Protein 4FDI (pdb70)

B-factor: mean 22.89, std 11.17, range [5.41, 89.09]

Secondary structure (DSSP, 8-state):
-PPEEEEEEESS--TTSSGGGT-TT---HHHHHHHHTSEE-SSEE-SS---HHHHHHHHTS-HHHHT-S--SSTT------TTBS--S-TTS--HHHHHGGGT-EEEEEE---S--SGGG-GGGTT-SEEEE-SS-------SSSSPPPEEEETTEEEEEBTTTB---TTT-B--HHHHHHHHHHHHHHHHTTTS-EEEEEE--TTSSSP-B-GGGTT--TTHHHHHHHHHHHHHHHHHHHHHHHTT-GGGEEEEEEESS---TTSTTTS----TTSS--TTSSSHHHHB--EEEE-TTTSPTTEE----EETTHHHHHHHHHHT----SSS-------HHHHHH-------EEEEETTEEEEEEETTEEEESEE-S--HHHHHTT--SSTTB--TTTS-SS-EE-SSS-EEEETTT-TT--SPPPTTSHHHHHHHHHHHHHHHHHHHT--PPPPSSSEE-GGGSSSS-TTHHHHT---PPPP---EE-----/-PPEEEEEEESS--TTSSGGGT-TT---HHHHHHHHTSEE-SSEE-SS---HHHHHHHHTS-HHHHT----SSTT------TTB---S-TTS--HHHHHGGGT-EEEEEE---S--SGGG-GGGTT-SEEEE-SS-------SSSSPPPEEEETTEEEEEBTTTB---TTT-B--HHHHHHHHHHHHHHHHTTTS-EEEEEE--TTSSSP-B-GGGTT--TTHHHHHHHHHHHHHHHHHHHHHHHTT-GGGEEEEEEESS---TTSTTTS----TTSS--TTSSSHHHHEE--EEE-TTTSPTTEE----EETTHHHHHHHHHTT----SSS-------HHHHHH-------EEEEETTEEEEEEETTEEEESEE-S--HHHHTTT--SSTTB--TTTS-SS-EE-TTS-EEEETTT-TT---PPPTTSHHHHHHHHHHHHHHHHHHHH--PPPPSSSEE-GGGSSSS-TTHHHHT---PPPP---EE---

Structure (mmCIF, N/CA/C/O backbone):
data_4FDI
#
_entry.id   4FDI
#
_cell.length_a   61.372
_cell.length_b   155.522
_cell.length_c   62.555
_cell.angle_alpha   90.000
_cell.angle_beta   113.760
_cell.angle_gamma   90.000
#
_symmetry.space_group_name_H-M   'P 1 21 1'
#
loop_
_entity.id
_entity.type
_entity.pdbx_description
1 polymer N-acetylgalactosamine-6-sulfatase
2 non-polymer 2-acetamido-2-deoxy-beta-D-glucopyranose
3 non-polymer 'CALCIUM ION'
4 non-polymer 'CITRIC ACID'
5 non-polymer GLYCEROL
6 water water
#
loop_
_atom_site.group_PDB
_atom_site.id
_atom_site.type_symbol
_atom_site.label_atom_id
_atom_site.label_alt_id
_atom_site.label_comp_id
_atom_site.label_asym_id
_atom_site.label_entity_id
_atom_site.label_seq_id
_atom_site.pdbx_PDB_ins_code
_atom_site.Cartn_x
_atom_site.Cartn_y
_atom_site.Cartn_z
_atom_site.occupancy
_atom_site.B_iso_or_equiv
_atom_site.auth_seq_id
_atom_site.auth_comp_id
_atom_site.auth_asym_id
_atom_site.auth_atom_id
_atom_site.pdbx_PDB_model_num
ATOM 1 N N . GLN A 1 3 ? 10.698 -11.324 38.496 1.00 36.56 29 GLN A N 1
ATOM 2 C CA . GLN A 1 3 ? 9.817 -11.160 37.297 1.00 39.25 29 GLN A CA 1
ATOM 3 C C . GLN A 1 3 ? 10.461 -10.304 36.202 1.00 35.86 29 GLN A C 1
ATOM 4 O O . GLN A 1 3 ? 10.958 -9.208 36.478 1.00 35.84 29 GLN A O 1
ATOM 10 N N . PRO A 1 4 ? 10.447 -10.801 34.950 1.00 32.94 30 PRO A N 1
ATOM 11 C CA . PRO A 1 4 ? 10.963 -10.042 33.814 1.00 30.68 30 PRO A CA 1
ATOM 12 C C . PRO A 1 4 ? 10.130 -8.781 33.554 1.00 28.48 30 PRO A C 1
ATOM 13 O O . PRO A 1 4 ? 8.942 -8.758 33.891 1.00 26.96 30 PRO A O 1
ATOM 17 N N . PRO A 1 5 ? 10.748 -7.736 32.966 1.00 24.84 31 PRO A N 1
ATOM 18 C CA . PRO A 1 5 ? 10.020 -6.494 32.728 1.00 24.39 31 PRO A CA 1
ATOM 19 C C . PRO A 1 5 ? 9.000 -6.601 31.606 1.00 23.04 31 PRO A C 1
ATOM 20 O O . PRO A 1 5 ? 9.240 -7.284 30.599 1.00 21.88 31 PRO A O 1
ATOM 24 N N . ASN A 1 6 ? 7.874 -5.913 31.779 1.00 22.68 32 ASN A N 1
ATOM 25 C CA . ASN A 1 6 ? 6.903 -5.752 30.697 1.00 23.40 32 ASN A CA 1
ATOM 26 C C . ASN A 1 6 ? 7.547 -5.050 29.512 1.00 20.53 32 ASN A C 1
ATOM 27 O O . ASN A 1 6 ? 8.449 -4.230 29.685 1.00 19.93 32 ASN A O 1
ATOM 32 N N . ILE A 1 7 ? 7.087 -5.385 28.312 1.00 20.79 33 ILE A N 1
ATOM 33 C CA . ILE A 1 7 ? 7.628 -4.801 27.087 1.00 18.56 33 ILE A CA 1
ATOM 34 C C . ILE A 1 7 ? 6.502 -4.141 26.303 1.00 19.75 33 ILE A C 1
ATOM 35 O O . ILE A 1 7 ? 5.492 -4.781 25.990 1.00 18.85 33 ILE A O 1
ATOM 40 N N . LEU A 1 8 ? 6.677 -2.857 26.005 1.00 17.23 34 LEU A N 1
ATOM 41 C CA . LEU A 1 8 ? 5.696 -2.104 25.248 1.00 18.23 34 LEU A CA 1
ATOM 42 C C . LEU A 1 8 ? 6.323 -1.537 23.976 1.00 18.03 34 LEU A C 1
ATOM 43 O O . LEU A 1 8 ? 7.213 -0.680 24.028 1.00 16.81 34 LEU A O 1
ATOM 48 N N . LEU A 1 9 ? 5.862 -2.022 22.831 1.00 14.88 35 LEU A N 1
ATOM 49 C CA . LEU A 1 9 ? 6.376 -1.531 21.555 1.00 15.55 35 LEU A CA 1
ATOM 50 C C . LEU A 1 9 ? 5.342 -0.655 20.841 1.00 14.67 35 LEU A C 1
ATOM 51 O O . LEU A 1 9 ? 4.268 -1.122 20.448 1.00 15.35 35 LEU A O 1
ATOM 56 N N . LEU A 1 10 ? 5.670 0.627 20.715 1.00 12.97 36 LEU A N 1
ATOM 57 C CA . LEU A 1 10 ? 4.816 1.591 20.029 1.00 12.87 36 LEU A CA 1
ATOM 58 C C . LEU A 1 10 ? 5.343 1.787 18.617 1.00 12.50 36 LEU A C 1
ATOM 59 O O . LEU A 1 10 ? 6.330 2.500 18.407 1.00 12.46 36 LEU A O 1
ATOM 64 N N . LEU A 1 11 ? 4.690 1.136 17.663 1.00 12.26 37 LEU A N 1
ATOM 65 C CA . LEU A 1 11 ? 5.084 1.215 16.266 1.00 12.41 37 LEU A CA 1
ATOM 66 C C . LEU A 1 11 ? 4.101 2.046 15.465 1.00 15.16 37 LEU A C 1
ATOM 67 O O . LEU A 1 11 ? 2.927 1.672 15.309 1.00 16.96 37 LEU A O 1
ATOM 72 N N . MET A 1 12 ? 4.606 3.169 14.963 1.00 13.04 38 MET A N 1
ATOM 73 C CA . MET A 1 12 ? 3.842 4.100 14.146 1.00 13.37 38 MET A CA 1
ATOM 74 C C . MET A 1 12 ? 3.839 3.670 12.690 1.00 11.92 38 MET A C 1
ATOM 75 O O . MET A 1 12 ? 4.655 2.846 12.277 1.00 11.57 38 MET A O 1
ATOM 80 N N . ASP A 1 13 ? 2.918 4.246 11.923 1.00 12.18 39 ASP A N 1
ATOM 81 C CA . ASP A 1 13 ? 2.757 3.941 10.506 1.00 10.02 39 ASP A CA 1
ATOM 82 C C . ASP A 1 13 ? 3.020 5.204 9.686 1.00 11.13 39 ASP A C 1
ATOM 83 O O . ASP A 1 13 ? 2.295 6.184 9.813 1.00 12.93 39 ASP A O 1
ATOM 88 N N . ASP A 1 14 ? 4.068 5.175 8.863 1.00 11.61 40 ASP A N 1
ATOM 89 C CA . ASP A 1 14 ? 4.416 6.275 7.937 1.00 13.97 40 ASP A CA 1
ATOM 90 C C . ASP A 1 14 ? 4.825 7.592 8.601 1.00 15.28 40 ASP A C 1
ATOM 91 O O . ASP A 1 14 ? 4.839 8.639 7.940 1.00 15.02 40 ASP A O 1
ATOM 96 N N . MET A 1 15 ? 5.159 7.538 9.892 1.00 12.63 41 MET A N 1
ATOM 97 C CA . MET A 1 15 ? 5.720 8.692 10.592 1.00 11.87 41 MET A CA 1
ATOM 98 C C . MET A 1 15 ? 7.220 8.820 10.319 1.00 14.43 41 MET A C 1
ATOM 99 O O . MET A 1 15 ? 7.972 7.854 10.462 1.00 12.03 41 MET A O 1
ATOM 104 N N . GLY A 1 16 ? 7.640 10.017 9.915 1.00 14.25 42 GLY A N 1
ATOM 105 C CA . GLY A 1 16 ? 9.019 10.268 9.494 1.00 11.92 42 GLY A CA 1
ATOM 106 C C . GLY A 1 16 ? 9.913 10.820 10.592 1.00 11.49 42 GLY A C 1
ATOM 107 O O . GLY A 1 16 ? 9.453 11.122 11.701 1.00 11.76 42 GLY A O 1
ATOM 108 N N . TRP A 1 17 ? 11.196 10.948 10.267 1.00 10.72 43 TRP A N 1
ATOM 109 C CA . TRP A 1 17 ? 12.234 11.386 11.201 1.00 11.36 43 TRP A CA 1
ATOM 110 C C . TRP A 1 17 ? 12.005 12.816 11.677 1.00 12.92 43 TRP A C 1
ATOM 111 O O . TRP A 1 17 ? 12.412 13.176 12.779 1.00 12.85 43 TRP A O 1
ATOM 122 N N . GLY A 1 18 ? 11.348 13.625 10.848 1.00 12.30 44 GLY A N 1
ATOM 123 C CA . GLY A 1 18 ? 11.086 15.027 11.188 1.00 10.26 44 GLY A CA 1
ATOM 124 C C . GLY A 1 18 ? 9.740 15.311 11.840 1.00 11.16 44 GLY A C 1
ATOM 125 O O . GLY A 1 18 ? 9.368 16.477 12.006 1.00 9.89 44 GLY A O 1
ATOM 126 N N . ASP A 1 19 ? 9.009 14.260 12.219 1.00 9.48 45 ASP A N 1
ATOM 127 C CA . ASP A 1 19 ? 7.652 14.414 12.767 1.00 10.45 45 ASP A CA 1
ATOM 128 C C . ASP A 1 19 ? 7.524 14.757 14.253 1.00 14.20 45 ASP A C 1
ATOM 129 O O . ASP A 1 19 ? 6.454 15.209 14.687 1.00 17.21 45 ASP A O 1
ATOM 134 N N . LEU A 1 20 ? 8.578 14.537 15.036 1.00 11.17 46 LEU A N 1
ATOM 135 C CA . LEU A 1 20 ? 8.526 14.860 16.471 1.00 11.74 46 LEU A CA 1
ATOM 136 C C . LEU A 1 20 ? 9.168 16.201 16.781 1.00 14.15 46 LEU A C 1
ATOM 137 O O . LEU A 1 20 ? 10.164 16.572 16.163 1.00 13.68 46 LEU A O 1
ATOM 142 N N . GLY A 1 21 ? 8.585 16.919 17.743 1.00 14.90 47 GLY A N 1
ATOM 143 C CA . GLY A 1 21 ? 9.134 18.187 18.221 1.00 15.83 47 GLY A CA 1
ATOM 144 C C . GLY A 1 21 ? 10.599 18.080 18.613 1.00 17.86 47 GLY A C 1
ATOM 145 O O . GLY A 1 21 ? 11.435 18.874 18.155 1.00 17.23 47 GLY A O 1
ATOM 146 N N . VAL A 1 22 ? 10.913 17.081 19.440 1.00 15.75 48 VAL A N 1
ATOM 147 C CA . VAL A 1 22 ? 12.291 16.819 19.860 1.00 14.28 48 VAL A CA 1
ATOM 148 C C . VAL A 1 22 ? 13.214 16.480 18.671 1.00 15.60 48 VAL A C 1
ATOM 149 O O . VAL A 1 22 ? 14.422 16.687 18.746 1.00 12.09 48 VAL A O 1
ATOM 153 N N . TYR A 1 23 ? 12.646 15.972 17.575 1.00 14.87 49 TYR A N 1
ATOM 154 C CA . TYR A 1 23 ? 13.450 15.701 16.379 1.00 13.45 49 TYR A CA 1
ATOM 155 C C . TYR A 1 23 ? 13.646 16.932 15.497 1.00 13.23 49 TYR A C 1
ATOM 156 O O . TYR A 1 23 ? 14.399 16.886 14.526 1.00 14.98 49 TYR A O 1
ATOM 165 N N . GLY A 1 24 ? 12.966 18.023 15.843 1.00 14.53 50 GLY A N 1
ATOM 166 C CA . GLY A 1 24 ? 13.104 19.295 15.136 1.00 15.51 50 GLY A CA 1
ATOM 167 C C . GLY A 1 24 ? 11.891 19.762 14.341 1.00 16.46 50 GLY A C 1
ATOM 168 O O . GLY A 1 24 ? 11.999 20.705 13.556 1.00 17.78 50 GLY A O 1
ATOM 169 N N . GLU A 1 25 ? 10.738 19.114 14.521 1.00 14.44 51 GLU A N 1
ATOM 170 C CA . GLU A 1 25 ? 9.497 19.601 13.903 1.00 12.25 51 GLU A CA 1
ATOM 171 C C . GLU A 1 25 ? 9.193 21.031 14.392 1.00 12.71 51 GLU A C 1
ATOM 172 O O . GLU A 1 25 ? 9.094 21.254 15.595 1.00 14.68 51 GLU A O 1
ATOM 178 N N . PRO A 1 26 ? 9.053 22.001 13.463 1.00 10.70 52 PRO A N 1
ATOM 179 C CA . PRO A 1 26 ? 8.974 23.412 13.880 1.00 12.45 52 PRO A CA 1
ATOM 180 C C . PRO A 1 26 ? 7.764 23.777 14.741 1.00 13.63 52 PRO A C 1
ATOM 181 O O . PRO A 1 26 ? 7.870 24.666 15.581 1.00 14.46 52 PRO A O 1
ATOM 185 N N . SER A 1 27 ? 6.637 23.099 14.545 1.00 12.63 53 SER A N 1
ATOM 186 C CA . SER A 1 27 ? 5.419 23.412 15.304 1.00 15.99 53 SER A CA 1
ATOM 187 C C . SER A 1 27 ? 5.420 22.869 16.741 1.00 15.59 53 SER A C 1
ATOM 188 O O . SER A 1 27 ? 4.612 23.303 17.564 1.00 13.02 53 SER A O 1
ATOM 191 N N . ARG A 1 28 ? 6.326 21.929 17.031 1.00 13.43 54 ARG A N 1
ATOM 192 C CA . ARG A 1 28 ? 6.524 21.403 18.392 1.00 14.87 54 ARG A CA 1
ATOM 193 C C . ARG A 1 28 ? 5.202 20.930 19.004 1.00 15.60 54 ARG A C 1
ATOM 194 O O . ARG A 1 28 ? 4.747 21.451 20.025 1.00 16.43 54 ARG A O 1
ATOM 202 N N . GLU A 1 29 ? 4.596 19.934 18.363 1.00 17.29 55 GLU A N 1
ATOM 203 C CA . GLU A 1 29 ? 3.248 19.492 18.708 1.00 16.93 55 GLU A CA 1
ATOM 204 C C . GLU A 1 29 ? 3.218 18.088 19.309 1.00 18.35 55 GLU A C 1
ATOM 205 O O . GLU A 1 29 ? 2.153 17.469 19.391 1.00 21.44 55 GLU A O 1
ATOM 211 N N . THR A 1 30 ? 4.384 17.587 19.722 1.00 16.81 56 THR A N 1
ATOM 212 C CA . THR A 1 30 ? 4.469 16.287 20.393 1.00 14.91 56 THR A CA 1
ATOM 213 C C . THR A 1 30 ? 5.038 16.404 21.818 1.00 14.99 56 THR A C 1
ATOM 214 O O . THR A 1 30 ? 6.110 15.872 22.093 1.00 17.33 56 THR A O 1
ATOM 218 N N . PRO A 1 31 ? 4.318 17.089 22.736 1.00 16.12 57 PRO A N 1
ATOM 219 C CA . PRO A 1 31 ? 4.871 17.319 24.082 1.00 17.36 57 PRO A CA 1
ATOM 220 C C . PRO A 1 31 ? 5.092 16.037 24.893 1.00 16.66 57 PRO A C 1
ATOM 221 O O . PRO A 1 31 ? 6.043 15.961 25.671 1.00 17.24 57 PRO A O 1
ATOM 225 N N . ASN A 1 32 ? 4.227 15.046 24.698 1.00 17.12 58 ASN A N 1
ATOM 226 C CA . ASN A 1 32 ? 4.334 13.769 25.403 1.00 16.83 58 ASN A CA 1
ATOM 227 C C . ASN A 1 32 ? 5.495 12.899 24.940 1.00 14.03 58 ASN A C 1
ATOM 228 O O . ASN A 1 32 ? 6.204 12.319 25.761 1.00 13.81 58 ASN A O 1
ATOM 233 N N . LEU A 1 33 ? 5.697 12.819 23.629 1.00 15.14 59 LEU A N 1
ATOM 234 C CA . LEU A 1 33 ? 6.861 12.134 23.085 1.00 12.04 59 LEU A CA 1
ATOM 235 C C . LEU A 1 33 ? 8.148 12.884 23.424 1.00 13.77 59 LEU A C 1
ATOM 236 O O . LEU A 1 33 ? 9.170 12.260 23.697 1.00 14.20 59 LEU A O 1
ATOM 241 N N . ASP A 1 34 ? 8.095 14.217 23.431 1.00 10.72 60 ASP A N 1
ATOM 242 C CA . ASP A 1 34 ? 9.257 15.006 23.828 1.00 13.49 60 ASP A CA 1
ATOM 243 C C . ASP A 1 34 ? 9.631 14.718 25.282 1.00 16.83 60 ASP A C 1
ATOM 244 O O . ASP A 1 34 ? 10.818 14.640 25.613 1.00 17.10 60 ASP A O 1
ATOM 249 N N . ARG A 1 35 ? 8.618 14.544 26.134 1.00 14.79 61 ARG A N 1
ATOM 250 C CA . ARG A 1 35 ? 8.837 14.197 27.537 1.00 19.57 61 ARG A CA 1
ATOM 251 C C . ARG A 1 35 ? 9.354 12.765 27.692 1.00 20.71 61 ARG A C 1
ATOM 252 O O . ARG A 1 35 ? 10.131 12.486 28.613 1.00 19.64 61 ARG A O 1
ATOM 260 N N . MET A 1 36 ? 8.919 11.869 26.797 1.00 18.27 62 MET A N 1
ATOM 261 C CA . MET A 1 36 ? 9.430 10.493 26.760 1.00 19.27 62 MET A CA 1
ATOM 262 C C . MET A 1 36 ? 10.925 10.531 26.458 1.00 18.26 62 MET A C 1
ATOM 263 O O . MET A 1 36 ? 11.722 9.891 27.149 1.00 18.40 62 MET A O 1
ATOM 268 N N . ALA A 1 37 ? 11.292 11.303 25.435 1.00 18.57 63 ALA A N 1
ATOM 269 C CA . ALA A 1 37 ? 12.690 11.525 25.082 1.00 17.69 63 ALA A CA 1
ATOM 270 C C . ALA A 1 37 ? 13.479 12.096 26.264 1.00 19.98 63 ALA A C 1
ATOM 271 O O . ALA A 1 37 ? 14.525 11.552 26.626 1.00 21.43 63 ALA A O 1
ATOM 273 N N . ALA A 1 38 ? 12.964 13.163 26.877 1.00 19.82 64 ALA A N 1
ATOM 274 C CA . ALA A 1 38 ? 13.620 13.801 28.034 1.00 21.91 64 ALA A CA 1
ATOM 275 C C . ALA A 1 38 ? 13.805 12.849 29.216 1.00 23.18 64 ALA A C 1
ATOM 276 O O . ALA A 1 38 ? 14.716 13.025 30.025 1.00 25.70 64 ALA A O 1
ATOM 278 N N . GLU A 1 39 ? 12.934 11.844 29.303 1.00 23.21 65 GLU A N 1
ATOM 279 C CA . GLU A 1 39 ? 12.974 10.854 30.376 1.00 21.66 65 GLU A CA 1
ATOM 280 C C . GLU A 1 39 ? 13.684 9.561 29.964 1.00 20.75 65 GLU A C 1
ATOM 281 O O . GLU A 1 39 ? 13.719 8.598 30.728 1.00 18.77 65 GLU A O 1
ATOM 287 N N . GLY A 1 40 ? 14.245 9.540 28.759 1.00 20.08 66 GLY A N 1
ATOM 288 C CA . GLY A 1 40 ? 14.854 8.328 28.231 1.00 18.81 66 GLY A CA 1
ATOM 289 C C . GLY A 1 40 ? 16.020 8.566 27.293 1.00 20.83 66 GLY A C 1
ATOM 290 O O . GLY A 1 40 ? 16.769 9.534 27.445 1.00 22.22 66 GLY A O 1
ATOM 291 N N . LEU A 1 41 ? 16.168 7.665 26.326 1.00 18.11 67 LEU A N 1
ATOM 292 C CA . LEU A 1 41 ? 17.264 7.710 25.365 1.00 17.89 67 LEU A CA 1
ATOM 293 C C . LEU A 1 41 ? 16.716 7.937 23.966 1.00 14.63 67 LEU A C 1
ATOM 294 O O . LEU A 1 41 ? 15.734 7.315 23.575 1.00 12.77 67 LEU A O 1
ATOM 299 N N . LEU A 1 42 ? 17.372 8.823 23.219 1.00 14.41 68 LEU A N 1
ATOM 300 C CA . LEU A 1 42 ? 16.987 9.137 21.846 1.00 13.07 68 LEU A CA 1
ATOM 301 C C . LEU A 1 42 ? 18.053 8.661 20.865 1.00 14.44 68 LEU A C 1
ATOM 302 O O . LEU A 1 42 ? 19.252 8.870 21.093 1.00 13.60 68 LEU A O 1
ATOM 307 N N . PHE A 1 43 ? 17.594 8.035 19.779 1.00 11.49 69 PHE A N 1
ATOM 308 C CA . PHE A 1 43 ? 18.438 7.536 18.692 1.00 14.06 69 PHE A CA 1
ATOM 309 C C . PHE A 1 43 ? 18.283 8.392 17.432 1.00 12.43 69 PHE A C 1
ATOM 310 O O . PHE A 1 43 ? 17.227 8.347 16.788 1.00 10.50 69 PHE A O 1
ATOM 318 N N . PRO A 1 44 ? 19.325 9.171 17.076 1.00 9.80 70 PRO A N 1
ATOM 319 C CA . PRO A 1 44 ? 19.295 9.938 15.822 1.00 11.73 70 PRO A CA 1
ATOM 320 C C . PRO A 1 44 ? 19.681 9.129 14.572 1.00 12.65 70 PRO A C 1
ATOM 321 O O . PRO A 1 44 ? 19.547 9.628 13.462 1.00 13.60 70 PRO A O 1
ATOM 325 N N . ASN A 1 45 ? 20.149 7.898 14.766 1.00 13.36 71 ASN A N 1
ATOM 326 C CA . ASN A 1 45 ? 20.652 7.051 13.689 1.00 13.47 71 ASN A CA 1
ATOM 327 C C . ASN A 1 45 ? 19.977 5.677 13.709 1.00 14.45 71 ASN A C 1
ATOM 328 O O . ASN A 1 45 ? 20.646 4.632 13.752 1.00 13.69 71 ASN A O 1
ATOM 333 N N . PHE A 1 46 ? 18.646 5.687 13.691 1.00 13.16 72 PHE A N 1
ATOM 334 C CA . PHE A 1 46 ? 17.867 4.460 13.818 1.00 11.71 72 PHE A CA 1
ATOM 335 C C . PHE A 1 46 ? 17.106 4.181 12.528 1.00 13.75 72 PHE A C 1
ATOM 336 O O . PHE A 1 46 ? 16.596 5.109 11.890 1.00 14.79 72 PHE A O 1
ATOM 344 N N . TYR A 1 47 ? 17.019 2.905 12.154 1.00 12.74 73 TYR A N 1
ATOM 345 C CA . TYR A 1 47 ? 16.486 2.520 10.846 1.00 13.11 73 TYR A CA 1
ATOM 346 C C . TYR A 1 47 ? 15.433 1.418 10.892 1.00 14.55 73 TYR A C 1
ATOM 347 O O . TYR A 1 47 ? 15.525 0.487 11.685 1.00 15.02 73 TYR A O 1
ATOM 356 N N . SER A 1 48 ? 14.440 1.525 10.015 1.00 16.37 74 SER A N 1
ATOM 357 C CA . SER A 1 48 ? 13.542 0.410 9.747 1.00 17.54 74 SER A CA 1
ATOM 358 C C . SER A 1 48 ? 14.223 -0.565 8.778 1.00 16.13 74 SER A C 1
ATOM 359 O O . SER A 1 48 ? 15.380 -0.362 8.397 1.00 13.97 74 SER A O 1
ATOM 362 N N . ALA A 1 49 ? 13.510 -1.613 8.373 1.00 12.63 75 ALA A N 1
ATOM 363 C CA . ALA A 1 49 ? 14.129 -2.687 7.586 1.00 13.55 75 ALA A CA 1
ATOM 364 C C . ALA A 1 49 ? 13.711 -2.737 6.116 1.00 13.22 75 ALA A C 1
ATOM 365 O O . ALA A 1 49 ? 14.154 -3.619 5.382 1.00 12.00 75 ALA A O 1
ATOM 367 N N . ASN A 1 50 ? 12.856 -1.805 5.699 1.00 11.79 76 ASN A N 1
ATOM 368 C CA . ASN A 1 50 ? 12.351 -1.752 4.329 1.00 14.37 76 ASN A CA 1
ATOM 369 C C . ASN A 1 50 ? 11.670 -0.398 4.125 1.00 14.79 76 ASN A C 1
ATOM 370 O O . ASN A 1 50 ? 11.346 0.285 5.101 1.00 12.33 76 ASN A O 1
ATOM 375 N N . PRO A 1 51 ? 11.459 0.005 2.862 1.00 14.13 77 PRO A N 1
ATOM 376 C CA . PRO A 1 51 ? 10.834 1.307 2.618 1.00 12.89 77 PRO A CA 1
ATOM 377 C C . PRO A 1 51 ? 9.294 1.335 2.715 1.00 14.73 77 PRO A C 1
ATOM 378 O O . PRO A 1 51 ? 8.686 2.358 2.390 1.00 12.36 77 PRO A O 1
ATOM 382 N N . LEU A 1 52 ? 8.678 0.238 3.154 1.00 11.62 78 LEU A N 1
ATOM 383 C CA . LEU A 1 52 ? 7.219 0.194 3.334 1.00 15.48 78 LEU A CA 1
ATOM 384 C C . LEU A 1 52 ? 6.761 -0.728 4.484 1.00 14.94 78 LEU A C 1
ATOM 385 O O . LEU A 1 52 ? 7.584 -1.346 5.165 1.00 15.40 78 LEU A O 1
ATOM 397 N N . SER A 1 54 ? 4.503 -3.773 5.391 1.00 9.20 80 SER A N 1
ATOM 398 C CA . SER A 1 54 ? 4.510 -5.209 5.733 1.00 11.43 80 SER A CA 1
ATOM 399 C C . SER A 1 54 ? 5.903 -5.804 5.978 1.00 10.86 80 SER A C 1
ATOM 400 O O . SER A 1 54 ? 6.112 -6.459 6.997 1.00 10.87 80 SER A O 1
ATOM 403 N N . PRO A 1 55 ? 6.859 -5.581 5.047 1.00 13.92 81 PRO A N 1
ATOM 404 C CA . PRO A 1 55 ? 8.182 -6.182 5.244 1.00 12.64 81 PRO A CA 1
ATOM 405 C C . PRO A 1 55 ? 8.871 -5.716 6.532 1.00 12.59 81 PRO A C 1
ATOM 406 O O . PRO A 1 55 ? 9.514 -6.529 7.205 1.00 11.01 81 PRO A O 1
ATOM 410 N N . SER A 1 56 ? 8.713 -4.433 6.871 1.00 11.66 82 SER A N 1
ATOM 411 C CA . SER A 1 56 ? 9.267 -3.861 8.106 1.00 10.14 82 SER A CA 1
ATOM 412 C C . SER A 1 56 ? 8.615 -4.420 9.361 1.00 11.96 82 SER A C 1
ATOM 413 O O . SER A 1 56 ? 9.283 -4.637 10.377 1.00 12.67 82 SER A O 1
ATOM 416 N N . ARG A 1 57 ? 7.303 -4.633 9.304 1.00 9.86 83 ARG A N 1
ATOM 417 C CA . ARG A 1 57 ? 6.596 -5.220 10.437 1.00 11.31 83 ARG A CA 1
ATOM 418 C C . ARG A 1 57 ? 7.009 -6.679 10.635 1.00 12.47 83 ARG A C 1
ATOM 419 O O . ARG A 1 57 ? 7.163 -7.136 11.768 1.00 11.55 83 ARG A O 1
ATOM 427 N N . ALA A 1 58 ? 7.207 -7.392 9.530 1.00 7.42 84 ALA A N 1
ATOM 428 C CA . ALA A 1 58 ? 7.664 -8.783 9.570 1.00 12.44 84 ALA A CA 1
ATOM 429 C C . ALA A 1 58 ? 9.093 -8.847 10.095 1.00 11.86 84 ALA A C 1
ATOM 430 O O . ALA A 1 58 ? 9.451 -9.778 10.804 1.00 12.71 84 ALA A O 1
ATOM 432 N N . ALA A 1 59 ? 9.894 -7.840 9.746 1.00 13.45 85 ALA A N 1
ATOM 433 C CA . ALA A 1 59 ? 11.280 -7.757 10.188 1.00 14.10 85 ALA A CA 1
ATOM 434 C C . ALA A 1 59 ? 11.381 -7.514 11.689 1.00 14.13 85 ALA A C 1
ATOM 435 O O . ALA A 1 59 ? 12.232 -8.107 12.360 1.00 14.59 85 ALA A O 1
ATOM 437 N N . LEU A 1 60 ? 10.515 -6.637 12.202 1.00 12.63 86 LEU A N 1
ATOM 438 C CA . LEU A 1 60 ? 10.434 -6.354 13.635 1.00 10.66 86 LEU A CA 1
ATOM 439 C C . LEU A 1 60 ? 10.129 -7.627 14.433 1.00 12.85 86 LEU A C 1
ATOM 440 O O . LEU A 1 60 ? 10.782 -7.914 15.434 1.00 12.97 86 LEU A O 1
ATOM 445 N N . LEU A 1 61 ? 9.135 -8.376 13.969 1.00 11.03 87 LEU A N 1
ATOM 446 C CA . LEU A 1 61 ? 8.597 -9.509 14.705 1.00 12.70 87 LEU A CA 1
ATOM 447 C C . LEU A 1 61 ? 9.420 -10.789 14.575 1.00 10.24 87 LEU A C 1
ATOM 448 O O . LEU A 1 61 ? 9.204 -11.722 15.329 1.00 12.97 87 LEU A O 1
ATOM 453 N N . THR A 1 62 ? 10.353 -10.819 13.623 1.00 12.65 88 THR A N 1
ATOM 454 C CA . THR A 1 62 ? 11.223 -11.980 13.388 1.00 13.01 88 THR A CA 1
ATOM 455 C C . THR A 1 62 ? 12.701 -11.705 13.706 1.00 13.66 88 THR A C 1
ATOM 456 O O . THR A 1 62 ? 13.495 -12.645 13.848 1.00 12.60 88 THR A O 1
ATOM 460 N N . GLY A 1 63 ? 13.059 -10.422 13.802 1.00 11.45 89 GLY A N 1
ATOM 461 C CA . GLY A 1 63 ? 14.447 -9.986 13.972 1.00 9.26 89 GLY A CA 1
ATOM 462 C C . GLY A 1 63 ? 15.275 -10.254 12.731 1.00 13.05 89 GLY A C 1
ATOM 463 O O . GLY A 1 63 ? 16.509 -10.312 12.794 1.00 14.06 89 GLY A O 1
ATOM 464 N N . ARG A 1 64 ? 14.585 -10.397 11.601 1.00 10.08 90 ARG A N 1
ATOM 465 C CA . ARG A 1 64 ? 15.186 -10.875 10.363 1.00 11.97 90 ARG A CA 1
ATOM 466 C C . ARG A 1 64 ? 14.768 -10.026 9.176 1.00 11.00 90 ARG A C 1
ATOM 467 O O . ARG A 1 64 ? 13.619 -9.596 9.096 1.00 11.00 90 ARG A O 1
ATOM 475 N N . LEU A 1 65 ? 15.706 -9.802 8.256 1.00 11.05 91 LEU A N 1
ATOM 476 C CA . LEU A 1 65 ? 15.441 -9.064 7.019 1.00 9.69 91 LEU A CA 1
ATOM 477 C C . LEU A 1 65 ? 14.344 -9.731 6.186 1.00 9.57 91 LEU A C 1
ATOM 478 O O . LEU A 1 65 ? 14.210 -10.966 6.194 1.00 12.65 91 LEU A O 1
ATOM 483 N N . PRO A 1 66 ? 13.539 -8.918 5.480 1.00 10.00 92 PRO A N 1
ATOM 484 C CA . PRO A 1 66 ? 12.476 -9.453 4.626 1.00 10.85 92 PRO A CA 1
ATOM 485 C C . PRO A 1 66 ? 12.939 -10.523 3.628 1.00 14.17 92 PRO A C 1
ATOM 486 O O . PRO A 1 66 ? 12.151 -11.406 3.275 1.00 18.70 92 PRO A O 1
ATOM 490 N N . ILE A 1 67 ? 14.196 -10.451 3.182 1.00 12.86 93 ILE A N 1
ATOM 491 C CA . ILE A 1 67 ? 14.749 -11.466 2.274 1.00 13.78 93 ILE A CA 1
ATOM 492 C C . ILE A 1 67 ? 14.949 -12.833 2.959 1.00 13.60 93 ILE A C 1
ATOM 493 O O . ILE A 1 67 ? 14.996 -13.866 2.291 1.00 13.68 93 ILE A O 1
ATOM 498 N N . ARG A 1 68 ? 15.040 -12.824 4.287 1.00 15.11 94 ARG A N 1
ATOM 499 C CA . ARG A 1 68 ? 15.091 -14.049 5.092 1.00 14.68 94 ARG A CA 1
ATOM 500 C C . ARG A 1 68 ? 13.699 -14.544 5.479 1.00 13.85 94 ARG A C 1
ATOM 501 O O . ARG A 1 68 ? 13.447 -15.749 5.497 1.00 10.95 94 ARG A O 1
ATOM 509 N N . ASN A 1 69 ? 12.803 -13.616 5.812 1.00 11.13 95 ASN A N 1
ATOM 510 C CA . ASN A 1 69 ? 11.489 -14.005 6.315 1.00 12.92 95 ASN A CA 1
ATOM 511 C C . ASN A 1 69 ? 10.422 -14.173 5.230 1.00 11.89 95 ASN A C 1
ATOM 512 O O . ASN A 1 69 ? 9.291 -14.555 5.530 1.00 10.16 95 ASN A O 1
ATOM 517 N N . GLY A 1 70 ? 10.795 -13.886 3.983 1.00 9.78 96 GLY A N 1
ATOM 518 C CA . GLY A 1 70 ? 9.922 -14.104 2.824 1.00 12.52 96 GLY A CA 1
ATOM 519 C C . GLY A 1 70 ? 9.108 -12.900 2.366 1.00 14.74 96 GLY A C 1
ATOM 520 O O . GLY A 1 70 ? 8.351 -12.991 1.394 1.00 14.02 96 GLY A O 1
ATOM 521 N N . PHE A 1 71 ? 9.269 -11.766 3.044 1.00 11.52 97 PHE A N 1
ATOM 522 C CA . PHE A 1 71 ? 8.419 -10.600 2.778 1.00 12.13 97 PHE A CA 1
ATOM 523 C C . PHE A 1 71 ? 8.961 -9.685 1.693 1.00 11.65 97 PHE A C 1
ATOM 524 O O . PHE A 1 71 ? 9.235 -8.504 1.914 1.00 11.69 97 PHE A O 1
ATOM 532 N N . TYR A 1 72 ? 9.095 -10.259 0.505 1.00 13.07 98 TYR A N 1
ATOM 533 C CA . TYR A 1 72 ? 9.544 -9.530 -0.679 1.00 12.97 98 TYR A CA 1
ATOM 534 C C . TYR A 1 72 ? 8.977 -10.199 -1.920 1.00 14.15 98 TYR A C 1
ATOM 535 O O . TYR A 1 72 ? 8.415 -11.299 -1.833 1.00 14.59 98 TYR A O 1
ATOM 544 N N . THR A 1 73 ? 9.119 -9.534 -3.067 1.00 15.85 99 THR A N 1
ATOM 545 C CA . THR A 1 73 ? 8.716 -10.102 -4.349 1.00 13.48 99 THR A CA 1
ATOM 546 C C . THR A 1 73 ? 9.912 -10.297 -5.272 1.00 18.24 99 THR A C 1
ATOM 547 O O . THR A 1 73 ? 10.922 -9.585 -5.166 1.00 17.64 99 THR A O 1
ATOM 551 N N . THR A 1 74 ? 9.775 -11.264 -6.176 1.00 17.00 100 THR A N 1
ATOM 552 C CA . THR A 1 74 ? 10.753 -11.518 -7.228 1.00 20.16 100 THR A CA 1
ATOM 553 C C . THR A 1 74 ? 10.155 -11.269 -8.622 1.00 21.94 100 THR A C 1
ATOM 554 O O . THR A 1 74 ? 10.804 -11.545 -9.631 1.00 21.95 100 THR A O 1
ATOM 558 N N . ASN A 1 75 ? 8.926 -10.745 -8.671 1.00 21.05 101 ASN A N 1
ATOM 559 C CA . ASN A 1 75 ? 8.213 -10.521 -9.940 1.00 23.49 101 ASN A CA 1
ATOM 560 C C . ASN A 1 75 ? 8.984 -9.591 -10.881 1.00 24.05 101 ASN A C 1
ATOM 561 O O . ASN A 1 75 ? 8.899 -9.708 -12.100 1.00 22.15 101 ASN A O 1
ATOM 566 N N . ALA A 1 76 ? 9.719 -8.661 -10.279 1.00 23.03 102 ALA A N 1
ATOM 567 C CA . ALA A 1 76 ? 10.649 -7.782 -10.973 1.00 23.04 102 ALA A CA 1
ATOM 568 C C . ALA A 1 76 ? 11.684 -7.320 -9.943 1.00 22.39 102 ALA A C 1
ATOM 569 O O . ALA A 1 76 ? 11.443 -7.421 -8.735 1.00 19.82 102 ALA A O 1
ATOM 571 N N . HIS A 1 77 ? 12.830 -6.829 -10.412 1.00 20.70 103 HIS A N 1
ATOM 572 C CA . HIS A 1 77 ? 13.919 -6.445 -9.507 1.00 21.17 103 HIS A CA 1
ATOM 573 C C . HIS A 1 77 ? 13.649 -5.136 -8.775 1.00 18.72 103 HIS A C 1
ATOM 574 O O . HIS A 1 77 ? 13.068 -4.204 -9.341 1.00 19.00 103 HIS A O 1
ATOM 581 N N . ALA A 1 78 ? 14.070 -5.091 -7.510 1.00 15.40 104 ALA A N 1
ATOM 582 C CA . ALA A 1 78 ? 13.938 -3.913 -6.642 1.00 16.58 104 ALA A CA 1
ATOM 583 C C . ALA A 1 78 ? 12.512 -3.342 -6.551 1.00 16.46 104 ALA A C 1
ATOM 584 O O . ALA A 1 78 ? 12.310 -2.122 -6.593 1.00 17.18 104 ALA A O 1
ATOM 586 N N . ARG A 1 79 ? 11.524 -4.225 -6.426 1.00 17.31 105 ARG A N 1
ATOM 587 C CA . ARG A 1 79 ? 10.130 -3.784 -6.330 1.00 18.03 105 ARG A CA 1
ATOM 588 C C . ARG A 1 79 ? 9.641 -3.861 -4.900 1.00 18.02 105 ARG A C 1
ATOM 589 O O . ARG A 1 79 ? 9.814 -4.882 -4.227 1.00 16.39 105 ARG A O 1
ATOM 597 N N . ASN A 1 80 ? 9.033 -2.770 -4.447 1.00 16.11 106 ASN A N 1
ATOM 598 C CA . ASN A 1 80 ? 8.337 -2.754 -3.180 1.00 18.29 106 ASN A CA 1
ATOM 599 C C . ASN A 1 80 ? 7.083 -3.610 -3.268 1.00 21.06 106 ASN A C 1
ATOM 600 O O . ASN A 1 80 ? 6.312 -3.509 -4.223 1.00 24.42 106 ASN A O 1
ATOM 605 N N . ALA A 1 81 ? 6.910 -4.477 -2.280 1.00 21.09 107 ALA A N 1
ATOM 606 C CA . ALA A 1 81 ? 5.713 -5.287 -2.164 1.00 22.40 107 ALA A CA 1
ATOM 607 C C . ALA A 1 81 ? 5.259 -5.262 -0.713 1.00 22.97 107 ALA A C 1
ATOM 608 O O . ALA A 1 81 ? 6.037 -4.953 0.186 1.00 20.85 107 ALA A O 1
ATOM 610 N N . TYR A 1 82 ? 3.988 -5.571 -0.500 1.00 25.19 108 TYR A N 1
ATOM 611 C CA . TYR A 1 82 ? 3.426 -5.669 0.833 1.00 25.11 108 TYR A CA 1
ATOM 612 C C . TYR A 1 82 ? 2.278 -6.671 0.766 1.00 24.87 108 TYR A C 1
ATOM 613 O O . TYR A 1 82 ? 2.132 -7.384 -0.234 1.00 25.17 108 TYR A O 1
ATOM 622 N N . THR A 1 83 ? 1.475 -6.723 1.825 1.00 18.94 109 THR A N 1
ATOM 623 C CA . THR A 1 83 ? 0.343 -7.636 1.898 1.00 19.54 109 THR A CA 1
ATOM 624 C C . THR A 1 83 ? -1.006 -6.919 1.689 1.00 16.95 109 THR A C 1
ATOM 625 O O . THR A 1 83 ? -1.694 -6.611 2.663 1.00 16.52 109 THR A O 1
ATOM 629 N N . PRO A 1 84 ? -1.400 -6.661 0.422 1.00 16.11 110 PRO A N 1
ATOM 630 C CA . PRO A 1 84 ? -2.772 -6.171 0.229 1.00 16.73 110 PRO A CA 1
ATOM 631 C C . PRO A 1 84 ? -3.785 -7.310 0.435 1.00 17.66 110 PRO A C 1
ATOM 632 O O . PRO A 1 84 ? -3.383 -8.462 0.646 1.00 18.16 110 PRO A O 1
ATOM 636 N N . GLN A 1 85 ? -5.072 -6.978 0.363 1.00 16.90 111 GLN A N 1
ATOM 637 C CA . GLN A 1 85 ? -6.186 -7.919 0.548 1.00 18.26 111 GLN A CA 1
ATOM 638 C C . GLN A 1 85 ? -6.162 -9.161 -0.342 1.00 17.18 111 GLN A C 1
ATOM 639 O O . GLN A 1 85 ? -6.736 -10.188 0.015 1.00 16.31 111 GLN A O 1
ATOM 645 N N . GLU A 1 86 ? -5.537 -9.052 -1.511 1.00 16.72 112 GLU A N 1
ATOM 646 C CA . GLU A 1 86 ? -5.539 -10.137 -2.491 1.00 16.54 112 GLU A CA 1
ATOM 647 C C . GLU A 1 86 ? -4.305 -11.042 -2.413 1.00 15.71 112 GLU A C 1
ATOM 648 O O . GLU A 1 86 ? -4.183 -11.991 -3.185 1.00 16.25 112 GLU A O 1
ATOM 654 N N . ILE A 1 87 ? -3.401 -10.752 -1.479 1.00 15.84 113 ILE A N 1
ATOM 655 C CA . ILE A 1 87 ? -2.158 -11.514 -1.361 1.00 13.10 113 ILE A CA 1
ATOM 656 C C . ILE A 1 87 ? -2.435 -12.965 -0.923 1.00 13.43 113 ILE A C 1
ATOM 657 O O . ILE A 1 87 ? -3.216 -13.211 0.001 1.00 14.36 113 ILE A O 1
ATOM 662 N N . VAL A 1 88 ? -1.806 -13.915 -1.604 1.00 14.89 114 VAL A N 1
ATOM 663 C CA . VAL A 1 88 ? -1.997 -15.338 -1.302 1.00 15.02 114 VAL A CA 1
ATOM 664 C C . VAL A 1 88 ? -1.119 -15.773 -0.112 1.00 15.97 114 VAL A C 1
ATOM 665 O O . VAL A 1 88 ? -1.560 -16.544 0.753 1.00 13.42 114 VAL A O 1
ATOM 669 N N . GLY A 1 89 ? 0.103 -15.246 -0.058 1.00 12.63 115 GLY A N 1
ATOM 670 C CA . GLY A 1 89 ? 1.038 -15.576 1.017 1.00 12.78 115 GLY A CA 1
ATOM 671 C C . GLY A 1 89 ? 0.964 -14.715 2.271 1.00 14.32 115 GLY A C 1
ATOM 672 O O . GLY A 1 89 ? 0.027 -13.927 2.464 1.00 13.47 115 GLY A O 1
ATOM 673 N N . GLY A 1 90 ? 1.970 -14.870 3.126 1.00 12.89 116 GLY A N 1
ATOM 674 C CA . GLY A 1 90 ? 1.998 -14.226 4.439 1.00 14.12 116 GLY A CA 1
ATOM 675 C C . GLY A 1 90 ? 3.080 -14.848 5.302 1.00 12.01 116 GLY A C 1
ATOM 676 O O . GLY A 1 90 ? 3.899 -15.619 4.803 1.00 12.30 116 GLY A O 1
ATOM 677 N N . ILE A 1 91 ? 3.075 -14.532 6.597 1.00 14.06 117 ILE A N 1
ATOM 678 C CA . ILE A 1 91 ? 4.112 -15.022 7.505 1.00 13.18 117 ILE A CA 1
ATOM 679 C C . ILE A 1 91 ? 4.109 -16.566 7.561 1.00 14.41 117 ILE A C 1
ATOM 680 O O . ILE A 1 91 ? 3.104 -17.171 7.919 1.00 14.44 117 ILE A O 1
ATOM 685 N N . PRO A 1 92 ? 5.224 -17.204 7.152 1.00 15.49 118 PRO A N 1
ATOM 686 C CA . PRO A 1 92 ? 5.258 -18.675 7.140 1.00 18.09 118 PRO A CA 1
ATOM 687 C C . PRO A 1 92 ? 5.327 -19.253 8.554 1.00 18.67 118 PRO A C 1
ATOM 688 O O . PRO A 1 92 ? 5.808 -18.578 9.470 1.00 16.21 118 PRO A O 1
ATOM 692 N N . ASP A 1 93 ? 4.847 -20.486 8.714 1.00 17.77 119 ASP A N 1
ATOM 693 C CA . ASP A 1 93 ? 4.919 -21.218 9.980 1.00 19.40 119 ASP A CA 1
ATOM 694 C C . ASP A 1 93 ? 6.359 -21.457 10.442 1.00 15.99 119 ASP A C 1
ATOM 695 O O . ASP A 1 93 ? 6.604 -21.643 11.628 1.00 17.50 119 ASP A O 1
ATOM 700 N N . SER A 1 94 ? 7.295 -21.461 9.500 1.00 12.97 120 SER A N 1
ATOM 701 C CA . SER A 1 94 ? 8.712 -21.687 9.792 1.00 16.78 120 SER A CA 1
ATOM 702 C C . SER A 1 94 ? 9.366 -20.517 10.544 1.00 17.21 120 SER A C 1
ATOM 703 O O . SER A 1 94 ? 10.409 -20.678 11.177 1.00 19.95 120 SER A O 1
ATOM 706 N N . GLU A 1 95 ? 8.742 -19.346 10.469 1.00 15.38 121 GLU A N 1
ATOM 707 C CA . GLU A 1 95 ? 9.250 -18.132 11.098 1.00 15.64 121 GLU A CA 1
ATOM 708 C C . GLU A 1 95 ? 8.866 -18.133 12.593 1.00 17.59 121 GLU A C 1
ATOM 709 O O . GLU A 1 95 ? 7.762 -18.557 12.961 1.00 15.55 121 GLU A O 1
ATOM 715 N N . GLN A 1 96 ? 9.780 -17.693 13.454 1.00 14.44 122 GLN A N 1
ATOM 716 C CA . GLN A 1 96 ? 9.510 -17.643 14.899 1.00 15.97 122 GLN A CA 1
ATOM 717 C C . GLN A 1 96 ? 9.313 -16.194 15.358 1.00 15.40 122 GLN A C 1
ATOM 718 O O . GLN A 1 96 ? 10.252 -15.400 15.356 1.00 13.78 122 GLN A O 1
ATOM 724 N N . LEU A 1 97 ? 8.084 -15.855 15.731 1.00 14.18 123 LEU A N 1
ATOM 725 C CA . LEU A 1 97 ? 7.743 -14.476 16.074 1.00 15.39 123 LEU A CA 1
ATOM 726 C C . LEU A 1 97 ? 7.991 -14.168 17.540 1.00 15.52 123 LEU A C 1
ATOM 727 O O . LEU A 1 97 ? 7.943 -15.058 18.395 1.00 14.48 123 LEU A O 1
ATOM 732 N N . LEU A 1 98 ? 8.252 -12.895 17.816 1.00 12.07 124 LEU A N 1
ATOM 733 C CA . LEU A 1 98 ? 8.592 -12.442 19.158 1.00 12.62 124 LEU A CA 1
ATOM 734 C C . LEU A 1 98 ? 7.570 -12.875 20.228 1.00 11.41 124 LEU A C 1
ATOM 735 O O . LEU A 1 98 ? 7.967 -13.425 21.255 1.00 15.12 124 LEU A O 1
ATOM 740 N N . PRO A 1 99 ? 6.255 -12.661 19.983 1.00 14.20 125 PRO A N 1
ATOM 741 C CA . PRO A 1 99 ? 5.293 -13.067 21.014 1.00 13.53 125 PRO A CA 1
ATOM 742 C C . PRO A 1 99 ? 5.229 -14.582 21.251 1.00 17.76 125 PRO A C 1
ATOM 743 O O . PRO A 1 99 ? 4.906 -15.004 22.367 1.00 18.04 125 PRO A O 1
ATOM 747 N N . GLU A 1 100 ? 5.525 -15.385 20.225 1.00 17.41 126 GLU A N 1
ATOM 748 C CA . GLU A 1 100 ? 5.643 -16.843 20.386 1.00 19.98 126 GLU A CA 1
ATOM 749 C C . GLU A 1 100 ? 6.763 -17.161 21.362 1.00 17.62 126 GLU A C 1
ATOM 750 O O . GLU A 1 100 ? 6.573 -17.907 22.313 1.00 20.27 126 GLU A O 1
ATOM 756 N N . LEU A 1 101 ? 7.935 -16.583 21.119 1.00 15.27 127 LEU A N 1
ATOM 757 C CA . LEU A 1 101 ? 9.111 -16.882 21.932 1.00 16.45 127 LEU A CA 1
ATOM 758 C C . LEU A 1 101 ? 8.995 -16.351 23.365 1.00 16.19 127 LEU A C 1
ATOM 759 O O . LEU A 1 101 ? 9.479 -16.988 24.296 1.00 16.64 127 LEU A O 1
ATOM 764 N N . LEU A 1 102 ? 8.328 -15.209 23.533 1.00 16.85 128 LEU A N 1
ATOM 765 C CA . LEU A 1 102 ? 8.212 -14.554 24.841 1.00 17.60 128 LEU A CA 1
ATOM 766 C C . LEU A 1 102 ? 7.435 -15.350 25.880 1.00 19.79 128 LEU A C 1
ATOM 767 O O . LEU A 1 102 ? 7.675 -15.196 27.080 1.00 23.10 128 LEU A O 1
ATOM 772 N N . LYS A 1 103 ? 6.518 -16.207 25.435 1.00 19.74 129 LYS A N 1
ATOM 773 C CA . LYS A 1 103 ? 5.829 -17.097 26.373 1.00 23.91 129 LYS A CA 1
ATOM 774 C C . LYS A 1 103 ? 6.740 -18.136 27.044 1.00 23.11 129 LYS A C 1
ATOM 775 O O . LYS A 1 103 ? 6.323 -18.802 27.994 1.00 23.61 129 LYS A O 1
ATOM 781 N N . LYS A 1 104 ? 7.987 -18.241 26.586 1.00 21.89 130 LYS A N 1
ATOM 782 C CA . LYS A 1 104 ? 8.994 -19.044 27.296 1.00 23.44 130 LYS A CA 1
ATOM 783 C C . LYS A 1 104 ? 9.432 -18.384 28.611 1.00 24.87 130 LYS A C 1
ATOM 784 O O . LYS A 1 104 ? 10.062 -19.025 29.457 1.00 24.62 130 LYS A O 1
ATOM 790 N N . ALA A 1 105 ? 9.098 -17.103 28.765 1.00 22.78 131 ALA A N 1
ATOM 791 C CA . ALA A 1 105 ? 9.296 -16.384 30.023 1.00 24.74 131 ALA A CA 1
ATOM 792 C C . ALA A 1 105 ? 7.961 -15.942 30.642 1.00 24.58 131 ALA A C 1
ATOM 793 O O . ALA A 1 105 ? 7.934 -15.074 31.519 1.00 25.65 131 ALA A O 1
ATOM 795 N N . GLY A 1 106 ? 6.865 -16.546 30.180 1.00 23.95 132 GLY A N 1
ATOM 796 C CA . GLY A 1 106 ? 5.535 -16.328 30.753 1.00 24.49 132 GLY A CA 1
ATOM 797 C C . GLY A 1 106 ? 4.813 -15.046 30.355 1.00 24.70 132 GLY A C 1
ATOM 798 O O . GLY A 1 106 ? 3.918 -14.588 31.065 1.00 27.52 132 GLY A O 1
ATOM 799 N N . TYR A 1 107 ? 5.182 -14.472 29.216 1.00 24.00 133 TYR A N 1
ATOM 800 C CA . TYR A 1 107 ? 4.543 -13.245 28.749 1.00 23.43 133 TYR A CA 1
ATOM 801 C C . TYR A 1 107 ? 3.150 -13.495 28.178 1.00 24.31 133 TYR A C 1
ATOM 802 O O . TYR A 1 107 ? 2.919 -14.483 27.478 1.00 26.23 133 TYR A O 1
ATOM 811 N N . VAL A 1 108 ? 2.223 -12.605 28.518 1.00 24.97 134 VAL A N 1
ATOM 812 C CA . VAL A 1 108 ? 0.924 -12.534 27.864 1.00 22.59 134 VAL A CA 1
ATOM 813 C C . VAL A 1 108 ? 1.038 -11.394 26.850 1.00 22.29 134 VAL A C 1
ATOM 814 O O . VAL A 1 108 ? 1.430 -10.276 27.209 1.00 20.89 134 VAL A O 1
ATOM 818 N N . SER A 1 109 ? 0.712 -11.689 25.592 1.00 21.89 135 SER A N 1
ATOM 819 C CA . SER A 1 109 ? 0.922 -10.753 24.483 1.00 20.07 135 SER A CA 1
ATOM 820 C C . SER A 1 109 ? -0.368 -10.295 23.810 1.00 20.73 135 SER A C 1
ATOM 821 O O . SER A 1 109 ? -1.274 -11.096 23.558 1.00 20.77 135 SER A O 1
ATOM 824 N N . LYS A 1 110 ? -0.431 -9.001 23.506 1.00 18.01 136 LYS A N 1
ATOM 825 C CA . LYS A 1 110 ? -1.536 -8.444 22.743 1.00 17.26 136 LYS A CA 1
ATOM 826 C C . LYS A 1 110 ? -1.033 -7.508 21.658 1.00 15.97 136 LYS A C 1
ATOM 827 O O . LYS A 1 110 ? -0.121 -6.714 21.882 1.00 13.02 136 LYS A O 1
ATOM 833 N N . ILE A 1 111 ? -1.633 -7.631 20.479 1.00 16.94 137 ILE A N 1
ATOM 834 C CA . ILE A 1 111 ? -1.460 -6.668 19.404 1.00 16.54 137 ILE A CA 1
ATOM 835 C C . ILE A 1 111 ? -2.690 -5.753 19.345 1.00 18.89 137 ILE A C 1
ATOM 836 O O . ILE A 1 111 ? -3.838 -6.214 19.398 1.00 17.50 137 ILE A O 1
ATOM 841 N N . VAL A 1 112 ? -2.433 -4.451 19.284 1.00 17.62 138 VAL A N 1
ATOM 842 C CA . VAL A 1 112 ? -3.473 -3.461 19.064 1.00 15.29 138 VAL A CA 1
ATOM 843 C C . VAL A 1 112 ? -3.139 -2.781 17.744 1.00 15.60 138 VAL A C 1
ATOM 844 O O . VAL A 1 112 ? -2.046 -2.244 17.583 1.00 15.97 138 VAL A O 1
ATOM 848 N N . GLY A 1 113 ? -4.067 -2.834 16.793 1.00 14.46 139 GLY A N 1
ATOM 849 C CA . GLY A 1 113 ? -3.889 -2.153 15.516 1.00 14.97 139 GLY A CA 1
ATOM 850 C C . GLY A 1 113 ? -3.545 -3.058 14.351 1.00 14.77 139 GLY A C 1
ATOM 851 O O . GLY A 1 113 ? -4.042 -4.188 14.260 1.00 15.65 139 GLY A O 1
ATOM 852 N N . LYS A 1 114 ? -2.681 -2.564 13.467 1.00 13.43 140 LYS A N 1
ATOM 853 C CA . LYS A 1 114 ? -2.463 -3.183 12.149 1.00 12.84 140 LYS A CA 1
ATOM 854 C C . LYS A 1 114 ? -1.416 -4.301 12.141 1.00 12.33 140 LYS A C 1
ATOM 855 O O . LYS A 1 114 ? -0.298 -4.122 12.623 1.00 12.05 140 LYS A O 1
ATOM 861 N N . TRP A 1 115 ? -1.797 -5.441 11.566 1.00 11.24 141 TRP A N 1
ATOM 862 C CA . TRP A 1 115 ? -0.970 -6.651 11.510 1.00 10.26 141 TRP A CA 1
ATOM 863 C C . TRP A 1 115 ? -0.078 -6.635 10.261 1.00 11.58 141 TRP A C 1
ATOM 864 O O . TRP A 1 115 ? 1.142 -6.479 10.363 1.00 14.05 141 TRP A O 1
ATOM 875 N N . HIS A 1 116 ? -0.699 -6.780 9.091 1.00 9.75 142 HIS A N 1
ATOM 876 C CA . HIS A 1 116 ? -0.030 -6.671 7.795 1.00 10.95 142 HIS A CA 1
ATOM 877 C C . HIS A 1 116 ? 0.977 -7.787 7.536 1.00 10.62 142 HIS A C 1
ATOM 878 O O . HIS A 1 116 ? 1.941 -7.594 6.819 1.00 11.64 142 HIS A O 1
ATOM 885 N N . LEU A 1 117 ? 0.755 -8.951 8.134 1.00 11.28 143 LEU A N 1
ATOM 886 C CA . LEU A 1 117 ? 1.612 -10.105 7.900 1.00 9.62 143 LEU A CA 1
ATOM 887 C C . LEU A 1 117 ? 0.818 -11.229 7.246 1.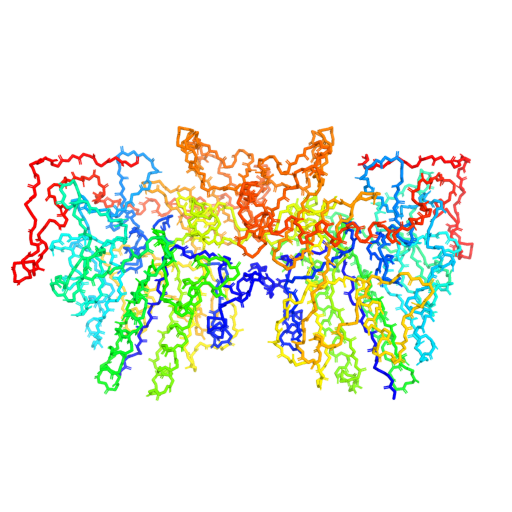00 11.30 143 LEU A C 1
ATOM 888 O O . LEU A 1 117 ? 1.259 -12.385 7.220 1.00 8.05 143 LEU A O 1
ATOM 893 N N . GLY A 1 118 ? -0.352 -10.869 6.714 1.00 11.29 144 GLY A N 1
ATOM 894 C CA . GLY A 1 118 ? -1.247 -11.817 6.066 1.00 13.14 144 GLY A CA 1
ATOM 895 C C . GLY A 1 118 ? -2.619 -11.798 6.705 1.00 12.89 144 GLY A C 1
ATOM 896 O O . GLY A 1 118 ? -2.738 -11.823 7.930 1.00 14.18 144 GLY A O 1
ATOM 897 N N . HIS A 1 119 ? -3.655 -11.762 5.868 1.00 12.87 145 HIS A N 1
ATOM 898 C CA . HIS A 1 119 ? -5.044 -11.632 6.321 1.00 13.53 145 HIS A CA 1
ATOM 899 C C . HIS A 1 119 ? -5.778 -12.976 6.321 1.00 15.04 145 HIS A C 1
ATOM 900 O O . HIS A 1 119 ? -6.855 -13.105 6.915 1.00 14.54 145 HIS A O 1
ATOM 907 N N . ARG A 1 120 ? -5.212 -13.958 5.622 1.00 14.55 146 ARG A N 1
ATOM 908 C CA . ARG A 1 120 ? -5.828 -15.281 5.507 1.00 15.18 146 ARG A CA 1
ATOM 909 C C . ARG A 1 120 ? -5.769 -16.034 6.846 1.00 17.12 146 ARG A C 1
ATOM 910 O O . ARG A 1 120 ? -4.949 -15.695 7.710 1.00 18.45 146 ARG A O 1
ATOM 918 N N . PRO A 1 121 ? -6.650 -17.039 7.037 1.00 17.00 147 PRO A N 1
ATOM 919 C CA . PRO A 1 121 ? -6.704 -17.761 8.310 1.00 18.49 147 PRO A CA 1
ATOM 920 C C . PRO A 1 121 ? -5.356 -18.267 8.867 1.00 19.30 147 PRO A C 1
ATOM 921 O O . PRO A 1 121 ? -5.106 -18.124 10.067 1.00 17.24 147 PRO A O 1
ATOM 925 N N . GLN A 1 122 ? -4.494 -18.835 8.025 1.00 17.10 148 GLN A N 1
ATOM 926 C CA . GLN A 1 122 ? -3.240 -19.410 8.538 1.00 19.90 148 GLN A CA 1
ATOM 927 C C . GLN A 1 122 ? -2.257 -18.354 9.073 1.00 18.63 148 GLN A C 1
ATOM 928 O O . GLN A 1 122 ? -1.348 -18.682 9.838 1.00 18.92 148 GLN A O 1
ATOM 934 N N . PHE A 1 123 ? -2.473 -17.092 8.694 1.00 15.25 149 PHE A N 1
ATOM 935 C CA . PHE A 1 123 ? -1.584 -15.990 9.069 1.00 14.56 149 PHE A CA 1
ATOM 936 C C . PHE A 1 123 ? -2.098 -15.130 10.231 1.00 15.16 149 PHE A C 1
ATOM 937 O O . PHE A 1 123 ? -1.484 -14.115 10.583 1.00 15.53 149 PHE A O 1
ATOM 945 N N . HIS A 1 124 ? -3.223 -15.540 10.814 1.00 14.60 150 HIS A N 1
ATOM 946 C CA . HIS A 1 124 ? -3.822 -14.849 11.958 1.00 16.87 150 HIS A CA 1
ATOM 947 C C . HIS A 1 124 ? -2.814 -14.682 13.100 1.00 16.11 150 HIS A C 1
ATOM 948 O O . HIS A 1 124 ? -2.115 -15.635 13.451 1.00 17.52 150 HIS A O 1
ATOM 955 N N . PRO A 1 125 ? -2.733 -13.469 13.681 1.00 15.30 151 PRO A N 1
ATOM 956 C CA . PRO A 1 125 ? -1.779 -13.206 14.769 1.00 14.91 151 PRO A CA 1
ATOM 957 C C . PRO A 1 125 ? -1.883 -14.172 15.952 1.00 16.86 151 PRO A C 1
ATOM 958 O O . PRO A 1 125 ? -0.867 -14.484 16.564 1.00 18.69 151 PRO A O 1
ATOM 962 N N . LEU A 1 126 ? -3.092 -14.640 16.267 1.00 16.94 152 LEU A N 1
ATOM 963 C CA . LEU A 1 126 ? -3.293 -15.554 17.396 1.00 18.07 152 LEU A CA 1
ATOM 964 C C . LEU A 1 126 ? -2.794 -16.985 17.124 1.00 19.96 152 LEU A C 1
ATOM 965 O O . LEU A 1 126 ? -2.737 -17.821 18.037 1.00 16.81 152 LEU A O 1
ATOM 970 N N . LYS A 1 127 ? -2.423 -17.253 15.873 1.00 15.86 153 LYS A N 1
ATOM 971 C CA . LYS A 1 127 ? -1.738 -18.491 15.519 1.00 20.41 153 LYS A CA 1
ATOM 972 C C . LYS A 1 127 ? -0.224 -18.284 15.531 1.00 19.85 153 LYS A C 1
ATOM 973 O O . LYS A 1 127 ? 0.543 -19.234 15.370 1.00 17.73 153 LYS A O 1
ATOM 979 N N . HIS A 1 128 ? 0.198 -17.038 15.738 1.00 18.25 154 HIS A N 1
ATOM 980 C CA . HIS A 1 128 ? 1.617 -16.692 15.687 1.00 19.23 154 HIS A CA 1
ATOM 981 C C . HIS A 1 128 ? 2.139 -16.020 16.959 1.00 17.16 154 HIS A C 1
ATOM 982 O O . HIS A 1 128 ? 3.071 -15.216 16.906 1.00 20.11 154 HIS A O 1
ATOM 989 N N . GLY A 1 129 ? 1.553 -16.366 18.104 1.00 18.98 155 GLY A N 1
ATOM 990 C CA . GLY A 1 129 ? 2.114 -15.959 19.391 1.00 16.74 155 GLY A CA 1
ATOM 991 C C . GLY A 1 129 ? 1.322 -14.981 20.230 1.00 20.10 155 GLY A C 1
ATOM 992 O O . GLY A 1 129 ? 1.430 -14.998 21.457 1.00 21.51 155 GLY A O 1
ATOM 993 N N . PHE A 1 130 ? 0.539 -14.116 19.589 1.00 17.23 156 PHE A N 1
ATOM 994 C CA . PHE A 1 130 ? -0.298 -13.175 20.332 1.00 18.33 156 PHE A CA 1
ATOM 995 C C . PHE A 1 130 ? -1.486 -13.889 20.971 1.00 17.94 156 PHE A C 1
ATOM 996 O O . PHE A 1 130 ? -2.093 -14.771 20.362 1.00 16.80 156 PHE A O 1
ATOM 1004 N N . ASP A 1 131 ? -1.798 -13.519 22.210 1.00 20.94 157 ASP A N 1
ATOM 1005 C CA . ASP A 1 131 ? -2.942 -14.087 22.915 1.00 20.12 157 ASP A CA 1
ATOM 1006 C C . ASP A 1 131 ? -4.217 -13.318 22.591 1.00 20.10 157 ASP A C 1
ATOM 1007 O O . ASP A 1 131 ? -5.308 -13.898 22.538 1.00 19.07 157 ASP A O 1
ATOM 1012 N N . GLU A 1 132 ? -4.067 -12.010 22.388 1.00 18.28 158 GLU A N 1
ATOM 1013 C CA . GLU A 1 132 ? -5.197 -11.120 22.122 1.00 21.00 158 GLU A CA 1
ATOM 1014 C C . GLU A 1 132 ? -4.938 -10.217 20.917 1.00 21.25 158 GLU A C 1
ATOM 1015 O O . GLU A 1 132 ? -3.781 -9.933 20.574 1.00 20.69 158 GLU A O 1
ATOM 1021 N N . TRP A 1 133 ? -6.022 -9.776 20.282 1.00 18.37 159 TRP A N 1
ATOM 1022 C CA . TRP A 1 133 ? -5.957 -8.846 19.159 1.00 16.91 159 TRP A CA 1
ATOM 1023 C C . TRP A 1 133 ? -7.175 -7.925 19.153 1.00 18.83 159 TRP A C 1
ATOM 1024 O O . TRP A 1 133 ? -8.309 -8.380 19.324 1.00 17.14 159 TRP A O 1
ATOM 1035 N N . PHE A 1 134 ? -6.925 -6.628 18.996 1.00 16.62 160 PHE A N 1
ATOM 1036 C CA . PHE A 1 134 ? -7.928 -5.733 18.437 1.00 18.39 160 PHE A CA 1
ATOM 1037 C C . PHE A 1 134 ? -7.296 -4.883 17.345 1.00 16.18 160 PHE A C 1
ATOM 1038 O O . PHE A 1 134 ? -6.435 -4.046 17.612 1.00 18.32 160 PHE A O 1
ATOM 1046 N N . GLY A 1 135 ? -7.738 -5.097 16.114 1.00 15.81 161 GLY A N 1
ATOM 1047 C CA . GLY A 1 135 ? -7.206 -4.350 14.979 1.00 14.97 161 GLY A CA 1
ATOM 1048 C C . GLY A 1 135 ? -7.547 -5.014 13.666 1.00 16.93 161 GLY A C 1
ATOM 1049 O O . GLY A 1 135 ? -8.361 -5.935 13.618 1.00 16.57 161 GLY A O 1
ATOM 1050 N N . SER A 1 136 ? -6.912 -4.542 12.600 1.00 16.13 162 SER A N 1
ATOM 1051 C CA . SER A 1 136 ? -7.159 -5.046 11.260 1.00 16.71 162 SER A CA 1
ATOM 1052 C C . SER A 1 136 ? -5.923 -5.745 10.691 1.00 15.57 162 SER A C 1
ATOM 1053 O O . SER A 1 136 ? -4.801 -5.341 10.973 1.00 10.63 162 SER A O 1
ATOM 1056 N N . PRO A 1 137 ? -6.130 -6.803 9.884 1.00 14.44 163 PRO A N 1
ATOM 1057 C CA . PRO A 1 137 ? -4.996 -7.398 9.189 1.00 13.91 163 PRO A CA 1
ATOM 1058 C C . PRO A 1 137 ? -4.451 -6.493 8.075 1.00 14.30 163 PRO A C 1
ATOM 1059 O O . PRO A 1 137 ? -3.303 -6.670 7.648 1.00 14.53 163 PRO A O 1
ATOM 1063 N N . ASN A 1 138 ? -5.261 -5.532 7.623 1.00 14.07 164 ASN A N 1
ATOM 1064 C CA . ASN A 1 138 ? -4.899 -4.672 6.491 1.00 15.27 164 ASN A CA 1
ATOM 1065 C C . ASN A 1 138 ? -4.962 -3.177 6.799 1.00 17.78 164 ASN A C 1
ATOM 1066 O O . ASN A 1 138 ? -5.258 -2.774 7.929 1.00 15.41 164 ASN A O 1
ATOM 1071 N N . CYS A 1 139 ? -4.682 -2.363 5.779 1.00 18.19 165 CYS A N 1
ATOM 1072 C CA . CYS A 1 139 ? -4.795 -0.910 5.880 1.00 21.71 165 CYS A CA 1
ATOM 1073 C C . CYS A 1 139 ? -6.252 -0.513 6.110 1.00 20.45 165 CYS A C 1
ATOM 1074 O O . CYS A 1 139 ? -7.138 -1.371 6.140 1.00 18.88 165 CYS A O 1
ATOM 1077 N N . HIS A 1 140 ? -6.498 0.782 6.285 1.00 15.40 166 HIS A N 1
ATOM 1078 C CA . HIS A 1 140 ? -7.866 1.264 6.443 1.00 17.00 166 HIS A CA 1
ATOM 1079 C C . HIS A 1 140 ? -8.383 2.019 5.217 1.00 18.56 166 HIS A C 1
ATOM 1080 O O . HIS A 1 140 ? -9.156 2.969 5.349 1.00 18.50 166 HIS A O 1
ATOM 1087 N N . PHE A 1 141 ? -7.968 1.592 4.024 1.00 19.81 167 PHE A N 1
ATOM 1088 C CA . PHE A 1 141 ? -8.469 2.216 2.803 1.00 22.64 167 PHE A CA 1
ATOM 1089 C C . PHE A 1 141 ? -9.911 1.812 2.500 1.00 23.73 167 PHE A C 1
ATOM 1090 O O . PHE A 1 141 ? -10.339 0.678 2.775 1.00 21.71 167 PHE A O 1
ATOM 1098 N N . GLY A 1 142 ? -10.647 2.759 1.931 1.00 24.75 168 GLY A N 1
ATOM 1099 C CA . GLY A 1 142 ? -12.019 2.548 1.497 1.00 22.26 168 GLY A CA 1
ATOM 1100 C C . GLY A 1 142 ? -12.660 3.887 1.194 1.00 23.01 168 GLY A C 1
ATOM 1101 O O . GLY A 1 142 ? -11.953 4.878 1.008 1.00 24.39 168 GLY A O 1
ATOM 1102 N N . PRO A 1 143 ? -14.003 3.930 1.120 1.00 23.04 169 PRO A N 1
ATOM 1103 C CA . PRO A 1 143 ? -14.883 2.770 1.218 1.00 23.30 169 PRO A CA 1
ATOM 1104 C C . PRO A 1 143 ? -14.948 2.008 -0.104 1.00 25.07 169 PRO A C 1
ATOM 1105 O O . PRO A 1 143 ? -14.816 2.610 -1.174 1.00 26.92 169 PRO A O 1
ATOM 1109 N N . TYR A 1 144 ? -15.134 0.696 -0.015 1.00 22.81 170 TYR A N 1
ATOM 1110 C CA . TYR A 1 144 ? -15.326 -0.145 -1.191 1.00 24.81 170 TYR A CA 1
ATOM 1111 C C . TYR A 1 144 ? -16.801 -0.506 -1.368 1.00 27.45 170 TYR A C 1
ATOM 1112 O O . TYR A 1 144 ? -17.599 -0.366 -0.436 1.00 25.88 170 TYR A O 1
ATOM 1121 N N . ASP A 1 145 ? -17.151 -0.976 -2.563 1.00 29.49 171 ASP A N 1
ATOM 1122 C CA . ASP A 1 145 ? -18.546 -1.266 -2.907 1.00 33.09 171 ASP A CA 1
ATOM 1123 C C . ASP A 1 145 ? -19.006 -2.685 -2.544 1.00 33.52 171 ASP A C 1
ATOM 1124 O O . ASP A 1 145 ? -20.159 -3.051 -2.797 1.00 34.24 171 ASP A O 1
ATOM 1129 N N . ASN A 1 146 ? -18.104 -3.475 -1.960 1.00 30.83 172 ASN A N 1
ATOM 1130 C CA . ASN A 1 146 ? -18.398 -4.854 -1.554 1.00 31.23 172 ASN A CA 1
ATOM 1131 C C . ASN A 1 146 ? -18.760 -5.795 -2.710 1.00 31.73 172 ASN A C 1
ATOM 1132 O O . ASN A 1 146 ? -19.378 -6.838 -2.495 1.00 32.48 172 ASN A O 1
ATOM 1137 N N . LYS A 1 147 ? -18.364 -5.419 -3.927 1.00 33.61 173 LYS A N 1
ATOM 1138 C CA . LYS A 1 147 ? -18.534 -6.264 -5.112 1.00 37.91 173 LYS A CA 1
ATOM 1139 C C . LYS A 1 147 ? -17.212 -6.461 -5.844 1.00 37.42 173 LYS A C 1
ATOM 1140 O O . LYS A 1 147 ? -16.836 -7.596 -6.158 1.00 39.44 173 LYS A O 1
ATOM 1146 N N . ALA A 1 148 ? -16.522 -5.354 -6.117 1.00 35.61 174 ALA A N 1
ATOM 1147 C CA . ALA A 1 148 ? -15.178 -5.384 -6.697 1.00 34.25 174 ALA A CA 1
ATOM 1148 C C . ALA A 1 148 ? -14.132 -5.749 -5.639 1.00 32.70 174 ALA A C 1
ATOM 1149 O O . ALA A 1 148 ? -13.189 -6.493 -5.919 1.00 30.59 174 ALA A O 1
ATOM 1151 N N . ARG A 1 149 ? -14.288 -5.187 -4.441 1.00 30.53 175 ARG A N 1
ATOM 1152 C CA . ARG A 1 149 ? -13.558 -5.645 -3.252 1.00 28.24 175 ARG A CA 1
ATOM 1153 C C . ARG A 1 149 ? -14.351 -5.375 -1.969 1.00 25.43 175 ARG A C 1
ATOM 1154 O O . ARG A 1 149 ? -15.188 -4.471 -1.940 1.00 26.87 175 ARG A O 1
ATOM 1162 N N . PRO A 1 150 ? -14.118 -6.178 -0.915 1.00 21.96 176 PRO A N 1
ATOM 1163 C CA . PRO A 1 150 ? -14.891 -5.979 0.307 1.00 21.18 176 PRO A CA 1
ATOM 1164 C C . PRO A 1 150 ? -14.257 -4.924 1.205 1.00 21.97 176 PRO A C 1
ATOM 1165 O O . PRO A 1 150 ? -13.039 -4.701 1.136 1.00 19.16 176 PRO A O 1
ATOM 1169 N N . ASN A 1 151 ? -15.072 -4.276 2.035 1.00 21.78 177 ASN A N 1
ATOM 1170 C CA . ASN A 1 151 ? -14.529 -3.423 3.089 1.00 22.69 177 ASN A CA 1
ATOM 1171 C C . ASN A 1 151 ? -13.681 -4.246 4.051 1.00 20.53 177 ASN A C 1
ATOM 1172 O O . ASN A 1 151 ? -13.976 -5.419 4.304 1.00 21.48 177 ASN A O 1
ATOM 1177 N N . ILE A 1 152 ? -12.626 -3.622 4.565 1.00 18.04 178 ILE A N 1
ATOM 1178 C CA . ILE A 1 152 ? -11.620 -4.294 5.393 1.00 17.96 178 ILE A CA 1
ATOM 1179 C C . ILE A 1 152 ? -12.126 -4.558 6.820 1.00 18.77 178 ILE A C 1
ATOM 1180 O O . ILE A 1 152 ? -12.689 -3.666 7.458 1.00 21.54 178 ILE A O 1
ATOM 1185 N N . PRO A 1 153 ? -11.952 -5.800 7.313 1.00 19.89 179 PRO A N 1
ATOM 1186 C CA . PRO A 1 153 ? -12.485 -6.168 8.621 1.00 18.10 179 PRO A CA 1
ATOM 1187 C C . PRO A 1 153 ? -11.618 -5.724 9.797 1.00 16.84 179 PRO A C 1
ATOM 1188 O O . PRO A 1 153 ? -10.396 -5.630 9.683 1.00 19.56 179 PRO A O 1
ATOM 1192 N N . VAL A 1 154 ? -12.273 -5.460 10.917 1.00 18.88 180 VAL A N 1
ATOM 1193 C CA . VAL A 1 154 ? -11.614 -5.211 12.190 1.00 18.37 180 VAL A CA 1
ATOM 1194 C C . VAL A 1 154 ? -11.903 -6.433 13.054 1.00 20.08 180 VAL A C 1
ATOM 1195 O O . VAL A 1 154 ? -13.050 -6.880 13.136 1.00 21.63 180 VAL A O 1
ATOM 1199 N N . TYR A 1 155 ? -10.865 -6.979 13.681 1.00 17.44 181 TYR A N 1
ATOM 1200 C CA . TYR A 1 155 ? -11.008 -8.162 14.528 1.00 18.06 181 TYR A CA 1
ATOM 1201 C C . TYR A 1 155 ? -10.999 -7.848 16.021 1.00 19.42 181 TYR A C 1
ATOM 1202 O O . TYR A 1 155 ? -10.324 -6.916 16.465 1.00 18.08 181 TYR A O 1
ATOM 1211 N N . ARG A 1 156 ? -11.754 -8.633 16.788 1.00 19.52 182 ARG A N 1
ATOM 1212 C CA . ARG A 1 156 ? -11.410 -8.866 18.187 1.00 20.11 182 ARG A CA 1
ATOM 1213 C C . ARG A 1 156 ? -11.005 -10.329 18.298 1.00 20.71 182 ARG A C 1
ATOM 1214 O O . ARG A 1 156 ? -11.830 -11.226 18.092 1.00 22.05 182 ARG A O 1
ATOM 1222 N N . ASP A 1 157 ? -9.731 -10.558 18.608 1.00 18.85 183 ASP A N 1
ATOM 1223 C CA . ASP A 1 157 ? -9.176 -11.908 18.733 1.00 18.83 183 ASP A CA 1
ATOM 1224 C C . ASP A 1 157 ? -9.422 -12.732 17.457 1.00 19.19 183 ASP A C 1
ATOM 1225 O O . ASP A 1 157 ? -8.992 -12.330 16.378 1.00 18.09 183 ASP A O 1
ATOM 1230 N N . TRP A 1 158 ? -10.134 -13.851 17.574 1.00 19.35 184 TRP A N 1
ATOM 1231 C CA . TRP A 1 158 ? -10.300 -14.782 16.455 1.00 21.28 184 TRP A CA 1
ATOM 1232 C C . TRP A 1 158 ? -11.242 -14.305 15.346 1.00 20.82 184 TRP A C 1
ATOM 1233 O O . TRP A 1 158 ? -11.143 -14.766 14.210 1.00 22.49 184 TRP A O 1
ATOM 1244 N N . GLU A 1 159 ? -12.157 -13.399 15.667 1.00 19.50 185 GLU A N 1
ATOM 1245 C CA . GLU A 1 159 ? -13.238 -13.075 14.737 1.00 21.42 185 GLU A CA 1
ATOM 1246 C C . GLU A 1 159 ? -13.433 -11.587 14.514 1.00 22.24 185 GLU A C 1
ATOM 1247 O O . GLU A 1 159 ? -13.149 -10.770 15.393 1.00 23.10 185 GLU A O 1
ATOM 1253 N N . MET A 1 160 ? -13.914 -11.252 13.319 1.00 22.03 186 MET A N 1
ATOM 1254 C CA . MET A 1 160 ? -14.236 -9.880 12.962 1.00 21.07 186 MET A CA 1
ATOM 1255 C C . MET A 1 160 ? -15.390 -9.379 13.826 1.00 21.19 186 MET A C 1
ATOM 1256 O O . MET A 1 160 ? -16.295 -10.143 14.167 1.00 24.96 186 MET A O 1
ATOM 1261 N N . VAL A 1 161 ? -15.338 -8.102 14.187 1.00 20.81 187 VAL A N 1
ATOM 1262 C CA . VAL A 1 161 ? -16.438 -7.443 14.892 1.00 25.77 187 VAL A CA 1
ATOM 1263 C C . VAL A 1 161 ? -17.087 -6.384 14.006 1.00 25.10 187 VAL A C 1
ATOM 1264 O O . VAL A 1 161 ? -18.014 -5.701 14.422 1.00 27.98 187 VAL A O 1
ATOM 1268 N N . GLY A 1 162 ? -16.588 -6.258 12.782 1.00 25.37 188 GLY A N 1
ATOM 1269 C CA . GLY A 1 162 ? -17.105 -5.281 11.836 1.00 24.18 188 GLY A CA 1
ATOM 1270 C C . GLY A 1 162 ? -16.129 -4.974 10.721 1.00 22.33 188 GLY A C 1
ATOM 1271 O O . GLY A 1 162 ? -15.073 -5.596 10.616 1.00 21.63 188 GLY A O 1
ATOM 1272 N N . ARG A 1 163 ? -16.495 -4.009 9.884 1.00 22.32 189 ARG A N 1
ATOM 1273 C CA . ARG A 1 163 ? -15.646 -3.559 8.787 1.00 19.31 189 ARG A CA 1
ATOM 1274 C C . ARG A 1 163 ? -15.460 -2.050 8.878 1.00 18.90 189 ARG A C 1
ATOM 1275 O O . ARG A 1 163 ? -16.335 -1.339 9.376 1.00 21.32 189 ARG A O 1
ATOM 1283 N N . TYR A 1 164 ? -14.313 -1.573 8.400 1.00 18.76 190 TYR A N 1
ATOM 1284 C CA . TYR A 1 164 ? -14.083 -0.148 8.193 1.00 20.37 190 TYR A CA 1
ATOM 1285 C C . TYR A 1 164 ? -15.146 0.415 7.251 1.00 20.88 190 TYR A C 1
ATOM 1286 O O . TYR A 1 164 ? -15.569 -0.265 6.311 1.00 21.29 190 TYR A O 1
ATOM 1295 N N . TYR A 1 165 ? -15.558 1.658 7.507 1.00 22.51 191 TYR A N 1
ATOM 1296 C CA . TYR A 1 165 ? -16.603 2.359 6.734 1.00 22.81 191 TYR A CA 1
ATOM 1297 C C . TYR A 1 165 ? -17.992 1.744 6.927 1.00 25.06 191 TYR A C 1
ATOM 1298 O O . TYR A 1 165 ? -18.946 2.096 6.229 1.00 27.44 191 TYR A O 1
ATOM 1307 N N . GLU A 1 166 ? -18.093 0.830 7.889 1.00 24.54 192 GLU A N 1
ATOM 1308 C CA . GLU A 1 166 ? -19.373 0.252 8.289 1.00 27.11 192 GLU A CA 1
ATOM 1309 C C . GLU A 1 166 ? -19.538 0.416 9.810 1.00 27.34 192 GLU A C 1
ATOM 1310 O O . GLU A 1 166 ? -19.922 1.496 10.257 1.00 27.42 192 GLU A O 1
ATOM 1316 N N . GLU A 1 167 ? -19.223 -0.616 10.596 1.00 26.17 193 GLU A N 1
ATOM 1317 C CA . GLU A 1 167 ? -19.216 -0.500 12.069 1.00 25.37 193 GLU A CA 1
ATOM 1318 C C . GLU A 1 167 ? -18.139 0.473 12.566 1.00 25.81 193 GLU A C 1
ATOM 1319 O O . GLU A 1 167 ? -18.272 1.061 13.643 1.00 25.10 193 GLU A O 1
ATOM 1325 N N . PHE A 1 168 ? -17.070 0.622 11.787 1.00 23.28 194 PHE A N 1
ATOM 1326 C CA . PHE A 1 168 ? -15.982 1.530 12.142 1.00 22.81 194 PHE A CA 1
ATOM 1327 C C . PHE A 1 168 ? -15.854 2.664 11.120 1.00 22.45 194 PHE A C 1
ATOM 1328 O O . PHE A 1 168 ? -15.050 2.578 10.186 1.00 22.46 194 PHE A O 1
ATOM 1336 N N . PRO A 1 169 ? -16.665 3.731 11.294 1.00 22.44 195 PRO A N 1
ATOM 1337 C CA . PRO A 1 169 ? -16.730 4.824 10.328 1.00 24.44 195 PRO A CA 1
ATOM 1338 C C . PRO A 1 169 ? -15.441 5.627 10.268 1.00 21.90 195 PRO A C 1
ATOM 1339 O O . PRO A 1 169 ? -14.833 5.912 11.303 1.00 23.19 195 PRO A O 1
ATOM 1343 N N . ILE A 1 170 ? -15.028 5.945 9.046 1.00 20.66 196 ILE A N 1
ATOM 1344 C CA . ILE A 1 170 ? -13.989 6.928 8.791 1.00 22.59 196 ILE A CA 1
ATOM 1345 C C . ILE A 1 170 ? -14.600 7.932 7.819 1.00 23.93 196 ILE A C 1
ATOM 1346 O O . ILE A 1 170 ? -14.981 7.570 6.701 1.00 25.25 196 ILE A O 1
ATOM 1351 N N . ASN A 1 171 ? -14.736 9.177 8.269 1.00 24.70 197 ASN A N 1
ATOM 1352 C CA . ASN A 1 171 ? -15.265 10.254 7.432 1.00 25.62 197 ASN A CA 1
ATOM 1353 C C . ASN A 1 171 ? -14.120 10.891 6.656 1.00 26.66 197 ASN A C 1
ATOM 1354 O O . ASN A 1 171 ? -13.267 11.569 7.234 1.00 25.32 197 ASN A O 1
ATOM 1359 N N . LEU A 1 172 ? -14.109 10.655 5.347 1.00 27.32 198 LEU A N 1
ATOM 1360 C CA . LEU A 1 172 ? -13.047 11.133 4.468 1.00 26.50 198 LEU A CA 1
ATOM 1361 C C . LEU A 1 172 ? -13.149 12.627 4.141 1.00 28.22 198 LEU A C 1
ATOM 1362 O O . LEU A 1 172 ? -12.153 13.242 3.758 1.00 28.24 198 LEU A O 1
ATOM 1367 N N . LYS A 1 173 ? -14.346 13.197 4.282 1.00 29.63 199 LYS A N 1
ATOM 1368 C CA . LYS A 1 173 ? -14.555 14.629 4.051 1.00 32.11 199 LYS A CA 1
ATOM 1369 C C . LYS A 1 173 ? -13.969 15.459 5.188 1.00 30.10 199 LYS A C 1
ATOM 1370 O O . LYS A 1 173 ? -13.245 16.425 4.947 1.00 30.47 199 LYS A O 1
ATOM 1376 N N . THR A 1 174 ? -14.277 15.059 6.422 1.00 27.65 200 THR A N 1
ATOM 1377 C CA . THR A 1 174 ? -13.886 15.798 7.621 1.00 26.17 200 THR A CA 1
ATOM 1378 C C . THR A 1 174 ? -12.604 15.254 8.253 1.00 25.14 200 THR A C 1
ATOM 1379 O O . THR A 1 174 ? -11.859 15.998 8.888 1.00 25.69 200 THR A O 1
ATOM 1383 N N . GLY A 1 175 ? -12.368 13.953 8.095 1.00 24.59 201 GLY A N 1
ATOM 1384 C CA . GLY A 1 175 ? -11.221 13.291 8.712 1.00 21.03 201 GLY A CA 1
ATOM 1385 C C . GLY A 1 175 ? -11.573 12.583 10.004 1.00 22.00 201 GLY A C 1
ATOM 1386 O O . GLY A 1 175 ? -10.698 12.016 10.654 1.00 19.65 201 GLY A O 1
ATOM 1387 N N . GLU A 1 176 ? -12.855 12.600 10.376 1.00 21.24 202 GLU A N 1
ATOM 1388 C CA . GLU A 1 176 ? -13.283 12.046 11.666 1.00 20.79 202 GLU A CA 1
ATOM 1389 C C . GLU A 1 176 ? -13.285 10.517 11.746 1.00 19.24 202 GLU A C 1
ATOM 1390 O O . GLU A 1 176 ? -13.872 9.839 10.903 1.00 17.98 202 GLU A O 1
ATOM 1396 N N . ALA A 1 177 ? -12.622 9.994 12.778 1.00 20.23 203 ALA A N 1
ATOM 1397 C CA . ALA A 1 177 ? -12.733 8.585 13.175 1.00 20.45 203 ALA A CA 1
ATOM 1398 C C . ALA A 1 177 ? -12.257 8.409 14.616 1.00 21.27 203 ALA A C 1
ATOM 1399 O O . ALA A 1 177 ? -11.323 9.086 15.059 1.00 21.08 203 ALA A O 1
ATOM 1401 N N . ASN A 1 178 ? -12.906 7.494 15.331 1.00 21.40 204 ASN A N 1
ATOM 1402 C CA . ASN A 1 178 ? -12.662 7.259 16.754 1.00 22.88 204 ASN A CA 1
ATOM 1403 C C . ASN A 1 178 ? -11.608 6.176 17.030 1.00 21.40 204 ASN A C 1
ATOM 1404 O O . ASN A 1 178 ? -11.353 5.836 18.185 1.00 21.79 204 ASN A O 1
ATOM 1409 N N . LEU A 1 179 ? -10.985 5.660 15.973 1.00 18.58 205 LEU A N 1
ATOM 1410 C CA . LEU A 1 179 ? -10.146 4.459 16.076 1.00 18.92 205 LEU A CA 1
ATOM 1411 C C . LEU A 1 179 ? -8.924 4.573 16.994 1.00 19.34 205 LEU A C 1
ATOM 1412 O O . LEU A 1 179 ? -8.575 3.603 17.677 1.00 20.67 205 LEU A O 1
ATOM 1417 N N . THR A 1 180 ? -8.276 5.740 17.016 1.00 16.69 206 THR A N 1
ATOM 1418 C CA . THR A 1 180 ? -7.139 5.953 17.915 1.00 14.46 206 THR A CA 1
ATOM 1419 C C . THR A 1 180 ? -7.578 5.931 19.396 1.00 15.14 206 THR A C 1
ATOM 1420 O O . THR A 1 180 ? -6.849 5.430 20.257 1.00 16.69 206 THR A O 1
ATOM 1424 N N . GLN A 1 181 ? -8.773 6.447 19.684 1.00 14.47 207 GLN A N 1
ATOM 1425 C CA . GLN A 1 181 ? -9.341 6.361 21.036 1.00 16.90 207 GLN A CA 1
ATOM 1426 C C . GLN A 1 181 ? -9.639 4.915 21.431 1.00 17.21 207 GLN A C 1
ATOM 1427 O O . GLN A 1 181 ? -9.369 4.506 22.557 1.00 20.63 207 GLN A O 1
ATOM 1433 N N . ILE A 1 182 ? -10.196 4.148 20.500 1.00 16.68 208 ILE A N 1
ATOM 1434 C CA . ILE A 1 182 ? -10.416 2.720 20.716 1.00 19.19 208 ILE A CA 1
ATOM 1435 C C . ILE A 1 182 ? -9.089 1.996 20.981 1.00 18.38 208 ILE A C 1
ATOM 1436 O O . ILE A 1 182 ? -8.985 1.230 21.943 1.00 19.84 208 ILE A O 1
ATOM 1441 N N . TYR A 1 183 ? -8.079 2.269 20.150 1.00 17.58 209 TYR A N 1
ATOM 1442 C CA . TYR A 1 183 ? -6.752 1.651 20.298 1.00 16.65 209 TYR A CA 1
ATOM 1443 C C . TYR A 1 183 ? -6.091 1.979 21.638 1.00 17.46 209 TYR A C 1
ATOM 1444 O O . TYR A 1 183 ? -5.480 1.109 22.257 1.00 16.85 209 TYR A O 1
ATOM 1453 N N . LEU A 1 184 ? -6.230 3.230 22.075 1.00 17.40 210 LEU A N 1
ATOM 1454 C CA . LEU A 1 184 ? -5.784 3.659 23.403 1.00 19.52 210 LEU A CA 1
ATOM 1455 C C . LEU A 1 184 ? -6.456 2.859 24.517 1.00 20.00 210 LEU A C 1
ATOM 1456 O O . LEU A 1 184 ? -5.782 2.344 25.408 1.00 19.75 210 LEU A O 1
ATOM 1461 N N . GLN A 1 185 ? -7.782 2.759 24.458 1.00 20.78 211 GLN A N 1
ATOM 1462 C CA . GLN A 1 185 ? -8.554 2.052 25.480 1.00 23.07 211 GLN A CA 1
ATOM 1463 C C . GLN A 1 185 ? -8.208 0.554 25.512 1.00 22.03 211 GLN A C 1
ATOM 1464 O O . GLN A 1 185 ? -8.186 -0.072 26.580 1.00 20.43 211 GLN A O 1
ATOM 1470 N N . GLU A 1 186 ? -7.926 -0.011 24.343 1.00 18.20 212 GLU A N 1
ATOM 1471 C CA . GLU A 1 186 ? -7.477 -1.399 24.258 1.00 19.79 212 GLU A CA 1
ATOM 1472 C C . GLU A 1 186 ? -6.124 -1.577 24.947 1.00 21.69 212 GLU A C 1
ATOM 1473 O O . GLU A 1 186 ? -5.871 -2.608 25.576 1.00 22.60 212 GLU A O 1
ATOM 1479 N N . ALA A 1 187 ? -5.267 -0.562 24.828 1.00 19.22 213 ALA A N 1
ATOM 1480 C CA . ALA A 1 187 ? -3.943 -0.588 25.443 1.00 19.57 213 ALA A CA 1
ATOM 1481 C C . ALA A 1 187 ? -4.048 -0.519 26.963 1.00 19.43 213 ALA A C 1
ATOM 1482 O O . ALA A 1 187 ? -3.466 -1.356 27.657 1.00 19.57 213 ALA A O 1
ATOM 1484 N N . LEU A 1 188 ? -4.807 0.462 27.458 1.00 18.19 214 LEU A N 1
ATOM 1485 C CA . LEU A 1 188 ? -5.005 0.681 28.898 1.00 22.43 214 LEU A CA 1
ATOM 1486 C C . LEU A 1 188 ? -5.666 -0.492 29.614 1.00 24.99 214 LEU A C 1
ATOM 1487 O O . LEU A 1 188 ? -5.235 -0.877 30.709 1.00 28.90 214 LEU A O 1
ATOM 1492 N N . ASP A 1 189 ? -6.730 -1.027 29.012 1.00 26.26 215 ASP A N 1
ATOM 1493 C CA . ASP A 1 189 ? -7.460 -2.171 29.569 1.00 28.36 215 ASP A CA 1
ATOM 1494 C C . ASP A 1 189 ? -6.537 -3.372 29.753 1.00 25.78 215 ASP A C 1
ATOM 1495 O O . ASP A 1 189 ? -6.593 -4.062 30.771 1.00 26.27 215 ASP A O 1
ATOM 1500 N N . PHE A 1 190 ? -5.689 -3.601 28.755 1.00 21.46 216 PHE A N 1
ATOM 1501 C CA . PHE A 1 190 ? -4.746 -4.715 28.747 1.00 22.38 216 PHE A CA 1
ATOM 1502 C C . PHE A 1 190 ? -3.637 -4.533 29.785 1.00 22.53 216 PHE A C 1
ATOM 1503 O O . PHE A 1 190 ? -3.256 -5.485 30.462 1.00 23.47 216 PHE A O 1
ATOM 1511 N N . ILE A 1 191 ? -3.122 -3.311 29.898 1.00 21.48 217 ILE A N 1
ATOM 1512 C CA . ILE A 1 191 ? -2.120 -2.990 30.914 1.00 23.66 217 ILE A CA 1
ATOM 1513 C C . ILE A 1 191 ? -2.689 -3.201 32.327 1.00 24.77 217 ILE A C 1
ATOM 1514 O O . ILE A 1 191 ? -2.019 -3.774 33.185 1.00 26.30 217 ILE A O 1
ATOM 1519 N N . LYS A 1 192 ? -3.930 -2.769 32.546 1.00 25.15 218 LYS A N 1
ATOM 1520 C CA . LYS A 1 192 ? -4.579 -2.902 33.858 1.00 28.87 218 LYS A CA 1
ATOM 1521 C C . LYS A 1 192 ? -4.849 -4.349 34.262 1.00 28.80 218 LYS A C 1
ATOM 1522 O O . LYS A 1 192 ? -4.614 -4.727 35.410 1.00 33.89 218 LYS A O 1
ATOM 1528 N N . ARG A 1 193 ? -5.341 -5.149 33.321 1.00 30.47 219 ARG A N 1
ATOM 1529 C CA . ARG A 1 193 ? -5.584 -6.576 33.542 1.00 32.68 219 ARG A CA 1
ATOM 1530 C C . ARG A 1 193 ? -4.319 -7.392 33.826 1.00 32.93 219 ARG A C 1
ATOM 1531 O O . ARG A 1 193 ? -4.367 -8.363 34.581 1.00 32.91 219 ARG A O 1
ATOM 1539 N N . GLN A 1 194 ? -3.197 -7.011 33.212 1.00 31.80 220 GLN A N 1
ATOM 1540 C CA . GLN A 1 194 ? -1.971 -7.819 33.293 1.00 30.68 220 GLN A CA 1
ATOM 1541 C C . GLN A 1 194 ? -1.021 -7.452 34.438 1.00 32.93 220 GLN A C 1
ATOM 1542 O O . GLN A 1 194 ? -0.363 -8.331 35.002 1.00 34.03 220 GLN A O 1
ATOM 1548 N N . ALA A 1 195 ? -0.959 -6.167 34.782 1.00 34.49 221 ALA A N 1
ATOM 1549 C CA . ALA A 1 195 ? -0.066 -5.688 35.838 1.00 37.28 221 ALA A CA 1
ATOM 1550 C C . ALA A 1 195 ? -0.311 -6.395 37.178 1.00 40.39 221 ALA A C 1
ATOM 1551 O O . ALA A 1 195 ? -1.453 -6.512 37.635 1.00 41.45 221 ALA A O 1
ATOM 1553 N N . ARG A 1 196 ? 0.778 -6.871 37.784 1.00 43.27 222 ARG A N 1
ATOM 1554 C CA . ARG A 1 196 ? 0.757 -7.701 39.005 1.00 46.38 222 ARG A CA 1
ATOM 1555 C C . ARG A 1 196 ? 0.016 -9.041 38.836 1.00 46.59 222 ARG A C 1
ATOM 1556 O O . ARG A 1 196 ? -0.570 -9.569 39.787 1.00 49.69 222 ARG A O 1
ATOM 1564 N N . HIS A 1 197 ? 0.058 -9.587 37.622 1.00 44.92 223 HIS A N 1
ATOM 1565 C CA . HIS A 1 197 ? -0.469 -10.927 37.345 1.00 45.30 223 HIS A CA 1
ATOM 1566 C C . HIS A 1 197 ? 0.477 -11.719 36.439 1.00 42.51 223 HIS A C 1
ATOM 1567 O O . HIS A 1 197 ? 0.912 -12.816 36.788 1.00 43.68 223 HIS A O 1
ATOM 1574 N N . HIS A 1 198 ? 0.785 -11.152 35.277 1.00 37.24 224 HIS A N 1
ATOM 1575 C CA . HIS A 1 198 ? 1.721 -11.748 34.331 1.00 34.09 224 HIS A CA 1
ATOM 1576 C C . HIS A 1 198 ? 2.568 -10.638 33.720 1.00 30.43 224 HIS A C 1
ATOM 1577 O O . HIS A 1 198 ? 2.082 -9.518 33.551 1.00 27.61 224 HIS A O 1
ATOM 1584 N N . PRO A 1 199 ? 3.841 -10.935 33.393 1.00 30.41 225 PRO A N 1
ATOM 1585 C CA . PRO A 1 199 ? 4.600 -10.022 32.530 1.00 26.49 225 PRO A CA 1
ATOM 1586 C C . PRO A 1 199 ? 3.882 -9.835 31.188 1.00 26.17 225 PRO A C 1
ATOM 1587 O O . PRO A 1 199 ? 3.375 -10.809 30.620 1.00 22.99 225 PRO A O 1
ATOM 1591 N N . PHE A 1 200 ? 3.812 -8.596 30.701 1.00 23.10 226 PHE A N 1
ATOM 1592 C CA . PHE A 1 200 ? 3.066 -8.325 29.474 1.00 22.79 226 PHE A CA 1
ATOM 1593 C C . PHE A 1 200 ? 3.897 -7.794 28.307 1.00 19.03 226 PHE A C 1
ATOM 1594 O O . PHE A 1 200 ? 4.856 -7.045 28.493 1.00 18.64 226 PHE A O 1
ATOM 1602 N N . PHE A 1 201 ? 3.513 -8.199 27.103 1.00 17.44 227 PHE A N 1
ATOM 1603 C CA . PHE A 1 201 ? 4.053 -7.625 25.875 1.00 15.66 227 PHE A CA 1
ATOM 1604 C C . PHE A 1 201 ? 2.910 -6.982 25.115 1.00 14.16 227 PHE A C 1
ATOM 1605 O O . PHE A 1 201 ? 1.964 -7.661 24.718 1.00 15.37 227 PHE A O 1
ATOM 1613 N N . LEU A 1 202 ? 2.986 -5.666 24.941 1.00 12.37 228 LEU A N 1
ATOM 1614 C CA . LEU A 1 202 ? 2.021 -4.953 24.123 1.00 13.23 228 LEU A CA 1
ATOM 1615 C C . LEU A 1 202 ? 2.651 -4.412 22.832 1.00 14.77 228 LEU A C 1
ATOM 1616 O O . LEU A 1 202 ? 3.626 -3.653 22.858 1.00 13.42 228 LEU A O 1
ATOM 1621 N N . TYR A 1 203 ? 2.064 -4.811 21.711 1.00 12.96 229 TYR A N 1
ATOM 1622 C CA . TYR A 1 203 ? 2.465 -4.344 20.394 1.00 12.73 229 TYR A CA 1
ATOM 1623 C C . TYR A 1 203 ? 1.408 -3.366 19.915 1.00 13.83 229 TYR A C 1
ATOM 1624 O O . TYR A 1 203 ? 0.326 -3.771 19.475 1.00 16.54 229 TYR A O 1
ATOM 1633 N N . TRP A 1 204 ? 1.711 -2.076 20.037 1.00 11.36 230 TRP A N 1
ATOM 1634 C CA . TRP A 1 204 ? 0.734 -1.022 19.765 1.00 13.87 230 TRP A CA 1
ATOM 1635 C C . TRP A 1 204 ? 0.997 -0.435 18.384 1.00 15.12 230 TRP A C 1
ATOM 1636 O O . TRP A 1 204 ? 1.783 0.509 18.226 1.00 13.93 230 TRP A O 1
ATOM 1647 N N . ALA A 1 205 ? 0.350 -1.024 17.383 1.00 14.23 231 ALA A N 1
ATOM 1648 C CA . ALA A 1 205 ? 0.598 -0.676 15.996 1.00 13.91 231 ALA A CA 1
ATOM 1649 C C . ALA A 1 205 ? -0.542 0.158 15.414 1.00 14.56 231 ALA A C 1
ATOM 1650 O O . ALA A 1 205 ? -1.314 -0.319 14.579 1.00 17.27 231 ALA A O 1
ATOM 1652 N N . VAL A 1 206 ? -0.638 1.412 15.851 1.00 12.31 232 VAL A N 1
ATOM 1653 C CA . VAL A 1 206 ? -1.664 2.321 15.328 1.00 14.08 232 VAL A CA 1
ATOM 1654 C C . VAL A 1 206 ? -1.342 2.750 13.900 1.00 15.46 232 VAL A C 1
ATOM 1655 O O . VAL A 1 206 ? -0.221 2.525 13.412 1.00 12.00 232 VAL A O 1
ATOM 1659 N N . ASP A 1 207 ? -2.326 3.349 13.226 1.00 13.54 233 ASP A N 1
ATOM 1660 C CA . ASP A 1 207 ? -2.164 3.712 11.815 1.00 12.00 233 ASP A CA 1
ATOM 1661 C C . ASP A 1 207 ? -2.926 4.972 11.380 1.00 12.42 233 ASP A C 1
ATOM 1662 O O . ASP A 1 207 ? -3.165 5.173 10.199 1.00 16.00 233 ASP A O 1
ATOM 1667 N N . ALA A 1 208 ? -3.292 5.824 12.335 1.00 15.20 234 ALA A N 1
ATOM 1668 C CA . ALA A 1 208 ? -4.023 7.061 12.029 1.00 14.85 234 ALA A CA 1
ATOM 1669 C C . ALA A 1 208 ? -3.260 7.951 11.058 1.00 14.13 234 ALA A C 1
ATOM 1670 O O . ALA A 1 208 ? -3.863 8.711 10.305 1.00 12.87 234 ALA A O 1
ATOM 1672 N N . THR A 1 209 ? -1.934 7.837 11.091 1.00 11.77 235 THR A N 1
ATOM 1673 C CA . THR A 1 209 ? -1.033 8.646 10.271 1.00 13.97 235 THR A CA 1
ATOM 1674 C C . THR A 1 209 ? -0.810 8.088 8.855 1.00 14.25 235 THR A C 1
ATOM 1675 O O . THR A 1 209 ? -0.136 8.713 8.029 1.00 14.41 235 THR A O 1
ATOM 1679 N N . HIS A 1 210 ? -1.375 6.913 8.582 1.00 12.26 236 HIS A N 1
ATOM 1680 C CA . HIS A 1 210 ? -1.355 6.333 7.243 1.00 12.75 236 HIS A CA 1
ATOM 1681 C C . HIS A 1 210 ? -2.564 6.843 6.457 1.00 13.56 236 HIS A C 1
ATOM 1682 O O . HIS A 1 210 ? -3.684 6.812 6.967 1.00 14.33 236 HIS A O 1
ATOM 1689 N N . ALA A 1 211 ? -2.343 7.322 5.231 1.00 12.78 237 ALA A N 1
ATOM 1690 C CA . ALA A 1 211 ? -3.442 7.837 4.398 1.00 14.56 237 ALA A CA 1
ATOM 1691 C C . ALA A 1 211 ? -4.469 6.745 4.105 1.00 15.36 237 ALA A C 1
ATOM 1692 O O . ALA A 1 211 ? -4.086 5.596 3.860 1.00 17.43 237 ALA A O 1
ATOM 1694 N N . PRO A 1 212 ? -5.774 7.092 4.139 1.00 15.66 238 PRO A N 1
ATOM 1695 C CA . PRO A 1 212 ? -6.286 8.426 4.484 1.00 14.24 238 PRO A CA 1
ATOM 1696 C C . PRO A 1 212 ? -6.272 8.686 5.995 1.00 15.46 238 PRO A C 1
ATOM 1697 O O . PRO A 1 212 ? -6.740 7.865 6.782 1.00 14.42 238 PRO A O 1
ATOM 1701 N N . VAL A 1 213 ? -5.735 9.837 6.377 1.00 16.16 239 VAL A N 1
ATOM 1702 C CA . VAL A 1 213 ? -5.476 10.168 7.774 1.00 16.48 239 VAL A CA 1
ATOM 1703 C C . VAL A 1 213 ? -6.768 10.477 8.534 1.00 16.73 239 VAL A C 1
ATOM 1704 O O . VAL A 1 213 ? -7.706 11.040 7.967 1.00 17.88 239 VAL A O 1
ATOM 1708 N N . TYR A 1 214 ? -6.824 10.093 9.808 1.00 14.71 240 TYR A N 1
ATOM 1709 C CA . TYR A 1 214 ? -8.006 10.390 10.630 1.00 15.46 240 TYR A CA 1
ATOM 1710 C C . TYR A 1 214 ? -7.666 10.789 12.061 1.00 15.97 240 TYR A C 1
ATOM 1711 O O . TYR A 1 214 ? -6.559 10.529 12.548 1.00 16.37 240 TYR A O 1
ATOM 1720 N N . ALA A 1 215 ? -8.645 11.401 12.726 1.00 15.89 241 ALA A N 1
ATOM 1721 C CA . ALA A 1 215 ? -8.539 11.807 14.122 1.00 15.87 241 ALA A CA 1
ATOM 1722 C C . ALA A 1 215 ? -9.928 11.924 14.746 1.00 16.62 241 ALA A C 1
ATOM 1723 O O . ALA A 1 215 ? -10.912 12.174 14.047 1.00 17.05 241 ALA A O 1
ATOM 1725 N N . SER A 1 216 ? -10.010 11.734 16.062 1.00 16.13 242 SER A N 1
ATOM 1726 C CA . SER A 1 216 ? -11.266 11.943 16.770 1.00 17.67 242 SER A CA 1
ATOM 1727 C C . SER A 1 216 ? -11.565 13.432 16.815 1.00 20.43 242 SER A C 1
ATOM 1728 O O . SER A 1 216 ? -10.648 14.263 16.759 1.00 20.25 242 SER A O 1
ATOM 1731 N N . LYS A 1 217 ? -12.849 13.760 16.903 1.00 17.26 243 LYS A N 1
ATOM 1732 C CA . LYS A 1 217 ? -13.317 15.132 16.753 1.00 20.57 243 LYS A CA 1
ATOM 1733 C C . LYS A 1 217 ? -12.552 16.180 17.587 1.00 20.58 243 LYS A C 1
ATOM 1734 O O . LYS A 1 217 ? -12.192 17.234 17.047 1.00 17.21 243 LYS A O 1
ATOM 1740 N N . PRO A 1 218 ? -12.294 15.905 18.890 1.00 21.48 244 PRO A N 1
ATOM 1741 C CA . PRO A 1 218 ? -11.573 16.920 19.678 1.00 22.40 244 PRO A CA 1
ATOM 1742 C C . PRO A 1 218 ? -10.162 17.256 19.169 1.00 20.96 244 PRO A C 1
ATOM 1743 O O . PRO A 1 218 ? -9.601 18.272 19.572 1.00 24.11 244 PRO A O 1
ATOM 1747 N N . PHE A 1 219 ? -9.604 16.423 18.293 1.00 17.88 245 PHE A N 1
ATOM 1748 C CA . PHE A 1 219 ? -8.254 16.656 17.769 1.00 19.68 245 PHE A CA 1
ATOM 1749 C C . PHE A 1 219 ? -8.230 17.283 16.371 1.00 19.38 245 PHE A C 1
ATOM 1750 O O . PHE A 1 219 ? -7.215 17.852 15.963 1.00 16.95 245 PHE A O 1
ATOM 1758 N N . LEU A 1 220 ? -9.349 17.183 15.655 1.00 19.47 246 LEU A N 1
ATOM 1759 C CA . LEU A 1 220 ? -9.473 17.740 14.308 1.00 21.29 246 LEU A CA 1
ATOM 1760 C C . LEU A 1 220 ? -9.351 19.257 14.314 1.00 21.47 246 LEU A C 1
ATOM 1761 O O . LEU A 1 220 ? -10.035 19.934 15.073 1.00 22.06 246 LEU A O 1
ATOM 1766 N N . GLY A 1 221 ? -8.461 19.779 13.476 1.00 22.19 247 GLY A N 1
ATOM 1767 C CA . GLY A 1 221 ? -8.254 21.220 13.363 1.00 22.00 247 GLY A CA 1
ATOM 1768 C C . GLY A 1 221 ? -7.461 21.844 14.498 1.00 23.01 247 GLY A C 1
ATOM 1769 O O . GLY A 1 221 ? -7.472 23.065 14.665 1.00 21.29 247 GLY A O 1
ATOM 1770 N N . THR A 1 222 ? -6.772 21.018 15.281 1.00 20.07 248 THR A N 1
ATOM 1771 C CA . THR A 1 222 ? -5.976 21.531 16.399 1.00 20.86 248 THR A CA 1
ATOM 1772 C C . THR A 1 222 ? -4.496 21.703 16.051 1.00 21.72 248 THR A C 1
ATOM 1773 O O . THR A 1 222 ? -3.756 22.358 16.786 1.00 24.51 248 THR A O 1
ATOM 1777 N N . SER A 1 223 ? -4.076 21.114 14.933 1.00 19.69 249 SER A N 1
ATOM 1778 C CA . SER A 1 223 ? -2.677 21.135 14.506 1.00 17.88 249 SER A CA 1
ATOM 1779 C C . SER A 1 223 ? -2.396 22.172 13.429 1.00 17.24 249 SER A C 1
ATOM 1780 O O . SER A 1 223 ? -3.217 22.402 12.541 1.00 18.59 249 SER A O 1
ATOM 1783 N N . GLN A 1 224 ? -1.211 22.768 13.506 1.00 15.81 250 GLN A N 1
ATOM 1784 C CA . GLN A 1 224 ? -0.732 23.663 12.463 1.00 16.95 250 GLN A CA 1
ATOM 1785 C C . GLN A 1 224 ? -0.274 22.898 11.219 1.00 15.75 250 GLN A C 1
ATOM 1786 O O . GLN A 1 224 ? 0.010 23.499 10.186 1.00 17.05 250 GLN A O 1
ATOM 1792 N N . ARG A 1 225 ? -0.232 21.569 11.316 1.00 16.14 251 ARG A N 1
ATOM 1793 C CA . ARG A 1 225 ? 0.200 20.720 10.201 1.00 14.51 251 ARG A CA 1
ATOM 1794 C C . ARG A 1 225 ? -0.963 20.088 9.433 1.00 16.00 251 ARG A C 1
ATOM 1795 O O . ARG A 1 225 ? -0.772 19.110 8.706 1.00 20.85 251 ARG A O 1
ATOM 1803 N N . GLY A 1 226 ? -2.164 20.643 9.584 1.00 16.38 252 GLY A N 1
ATOM 1804 C CA . GLY A 1 226 ? -3.347 20.092 8.925 1.00 16.04 252 GLY A CA 1
ATOM 1805 C C . GLY A 1 226 ? -3.754 18.744 9.503 1.00 17.10 252 GLY A C 1
ATOM 1806 O O . GLY A 1 226 ? -3.398 18.413 10.640 1.00 16.48 252 GLY A O 1
ATOM 1807 N N . ARG A 1 227 ? -4.490 17.963 8.713 1.00 17.03 253 ARG A N 1
ATOM 1808 C CA . ARG A 1 227 ? -5.045 16.687 9.171 1.00 16.54 253 ARG A CA 1
ATOM 1809 C C . ARG A 1 227 ? -3.980 15.704 9.659 1.00 14.41 253 ARG A C 1
ATOM 1810 O O . ARG A 1 227 ? -4.194 14.996 10.633 1.00 14.40 253 ARG A O 1
ATOM 1818 N N . TYR A 1 228 ? -2.831 15.663 8.994 1.00 14.67 254 TYR A N 1
ATOM 1819 C CA . TYR A 1 228 ? -1.777 14.746 9.419 1.00 13.54 254 TYR A CA 1
ATOM 1820 C C . TYR A 1 228 ? -1.331 15.062 10.849 1.00 12.28 254 TYR A C 1
ATOM 1821 O O . TYR A 1 228 ? -1.144 14.156 11.664 1.00 11.96 254 TYR A O 1
ATOM 1830 N N . GLY A 1 229 ? -1.181 16.356 11.139 1.00 12.26 255 GLY A N 1
ATOM 1831 C CA . GLY A 1 229 ? -0.736 16.826 12.439 1.00 10.42 255 GLY A CA 1
ATOM 1832 C C . GLY A 1 229 ? -1.760 16.524 13.507 1.00 11.28 255 GLY A C 1
ATOM 1833 O O . GLY A 1 229 ? -1.399 16.217 14.639 1.00 10.99 255 GLY A O 1
ATOM 1834 N N . ASP A 1 230 ? -3.036 16.611 13.129 1.00 12.44 256 ASP A N 1
ATOM 1835 C CA . ASP A 1 230 ? -4.158 16.253 13.992 1.00 14.19 256 ASP A CA 1
ATOM 1836 C C . ASP A 1 230 ? -3.992 14.836 14.548 1.00 14.37 256 ASP A C 1
ATOM 1837 O O . ASP A 1 230 ? -4.111 14.619 15.759 1.00 13.96 256 ASP A O 1
ATOM 1842 N N . ALA A 1 231 ? -3.699 13.887 13.661 1.00 10.32 257 ALA A N 1
ATOM 1843 C CA . ALA A 1 231 ? -3.512 12.489 14.055 1.00 14.03 257 ALA A CA 1
ATOM 1844 C C . ALA A 1 231 ? -2.287 12.314 14.956 1.00 14.75 257 ALA A C 1
ATOM 1845 O O . ALA A 1 231 ? -2.339 11.580 15.955 1.00 14.67 257 ALA A O 1
ATOM 1847 N N . VAL A 1 232 ? -1.207 13.018 14.612 1.00 14.03 258 VAL A N 1
ATOM 1848 C CA . VAL A 1 232 ? 0.022 13.002 15.403 1.00 12.56 258 VAL A CA 1
ATOM 1849 C C . VAL A 1 232 ? -0.212 13.517 16.831 1.00 15.80 258 VAL A C 1
ATOM 1850 O O . VAL A 1 232 ? 0.272 12.913 17.795 1.00 13.65 258 VAL A O 1
ATOM 1854 N N . ARG A 1 233 ? -0.964 14.615 16.961 1.00 12.54 259 ARG A N 1
ATOM 1855 C CA . ARG A 1 233 ? -1.312 15.153 18.278 1.00 14.21 259 ARG A CA 1
ATOM 1856 C C . ARG A 1 233 ? -2.139 14.148 19.081 1.00 13.00 259 ARG A C 1
ATOM 1857 O O . ARG A 1 233 ? -1.930 13.993 20.286 1.00 15.01 259 ARG A O 1
ATOM 1865 N N . GLU A 1 234 ? -3.083 13.483 18.415 1.00 11.65 260 GLU A N 1
ATOM 1866 C CA . GLU A 1 234 ? -3.916 12.471 19.075 1.00 12.90 260 GLU A CA 1
ATOM 1867 C C . GLU A 1 234 ? -3.099 11.247 19.522 1.00 13.02 260 GLU A C 1
ATOM 1868 O O . GLU A 1 234 ? -3.271 10.746 20.637 1.00 16.98 260 GLU A O 1
ATOM 1874 N N . ILE A 1 235 ? -2.202 10.785 18.662 1.00 12.35 261 ILE A N 1
ATOM 1875 C CA . ILE A 1 235 ? -1.314 9.663 18.996 1.00 14.01 261 ILE A CA 1
ATOM 1876 C C . ILE A 1 235 ? -0.358 10.023 20.138 1.00 15.06 261 ILE A C 1
ATOM 1877 O O . ILE A 1 235 ? -0.109 9.200 21.019 1.00 16.72 261 ILE A O 1
ATOM 1882 N N . ASP A 1 236 ? 0.165 11.250 20.105 1.00 15.25 262 ASP A N 1
ATOM 1883 C CA . ASP A 1 236 ? 1.066 11.762 21.132 1.00 15.59 262 ASP A CA 1
ATOM 1884 C C . ASP A 1 236 ? 0.348 11.832 22.464 1.00 14.79 262 ASP A C 1
ATOM 1885 O O . ASP A 1 236 ? 0.864 11.347 23.471 1.00 17.81 262 ASP A O 1
ATOM 1890 N N . ASP A 1 237 ? -0.840 12.436 22.462 1.00 13.97 263 ASP A N 1
ATOM 1891 C CA . ASP A 1 237 ? -1.696 12.482 23.657 1.00 16.66 263 ASP A CA 1
ATOM 1892 C C . ASP A 1 237 ? -1.992 11.074 24.188 1.00 17.11 263 ASP A C 1
ATOM 1893 O O . ASP A 1 237 ? -1.878 10.822 25.390 1.00 19.69 263 ASP A O 1
ATOM 1898 N N . SER A 1 238 ? -2.356 10.161 23.289 1.00 16.54 264 SER A N 1
ATOM 1899 C CA . SER A 1 238 ? -2.621 8.769 23.664 1.00 18.00 264 SER A CA 1
ATOM 1900 C C . SER A 1 238 ? -1.403 8.120 24.323 1.00 17.07 264 SER A C 1
ATOM 1901 O O . SER A 1 238 ? -1.529 7.471 25.360 1.00 18.66 264 SER A O 1
ATOM 1904 N N . ILE A 1 239 ? -0.226 8.318 23.729 1.00 16.70 265 ILE A N 1
ATOM 1905 C CA . ILE A 1 239 ? 1.007 7.763 24.287 1.00 15.86 265 ILE A CA 1
ATOM 1906 C C . ILE A 1 239 ? 1.300 8.334 25.671 1.00 14.25 265 ILE A C 1
ATOM 1907 O O . ILE A 1 239 ? 1.776 7.614 26.545 1.00 12.89 265 ILE A O 1
ATOM 1912 N N . GLY A 1 240 ? 1.009 9.622 25.851 1.00 12.12 266 GLY A N 1
ATOM 1913 C CA . GLY A 1 240 ? 1.139 10.270 27.143 1.00 16.86 266 GLY A CA 1
ATOM 1914 C C . GLY A 1 240 ? 0.327 9.551 28.201 1.00 16.59 266 GLY A C 1
ATOM 1915 O O . GLY A 1 240 ? 0.840 9.255 29.276 1.00 22.11 266 GLY A O 1
ATOM 1916 N N . LYS A 1 241 ? -0.932 9.248 27.883 1.00 16.93 267 LYS A N 1
ATOM 1917 C CA . LYS A 1 241 ? -1.831 8.553 28.814 1.00 20.76 267 LYS A CA 1
ATOM 1918 C C . LYS A 1 241 ? -1.399 7.111 29.079 1.00 20.77 267 LYS A C 1
ATOM 1919 O O . LYS A 1 241 ? -1.618 6.593 30.168 1.00 24.34 267 LYS A O 1
ATOM 1925 N N . ILE A 1 242 ? -0.781 6.472 28.090 1.00 19.65 268 ILE A N 1
ATOM 1926 C CA . ILE A 1 242 ? -0.249 5.122 28.272 1.00 21.03 268 ILE A CA 1
ATOM 1927 C C . ILE A 1 242 ? 0.900 5.159 29.289 1.00 23.10 268 ILE A C 1
ATOM 1928 O O . ILE A 1 242 ? 0.919 4.373 30.243 1.00 25.97 268 ILE A O 1
ATOM 1933 N N . LEU A 1 243 ? 1.825 6.101 29.103 1.00 21.30 269 LEU A N 1
ATOM 1934 C CA . LEU A 1 243 ? 2.961 6.256 30.013 1.00 22.70 269 LEU A CA 1
ATOM 1935 C C . LEU A 1 243 ? 2.522 6.637 31.428 1.00 21.76 269 LEU A C 1
ATOM 1936 O O . LEU A 1 243 ? 3.061 6.110 32.404 1.00 23.79 269 LEU A O 1
ATOM 1941 N N . GLU A 1 244 ? 1.539 7.535 31.533 1.00 21.09 270 GLU A N 1
ATOM 1942 C CA . GLU A 1 244 ? 0.966 7.914 32.830 1.00 23.74 270 GLU A CA 1
ATOM 1943 C C . GLU A 1 244 ? 0.341 6.732 33.568 1.00 24.68 270 GLU A C 1
ATOM 1944 O O . GLU A 1 244 ? 0.481 6.630 34.793 1.00 27.77 270 GLU A O 1
ATOM 1950 N N . LEU A 1 245 ? -0.344 5.848 32.840 1.00 19.43 271 LEU A N 1
ATOM 1951 C CA . LEU A 1 245 ? -0.952 4.668 33.463 1.00 21.61 271 LEU A CA 1
ATOM 1952 C C . LEU A 1 245 ? 0.107 3.768 34.095 1.00 22.55 271 LEU A C 1
ATOM 1953 O O . LEU A 1 245 ? -0.082 3.267 35.201 1.00 25.56 271 LEU A O 1
ATOM 1958 N N . LEU A 1 246 ? 1.223 3.587 33.397 1.00 23.28 272 LEU A N 1
ATOM 1959 C CA . LEU A 1 246 ? 2.334 2.775 33.898 1.00 24.25 272 LEU A CA 1
ATOM 1960 C C . LEU A 1 246 ? 2.927 3.321 35.205 1.00 25.75 272 LEU A C 1
ATOM 1961 O O . LEU A 1 246 ? 3.294 2.549 36.088 1.00 26.64 272 LEU A O 1
ATOM 1966 N N . GLN A 1 247 ? 3.000 4.647 35.327 1.00 26.75 273 GLN A N 1
ATOM 1967 C CA . GLN A 1 247 ? 3.471 5.294 36.559 1.00 28.00 273 GLN A CA 1
ATOM 1968 C C . GLN A 1 247 ? 2.436 5.243 37.687 1.00 30.38 273 GLN A C 1
ATOM 1969 O O . GLN A 1 247 ? 2.791 5.073 38.862 1.00 30.62 273 GLN A O 1
ATOM 1975 N N . ASP A 1 248 ? 1.164 5.394 37.317 1.00 28.65 274 ASP A N 1
ATOM 1976 C CA . ASP A 1 248 ? 0.048 5.343 38.257 1.00 29.17 274 ASP A CA 1
ATOM 1977 C C . ASP A 1 248 ? -0.135 3.958 38.865 1.00 30.90 274 ASP A C 1
ATOM 1978 O O . ASP A 1 248 ? -0.616 3.832 39.999 1.00 35.38 274 ASP A O 1
ATOM 1983 N N . LEU A 1 249 ? 0.245 2.929 38.112 1.00 28.84 275 LEU A N 1
ATOM 1984 C CA . LEU A 1 249 ? 0.185 1.548 38.593 1.00 31.00 275 LEU A CA 1
ATOM 1985 C C . LEU A 1 249 ? 1.521 1.087 39.180 1.00 32.54 275 LEU A C 1
ATOM 1986 O O . LEU A 1 249 ? 1.678 -0.090 39.526 1.00 34.47 275 LEU A O 1
ATOM 1991 N N . HIS A 1 250 ? 2.473 2.018 39.285 1.00 30.69 276 HIS A N 1
ATOM 1992 C CA . HIS A 1 250 ? 3.797 1.761 39.872 1.00 32.44 276 HIS A CA 1
ATOM 1993 C C . HIS A 1 250 ? 4.489 0.556 39.229 1.00 31.13 276 HIS A C 1
ATOM 1994 O O . HIS A 1 250 ? 5.071 -0.293 39.911 1.00 30.52 276 HIS A O 1
ATOM 2001 N N . VAL A 1 251 ? 4.422 0.509 37.901 1.00 30.57 277 VAL A N 1
ATOM 2002 C CA . VAL A 1 251 ? 4.989 -0.579 37.119 1.00 29.54 277 VAL A CA 1
ATOM 2003 C C . VAL A 1 251 ? 5.970 -0.031 36.065 1.00 27.58 277 VAL A C 1
ATOM 2004 O O . VAL A 1 251 ? 6.634 -0.792 35.356 1.00 26.41 277 VAL A O 1
ATOM 2008 N N . ALA A 1 252 ? 6.070 1.297 36.007 1.00 25.24 278 ALA A N 1
ATOM 2009 C CA . ALA A 1 252 ? 6.936 2.012 35.064 1.00 23.51 278 ALA A CA 1
ATOM 2010 C C . ALA A 1 252 ? 8.391 1.546 35.093 1.00 24.20 278 ALA A C 1
ATOM 2011 O O . ALA A 1 252 ? 9.010 1.361 34.036 1.00 24.65 278 ALA A O 1
ATOM 2013 N N . ASP A 1 253 ? 8.924 1.353 36.296 1.00 24.35 279 ASP A N 1
ATOM 2014 C CA . ASP A 1 253 ? 10.306 0.903 36.484 1.00 28.56 279 ASP A CA 1
ATOM 2015 C C . ASP A 1 253 ? 10.534 -0.575 36.144 1.00 25.32 279 ASP A C 1
ATOM 2016 O O . ASP A 1 253 ? 11.678 -1.035 36.100 1.00 26.50 279 ASP A O 1
ATOM 2021 N N . ASN A 1 254 ? 9.448 -1.312 35.917 1.00 22.97 280 ASN A N 1
ATOM 2022 C CA . ASN A 1 254 ? 9.541 -2.674 35.381 1.00 22.61 280 ASN A CA 1
ATOM 2023 C C . ASN A 1 254 ? 8.878 -2.794 34.006 1.00 20.86 280 ASN A C 1
ATOM 2024 O O . ASN A 1 254 ? 8.433 -3.871 33.604 1.00 20.27 280 ASN A O 1
ATOM 2029 N N . THR A 1 255 ? 8.803 -1.680 33.289 1.00 21.25 281 THR A N 1
ATOM 2030 C CA . THR A 1 255 ? 8.256 -1.694 31.935 1.00 19.79 281 THR A CA 1
ATOM 2031 C C . THR A 1 255 ? 9.194 -0.978 30.984 1.00 18.67 281 THR A C 1
ATOM 2032 O O . THR A 1 255 ? 9.518 0.207 31.173 1.00 16.79 281 THR A O 1
ATOM 2036 N N . PHE A 1 256 ? 9.625 -1.710 29.962 1.00 16.67 282 PHE A N 1
ATOM 2037 C CA . PHE A 1 256 ? 10.449 -1.157 28.901 1.00 16.91 282 PHE A CA 1
ATOM 2038 C C . PHE A 1 256 ? 9.573 -0.733 27.722 1.00 18.18 282 PHE A C 1
ATOM 2039 O O . PHE A 1 256 ? 8.855 -1.557 27.142 1.00 16.12 282 PHE A O 1
ATOM 2047 N N . VAL A 1 257 ? 9.636 0.554 27.374 1.00 16.99 283 VAL A N 1
ATOM 2048 C CA A VAL A 1 257 ? 8.827 1.072 26.275 0.50 17.74 283 VAL A CA 1
ATOM 2049 C CA B VAL A 1 257 ? 8.818 1.119 26.299 0.50 15.43 283 VAL A CA 1
ATOM 2050 C C . VAL A 1 257 ? 9.705 1.636 25.158 1.00 16.17 283 VAL A C 1
ATOM 2051 O O . VAL A 1 257 ? 10.636 2.414 25.392 1.00 17.53 283 VAL A O 1
ATOM 2058 N N . PHE A 1 258 ? 9.416 1.212 23.937 1.00 16.12 284 PHE A N 1
ATOM 2059 C CA . PHE A 1 258 ? 10.159 1.688 22.775 1.00 14.79 284 PHE A CA 1
ATOM 2060 C C . PHE A 1 258 ? 9.187 2.275 21.778 1.00 13.13 284 PHE A C 1
ATOM 2061 O O . PHE A 1 258 ? 8.168 1.659 21.453 1.00 15.34 284 PHE A O 1
ATOM 2069 N N . PHE A 1 259 ? 9.502 3.480 21.315 1.00 13.82 285 PHE A N 1
ATOM 2070 C CA . PHE A 1 259 ? 8.730 4.155 20.277 1.00 12.41 285 PHE A CA 1
ATOM 2071 C C . PHE A 1 259 ? 9.540 4.238 18.992 1.00 10.25 285 PHE A C 1
ATOM 2072 O O . PHE A 1 259 ? 10.683 4.700 19.005 1.00 11.21 285 PHE A O 1
ATOM 2080 N N . THR A 1 260 ? 8.938 3.814 17.884 1.00 11.91 286 THR A N 1
ATOM 2081 C CA . THR A 1 260 ? 9.547 3.959 16.555 1.00 7.49 286 THR A CA 1
ATOM 2082 C C . THR A 1 260 ? 8.478 3.936 15.447 1.00 11.63 286 THR A C 1
ATOM 2083 O O . THR A 1 260 ? 7.274 3.908 15.753 1.00 8.15 286 THR A O 1
ATOM 2087 N N . SER A 1 261 ? 8.911 3.972 14.180 1.00 6.30 287 SER A N 1
ATOM 2088 C CA . SER A 1 261 ? 7.997 3.972 13.028 1.00 9.74 287 SER A CA 1
ATOM 2089 C C . SER A 1 261 ? 8.449 2.962 11.964 1.00 10.18 287 SER A C 1
ATOM 2090 O O . SER A 1 261 ? 9.632 2.620 11.894 1.00 10.63 287 SER A O 1
ATOM 2093 N N . ASP A 1 262 ? 7.512 2.483 11.146 1.00 8.66 288 ASP A N 1
ATOM 2094 C CA . ASP A 1 262 ? 7.784 1.333 10.272 1.00 10.94 288 ASP A CA 1
ATOM 2095 C C . ASP A 1 262 ? 8.475 1.676 8.947 1.00 10.22 288 ASP A C 1
ATOM 2096 O O . ASP A 1 262 ? 9.054 0.805 8.302 1.00 8.15 288 ASP A O 1
ATOM 2101 N N . ASN A 1 263 ? 8.393 2.942 8.550 1.00 8.21 289 ASN A N 1
ATOM 2102 C CA . ASN A 1 263 ? 9.072 3.455 7.363 1.00 10.49 289 ASN A CA 1
ATOM 2103 C C . ASN A 1 263 ? 8.988 4.975 7.374 1.00 11.40 289 ASN A C 1
ATOM 2104 O O . ASN A 1 263 ? 8.429 5.558 8.310 1.00 11.92 289 ASN A O 1
ATOM 2109 N N . GLY A 1 264 ? 9.549 5.613 6.353 1.00 9.20 290 GLY A N 1
ATOM 2110 C CA . GLY A 1 264 ? 9.601 7.074 6.308 1.00 9.48 290 GLY A CA 1
ATOM 2111 C C . GLY A 1 264 ? 8.249 7.693 6.007 1.00 9.61 290 GLY A C 1
ATOM 2112 O O . GLY A 1 264 ? 7.267 6.980 5.736 1.00 6.94 290 GLY A O 1
ATOM 2113 N N . ALA A 1 265 ? 8.199 9.022 6.051 1.00 6.55 291 ALA A N 1
ATOM 2114 C CA . ALA A 1 265 ? 6.975 9.752 5.757 1.00 7.25 291 ALA A CA 1
ATOM 2115 C C . ALA A 1 265 ? 6.553 9.487 4.319 1.00 13.20 291 ALA A C 1
ATOM 2116 O O . ALA A 1 265 ? 7.398 9.452 3.410 1.00 12.37 291 ALA A O 1
ATOM 2118 N N . ALA A 1 266 ? 5.249 9.280 4.133 1.00 12.54 292 ALA A N 1
ATOM 2119 C CA . ALA A 1 266 ? 4.659 9.071 2.819 1.00 12.67 292 ALA A CA 1
ATOM 2120 C C . ALA A 1 266 ? 4.509 10.409 2.106 1.00 15.86 292 ALA A C 1
ATOM 2121 O O . ALA A 1 266 ? 3.457 11.056 2.188 1.00 16.36 292 ALA A O 1
ATOM 2123 N N . LEU A 1 267 ? 5.560 10.812 1.396 1.00 17.13 293 LEU A N 1
ATOM 2124 C CA . LEU A 1 267 ? 5.598 12.123 0.748 1.00 15.28 293 LEU A CA 1
ATOM 2125 C C . LEU A 1 267 ? 4.633 12.275 -0.427 1.00 16.29 293 LEU A C 1
ATOM 2126 O O . LEU A 1 267 ? 4.339 13.399 -0.849 1.00 12.28 293 LEU A O 1
ATOM 2131 N N . ILE A 1 268 ? 4.124 11.161 -0.948 1.00 15.05 294 ILE A N 1
ATOM 2132 C CA . ILE A 1 268 ? 3.071 11.258 -1.962 1.00 17.88 294 ILE A CA 1
ATOM 2133 C C . ILE A 1 268 ? 1.790 11.851 -1.378 1.00 16.81 294 ILE A C 1
ATOM 2134 O O . ILE A 1 268 ? 0.959 12.375 -2.109 1.00 17.28 294 ILE A O 1
ATOM 2139 N N . SER A 1 269 ? 1.654 11.788 -0.054 1.00 17.22 295 SER A N 1
ATOM 2140 C CA . SER A 1 269 ? 0.455 12.278 0.615 1.00 16.92 295 SER A CA 1
ATOM 2141 C C . SER A 1 269 ? 0.632 13.659 1.253 1.00 16.07 295 SER A C 1
ATOM 2142 O O . SER A 1 269 ? -0.337 14.255 1.709 1.00 16.13 295 SER A O 1
ATOM 2145 N N . ALA A 1 270 ? 1.862 14.169 1.267 1.00 16.64 296 ALA A N 1
ATOM 2146 C CA . ALA A 1 270 ? 2.141 15.507 1.797 1.00 17.12 296 ALA A CA 1
ATOM 2147 C C . ALA A 1 270 ? 1.533 16.583 0.894 1.00 18.07 296 ALA A C 1
ATOM 2148 O O . ALA A 1 270 ? 1.398 16.367 -0.313 1.00 21.47 296 ALA A O 1
ATOM 2150 N N . PRO A 1 271 ? 1.196 17.764 1.453 1.00 20.04 297 PRO A N 1
ATOM 2151 C CA . PRO A 1 271 ? 1.434 18.266 2.813 1.00 20.08 297 PRO A CA 1
ATOM 2152 C C . PRO A 1 271 ? 0.343 17.987 3.856 1.00 22.27 297 PRO A C 1
ATOM 2153 O O . PRO A 1 271 ? 0.606 18.090 5.049 1.00 26.30 297 PRO A O 1
ATOM 2157 N N . GLU A 1 272 ? -0.860 17.645 3.414 1.00 23.13 298 GLU A N 1
ATOM 2158 C CA . GLU A 1 272 ? -2.011 17.543 4.313 1.00 25.15 298 GLU A CA 1
ATOM 2159 C C . GLU A 1 272 ? -2.157 16.153 4.946 1.00 21.99 298 GLU A C 1
ATOM 2160 O O . GLU A 1 272 ? -2.717 16.017 6.039 1.00 20.97 298 GLU A O 1
ATOM 2166 N N . GLN A 1 273 ? -1.653 15.130 4.263 1.00 15.77 299 GLN A N 1
ATOM 2167 C CA . GLN A 1 273 ? -1.925 13.744 4.648 1.00 16.56 299 GLN A CA 1
ATOM 2168 C C . GLN A 1 273 ? -0.657 12.925 4.870 1.00 14.45 299 GLN A C 1
ATOM 2169 O O . GLN A 1 273 ? -0.700 11.692 4.878 1.00 10.16 299 GLN A O 1
ATOM 2175 N N . GLY A 1 274 ? 0.465 13.612 5.058 1.00 14.13 300 GLY A N 1
ATOM 2176 C CA . GLY A 1 274 ? 1.754 12.948 5.211 1.00 12.34 300 GLY A CA 1
ATOM 2177 C C . GLY A 1 274 ? 2.741 13.798 5.981 1.00 12.74 300 GLY A C 1
ATOM 2178 O O . GLY A 1 274 ? 2.585 15.018 6.070 1.00 13.02 300 GLY A O 1
ATOM 2179 N N . GLY A 1 275 ? 3.767 13.153 6.525 1.00 10.37 301 GLY A N 1
ATOM 2180 C CA . GLY A 1 275 ? 4.697 13.815 7.430 1.00 12.09 301 GLY A CA 1
ATOM 2181 C C . GLY A 1 275 ? 5.968 14.376 6.838 1.00 12.27 301 GLY A C 1
ATOM 2182 O O . GLY A 1 275 ? 6.068 14.607 5.633 1.00 13.04 301 GLY A O 1
ATOM 2183 N N . SER A 1 276 ? 6.946 14.587 7.709 1.00 11.39 302 SER A N 1
ATOM 2184 C CA . SER A 1 276 ? 8.226 15.148 7.324 1.00 11.33 302 SER A CA 1
ATOM 2185 C C . SER A 1 276 ? 9.349 14.173 7.630 1.00 11.02 302 SER A C 1
ATOM 2186 O O . SER A 1 276 ? 9.308 13.466 8.637 1.00 9.15 302 SER A O 1
ATOM 2189 N N . ASN A 1 277 ? 10.352 14.154 6.761 1.00 11.19 303 ASN A N 1
ATOM 2190 C CA . ASN A 1 277 ? 11.569 13.370 6.982 1.00 14.02 303 ASN A CA 1
ATOM 2191 C C . ASN A 1 277 ? 12.752 14.259 7.379 1.00 13.99 303 ASN A C 1
ATOM 2192 O O . ASN A 1 277 ? 13.916 13.849 7.313 1.00 13.45 303 ASN A O 1
ATOM 2197 N N . GLY A 1 278 ? 12.430 15.481 7.797 1.00 14.60 304 GLY A N 1
ATOM 2198 C CA . GLY A 1 278 ? 13.413 16.402 8.361 1.00 12.97 304 GLY A CA 1
ATOM 2199 C C . GLY A 1 278 ? 14.422 16.835 7.330 1.00 10.50 304 GLY A C 1
ATOM 2200 O O . GLY A 1 278 ? 14.044 17.353 6.283 1.00 14.18 304 GLY A O 1
ATOM 2201 N N . PRO A 1 279 ? 15.714 16.599 7.606 1.00 11.93 305 PRO A N 1
ATOM 2202 C CA . PRO A 1 279 ? 16.765 16.974 6.661 1.00 13.31 305 PRO A CA 1
ATOM 2203 C C . PRO A 1 279 ? 17.075 15.894 5.611 1.00 13.46 305 PRO A C 1
ATOM 2204 O O . PRO A 1 279 ? 17.972 16.081 4.798 1.00 16.01 305 PRO A O 1
ATOM 2208 N N . PHE A 1 280 ? 16.340 14.784 5.623 1.00 11.29 306 PHE A N 1
ATOM 2209 C CA . PHE A 1 280 ? 16.710 13.634 4.791 1.00 13.01 306 PHE A CA 1
ATOM 2210 C C . PHE A 1 280 ? 15.990 13.578 3.447 1.00 13.91 306 PHE A C 1
ATOM 2211 O O . PHE A 1 280 ? 14.868 14.079 3.308 1.00 15.99 306 PHE A O 1
ATOM 2219 N N . LEU A 1 281 ? 16.667 12.972 2.470 1.00 12.65 307 LEU A N 1
ATOM 2220 C CA . LEU A 1 281 ? 16.196 12.866 1.088 1.00 10.64 307 LEU A CA 1
ATOM 2221 C C . LEU A 1 281 ? 15.035 11.891 0.881 1.00 11.63 307 LEU A C 1
ATOM 2222 O O . LEU A 1 281 ? 15.058 10.763 1.382 1.00 11.19 307 LEU A O 1
ATOM 2227 N N . CYS A 1 282 ? 14.046 12.337 0.102 1.00 13.25 308 CYS A N 1
ATOM 2228 C CA . CYS A 1 282 ? 12.900 11.521 -0.306 1.00 12.35 308 CYS A CA 1
ATOM 2229 C C . CYS A 1 282 ? 12.087 11.009 0.895 1.00 14.05 308 CYS A C 1
ATOM 2230 O O . CYS A 1 282 ? 11.967 11.699 1.923 1.00 13.73 308 CYS A O 1
ATOM 2233 N N . GLY A 1 283 ? 11.527 9.808 0.760 1.00 10.59 309 GLY A N 1
ATOM 2234 C CA . GLY A 1 283 ? 10.677 9.243 1.787 1.00 9.65 309 GLY A CA 1
ATOM 2235 C C . GLY A 1 283 ? 10.291 7.808 1.509 1.00 10.01 309 GLY A C 1
ATOM 2236 O O . GLY A 1 283 ? 11.032 7.070 0.867 1.00 11.27 309 GLY A O 1
ATOM 2237 N N . LYS A 1 284 ? 9.128 7.422 2.016 1.00 11.81 310 LYS A N 1
ATOM 2238 C CA . LYS A 1 284 ? 8.569 6.086 1.828 1.00 10.45 310 LYS A CA 1
ATOM 2239 C C . LYS A 1 284 ? 8.730 5.605 0.385 1.00 12.08 310 LYS A C 1
ATOM 2240 O O . LYS A 1 284 ? 8.618 6.398 -0.562 1.00 9.74 310 LYS A O 1
ATOM 2246 N N . GLN A 1 285 ? 8.985 4.301 0.243 1.00 9.36 311 GLN A N 1
ATOM 2247 C CA . GLN A 1 285 ? 9.188 3.604 -1.040 1.00 14.16 311 GLN A CA 1
ATOM 2248 C C . GLN A 1 285 ? 10.653 3.573 -1.529 1.00 15.44 311 GLN A C 1
ATOM 2249 O O . GLN A 1 285 ? 11.005 2.762 -2.385 1.00 15.33 311 GLN A O 1
ATOM 2255 N N . THR A 1 286 ? 11.498 4.432 -0.957 1.00 15.47 312 THR A N 1
ATOM 2256 C CA . THR A 1 286 ? 12.909 4.533 -1.364 1.00 13.47 312 THR A CA 1
ATOM 2257 C C . THR A 1 286 ? 13.872 4.112 -0.256 1.00 13.01 312 THR A C 1
ATOM 2258 O O . THR A 1 286 ? 13.521 4.107 0.927 1.00 14.30 312 THR A O 1
ATOM 2262 N N . THR A 1 287 ? 15.094 3.780 -0.653 1.00 14.06 313 THR A N 1
ATOM 2263 C CA . THR A 1 287 ? 16.169 3.459 0.287 1.00 11.08 313 THR A CA 1
ATOM 2264 C C . THR A 1 287 ? 17.124 4.650 0.524 1.00 14.21 313 THR A C 1
ATOM 2265 O O . THR A 1 287 ? 18.265 4.470 0.979 1.00 11.50 313 THR A O 1
ATOM 2269 N N . PHE A 1 288 ? 16.662 5.864 0.220 1.00 12.95 314 PHE A N 1
ATOM 2270 C CA . PHE A 1 288 ? 17.359 7.069 0.690 1.00 12.06 314 PHE A CA 1
ATOM 2271 C C . PHE A 1 288 ? 16.997 7.248 2.159 1.00 12.70 314 PHE A C 1
ATOM 2272 O O . PHE A 1 288 ? 16.038 6.628 2.640 1.00 12.29 314 PHE A O 1
ATOM 2280 N N . GLU A 1 289 ? 17.762 8.067 2.878 1.00 11.21 315 GLU A N 1
ATOM 2281 C CA . GLU A 1 289 ? 17.590 8.205 4.332 1.00 9.98 315 GLU A CA 1
ATOM 2282 C C . GLU A 1 289 ? 16.147 8.526 4.747 1.00 11.54 315 GLU A C 1
ATOM 2283 O O . GLU A 1 289 ? 15.647 7.978 5.720 1.00 14.94 315 GLU A O 1
ATOM 2289 N N . GLY A 1 290 ? 15.478 9.396 3.993 1.00 13.05 316 GLY A N 1
ATOM 2290 C CA . GLY A 1 290 ? 14.095 9.774 4.286 1.00 11.81 316 GLY A CA 1
ATOM 2291 C C . GLY A 1 290 ? 13.105 8.618 4.265 1.00 11.85 316 GLY A C 1
ATOM 2292 O O . GLY A 1 290 ? 12.026 8.707 4.844 1.00 12.57 316 GLY A O 1
ATOM 2293 N N . GLY A 1 291 ? 13.469 7.534 3.590 1.00 12.62 317 GLY A N 1
ATOM 2294 C CA . GLY A 1 291 ? 12.591 6.377 3.467 1.00 11.88 317 GLY A CA 1
ATOM 2295 C C . GLY A 1 291 ? 12.713 5.327 4.553 1.00 10.92 317 GLY A C 1
ATOM 2296 O O . GLY A 1 291 ? 11.786 4.536 4.754 1.00 10.66 317 GLY A O 1
ATOM 2297 N N . MET A 1 292 ? 13.850 5.299 5.241 1.00 9.78 318 MET A N 1
ATOM 2298 C CA . MET A 1 292 ? 14.118 4.235 6.217 1.00 12.85 318 MET A CA 1
ATOM 2299 C C . MET A 1 292 ? 14.698 4.677 7.570 1.00 12.83 318 MET A C 1
ATOM 2300 O O . MET A 1 292 ? 14.782 3.866 8.494 1.00 14.13 318 MET A O 1
ATOM 2305 N N . ARG A 1 293 ? 15.088 5.950 7.690 1.00 12.48 319 ARG A N 1
ATOM 2306 C CA . ARG A 1 293 ? 15.522 6.487 8.986 1.00 10.93 319 ARG A CA 1
ATOM 2307 C C . ARG A 1 293 ? 14.306 6.961 9.769 1.00 13.34 319 ARG A C 1
ATOM 2308 O O . ARG A 1 293 ? 13.449 7.663 9.224 1.00 13.36 319 ARG A O 1
ATOM 2316 N N . GLU A 1 294 ? 14.240 6.575 11.042 1.00 9.76 320 GLU A N 1
ATOM 2317 C CA . GLU A 1 294 ? 13.031 6.748 11.850 1.00 10.37 320 GLU A CA 1
ATOM 2318 C C . GLU A 1 294 ? 13.312 7.384 13.204 1.00 12.16 320 GLU A C 1
ATOM 2319 O O . GLU A 1 294 ? 14.403 7.216 13.754 1.00 14.65 320 GLU A O 1
ATOM 2325 N N . PRO A 1 295 ? 12.308 8.073 13.777 1.00 12.64 321 PRO A N 1
ATOM 2326 C CA . PRO A 1 295 ? 12.434 8.430 15.191 1.00 11.81 321 PRO A CA 1
ATOM 2327 C C . PRO A 1 295 ? 12.485 7.148 16.036 1.00 12.69 321 PRO A C 1
ATOM 2328 O O . PRO A 1 295 ? 11.903 6.130 15.648 1.00 9.38 321 PRO A O 1
ATOM 2332 N N . ALA A 1 296 ? 13.192 7.196 17.163 1.00 10.19 322 ALA A N 1
ATOM 2333 C CA . ALA A 1 296 ? 13.332 6.032 18.027 1.00 11.64 322 ALA A CA 1
ATOM 2334 C C . ALA A 1 296 ? 13.696 6.418 19.458 1.00 12.52 322 ALA A C 1
ATOM 2335 O O . ALA A 1 296 ? 14.796 6.911 19.719 1.00 14.91 322 ALA A O 1
ATOM 2337 N N . LEU A 1 297 ? 12.759 6.184 20.373 1.00 11.04 323 LEU A N 1
ATOM 2338 C CA . LEU A 1 297 ? 12.916 6.542 21.777 1.00 13.39 323 LEU A CA 1
ATOM 2339 C C . LEU A 1 297 ? 12.811 5.308 22.663 1.00 15.36 323 LEU A C 1
ATOM 2340 O O . LEU A 1 297 ? 11.951 4.447 22.451 1.00 14.49 323 LEU A O 1
ATOM 2345 N N . ALA A 1 298 ? 13.689 5.229 23.657 1.00 15.37 324 ALA A N 1
ATOM 2346 C CA . ALA A 1 298 ? 13.608 4.169 24.655 1.00 15.07 324 ALA A CA 1
ATOM 2347 C C . ALA A 1 298 ? 13.374 4.776 26.034 1.00 16.83 324 ALA A C 1
ATOM 2348 O O . ALA A 1 298 ? 13.953 5.809 26.377 1.00 16.63 324 ALA A O 1
ATOM 2350 N N . TRP A 1 299 ? 12.521 4.122 26.814 1.00 17.07 325 TRP A N 1
ATOM 2351 C CA . TRP A 1 299 ? 12.056 4.653 28.091 1.00 18.21 325 TRP A CA 1
ATOM 2352 C C . TRP A 1 299 ? 11.901 3.477 29.046 1.00 19.50 325 TRP A C 1
ATOM 2353 O O . TRP A 1 299 ? 11.167 2.522 28.767 1.00 18.63 325 TRP A O 1
ATOM 2364 N N . TRP A 1 300 ? 12.632 3.545 30.158 1.00 20.86 326 TRP A N 1
ATOM 2365 C CA . TRP A 1 300 ? 12.607 2.519 31.182 1.00 22.19 326 TRP A CA 1
ATOM 2366 C C . TRP A 1 300 ? 13.187 3.119 32.467 1.00 24.05 326 TRP A C 1
ATOM 2367 O O . TRP A 1 300 ? 14.381 2.969 32.734 1.00 25.54 326 TRP A O 1
ATOM 2378 N N . PRO A 1 301 ? 12.338 3.817 33.257 1.00 25.18 327 PRO A N 1
ATOM 2379 C CA . PRO A 1 301 ? 12.765 4.576 34.437 1.00 25.23 327 PRO A CA 1
ATOM 2380 C C . PRO A 1 301 ? 13.525 3.741 35.462 1.00 27.68 327 PRO A C 1
ATOM 2381 O O . PRO A 1 301 ? 13.138 2.603 35.751 1.00 25.71 327 PRO A O 1
ATOM 2385 N N . GLY A 1 302 ? 14.605 4.313 35.989 1.00 28.27 328 GLY A N 1
ATOM 2386 C CA . GLY A 1 302 ? 15.489 3.613 36.920 1.00 30.24 328 GLY A CA 1
ATOM 2387 C C . GLY A 1 302 ? 16.509 2.708 36.246 1.00 30.82 328 GLY A C 1
ATOM 2388 O O . GLY A 1 302 ? 17.380 2.151 36.912 1.00 30.95 328 GLY A O 1
ATOM 2389 N N . HIS A 1 303 ? 16.410 2.570 34.925 1.00 28.58 329 HIS A N 1
ATOM 2390 C CA . HIS A 1 303 ? 17.282 1.671 34.168 1.00 29.07 329 HIS A CA 1
ATOM 2391 C C . HIS A 1 303 ? 17.960 2.368 32.982 1.00 27.23 329 HIS A C 1
ATOM 2392 O O . HIS A 1 303 ? 19.189 2.393 32.896 1.00 28.53 329 HIS A O 1
ATOM 2399 N N . VAL A 1 304 ? 17.159 2.911 32.066 1.00 23.64 330 VAL A N 1
ATOM 2400 C CA . VAL A 1 304 ? 17.677 3.756 30.992 1.00 22.57 330 VAL A CA 1
ATOM 2401 C C . VAL A 1 304 ? 17.789 5.177 31.538 1.00 23.00 330 VAL A C 1
ATOM 2402 O O . VAL A 1 304 ? 16.785 5.775 31.948 1.00 21.96 330 VAL A O 1
ATOM 2406 N N . THR A 1 305 ? 19.014 5.698 31.568 1.00 23.75 331 THR A N 1
ATOM 2407 C CA . THR A 1 305 ? 19.283 7.026 32.128 1.00 24.81 331 THR A CA 1
ATOM 2408 C C . THR A 1 305 ? 18.562 8.087 31.302 1.00 22.45 331 THR A C 1
ATOM 2409 O O . THR A 1 305 ? 18.626 8.068 30.082 1.00 19.69 331 THR A O 1
ATOM 2413 N N . ALA A 1 306 ? 17.878 8.997 31.991 1.00 24.24 332 ALA A N 1
ATOM 2414 C CA . ALA A 1 306 ? 17.026 10.007 31.367 1.00 24.73 332 ALA A CA 1
ATOM 2415 C C . ALA A 1 306 ? 17.796 11.060 30.579 1.00 25.78 332 ALA A C 1
ATOM 2416 O O . ALA A 1 306 ? 18.875 11.498 30.991 1.00 29.40 332 ALA A O 1
ATOM 2418 N N . GLY A 1 307 ? 17.216 11.470 29.453 1.00 25.07 333 GLY A N 1
ATOM 2419 C CA . GLY A 1 307 ? 17.713 12.603 28.668 1.00 25.02 333 GLY A CA 1
ATOM 2420 C C . GLY A 1 307 ? 19.042 12.382 27.972 1.00 25.09 333 GLY A C 1
ATOM 2421 O O . GLY A 1 307 ? 19.825 13.317 27.810 1.00 23.28 333 GLY A O 1
ATOM 2422 N N . GLN A 1 308 ? 19.295 11.144 27.558 1.00 23.97 334 GLN A N 1
ATOM 2423 C CA . GLN A 1 308 ? 20.526 10.821 26.847 1.00 24.63 334 GLN A CA 1
ATOM 2424 C C . GLN A 1 308 ? 20.298 10.634 25.345 1.00 20.11 334 GLN A C 1
ATOM 2425 O O . GLN A 1 308 ? 19.167 10.460 24.886 1.00 16.92 334 GLN A O 1
ATOM 2431 N N . VAL A 1 309 ? 21.390 10.679 24.592 1.00 20.26 335 VAL A N 1
ATOM 2432 C CA . VAL A 1 309 ? 21.380 10.455 23.152 1.00 17.09 335 VAL A CA 1
ATOM 2433 C C . VAL A 1 309 ? 22.418 9.383 22.813 1.00 17.70 335 VAL A C 1
ATOM 2434 O O . VAL A 1 309 ? 23.534 9.399 23.347 1.00 18.95 335 VAL A O 1
ATOM 2438 N N . SER A 1 310 ? 22.043 8.445 21.942 1.00 17.44 336 SER A N 1
ATOM 2439 C CA . SER A 1 310 ? 22.977 7.432 21.450 1.00 16.69 336 SER A CA 1
ATOM 2440 C C . SER A 1 310 ? 23.066 7.408 19.921 1.00 18.04 336 SER A C 1
ATOM 2441 O O . SER A 1 310 ? 22.049 7.324 19.228 1.00 16.79 336 SER A O 1
ATOM 2444 N N . HIS A 1 311 ? 24.293 7.445 19.409 1.00 16.15 337 HIS A N 1
ATOM 2445 C CA . HIS A 1 311 ? 24.534 7.380 17.972 1.00 15.85 337 HIS A CA 1
ATOM 2446 C C . HIS A 1 311 ? 24.713 5.953 17.452 1.00 16.53 337 HIS A C 1
ATOM 2447 O O . HIS A 1 311 ? 25.142 5.755 16.312 1.00 18.14 337 HIS A O 1
ATOM 2454 N N . GLN A 1 312 ? 24.376 4.967 18.283 1.00 16.76 338 GLN A N 1
ATOM 2455 C CA . GLN A 1 312 ? 24.325 3.571 17.847 1.00 15.78 338 GLN A CA 1
ATOM 2456 C C . GLN A 1 312 ? 23.478 3.458 16.588 1.00 16.34 338 GLN A C 1
ATOM 2457 O O . GLN A 1 312 ? 22.352 3.957 16.561 1.00 15.92 338 GLN A O 1
ATOM 2463 N N . LEU A 1 313 ? 24.021 2.829 15.545 1.00 15.29 339 LEU A N 1
ATOM 2464 C CA . LEU A 1 313 ? 23.219 2.501 14.365 1.00 15.09 339 LEU A CA 1
ATOM 2465 C C . LEU A 1 313 ? 22.223 1.429 14.766 1.00 14.08 339 LEU A C 1
ATOM 2466 O O . LEU A 1 313 ? 22.599 0.301 15.082 1.00 15.29 339 LEU A O 1
ATOM 2471 N N . GLY A 1 314 ? 20.951 1.807 14.802 1.00 15.46 340 GLY A N 1
ATOM 2472 C CA . GLY A 1 314 ? 19.912 0.928 15.324 1.00 14.18 340 GLY A CA 1
ATOM 2473 C C . GLY A 1 314 ? 19.034 0.379 14.228 1.00 14.91 340 GLY A C 1
ATOM 2474 O O . GLY A 1 314 ? 18.934 0.967 13.155 1.00 13.36 340 GLY A O 1
ATOM 2475 N N . SER A 1 315 ? 18.408 -0.764 14.497 1.00 15.53 341 SER A N 1
ATOM 2476 C CA . SER A 1 315 ? 17.473 -1.353 13.554 1.00 13.05 341 SER A CA 1
ATOM 2477 C C . SER A 1 315 ? 16.185 -1.759 14.240 1.00 14.22 341 SER A C 1
ATOM 2478 O O . SER A 1 315 ? 16.194 -2.206 15.388 1.00 13.34 341 SER A O 1
ATOM 2481 N N . ILE A 1 316 ? 15.081 -1.609 13.515 1.00 11.77 342 ILE A N 1
ATOM 2482 C CA . ILE A 1 316 ? 13.780 -2.095 13.959 1.00 12.68 342 ILE A CA 1
ATOM 2483 C C . ILE A 1 316 ? 13.863 -3.585 14.347 1.00 12.16 342 ILE A C 1
ATOM 2484 O O . ILE A 1 316 ? 13.213 -4.021 15.296 1.00 13.19 342 ILE A O 1
ATOM 2489 N N . MET A 1 317 ? 14.697 -4.343 13.634 1.00 9.56 343 MET A N 1
ATOM 2490 C CA . MET A 1 317 ? 14.947 -5.759 13.950 1.00 10.30 343 MET A CA 1
ATOM 2491 C C . MET A 1 317 ? 15.609 -5.980 15.316 1.00 12.06 343 MET A C 1
ATOM 2492 O O . MET A 1 317 ? 15.482 -7.061 15.896 1.00 12.67 343 MET A O 1
ATOM 2497 N N . ASP A 1 318 ? 16.309 -4.965 15.828 1.00 10.63 344 ASP A N 1
ATOM 2498 C CA . ASP A 1 318 ? 16.967 -5.065 17.141 1.00 13.42 344 ASP A CA 1
ATOM 2499 C C . ASP A 1 318 ? 15.956 -5.197 18.280 1.00 13.33 344 ASP A C 1
ATOM 2500 O O . ASP A 1 318 ? 16.284 -5.710 19.355 1.00 13.31 344 ASP A O 1
ATOM 2505 N N . LEU A 1 319 ? 14.732 -4.726 18.039 1.00 12.79 345 LEU A N 1
ATOM 2506 C CA . LEU A 1 319 ? 13.666 -4.812 19.025 1.00 13.59 345 LEU A CA 1
ATOM 2507 C C . LEU A 1 319 ? 13.300 -6.263 19.317 1.00 15.35 345 LEU A C 1
ATOM 2508 O O . LEU A 1 319 ? 12.940 -6.595 20.442 1.00 15.90 345 LEU A O 1
ATOM 2513 N N . PHE A 1 320 ? 13.425 -7.129 18.313 1.00 14.41 346 PHE A N 1
ATOM 2514 C CA . PHE A 1 320 ? 13.215 -8.568 18.494 1.00 13.25 346 PHE A CA 1
ATOM 2515 C C . PHE A 1 320 ? 14.230 -9.128 19.490 1.00 14.52 346 PHE A C 1
ATOM 2516 O O . PHE A 1 320 ? 13.858 -9.717 20.507 1.00 12.00 346 PHE A O 1
ATOM 2524 N N . THR A 1 321 ? 15.512 -8.913 19.202 1.00 14.70 347 THR A N 1
ATOM 2525 C CA . THR A 1 321 ? 16.589 -9.525 19.974 1.00 17.47 347 THR A CA 1
ATOM 2526 C C . THR A 1 321 ? 16.741 -8.898 21.360 1.00 18.20 347 THR A C 1
ATOM 2527 O O . THR A 1 321 ? 17.057 -9.594 22.327 1.00 20.40 347 THR A O 1
ATOM 2531 N N . THR A 1 322 ? 16.506 -7.588 21.438 1.00 16.90 348 THR A N 1
ATOM 2532 C CA . THR A 1 322 ? 16.540 -6.849 22.697 1.00 17.04 348 THR A CA 1
ATOM 2533 C C . THR A 1 322 ? 15.405 -7.283 23.622 1.00 16.90 348 THR A C 1
ATOM 2534 O O . THR A 1 322 ? 15.624 -7.507 24.823 1.00 18.27 348 THR A O 1
ATOM 2538 N N . SER A 1 323 ? 14.201 -7.411 23.061 1.00 14.31 349 SER A N 1
ATOM 2539 C CA . SER A 1 323 ? 13.043 -7.878 23.823 1.00 15.00 349 SER A CA 1
ATOM 2540 C C . SER A 1 323 ? 13.277 -9.267 24.407 1.00 15.58 349 SER A C 1
ATOM 2541 O O . SER A 1 323 ? 12.890 -9.540 25.546 1.00 15.50 349 SER A O 1
ATOM 2544 N N . LEU A 1 324 ? 13.906 -10.144 23.630 1.00 14.82 350 LEU A N 1
ATOM 2545 C CA . LEU A 1 324 ? 14.231 -11.479 24.129 1.00 16.94 350 LEU A CA 1
ATOM 2546 C C . LEU A 1 324 ? 15.246 -11.413 25.266 1.00 19.08 350 LEU A C 1
ATOM 2547 O O . LEU A 1 324 ? 15.116 -12.139 26.257 1.00 20.46 350 LEU A O 1
ATOM 2552 N N . ALA A 1 325 ? 16.240 -10.533 25.123 1.00 17.90 351 ALA A N 1
ATOM 2553 C CA . ALA A 1 325 ? 17.252 -10.321 26.160 1.00 19.64 351 ALA A CA 1
ATOM 2554 C C . ALA A 1 325 ? 16.642 -9.790 27.467 1.00 20.64 351 ALA A C 1
ATOM 2555 O O . ALA A 1 325 ? 16.989 -10.259 28.557 1.00 23.16 351 ALA A O 1
ATOM 2557 N N . LEU A 1 326 ? 15.728 -8.826 27.350 1.00 19.13 352 LEU A N 1
ATOM 2558 C CA . LEU A 1 326 ? 14.987 -8.301 28.499 1.00 21.20 352 LEU A CA 1
ATOM 2559 C C . LEU A 1 326 ? 14.192 -9.409 29.186 1.00 23.90 352 LEU A C 1
ATOM 2560 O O . LEU A 1 326 ? 14.040 -9.402 30.411 1.00 24.31 352 LEU A O 1
ATOM 2565 N N . ALA A 1 327 ? 13.690 -10.349 28.383 1.00 22.41 353 ALA A N 1
ATOM 2566 C CA . ALA A 1 327 ? 12.932 -11.495 28.882 1.00 26.07 353 ALA A CA 1
ATOM 2567 C C . ALA A 1 327 ? 13.814 -12.553 29.554 1.00 27.13 353 ALA A C 1
ATOM 2568 O O . ALA A 1 327 ? 13.302 -13.434 30.242 1.00 26.31 353 ALA A O 1
ATOM 2570 N N . GLY A 1 328 ? 15.129 -12.462 29.357 1.00 26.39 354 GLY A N 1
ATOM 2571 C CA . GLY A 1 328 ? 16.058 -13.478 29.857 1.00 27.84 354 GLY A CA 1
ATOM 2572 C C . GLY A 1 328 ? 16.147 -14.659 28.904 1.00 28.18 354 GLY A C 1
ATOM 2573 O O . GLY A 1 328 ? 16.522 -15.765 29.295 1.00 29.25 354 GLY A O 1
ATOM 2574 N N . LEU A 1 329 ? 15.800 -14.409 27.644 1.00 27.56 355 LEU A N 1
ATOM 2575 C CA . LEU A 1 329 ? 15.759 -15.444 26.618 1.00 27.81 355 LEU A CA 1
ATOM 2576 C C . LEU A 1 329 ? 16.836 -15.229 25.559 1.00 27.93 355 LEU A C 1
ATOM 2577 O O . LEU A 1 329 ? 17.426 -14.150 25.463 1.00 28.28 355 LEU A O 1
ATOM 2582 N N . THR A 1 330 ? 17.079 -16.270 24.770 1.00 27.81 356 THR A N 1
ATOM 2583 C CA . THR A 1 330 ? 18.059 -16.226 23.691 1.00 29.68 356 THR A CA 1
ATOM 2584 C C . THR A 1 330 ? 17.355 -16.362 22.332 1.00 27.22 356 THR A C 1
ATOM 2585 O O . THR A 1 330 ? 16.368 -17.091 22.217 1.00 24.26 356 THR A O 1
ATOM 2589 N N . PRO A 1 331 ? 17.841 -15.637 21.304 1.00 26.65 357 PRO A N 1
ATOM 2590 C CA . PRO A 1 331 ? 17.246 -15.730 19.973 1.00 24.15 357 PRO A CA 1
ATOM 2591 C C . PRO A 1 331 ? 17.432 -17.115 19.353 1.00 22.02 357 PRO A C 1
ATOM 2592 O O . PRO A 1 331 ? 18.259 -17.889 19.834 1.00 22.41 357 PRO A O 1
ATOM 2596 N N . PRO A 1 332 ? 16.660 -17.438 18.299 1.00 21.73 358 PRO A N 1
ATOM 2597 C CA . PRO A 1 332 ? 16.868 -18.734 17.643 1.00 20.21 358 PRO A CA 1
ATOM 2598 C C . PRO A 1 332 ? 18.323 -18.909 17.180 1.00 22.78 358 PRO A C 1
ATOM 2599 O O . PRO A 1 332 ? 18.948 -17.952 16.709 1.00 19.70 358 PRO A O 1
ATOM 2603 N N . SER A 1 333 ? 18.847 -20.122 17.334 1.00 19.24 359 SER A N 1
ATOM 2604 C CA . SER A 1 333 ? 20.248 -20.410 17.067 1.00 23.06 359 SER A CA 1
ATOM 2605 C C . SER A 1 333 ? 20.435 -21.243 15.795 1.00 21.80 359 SER A C 1
ATOM 2606 O O . SER A 1 333 ? 21.562 -21.566 15.413 1.00 22.45 359 SER A O 1
ATOM 2609 N N . ASP A 1 334 ? 19.324 -21.589 15.155 1.00 21.14 360 ASP A N 1
ATOM 2610 C CA . ASP A 1 334 ? 19.330 -22.419 13.962 1.00 18.81 360 ASP A CA 1
ATOM 2611 C C . ASP A 1 334 ? 19.155 -21.588 12.694 1.00 18.42 360 ASP A C 1
ATOM 2612 O O . ASP A 1 334 ? 18.897 -22.142 11.623 1.00 17.37 360 ASP A O 1
ATOM 2617 N N . ARG A 1 335 ? 19.279 -20.265 12.820 1.00 15.67 361 ARG A N 1
ATOM 2618 C CA . ARG A 1 335 ? 18.997 -19.342 11.718 1.00 16.03 361 ARG A CA 1
ATOM 2619 C C . ARG A 1 335 ? 19.722 -18.011 11.913 1.00 16.89 361 ARG A C 1
ATOM 2620 O O . ARG A 1 335 ? 20.160 -17.683 13.022 1.00 15.56 361 ARG A O 1
ATOM 2628 N N . ALA A 1 336 ? 19.867 -17.258 10.827 1.00 16.69 362 ALA A N 1
ATOM 2629 C CA . ALA A 1 336 ? 20.456 -15.925 10.909 1.00 17.77 362 ALA A CA 1
ATOM 2630 C C . ALA A 1 336 ? 19.481 -15.005 11.637 1.00 17.51 362 ALA A C 1
ATOM 2631 O O . ALA A 1 336 ? 18.272 -15.058 11.399 1.00 15.68 362 ALA A O 1
ATOM 2633 N N . ILE A 1 337 ? 20.017 -14.199 12.548 1.00 16.66 363 ILE A N 1
ATOM 2634 C CA . ILE A 1 337 ? 19.256 -13.168 13.235 1.00 16.63 363 ILE A CA 1
ATOM 2635 C C . ILE A 1 337 ? 19.960 -11.829 12.983 1.00 17.15 363 ILE A C 1
ATOM 2636 O O . ILE A 1 337 ? 21.122 -11.651 13.353 1.00 18.79 363 ILE A O 1
ATOM 2641 N N . ASP A 1 338 ? 19.265 -10.902 12.333 1.00 14.17 364 ASP A N 1
ATOM 2642 C CA . ASP A 1 338 ? 19.863 -9.607 12.000 1.00 14.86 364 ASP A CA 1
ATOM 2643 C C . ASP A 1 338 ? 19.804 -8.645 13.168 1.00 13.57 364 ASP A C 1
ATOM 2644 O O . ASP A 1 338 ? 20.704 -7.826 13.356 1.00 16.82 364 ASP A O 1
ATOM 2649 N N . GLY A 1 339 ? 18.726 -8.741 13.940 1.00 13.91 365 GLY A N 1
ATOM 2650 C CA . GLY A 1 339 ? 18.535 -7.894 15.109 1.00 14.69 365 GLY A CA 1
ATOM 2651 C C . GLY A 1 339 ? 19.590 -8.142 16.159 1.00 14.10 365 GLY A C 1
ATOM 2652 O O . GLY A 1 339 ? 19.902 -9.295 16.479 1.00 13.27 365 GLY A O 1
ATOM 2653 N N . LEU A 1 340 ? 20.142 -7.055 16.690 1.00 14.63 366 LEU A N 1
ATOM 2654 C CA . LEU A 1 340 ? 21.148 -7.137 17.746 1.00 16.09 366 LEU A CA 1
ATOM 2655 C C . LEU A 1 340 ? 20.578 -6.805 19.129 1.00 17.45 366 LEU A C 1
ATOM 2656 O O . LEU A 1 340 ? 19.596 -6.068 19.248 1.00 16.37 366 LEU A O 1
ATOM 2661 N N . ASN A 1 341 ? 21.206 -7.349 20.171 1.00 19.94 367 ASN A N 1
ATOM 2662 C CA . ASN A 1 341 ? 20.866 -7.018 21.556 1.00 19.61 367 ASN A CA 1
ATOM 2663 C C . ASN A 1 341 ? 21.358 -5.608 21.890 1.00 21.10 367 ASN A C 1
ATOM 2664 O O . ASN A 1 341 ? 22.566 -5.366 21.951 1.00 22.79 367 ASN A O 1
ATOM 2669 N N . LEU A 1 342 ? 20.421 -4.686 22.106 1.00 19.37 368 LEU A N 1
ATOM 2670 C CA . LEU A 1 342 ? 20.762 -3.281 22.356 1.00 19.41 368 LEU A CA 1
ATOM 2671 C C . LEU A 1 342 ? 20.987 -2.938 23.823 1.00 20.45 368 LEU A C 1
ATOM 2672 O O . LEU A 1 342 ? 21.355 -1.808 24.140 1.00 21.10 368 LEU A O 1
ATOM 2677 N N . LEU A 1 343 ? 20.777 -3.904 24.718 1.00 22.18 369 LEU A N 1
ATOM 2678 C CA . LEU A 1 343 ? 20.893 -3.645 26.161 1.00 22.19 369 LEU A CA 1
ATOM 2679 C C . LEU A 1 343 ? 22.206 -2.991 26.608 1.00 23.81 369 LEU A C 1
ATOM 2680 O O . LEU A 1 343 ? 22.168 -2.091 27.448 1.00 24.66 369 LEU A O 1
ATOM 2685 N N . PRO A 1 344 ? 23.365 -3.424 26.056 1.00 24.49 370 PRO A N 1
ATOM 2686 C CA . PRO A 1 344 ? 24.592 -2.682 26.391 1.00 24.95 370 PRO A CA 1
ATOM 2687 C C . PRO A 1 344 ? 24.549 -1.201 25.973 1.00 24.14 370 PRO A C 1
ATOM 2688 O O . PRO A 1 344 ? 25.055 -0.347 26.700 1.00 23.98 370 PRO A O 1
ATOM 2692 N N . THR A 1 345 ? 23.952 -0.909 24.819 1.00 21.92 371 THR A N 1
ATOM 2693 C CA . THR A 1 345 ? 23.741 0.473 24.378 1.00 22.10 371 THR A CA 1
ATOM 2694 C C . THR A 1 345 ? 22.776 1.207 25.317 1.00 23.17 371 THR A C 1
ATOM 2695 O O . THR A 1 345 ? 23.058 2.318 25.766 1.00 21.40 371 THR A O 1
ATOM 2699 N N . LEU A 1 346 ? 21.651 0.558 25.613 1.00 24.00 372 LEU A N 1
ATOM 2700 C CA . LEU A 1 346 ? 20.582 1.129 26.431 1.00 25.06 372 LEU A CA 1
ATOM 2701 C C . LEU A 1 346 ? 20.943 1.362 27.904 1.00 28.12 372 LEU A C 1
ATOM 2702 O O . LEU A 1 346 ? 20.555 2.381 28.480 1.00 28.99 372 LEU A O 1
ATOM 2707 N N . LEU A 1 347 ? 21.672 0.424 28.506 1.00 28.62 373 LEU A N 1
ATOM 2708 C CA . LEU A 1 347 ? 21.948 0.465 29.946 1.00 31.54 373 LEU A CA 1
ATOM 2709 C C . LEU A 1 347 ? 23.354 0.920 30.316 1.00 32.73 373 LEU A C 1
ATOM 2710 O O . LEU A 1 347 ? 23.565 1.424 31.421 1.00 35.66 373 LEU A O 1
ATOM 2715 N N . GLN A 1 348 ? 24.311 0.735 29.410 1.00 32.98 374 GLN A N 1
ATOM 2716 C CA . GLN A 1 348 ? 25.716 1.051 29.701 1.00 36.46 374 GLN A CA 1
ATOM 2717 C C . GLN A 1 348 ? 26.325 2.092 28.754 1.00 35.96 374 GLN A C 1
ATOM 2718 O O . GLN A 1 348 ? 27.454 2.537 28.962 1.00 38.05 374 GLN A O 1
ATOM 2724 N N . GLY A 1 349 ? 25.582 2.475 27.717 1.00 36.04 375 GLY A N 1
ATOM 2725 C CA . GLY A 1 349 ? 26.046 3.478 26.757 1.00 35.12 375 GLY A CA 1
ATOM 2726 C C . GLY A 1 349 ? 27.109 2.969 25.800 1.00 35.80 375 GLY A C 1
ATOM 2727 O O . GLY A 1 349 ? 27.938 3.742 25.313 1.00 35.58 375 GLY A O 1
ATOM 2728 N N . ARG A 1 350 ? 27.076 1.667 25.527 1.00 35.05 376 ARG A N 1
ATOM 2729 C CA . ARG A 1 350 ? 28.033 1.025 24.629 1.00 36.34 376 ARG A CA 1
ATOM 2730 C C . ARG A 1 350 ? 27.658 1.243 23.162 1.00 35.31 376 ARG A C 1
ATOM 2731 O O . ARG A 1 350 ? 26.506 1.567 22.847 1.00 34.04 376 ARG A O 1
ATOM 2739 N N . LEU A 1 351 ? 28.636 1.061 22.276 1.00 34.12 377 LEU A N 1
ATOM 2740 C CA . LEU A 1 351 ? 28.438 1.205 20.836 1.00 31.71 377 LEU A CA 1
ATOM 2741 C C . LEU A 1 351 ? 28.916 -0.037 20.084 1.00 32.57 377 LEU A C 1
ATOM 2742 O O . LEU A 1 351 ? 29.981 -0.581 20.378 1.00 35.28 377 LEU A O 1
ATOM 2747 N N . MET A 1 352 ? 28.111 -0.485 19.126 1.00 31.61 378 MET A N 1
ATOM 2748 C CA . MET A 1 352 ? 28.431 -1.653 18.309 1.00 33.56 378 MET A CA 1
ATOM 2749 C C . MET A 1 352 ? 28.590 -1.246 16.855 1.00 30.95 378 MET A C 1
ATOM 2750 O O . MET A 1 352 ? 27.687 -0.645 16.275 1.00 29.07 378 MET A O 1
ATOM 2755 N N . ASP A 1 353 ? 29.734 -1.593 16.272 1.00 32.68 379 ASP A N 1
ATOM 2756 C CA . ASP A 1 353 ? 30.006 -1.341 14.860 1.00 32.43 379 ASP A CA 1
ATOM 2757 C C . ASP A 1 353 ? 29.254 -2.357 14.001 1.00 30.41 379 ASP A C 1
ATOM 2758 O O . ASP A 1 353 ? 29.738 -3.461 13.747 1.00 33.82 379 ASP A O 1
ATOM 2763 N N . ARG A 1 354 ? 28.061 -1.976 13.560 1.00 27.02 380 ARG A N 1
ATOM 2764 C CA . ARG A 1 354 ? 27.214 -2.878 12.790 1.00 22.87 380 ARG A CA 1
ATOM 2765 C C . ARG A 1 354 ? 26.785 -2.261 11.457 1.00 20.56 380 ARG A C 1
ATOM 2766 O O . ARG A 1 354 ? 26.732 -1.031 11.331 1.00 22.17 380 ARG A O 1
ATOM 2774 N N . PRO A 1 355 ? 26.480 -3.111 10.458 1.00 19.19 381 PRO A N 1
ATOM 2775 C CA . PRO A 1 355 ? 25.983 -2.605 9.183 1.00 18.13 381 PRO A CA 1
ATOM 2776 C C . PRO A 1 355 ? 24.466 -2.376 9.194 1.00 18.02 381 PRO A C 1
ATOM 2777 O O . PRO A 1 355 ? 23.737 -3.096 9.871 1.00 20.79 381 PRO A O 1
ATOM 2781 N N . ILE A 1 356 ? 24.008 -1.364 8.466 1.00 15.90 382 ILE A N 1
ATOM 2782 C CA . ILE A 1 356 ? 22.588 -1.227 8.135 1.00 16.39 382 ILE A CA 1
ATOM 2783 C C . ILE A 1 356 ? 22.449 -1.459 6.629 1.00 16.16 382 ILE A C 1
ATOM 2784 O O . ILE A 1 356 ? 22.928 -0.661 5.820 1.00 15.99 382 ILE A O 1
ATOM 2789 N N . PHE A 1 357 ? 21.815 -2.569 6.269 1.00 14.06 383 PHE A N 1
ATOM 2790 C CA . PHE A 1 357 ? 21.553 -2.888 4.873 1.00 15.67 383 PHE A CA 1
ATOM 2791 C C . PHE A 1 357 ? 20.191 -2.346 4.494 1.00 14.27 383 PHE A C 1
ATOM 2792 O O . PHE A 1 357 ? 19.237 -2.474 5.264 1.00 14.80 383 PHE A O 1
ATOM 2800 N N . TYR A 1 358 ? 20.109 -1.736 3.313 1.00 14.03 384 TYR A N 1
ATOM 2801 C CA . TYR A 1 358 ? 18.861 -1.171 2.809 1.00 12.35 384 TYR A CA 1
ATOM 2802 C C . TYR A 1 358 ? 18.415 -1.968 1.594 1.00 13.77 384 TYR A C 1
ATOM 2803 O O . TYR A 1 358 ? 18.995 -1.837 0.503 1.00 15.63 384 TYR A O 1
ATOM 2812 N N . TYR A 1 359 ? 17.398 -2.806 1.786 1.00 12.06 385 TYR A N 1
ATOM 2813 C CA . TYR A 1 359 ? 16.820 -3.574 0.698 1.00 11.65 385 TYR A CA 1
ATOM 2814 C C . TYR A 1 359 ? 15.610 -2.875 0.078 1.00 14.32 385 TYR A C 1
ATOM 2815 O O . TYR A 1 359 ? 14.864 -2.172 0.756 1.00 10.02 385 TYR A O 1
ATOM 2824 N N . ARG A 1 360 ? 15.439 -3.074 -1.224 1.00 14.19 386 ARG A N 1
ATOM 2825 C CA . ARG A 1 360 ? 14.185 -2.779 -1.891 1.00 14.75 386 ARG A CA 1
ATOM 2826 C C . ARG A 1 360 ? 13.855 -4.029 -2.687 1.00 13.05 386 ARG A C 1
ATOM 2827 O O . ARG A 1 360 ? 14.576 -4.381 -3.621 1.00 16.31 386 ARG A O 1
ATOM 2835 N N . GLY A 1 361 ? 12.778 -4.711 -2.311 1.00 12.68 387 GLY A N 1
ATOM 2836 C CA . GLY A 1 361 ? 12.470 -6.017 -2.894 1.00 11.84 387 GLY A CA 1
ATOM 2837 C C . GLY A 1 361 ? 13.640 -6.985 -2.767 1.00 12.87 387 GLY A C 1
ATOM 2838 O O . GLY A 1 361 ? 14.203 -7.152 -1.686 1.00 10.07 387 GLY A O 1
ATOM 2839 N N . ASP A 1 362 ? 14.025 -7.590 -3.887 1.00 12.44 388 ASP A N 1
ATOM 2840 C CA . ASP A 1 362 ? 15.078 -8.600 -3.916 1.00 13.66 388 ASP A CA 1
ATOM 2841 C C . ASP A 1 362 ? 16.485 -8.007 -3.986 1.00 16.16 388 ASP A C 1
ATOM 2842 O O . ASP A 1 362 ? 17.460 -8.752 -4.115 1.00 17.54 388 ASP A O 1
ATOM 2847 N N . THR A 1 363 ? 16.587 -6.678 -3.913 1.00 14.48 389 THR A N 1
ATOM 2848 C CA . THR A 1 363 ? 17.849 -5.986 -4.181 1.00 14.97 389 THR A CA 1
ATOM 2849 C C . THR A 1 363 ? 18.394 -5.235 -2.969 1.00 15.72 389 THR A C 1
ATOM 2850 O O . THR A 1 363 ? 17.688 -4.423 -2.359 1.00 16.56 389 THR A O 1
ATOM 2854 N N . LEU A 1 364 ? 19.650 -5.517 -2.629 1.00 14.96 390 LEU A N 1
ATOM 2855 C CA . LEU A 1 364 ? 20.379 -4.747 -1.633 1.00 16.00 390 LEU A CA 1
ATOM 2856 C C . LEU A 1 364 ? 20.812 -3.426 -2.280 1.00 15.67 390 LEU A C 1
ATOM 2857 O O . LEU A 1 364 ? 21.802 -3.375 -3.004 1.00 16.02 390 LEU A O 1
ATOM 2862 N N . MET A 1 365 ? 20.050 -2.368 -2.034 1.00 13.53 391 MET A N 1
ATOM 2863 C CA . MET A 1 365 ? 20.297 -1.076 -2.681 1.00 13.33 391 MET A CA 1
ATOM 2864 C C . MET A 1 365 ? 21.489 -0.341 -2.076 1.00 12.65 391 MET A C 1
ATOM 2865 O O . MET A 1 365 ? 22.306 0.227 -2.793 1.00 14.59 391 MET A O 1
ATOM 2870 N N . ALA A 1 366 ? 21.573 -0.343 -0.748 1.00 14.12 392 ALA A N 1
ATOM 2871 C CA . ALA A 1 366 ? 22.569 0.446 -0.048 1.00 13.95 392 ALA A CA 1
ATOM 2872 C C . ALA A 1 366 ? 22.988 -0.195 1.268 1.00 14.66 392 ALA A C 1
ATOM 2873 O O . ALA A 1 366 ? 22.296 -1.062 1.788 1.00 14.33 392 ALA A O 1
ATOM 2875 N N . ALA A 1 367 ? 24.129 0.243 1.797 1.00 16.11 393 ALA A N 1
ATOM 2876 C CA . ALA A 1 367 ? 24.598 -0.207 3.109 1.00 15.62 393 ALA A CA 1
ATOM 2877 C C . ALA A 1 367 ? 25.363 0.894 3.830 1.00 15.35 393 ALA A C 1
ATOM 2878 O O . ALA A 1 367 ? 26.123 1.634 3.213 1.00 14.07 393 ALA A O 1
ATOM 2880 N N . THR A 1 368 ? 25.144 0.992 5.139 1.00 15.99 394 THR A N 1
ATOM 2881 C CA . THR A 1 368 ? 25.809 1.983 5.971 1.00 17.30 394 THR A CA 1
ATOM 2882 C C . THR A 1 368 ? 26.690 1.304 7.014 1.00 18.36 394 THR A C 1
ATOM 2883 O O . THR A 1 368 ? 26.246 0.386 7.702 1.00 18.43 394 THR A O 1
ATOM 2887 N N . LEU A 1 369 ? 27.945 1.748 7.082 1.00 16.85 395 LEU A N 1
ATOM 2888 C CA . LEU A 1 369 ? 28.869 1.426 8.166 1.00 18.26 395 LEU A CA 1
ATOM 2889 C C . LEU A 1 369 ? 29.476 2.723 8.674 1.00 17.20 395 LEU A C 1
ATOM 2890 O O . LEU A 1 369 ? 29.951 3.538 7.882 1.00 16.99 395 LEU A O 1
ATOM 2895 N N . GLY A 1 370 ? 29.474 2.905 9.989 1.00 17.82 396 GLY A N 1
ATOM 2896 C CA . GLY A 1 370 ? 30.012 4.121 10.596 1.00 21.05 396 GLY A CA 1
ATOM 2897 C C . GLY A 1 370 ? 29.259 5.339 10.090 1.00 20.94 396 GLY A C 1
ATOM 2898 O O . GLY A 1 370 ? 28.034 5.418 10.229 1.00 18.38 396 GLY A O 1
ATOM 2899 N N . GLN A 1 371 ? 29.994 6.261 9.473 1.00 19.55 397 GLN A N 1
ATOM 2900 C CA . GLN A 1 371 ? 29.429 7.500 8.932 1.00 21.33 397 GLN A CA 1
ATOM 2901 C C . GLN A 1 371 ? 29.102 7.404 7.437 1.00 20.54 397 GLN A C 1
ATOM 2902 O O . GLN A 1 371 ? 28.468 8.306 6.882 1.00 19.68 397 GLN A O 1
ATOM 2908 N N . HIS A 1 372 ? 29.520 6.313 6.793 1.00 17.70 398 HIS A N 1
ATOM 2909 C CA . HIS A 1 372 ? 29.414 6.191 5.334 1.00 17.23 398 HIS A CA 1
ATOM 2910 C C . HIS A 1 372 ? 28.274 5.291 4.851 1.00 19.96 398 HIS A C 1
ATOM 2911 O O . HIS A 1 372 ? 27.966 4.265 5.468 1.00 18.75 398 HIS A O 1
ATOM 2918 N N . LYS A 1 373 ? 27.670 5.687 3.732 1.00 18.81 399 LYS A N 1
ATOM 2919 C CA . LYS A 1 373 ? 26.622 4.919 3.073 1.00 15.75 399 LYS A CA 1
ATOM 2920 C C . LYS A 1 373 ? 26.964 4.757 1.597 1.00 18.68 399 LYS A C 1
ATOM 2921 O O . LYS A 1 373 ? 27.225 5.744 0.901 1.00 16.76 399 LYS A O 1
ATOM 2927 N N . ALA A 1 374 ? 26.964 3.512 1.128 1.00 16.01 400 ALA A N 1
ATOM 2928 C CA . ALA A 1 374 ? 27.184 3.231 -0.283 1.00 19.85 400 ALA A CA 1
ATOM 2929 C C . ALA A 1 374 ? 25.892 2.760 -0.936 1.00 17.86 400 ALA A C 1
ATOM 2930 O O . ALA A 1 374 ? 25.263 1.810 -0.470 1.00 18.06 400 ALA A O 1
ATOM 2932 N N . HIS A 1 375 ? 25.504 3.438 -2.009 1.00 17.63 401 HIS A N 1
ATOM 2933 C CA . HIS A 1 375 ? 24.399 2.998 -2.848 1.00 17.45 401 HIS A CA 1
ATOM 2934 C C . HIS A 1 375 ? 24.942 2.161 -4.001 1.00 19.15 401 HIS A C 1
ATOM 2935 O O . HIS A 1 375 ? 25.619 2.676 -4.898 1.00 19.27 401 HIS A O 1
ATOM 2942 N N . PHE A 1 376 ? 24.652 0.866 -3.956 1.00 16.61 402 PHE A N 1
ATOM 2943 C CA . PHE A 1 376 ? 24.979 -0.042 -5.041 1.00 18.55 402 PHE A CA 1
ATOM 2944 C C . PHE A 1 376 ? 23.924 0.068 -6.133 1.00 18.71 402 PHE A C 1
ATOM 2945 O O . PHE A 1 376 ? 24.216 -0.135 -7.306 1.00 19.41 402 PHE A O 1
ATOM 2953 N N . TRP A 1 377 ? 22.697 0.394 -5.736 1.00 18.79 403 TRP A N 1
ATOM 2954 C CA . TRP A 1 377 ? 21.639 0.704 -6.691 1.00 19.90 403 TRP A CA 1
ATOM 2955 C C . TRP A 1 377 ? 20.900 1.960 -6.247 1.00 18.24 403 TRP A C 1
ATOM 2956 O O . TRP A 1 377 ? 20.775 2.218 -5.049 1.00 18.77 403 TRP A O 1
ATOM 2967 N N . THR A 1 378 ? 20.422 2.745 -7.209 1.00 16.63 404 THR A N 1
ATOM 2968 C CA . THR A 1 378 ? 19.512 3.853 -6.911 1.00 16.54 404 THR A CA 1
ATOM 2969 C C . THR A 1 378 ? 18.234 3.762 -7.740 1.00 15.82 404 THR A C 1
ATOM 2970 O O . THR A 1 378 ? 18.250 3.290 -8.878 1.00 21.70 404 THR A O 1
ATOM 2974 N N . TRP A 1 379 ? 17.134 4.217 -7.154 1.00 16.31 405 TRP A N 1
ATOM 2975 C CA . TRP A 1 379 ? 15.845 4.312 -7.830 1.00 17.62 405 TRP A CA 1
ATOM 2976 C C . TRP A 1 379 ? 14.870 5.083 -6.948 1.00 18.21 405 TRP A C 1
ATOM 2977 O O . TRP A 1 379 ? 14.837 4.895 -5.729 1.00 17.80 405 TRP A O 1
ATOM 2988 N N . THR A 1 380 ? 14.097 5.971 -7.564 1.00 18.90 406 THR A N 1
ATOM 2989 C CA . THR A 1 380 ? 12.949 6.571 -6.888 1.00 17.97 406 THR A CA 1
ATOM 2990 C C . THR A 1 380 ? 11.729 5.788 -7.374 1.00 18.61 406 THR A C 1
ATOM 2991 O O . THR A 1 380 ? 11.350 4.789 -6.757 1.00 15.60 406 THR A O 1
ATOM 2995 N N . ASN A 1 381 ? 11.157 6.216 -8.502 1.00 21.17 407 ASN A N 1
ATOM 2996 C CA . ASN A 1 381 ? 10.134 5.453 -9.227 1.00 19.46 407 ASN A CA 1
ATOM 2997 C C . ASN A 1 381 ? 10.321 5.650 -10.727 1.00 23.00 407 ASN A C 1
ATOM 2998 O O . ASN A 1 381 ? 11.056 6.543 -11.140 1.00 22.51 407 ASN A O 1
ATOM 3003 N N . SER A 1 382 ? 9.668 4.818 -11.533 1.00 23.36 408 SER A N 1
ATOM 3004 C CA . SER A 1 382 ? 9.749 4.923 -12.993 1.00 29.12 408 SER A CA 1
ATOM 3005 C C . SER A 1 382 ? 9.281 6.282 -13.518 1.00 31.33 408 SER A C 1
ATOM 3006 O O . SER A 1 382 ? 8.468 6.967 -12.877 1.00 27.72 408 SER A O 1
ATOM 3009 N N . TRP A 1 383 ? 9.806 6.656 -14.685 1.00 34.56 409 TRP A N 1
ATOM 3010 C CA . TRP A 1 383 ? 9.379 7.855 -15.410 1.00 38.96 409 TRP A CA 1
ATOM 3011 C C . TRP A 1 383 ? 7.875 7.862 -15.682 1.00 40.89 409 TRP A C 1
ATOM 3012 O O . TRP A 1 383 ? 7.240 8.920 -15.640 1.00 39.83 409 TRP A O 1
ATOM 3023 N N . GLU A 1 384 ? 7.319 6.680 -15.955 1.00 42.14 410 GLU A N 1
ATOM 3024 C CA . GLU A 1 384 ? 5.888 6.521 -16.225 1.00 46.36 410 GLU A CA 1
ATOM 3025 C C . GLU A 1 384 ? 5.052 6.927 -15.017 1.00 44.84 410 GLU A C 1
ATOM 3026 O O . GLU A 1 384 ? 4.091 7.691 -15.143 1.00 46.36 410 GLU A O 1
ATOM 3032 N N . ASN A 1 385 ? 5.431 6.416 -13.849 1.00 43.38 411 ASN A N 1
ATOM 3033 C CA . ASN A 1 385 ? 4.758 6.758 -12.605 1.00 42.40 411 ASN A CA 1
ATOM 3034 C C . ASN A 1 385 ? 4.939 8.223 -12.247 1.00 41.58 411 ASN A C 1
ATOM 3035 O O . ASN A 1 385 ? 3.994 8.874 -11.795 1.00 40.65 411 ASN A O 1
ATOM 3040 N N . PHE A 1 386 ? 6.147 8.738 -12.470 1.00 40.18 412 PHE A N 1
ATOM 3041 C CA . PHE A 1 386 ? 6.458 10.130 -12.163 1.00 40.89 412 PHE A CA 1
ATOM 3042 C C . PHE A 1 386 ? 5.612 11.104 -12.982 1.00 44.53 412 PHE A C 1
ATOM 3043 O O . PHE A 1 386 ? 5.146 12.114 -12.454 1.00 45.34 412 PHE A O 1
ATOM 3051 N N . ARG A 1 387 ? 5.406 10.792 -14.261 1.00 48.66 413 ARG A N 1
ATOM 3052 C CA . ARG A 1 387 ? 4.624 11.660 -15.148 1.00 53.65 413 ARG A CA 1
ATOM 3053 C C . ARG A 1 387 ? 3.131 11.628 -14.814 1.00 53.91 413 ARG A C 1
ATOM 3054 O O . ARG A 1 387 ? 2.417 12.610 -15.035 1.00 55.14 413 ARG A O 1
ATOM 3062 N N . GLN A 1 388 ? 2.677 10.505 -14.259 1.00 52.08 414 GLN A N 1
ATOM 3063 C CA . GLN A 1 388 ? 1.318 10.382 -13.729 1.00 52.08 414 GLN A CA 1
ATOM 3064 C C . GLN A 1 388 ? 1.133 11.121 -12.392 1.00 49.88 414 GLN A C 1
ATOM 3065 O O . GLN A 1 388 ? 0.078 11.017 -11.755 1.00 50.22 414 GLN A O 1
ATOM 3071 N N . GLY A 1 389 ? 2.162 11.857 -11.969 1.00 45.56 415 GLY A N 1
ATOM 3072 C CA . GLY A 1 389 ? 2.071 12.725 -10.795 1.00 41.54 415 GLY A CA 1
ATOM 3073 C C . GLY A 1 389 ? 2.568 12.134 -9.487 1.00 37.03 415 GLY A C 1
ATOM 3074 O O . GLY A 1 389 ? 2.505 12.794 -8.449 1.00 36.06 415 GLY A O 1
ATOM 3075 N N . ILE A 1 390 ? 3.061 10.898 -9.534 1.00 33.63 416 ILE A N 1
ATOM 3076 C CA . ILE A 1 390 ? 3.602 10.225 -8.354 1.00 29.29 416 ILE A CA 1
ATOM 3077 C C . ILE A 1 390 ? 5.065 10.620 -8.136 1.00 27.08 416 ILE A C 1
ATOM 3078 O O . ILE A 1 390 ? 5.959 10.210 -8.884 1.00 25.75 416 ILE A O 1
ATOM 3083 N N . ASP A 1 391 ? 5.297 11.419 -7.102 1.00 23.84 417 ASP A N 1
ATOM 3084 C CA . ASP A 1 391 ? 6.632 11.902 -6.778 1.00 21.74 417 ASP A CA 1
ATOM 3085 C C . ASP A 1 391 ? 6.982 11.493 -5.346 1.00 19.44 417 ASP A C 1
ATOM 3086 O O . ASP A 1 391 ? 6.357 11.953 -4.391 1.00 16.85 417 ASP A O 1
ATOM 3091 N N . PHE A 1 392 ? 7.975 10.615 -5.209 1.00 17.62 418 PHE A N 1
ATOM 3092 C CA . PHE A 1 392 ? 8.458 10.181 -3.899 1.00 13.96 418 PHE A CA 1
ATOM 3093 C C . PHE A 1 392 ? 9.369 11.217 -3.239 1.00 14.66 418 PHE A C 1
ATOM 3094 O O . PHE A 1 392 ? 9.678 11.108 -2.048 1.00 17.53 418 PHE A O 1
ATOM 3102 N N . CYS A 1 393 ? 9.810 12.212 -4.004 1.00 15.49 419 CYS A N 1
ATOM 3103 C CA . CYS A 1 393 ? 10.776 13.198 -3.505 1.00 15.13 419 CYS A CA 1
ATOM 3104 C C . CYS A 1 393 ? 10.385 14.626 -3.905 1.00 14.07 419 CYS A C 1
ATOM 3105 O O . CYS A 1 393 ? 11.177 15.332 -4.539 1.00 14.66 419 CYS A O 1
ATOM 3108 N N . PRO A 1 394 ? 9.161 15.059 -3.544 1.00 13.44 420 PRO A N 1
ATOM 3109 C CA . PRO A 1 394 ? 8.672 16.368 -3.991 1.00 15.70 420 PRO A CA 1
ATOM 3110 C C . PRO A 1 394 ? 9.622 17.500 -3.580 1.00 15.41 420 PRO A C 1
ATOM 3111 O O . PRO A 1 394 ? 10.059 17.557 -2.424 1.00 17.02 420 PRO A O 1
ATOM 3115 N N . GLY A 1 395 ? 9.950 18.370 -4.528 1.00 15.86 421 GLY A N 1
ATOM 3116 C CA . GLY A 1 395 ? 10.829 19.509 -4.270 1.00 18.88 421 GLY A CA 1
ATOM 3117 C C . GLY A 1 395 ? 12.304 19.151 -4.239 1.00 19.40 421 GLY A C 1
ATOM 3118 O O . GLY A 1 395 ? 13.147 20.007 -3.980 1.00 18.63 421 GLY A O 1
ATOM 3119 N N . GLN A 1 396 ? 12.618 17.886 -4.514 1.00 19.23 422 GLN A N 1
ATOM 3120 C CA . GLN A 1 396 ? 13.984 17.387 -4.378 1.00 20.15 422 GLN A CA 1
ATOM 3121 C C . GLN A 1 396 ? 14.518 16.763 -5.665 1.00 20.05 422 GLN A C 1
ATOM 3122 O O . GLN A 1 396 ? 13.808 16.013 -6.340 1.00 18.96 422 GLN A O 1
ATOM 3128 N N . ASN A 1 397 ? 15.767 17.094 -6.000 1.00 21.01 423 ASN A N 1
ATOM 3129 C CA . ASN A 1 397 ? 16.462 16.529 -7.166 1.00 19.16 423 ASN A CA 1
ATOM 3130 C C . ASN A 1 397 ? 17.979 16.593 -6.991 1.00 19.80 423 ASN A C 1
ATOM 3131 O O . ASN A 1 397 ? 18.576 17.668 -7.052 1.00 19.24 423 ASN A O 1
ATOM 3136 N N . VAL A 1 398 ? 18.594 15.436 -6.765 1.00 18.66 424 VAL A N 1
ATOM 3137 C CA . VAL A 1 398 ? 20.043 15.352 -6.623 1.00 20.12 424 VAL A CA 1
ATOM 3138 C C . VAL A 1 398 ? 20.599 14.669 -7.862 1.00 23.05 424 VAL A C 1
ATOM 3139 O O . VAL A 1 398 ? 20.327 13.484 -8.102 1.00 24.25 424 VAL A O 1
ATOM 3143 N N . SER A 1 399 ? 21.369 15.434 -8.638 1.00 25.46 425 SER A N 1
ATOM 3144 C CA . SER A 1 399 ? 21.878 15.017 -9.949 1.00 28.62 425 SER A CA 1
ATOM 3145 C C . SER A 1 399 ? 22.594 13.674 -9.923 1.00 25.83 425 SER A C 1
ATOM 3146 O O . SER A 1 399 ? 23.609 13.515 -9.253 1.00 24.80 425 SER A O 1
ATOM 3149 N N . GLY A 1 400 ? 22.048 12.713 -10.658 1.00 28.53 426 GLY A N 1
ATOM 3150 C CA . GLY A 1 400 ? 22.637 11.381 -10.767 1.00 28.25 426 GLY A CA 1
ATOM 3151 C C . GLY A 1 400 ? 22.450 10.505 -9.547 1.00 24.02 426 GLY A C 1
ATOM 3152 O O . GLY A 1 400 ? 23.062 9.441 -9.445 1.00 26.17 426 GLY A O 1
ATOM 3153 N N . VAL A 1 401 ? 21.597 10.945 -8.626 1.00 22.90 427 VAL A N 1
ATOM 3154 C CA . VAL A 1 401 ? 21.339 10.228 -7.369 1.00 17.45 427 VAL A CA 1
ATOM 3155 C C . VAL A 1 401 ? 19.850 9.860 -7.271 1.00 17.87 427 VAL A C 1
ATOM 3156 O O . VAL A 1 401 ? 19.500 8.688 -7.099 1.00 18.50 427 VAL A O 1
ATOM 3160 N N . THR A 1 402 ? 18.984 10.865 -7.382 1.00 16.95 428 THR A N 1
ATOM 3161 C CA . THR A 1 402 ? 17.538 10.659 -7.452 1.00 17.29 428 THR A CA 1
ATOM 3162 C C . THR A 1 402 ? 17.150 10.451 -8.917 1.00 23.62 428 THR A C 1
ATOM 3163 O O . THR A 1 402 ? 16.888 11.412 -9.649 1.00 28.37 428 THR A O 1
ATOM 3167 N N . THR A 1 403 ? 17.146 9.190 -9.344 1.00 24.43 429 THR A N 1
ATOM 3168 C CA . THR A 1 403 ? 16.909 8.830 -10.746 1.00 28.70 429 THR A CA 1
ATOM 3169 C C . THR A 1 403 ? 15.600 8.061 -10.927 1.00 25.56 429 THR A C 1
ATOM 3170 O O . THR A 1 403 ? 15.160 7.355 -10.021 1.00 25.16 429 THR A O 1
ATOM 3174 N N . HIS A 1 404 ? 14.997 8.194 -12.107 1.00 26.91 430 HIS A N 1
ATOM 3175 C CA . HIS A 1 404 ? 13.751 7.492 -12.417 1.00 25.10 430 HIS A CA 1
ATOM 3176 C C . HIS A 1 404 ? 13.978 6.158 -13.132 1.00 24.58 430 HIS A C 1
ATOM 3177 O O . HIS A 1 404 ? 13.034 5.440 -13.465 1.00 23.70 430 HIS A O 1
ATOM 3184 N N . ASN A 1 405 ? 15.244 5.828 -13.342 1.00 24.19 431 ASN A N 1
ATOM 3185 C CA . ASN A 1 405 ? 15.631 4.516 -13.833 1.00 26.84 431 ASN A CA 1
ATOM 3186 C C . ASN A 1 405 ? 16.357 3.774 -12.724 1.00 24.09 431 ASN A C 1
ATOM 3187 O O . ASN A 1 405 ? 17.112 4.382 -11.969 1.00 21.75 431 ASN A O 1
ATOM 3192 N N . LEU A 1 406 ? 16.118 2.468 -12.623 1.00 23.35 432 LEU A N 1
ATOM 3193 C CA . LEU A 1 406 ? 16.850 1.623 -11.685 1.00 22.65 432 LEU A CA 1
ATOM 3194 C C . LEU A 1 406 ? 18.321 1.587 -12.091 1.00 23.67 432 LEU A C 1
ATOM 3195 O O . LEU A 1 406 ? 18.687 0.948 -13.076 1.00 27.93 432 LEU A O 1
ATOM 3200 N N . GLU A 1 407 ? 19.154 2.292 -11.333 1.00 24.25 433 GLU A N 1
ATOM 3201 C CA . GLU A 1 407 ? 20.538 2.533 -11.730 1.00 27.03 433 GLU A CA 1
ATOM 3202 C C . GLU A 1 407 ? 21.513 1.584 -11.041 1.00 24.75 433 GLU A C 1
ATOM 3203 O O . GLU A 1 407 ? 21.538 1.486 -9.815 1.00 24.36 433 GLU A O 1
ATOM 3209 N N . ASP A 1 408 ? 22.317 0.898 -11.849 1.00 27.59 434 ASP A N 1
ATOM 3210 C CA . ASP A 1 408 ? 23.285 -0.083 -11.367 1.00 27.47 434 ASP A CA 1
ATOM 3211 C C . ASP A 1 408 ? 24.623 0.584 -11.072 1.00 27.88 434 ASP A C 1
ATOM 3212 O O . ASP A 1 408 ? 25.371 0.918 -11.989 1.00 29.68 434 ASP A O 1
ATOM 3217 N N . HIS A 1 409 ? 24.920 0.774 -9.789 1.00 25.71 435 HIS A N 1
ATOM 3218 C CA . HIS A 1 409 ? 26.204 1.336 -9.382 1.00 24.42 435 HIS A CA 1
ATOM 3219 C C . HIS A 1 409 ? 27.099 0.297 -8.701 1.00 24.04 435 HIS A C 1
ATOM 3220 O O . HIS A 1 409 ? 28.015 0.664 -7.968 1.00 22.79 435 HIS A O 1
ATOM 3227 N N . THR A 1 410 ? 26.842 -0.989 -8.948 1.00 22.25 436 THR A N 1
ATOM 3228 C CA . THR A 1 410 ? 27.599 -2.071 -8.298 1.00 25.64 436 THR A CA 1
ATOM 3229 C C . THR A 1 410 ? 29.111 -1.992 -8.533 1.00 28.07 436 THR A C 1
ATOM 3230 O O . THR A 1 410 ? 29.889 -2.361 -7.658 1.00 30.62 436 THR A O 1
ATOM 3234 N N . LYS A 1 411 ? 29.513 -1.511 -9.710 1.00 31.87 437 LYS A N 1
ATOM 3235 C CA . LYS A 1 411 ? 30.925 -1.314 -10.034 1.00 37.99 437 LYS A CA 1
ATOM 3236 C C . LYS A 1 411 ? 31.532 -0.111 -9.309 1.00 40.25 437 LYS A C 1
ATOM 3237 O O . LYS A 1 411 ? 32.653 -0.194 -8.804 1.00 42.74 437 LYS A O 1
ATOM 3243 N N . LEU A 1 412 ? 30.797 1.003 -9.279 1.00 37.27 438 LEU A N 1
ATOM 3244 C CA . LEU A 1 412 ? 31.236 2.218 -8.589 1.00 36.39 438 LEU A CA 1
ATOM 3245 C C . LEU A 1 412 ? 30.118 2.793 -7.722 1.00 32.59 438 LEU A C 1
ATOM 3246 O O . LEU A 1 412 ? 29.390 3.692 -8.159 1.00 30.55 438 LEU A O 1
ATOM 3251 N N . PRO A 1 413 ? 29.972 2.266 -6.491 1.00 28.98 439 PRO A N 1
ATOM 3252 C CA . PRO A 1 413 ? 28.940 2.714 -5.560 1.00 25.56 439 PRO A CA 1
ATOM 3253 C C . PRO A 1 413 ? 29.001 4.210 -5.278 1.00 24.85 439 PRO A C 1
ATOM 3254 O O . PRO A 1 413 ? 30.085 4.778 -5.120 1.00 24.60 439 PRO A O 1
ATOM 3258 N N . LEU A 1 414 ? 27.832 4.840 -5.259 1.00 24.77 440 LEU A N 1
ATOM 3259 C CA . LEU A 1 414 ? 27.706 6.221 -4.828 1.00 25.94 440 LEU A CA 1
ATOM 3260 C C . LEU A 1 414 ? 27.809 6.238 -3.306 1.00 24.41 440 LEU A C 1
ATOM 3261 O O . LEU A 1 414 ? 26.970 5.657 -2.619 1.00 21.22 440 LEU A O 1
ATOM 3266 N N . ILE A 1 415 ? 28.849 6.889 -2.786 1.00 24.22 441 ILE A N 1
ATOM 3267 C CA . ILE A 1 415 ? 29.101 6.906 -1.340 1.00 21.55 441 ILE A CA 1
ATOM 3268 C C . ILE A 1 415 ? 28.914 8.296 -0.734 1.00 21.12 441 ILE A C 1
ATOM 3269 O O . ILE A 1 415 ? 29.421 9.289 -1.260 1.00 23.26 441 ILE A O 1
ATOM 3274 N N . PHE A 1 416 ? 28.173 8.351 0.370 1.00 19.17 442 PHE A N 1
ATOM 3275 C CA . PHE A 1 416 ? 27.935 9.596 1.096 1.00 19.96 442 PHE A CA 1
ATOM 3276 C C . PHE A 1 416 ? 28.474 9.501 2.515 1.00 19.78 442 PHE A C 1
ATOM 3277 O O . PHE A 1 416 ? 28.464 8.424 3.124 1.00 18.29 442 PHE A O 1
ATOM 3285 N N . HIS A 1 417 ? 28.966 10.628 3.021 1.00 19.74 443 HIS A N 1
ATOM 3286 C CA . HIS A 1 417 ? 29.293 10.763 4.433 1.00 20.48 443 HIS A CA 1
ATOM 3287 C C . HIS A 1 417 ? 28.092 11.406 5.130 1.00 20.14 443 HIS A C 1
ATOM 3288 O O . HIS A 1 417 ? 27.831 12.601 4.972 1.00 19.15 443 HIS A O 1
ATOM 3295 N N . LEU A 1 418 ? 27.367 10.602 5.900 1.00 19.02 444 LEU A N 1
ATOM 3296 C CA . LEU A 1 418 ? 26.075 11.018 6.444 1.00 18.78 444 LEU A CA 1
ATOM 3297 C C . LEU A 1 418 ? 26.183 12.137 7.482 1.00 16.80 444 LEU A C 1
ATOM 3298 O O . LEU A 1 418 ? 25.292 12.977 7.580 1.00 14.09 444 LEU A O 1
ATOM 3303 N N . GLY A 1 419 ? 27.284 12.157 8.230 1.00 17.04 445 GLY A N 1
ATOM 3304 C CA . GLY A 1 419 ? 27.532 13.217 9.209 1.00 15.36 445 GLY A CA 1
ATOM 3305 C C . GLY A 1 419 ? 27.670 14.584 8.561 1.00 17.53 445 GLY A C 1
ATOM 3306 O O . GLY A 1 419 ? 27.106 15.573 9.043 1.00 15.40 445 GLY A O 1
ATOM 3307 N N . ARG A 1 420 ? 28.417 14.634 7.460 1.00 18.00 446 ARG A N 1
ATOM 3308 C CA . ARG A 1 420 ? 28.661 15.884 6.738 1.00 19.55 446 ARG A CA 1
ATOM 3309 C C . ARG A 1 420 ? 27.528 16.242 5.779 1.00 17.91 446 ARG A C 1
ATOM 3310 O O . ARG A 1 420 ? 27.329 17.418 5.466 1.00 16.72 446 ARG A O 1
ATOM 3318 N N . ASP A 1 421 ? 26.796 15.223 5.326 1.00 14.32 447 ASP A N 1
ATOM 3319 C CA . ASP A 1 421 ? 25.854 15.344 4.211 1.00 16.54 447 ASP A CA 1
ATOM 3320 C C . ASP A 1 421 ? 24.619 14.462 4.472 1.00 16.10 447 ASP A C 1
ATOM 3321 O O . ASP A 1 421 ? 24.406 13.477 3.768 1.00 17.91 447 ASP A O 1
ATOM 3326 N N . PRO A 1 422 ? 23.805 14.806 5.501 1.00 16.28 448 PRO A N 1
ATOM 3327 C CA . PRO A 1 422 ? 22.624 13.987 5.815 1.00 15.68 448 PRO A CA 1
ATOM 3328 C C . PRO A 1 422 ? 21.646 13.857 4.642 1.00 14.68 448 PRO A C 1
ATOM 3329 O O . PRO A 1 422 ? 21.018 12.811 4.479 1.00 14.58 448 PRO A O 1
ATOM 3333 N N . GLY A 1 423 ? 21.541 14.904 3.829 1.00 14.85 449 GLY A N 1
ATOM 3334 C CA . GLY A 1 423 ? 20.604 14.926 2.709 1.00 13.02 449 GLY A CA 1
ATOM 3335 C C . GLY A 1 423 ? 21.076 14.235 1.443 1.00 14.00 449 GLY A C 1
ATOM 3336 O O . GLY A 1 423 ? 20.448 14.378 0.392 1.00 15.45 449 GLY A O 1
ATOM 3337 N N . GLU A 1 424 ? 22.180 13.494 1.535 1.00 14.83 450 GLU A N 1
ATOM 3338 C CA . GLU A 1 424 ? 22.708 12.715 0.410 1.00 15.15 450 GLU A CA 1
ATOM 3339 C C . GLU A 1 424 ? 22.793 13.549 -0.875 1.00 15.35 450 GLU A C 1
ATOM 3340 O O . GLU A 1 424 ? 22.328 13.130 -1.939 1.00 19.79 450 GLU A O 1
ATOM 3346 N N . ARG A 1 425 ? 23.403 14.727 -0.762 1.00 15.65 451 ARG A N 1
ATOM 3347 C CA . ARG A 1 425 ? 23.463 15.701 -1.856 1.00 18.03 451 ARG A CA 1
ATOM 3348 C C . ARG A 1 425 ? 24.793 15.695 -2.581 1.00 18.59 451 ARG A C 1
ATOM 3349 O O . ARG A 1 425 ? 24.876 16.134 -3.726 1.00 22.39 451 ARG A O 1
ATOM 3357 N N . PHE A 1 426 ? 25.836 15.215 -1.910 1.00 20.87 452 PHE A N 1
ATOM 3358 C CA . PHE A 1 426 ? 27.198 15.350 -2.415 1.00 20.58 452 PHE A CA 1
ATOM 3359 C C . PHE A 1 426 ? 27.970 14.033 -2.363 1.00 22.70 452 PHE A C 1
ATOM 3360 O O . PHE A 1 426 ? 28.685 13.776 -1.392 1.00 21.31 452 PHE A O 1
ATOM 3368 N N . PRO A 1 427 ? 27.840 13.199 -3.417 1.00 25.59 453 PRO A N 1
ATOM 3369 C CA . PRO A 1 427 ? 28.589 11.946 -3.474 1.00 25.88 453 PRO A CA 1
ATOM 3370 C C . PRO A 1 427 ? 30.091 12.201 -3.393 1.00 27.78 453 PRO A C 1
ATOM 3371 O O . PRO A 1 427 ? 30.591 13.159 -3.991 1.00 26.57 453 PRO A O 1
ATOM 3375 N N . LEU A 1 428 ? 30.787 11.349 -2.642 1.00 27.78 454 LEU A N 1
ATOM 3376 C CA . LEU A 1 428 ? 32.240 11.400 -2.520 1.00 27.87 454 LEU A CA 1
ATOM 3377 C C . LEU A 1 428 ? 32.901 11.194 -3.876 1.00 30.04 454 LEU A C 1
ATOM 3378 O O . LEU A 1 428 ? 32.391 10.452 -4.714 1.00 29.60 454 LEU A O 1
ATOM 3383 N N . SER A 1 429 ? 34.024 11.875 -4.087 1.00 33.24 455 SER A N 1
ATOM 3384 C CA . SER A 1 429 ? 34.843 11.683 -5.278 1.00 36.95 455 SER A CA 1
ATOM 3385 C C . SER A 1 429 ? 35.359 10.248 -5.313 1.00 36.01 455 SER A C 1
ATOM 3386 O O . SER A 1 429 ? 35.833 9.734 -4.300 1.00 35.90 455 SER A O 1
ATOM 3389 N N . PHE A 1 430 ? 35.257 9.611 -6.478 1.00 37.13 456 PHE A N 1
ATOM 3390 C CA . PHE A 1 430 ? 35.691 8.221 -6.652 1.00 39.46 456 PHE A CA 1
ATOM 3391 C C . PHE A 1 430 ? 37.191 8.019 -6.426 1.00 41.51 456 PHE A C 1
ATOM 3392 O O . PHE A 1 430 ? 37.620 6.923 -6.061 1.00 40.02 456 PHE A O 1
ATOM 3400 N N . ALA A 1 431 ? 37.975 9.079 -6.630 1.00 42.99 457 ALA A N 1
ATOM 3401 C CA . ALA A 1 431 ? 39.438 8.998 -6.577 1.00 46.67 457 ALA A CA 1
ATOM 3402 C C . ALA A 1 431 ? 40.027 9.200 -5.180 1.00 47.46 457 ALA A C 1
ATOM 3403 O O . ALA A 1 431 ? 41.202 8.905 -4.953 1.00 49.65 457 ALA A O 1
ATOM 3405 N N . SER A 1 432 ? 39.209 9.695 -4.252 1.00 46.16 458 SER A N 1
ATOM 3406 C CA . SER A 1 432 ? 39.676 10.079 -2.916 1.00 46.28 458 SER A CA 1
ATOM 3407 C C . SER A 1 432 ? 40.017 8.884 -2.028 1.00 46.01 458 SER A C 1
ATOM 3408 O O . SER A 1 432 ? 39.476 7.789 -2.206 1.00 46.18 458 SER A O 1
ATOM 3411 N N . ALA A 1 433 ? 40.918 9.105 -1.073 1.00 44.73 459 ALA A N 1
ATOM 3412 C CA . ALA A 1 433 ? 41.318 8.070 -0.123 1.00 43.39 459 ALA A CA 1
ATOM 3413 C C . ALA A 1 433 ? 40.153 7.667 0.786 1.00 40.79 459 ALA A C 1
ATOM 3414 O O . ALA A 1 433 ? 40.032 6.502 1.176 1.00 38.71 459 ALA A O 1
ATOM 3416 N N . GLU A 1 434 ? 39.300 8.638 1.109 1.00 38.17 460 GLU A N 1
ATOM 3417 C CA . GLU A 1 434 ? 38.129 8.402 1.946 1.00 35.48 460 GLU A CA 1
ATOM 3418 C C . GLU A 1 434 ? 37.146 7.433 1.277 1.00 32.92 460 GLU A C 1
ATOM 3419 O O . GLU A 1 434 ? 36.597 6.545 1.937 1.00 30.60 460 GLU A O 1
ATOM 3425 N N . TYR A 1 435 ? 36.937 7.615 -0.028 1.00 30.01 461 TYR A N 1
ATOM 3426 C CA . TYR A 1 435 ? 36.078 6.738 -0.813 1.00 29.82 461 TYR A CA 1
ATOM 3427 C C . TYR A 1 435 ? 36.611 5.305 -0.792 1.00 31.20 461 TYR A C 1
ATOM 3428 O O . TYR A 1 435 ? 35.875 4.376 -0.472 1.00 29.87 461 TYR A O 1
ATOM 3437 N N . GLN A 1 436 ? 37.892 5.152 -1.128 1.00 31.89 462 GLN A N 1
ATOM 3438 C CA . GLN A 1 436 ? 38.560 3.851 -1.199 1.00 36.05 462 GLN A CA 1
ATOM 3439 C C . GLN A 1 436 ? 38.458 3.082 0.120 1.00 33.68 462 GLN A C 1
ATOM 3440 O O . GLN A 1 436 ? 38.182 1.881 0.121 1.00 32.24 462 GLN A O 1
ATOM 3446 N N . GLU A 1 437 ? 38.686 3.784 1.229 1.00 33.14 463 GLU A N 1
ATOM 3447 C CA . GLU A 1 437 ? 38.548 3.210 2.566 1.00 33.21 463 GLU A CA 1
ATOM 3448 C C . GLU A 1 437 ? 37.102 2.764 2.826 1.00 31.64 463 GLU A C 1
ATOM 3449 O O . GLU A 1 437 ? 36.868 1.632 3.260 1.00 30.50 463 GLU A O 1
ATOM 3455 N N . ALA A 1 438 ? 36.146 3.657 2.569 1.00 28.30 464 ALA A N 1
ATOM 3456 C CA . ALA A 1 438 ? 34.727 3.347 2.746 1.00 27.68 464 ALA A CA 1
ATOM 3457 C C . ALA A 1 438 ? 34.283 2.192 1.844 1.00 28.20 464 ALA A C 1
ATOM 3458 O O . ALA A 1 438 ? 33.575 1.287 2.291 1.00 27.37 464 ALA A O 1
ATOM 3460 N N . LEU A 1 439 ? 34.716 2.229 0.585 1.00 27.42 465 LEU A N 1
ATOM 3461 C CA . LEU A 1 439 ? 34.362 1.209 -0.392 1.00 29.73 465 LEU A CA 1
ATOM 3462 C C . LEU A 1 439 ? 34.827 -0.181 0.037 1.00 30.92 465 LEU A C 1
ATOM 3463 O O . LEU A 1 439 ? 34.076 -1.144 -0.081 1.00 27.47 465 LEU A O 1
ATOM 3468 N N . SER A 1 440 ? 36.059 -0.282 0.534 1.00 30.80 466 SER A N 1
ATOM 3469 C CA . SER A 1 440 ? 36.595 -1.576 0.963 1.00 33.27 466 SER A CA 1
ATOM 3470 C C . SER A 1 440 ? 35.928 -2.064 2.242 1.00 30.54 466 SER A C 1
ATOM 3471 O O . SER A 1 440 ? 35.684 -3.261 2.395 1.00 28.57 466 SER A O 1
ATOM 3474 N N . ARG A 1 441 ? 35.635 -1.133 3.149 1.00 28.40 467 ARG A N 1
ATOM 3475 C CA . ARG A 1 441 ? 35.031 -1.468 4.441 1.00 30.22 467 ARG A CA 1
ATOM 3476 C C . ARG A 1 441 ? 33.586 -1.951 4.281 1.00 27.96 467 ARG A C 1
ATOM 3477 O O . ARG A 1 441 ? 33.197 -2.970 4.864 1.00 25.84 467 ARG A O 1
ATOM 3485 N N . ILE A 1 442 ? 32.804 -1.227 3.483 1.00 24.62 468 ILE A N 1
ATOM 3486 C CA . ILE A 1 442 ? 31.397 -1.572 3.259 1.00 21.15 468 ILE A CA 1
ATOM 3487 C C . ILE A 1 442 ? 31.233 -2.821 2.373 1.00 21.71 468 ILE A C 1
ATOM 3488 O O . ILE A 1 442 ? 30.462 -3.719 2.723 1.00 17.23 468 ILE A O 1
ATOM 3493 N N . THR A 1 443 ? 31.961 -2.884 1.250 1.00 23.28 469 THR A N 1
ATOM 3494 C CA . THR A 1 443 ? 31.864 -4.033 0.329 1.00 27.68 469 THR A CA 1
ATOM 3495 C C . THR A 1 443 ? 32.260 -5.352 0.986 1.00 27.65 469 THR A C 1
ATOM 3496 O O . THR A 1 443 ? 31.680 -6.394 0.683 1.00 25.84 469 THR A O 1
ATOM 3500 N N . SER A 1 444 ? 33.247 -5.300 1.879 1.00 29.85 470 SER A N 1
ATOM 3501 C CA . SER A 1 444 ? 33.644 -6.473 2.661 1.00 33.02 470 SER A CA 1
ATOM 3502 C C . SER A 1 444 ? 32.465 -7.015 3.478 1.00 29.56 470 SER A C 1
ATOM 3503 O O . SER A 1 444 ? 32.176 -8.214 3.444 1.00 26.20 470 SER A O 1
ATOM 3506 N N . VAL A 1 445 ? 31.786 -6.118 4.192 1.00 28.27 471 VAL A N 1
ATOM 3507 C CA . VAL A 1 445 ? 30.666 -6.490 5.060 1.00 27.30 471 VAL A CA 1
ATOM 3508 C C . VAL A 1 445 ? 29.442 -6.931 4.245 1.00 26.12 471 VAL A C 1
ATOM 3509 O O . VAL A 1 445 ? 28.757 -7.888 4.622 1.00 24.56 471 VAL A O 1
ATOM 3513 N N . VAL A 1 446 ? 29.195 -6.258 3.121 1.00 24.19 472 VAL A N 1
ATOM 3514 C CA . VAL A 1 446 ? 28.118 -6.643 2.203 1.00 22.88 472 VAL A CA 1
ATOM 3515 C C . VAL A 1 446 ? 28.336 -8.054 1.614 1.00 23.61 472 VAL A C 1
ATOM 3516 O O . VAL A 1 446 ? 27.425 -8.882 1.626 1.00 20.41 472 VAL A O 1
ATOM 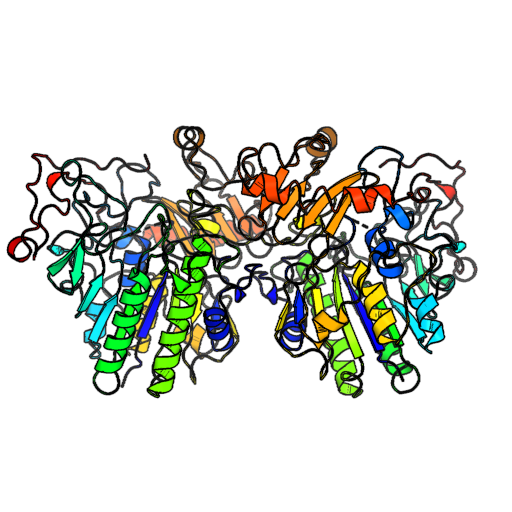3520 N N . GLN A 1 447 ? 29.534 -8.334 1.110 1.00 23.68 473 GLN A N 1
ATOM 3521 C CA . GLN A 1 447 ? 29.774 -9.635 0.485 1.00 27.42 473 GLN A CA 1
ATOM 3522 C C . GLN A 1 447 ? 29.790 -10.794 1.491 1.00 26.07 473 GLN A C 1
ATOM 3523 O O . GLN A 1 447 ? 29.434 -11.914 1.139 1.00 27.65 473 GLN A O 1
ATOM 3529 N N . GLN A 1 448 ? 30.179 -10.512 2.733 1.00 25.10 474 GLN A N 1
ATOM 3530 C CA . GLN A 1 448 ? 30.050 -11.469 3.840 1.00 26.98 474 GLN A CA 1
ATOM 3531 C C . GLN A 1 448 ? 28.575 -11.790 4.121 1.00 22.88 474 GLN A C 1
ATOM 3532 O O . GLN A 1 448 ? 28.209 -12.945 4.359 1.00 22.49 474 GLN A O 1
ATOM 3538 N N . HIS A 1 449 ? 27.741 -10.754 4.084 1.00 19.34 475 HIS A N 1
ATOM 3539 C CA . HIS A 1 449 ? 26.298 -10.878 4.259 1.00 17.43 475 HIS A CA 1
ATOM 3540 C C . HIS A 1 449 ? 25.676 -11.720 3.146 1.00 18.33 475 HIS A C 1
ATOM 3541 O O . HIS A 1 449 ? 24.910 -12.647 3.414 1.00 18.99 475 HIS A O 1
ATOM 3548 N N . GLN A 1 450 ? 26.039 -11.407 1.903 1.00 17.52 476 GLN A N 1
ATOM 3549 C CA . GLN A 1 450 ? 25.504 -12.094 0.736 1.00 18.44 476 GLN A CA 1
ATOM 3550 C C . GLN A 1 450 ? 25.969 -13.548 0.623 1.00 20.96 476 GLN A C 1
ATOM 3551 O O . GLN A 1 450 ? 25.181 -14.423 0.261 1.00 20.59 476 GLN A O 1
ATOM 3557 N N . GLU A 1 451 ? 27.236 -13.808 0.942 1.00 22.82 477 GLU A N 1
ATOM 3558 C CA . GLU A 1 451 ? 27.779 -15.171 0.880 1.00 24.12 477 GLU A CA 1
ATOM 3559 C C . GLU A 1 451 ? 27.151 -16.120 1.901 1.00 22.07 477 GLU A C 1
ATOM 3560 O O . GLU A 1 451 ? 27.064 -17.326 1.661 1.00 21.14 477 GLU A O 1
ATOM 3566 N N . ALA A 1 452 ? 26.724 -15.567 3.032 1.00 20.97 478 ALA A N 1
ATOM 3567 C CA . ALA A 1 452 ? 26.055 -16.335 4.080 1.00 23.43 478 ALA A CA 1
ATOM 3568 C C . ALA A 1 452 ? 24.534 -16.390 3.882 1.00 22.51 478 ALA A C 1
ATOM 3569 O O . ALA A 1 452 ? 23.835 -17.083 4.623 1.00 26.66 478 ALA A O 1
ATOM 3571 N N . LEU A 1 453 ? 24.031 -15.666 2.882 1.00 20.14 479 LEU A N 1
ATOM 3572 C CA . LEU A 1 453 ? 22.590 -15.559 2.649 1.00 17.45 479 LEU A CA 1
ATOM 3573 C C . LEU A 1 453 ? 22.053 -16.569 1.646 1.00 17.15 479 LEU A C 1
ATOM 3574 O O . LEU A 1 453 ? 22.509 -16.631 0.500 1.00 19.50 479 LEU A O 1
ATOM 3579 N N . VAL A 1 454 ? 21.087 -17.359 2.099 1.00 16.53 480 VAL A N 1
ATOM 3580 C CA . VAL A 1 454 ? 20.263 -18.184 1.224 1.00 17.14 480 VAL A CA 1
ATOM 3581 C C . VAL A 1 454 ? 18.842 -17.629 1.328 1.00 16.37 480 VAL A C 1
ATOM 3582 O O . VAL A 1 454 ? 18.137 -17.918 2.294 1.00 17.00 480 VAL A O 1
ATOM 3586 N N . PRO A 1 455 ? 18.424 -16.809 0.343 1.00 24.27 481 PRO A N 1
ATOM 3587 C CA . PRO A 1 455 ? 17.143 -16.107 0.449 1.00 23.70 481 PRO A CA 1
ATOM 3588 C C . PRO A 1 455 ? 15.967 -17.060 0.620 1.00 22.87 481 PRO A C 1
ATOM 3589 O O . PRO A 1 455 ? 15.952 -18.139 0.025 1.00 22.42 481 PRO A O 1
ATOM 3593 N N . ALA A 1 456 ? 15.004 -16.657 1.443 1.00 19.84 482 ALA A N 1
ATOM 3594 C CA . ALA A 1 456 ? 13.753 -17.384 1.590 1.00 21.06 482 ALA A CA 1
ATOM 3595 C C . ALA A 1 456 ? 12.946 -17.261 0.306 1.00 22.45 482 ALA A C 1
ATOM 3596 O O . ALA A 1 456 ? 13.135 -16.314 -0.465 1.00 22.23 482 ALA A O 1
ATOM 3598 N N . GLN A 1 457 ? 12.048 -18.214 0.076 1.00 22.85 483 GLN A N 1
ATOM 3599 C CA . GLN A 1 457 ? 11.115 -18.109 -1.038 1.00 23.58 483 GLN A CA 1
ATOM 3600 C C . GLN A 1 457 ? 10.204 -16.899 -0.820 1.00 20.87 483 GLN A C 1
ATOM 3601 O O . GLN A 1 457 ? 9.769 -16.639 0.311 1.00 19.29 483 GLN A O 1
ATOM 3607 N N . PRO A 1 458 ? 9.950 -16.131 -1.894 1.00 19.38 484 PRO A N 1
ATOM 3608 C CA . PRO A 1 458 ? 9.187 -14.892 -1.762 1.00 17.76 484 PRO A CA 1
ATOM 3609 C C . PRO A 1 458 ? 7.697 -15.169 -1.531 1.00 17.34 484 PRO A C 1
ATOM 3610 O O . PRO A 1 458 ? 7.110 -16.021 -2.201 1.00 16.15 484 PRO A O 1
ATOM 3614 N N . GLN A 1 459 ? 7.114 -14.470 -0.560 1.00 15.77 485 GLN A N 1
ATOM 3615 C CA . GLN A 1 459 ? 5.708 -14.643 -0.199 1.00 15.80 485 GLN A CA 1
ATOM 3616 C C . GLN A 1 459 ? 4.786 -13.697 -0.955 1.00 15.80 485 GLN A C 1
ATOM 3617 O O . GLN A 1 459 ? 3.569 -13.878 -0.952 1.00 19.86 485 GLN A O 1
ATOM 3623 N N . LEU A 1 460 ? 5.363 -12.692 -1.608 1.00 16.86 486 LEU A N 1
ATOM 3624 C CA . LEU A 1 460 ? 4.567 -11.604 -2.182 1.00 16.20 486 LEU A CA 1
ATOM 3625 C C . LEU A 1 460 ? 4.552 -11.583 -3.722 1.00 17.35 486 LEU A C 1
ATOM 3626 O O . LEU A 1 460 ? 4.522 -10.515 -4.340 1.00 18.82 486 LEU A O 1
ATOM 3631 N N . ASN A 1 461 ? 4.549 -12.767 -4.331 1.00 16.55 487 ASN A N 1
ATOM 3632 C CA . ASN A 1 461 ? 4.484 -12.882 -5.789 1.00 18.34 487 ASN A CA 1
ATOM 3633 C C . ASN A 1 461 ? 3.073 -13.076 -6.307 1.00 18.35 487 ASN A C 1
ATOM 3634 O O . ASN A 1 461 ? 2.774 -12.702 -7.439 1.00 19.16 487 ASN A O 1
ATOM 3639 N N . VAL A 1 462 ? 2.217 -13.670 -5.475 1.00 18.27 488 VAL A N 1
ATOM 3640 C CA . VAL A 1 462 ? 0.949 -14.224 -5.940 1.00 18.84 488 VAL A CA 1
ATOM 3641 C C . VAL A 1 462 ? -0.250 -13.526 -5.303 1.00 18.58 488 VAL A C 1
ATOM 3642 O O . VAL A 1 462 ? -0.307 -13.307 -4.084 1.00 15.28 488 VAL A O 1
ATOM 3646 N N . CYS A 1 463 ? -1.195 -13.165 -6.160 1.00 18.61 489 CYS A N 1
ATOM 3647 C CA . CYS A 1 463 ? -2.427 -12.522 -5.757 1.00 18.52 489 CYS A CA 1
ATOM 3648 C C . CYS A 1 463 ? -3.626 -13.344 -6.258 1.00 18.44 489 CYS A C 1
ATOM 3649 O O . CYS A 1 463 ? -3.524 -14.048 -7.266 1.00 17.20 489 CYS A O 1
ATOM 3652 N N . ASN A 1 464 ? -4.746 -13.265 -5.535 1.00 14.96 490 ASN A N 1
ATOM 3653 C CA . ASN A 1 464 ? -5.981 -13.959 -5.909 1.00 17.31 490 ASN A CA 1
ATOM 3654 C C . ASN A 1 464 ? -7.211 -13.172 -5.455 1.00 19.30 490 ASN A C 1
ATOM 3655 O O . ASN A 1 464 ? -7.416 -12.948 -4.257 1.00 16.21 490 ASN A O 1
ATOM 3660 N N . TRP A 1 465 ? -8.015 -12.752 -6.428 1.00 20.05 491 TRP A N 1
ATOM 3661 C CA . TRP A 1 465 ? -9.225 -11.956 -6.187 1.00 23.43 491 TRP A CA 1
ATOM 3662 C C . TRP A 1 465 ? -10.129 -12.616 -5.132 1.00 21.71 491 TRP A C 1
ATOM 3663 O O . TRP A 1 465 ? -10.669 -11.943 -4.249 1.00 19.79 491 TRP A O 1
ATOM 3674 N N . ALA A 1 466 ? -10.244 -13.941 -5.215 1.00 19.78 492 ALA A N 1
ATOM 3675 C CA . ALA A 1 466 ? -11.088 -14.728 -4.318 1.00 18.45 492 ALA A CA 1
ATOM 3676 C C . ALA A 1 466 ? -10.640 -14.776 -2.845 1.00 17.50 492 ALA A C 1
ATOM 3677 O O . ALA A 1 466 ? -11.463 -15.062 -1.980 1.00 17.09 492 ALA A O 1
ATOM 3679 N N . VAL A 1 467 ? -9.361 -14.504 -2.560 1.00 16.52 493 VAL A N 1
ATOM 3680 C CA . VAL A 1 467 ? -8.859 -14.564 -1.169 1.00 17.32 493 VAL A CA 1
ATOM 3681 C C . VAL A 1 467 ? -9.056 -13.284 -0.363 1.00 18.92 493 VAL A C 1
ATOM 3682 O O . VAL A 1 467 ? -8.690 -13.235 0.809 1.00 20.03 493 VAL A O 1
ATOM 3686 N N . MET A 1 468 ? -9.630 -12.251 -0.981 1.00 19.71 494 MET A N 1
ATOM 3687 C CA . MET A 1 468 ? -9.919 -11.008 -0.263 1.00 20.48 494 MET A CA 1
ATOM 3688 C C . MET A 1 468 ? -10.904 -11.275 0.881 1.00 22.27 494 MET A C 1
ATOM 3689 O O . MET A 1 468 ? -11.522 -12.344 0.932 1.00 21.72 494 MET A O 1
ATOM 3694 N N . ASN A 1 469 ? -11.038 -10.316 1.796 1.00 19.81 495 ASN A N 1
ATOM 3695 C CA . ASN A 1 469 ? -11.859 -10.491 3.004 1.00 21.24 495 ASN A CA 1
ATOM 3696 C C . ASN A 1 469 ? -13.374 -10.532 2.751 1.00 20.97 495 ASN A C 1
ATOM 3697 O O . ASN A 1 469 ? -14.137 -9.773 3.350 1.00 20.86 495 ASN A O 1
ATOM 3702 N N . TRP A 1 470 ? -13.800 -11.427 1.864 1.00 23.97 496 TRP A N 1
ATOM 3703 C CA . TRP A 1 470 ? -15.215 -11.561 1.516 1.00 22.67 496 TRP A CA 1
ATOM 3704 C C . TRP A 1 470 ? -16.023 -12.078 2.691 1.00 22.82 496 TRP A C 1
ATOM 3705 O O . TRP A 1 470 ? -17.106 -11.561 2.988 1.00 22.54 496 TRP A O 1
ATOM 3716 N N . ALA A 1 471 ? -15.478 -13.088 3.366 1.00 20.37 497 ALA A N 1
ATOM 3717 C CA . ALA A 1 471 ? -16.195 -13.785 4.425 1.00 22.81 497 ALA A CA 1
ATOM 3718 C C . ALA A 1 471 ? -15.285 -14.154 5.600 1.00 23.78 497 ALA A C 1
ATOM 3719 O O . ALA A 1 471 ? -15.045 -15.343 5.850 1.00 26.09 497 ALA A O 1
ATOM 3721 N N . PRO A 1 472 ? -14.784 -13.138 6.333 1.00 22.95 498 PRO A N 1
ATOM 3722 C CA . PRO A 1 472 ? -13.899 -13.392 7.468 1.00 22.76 498 PRO A CA 1
ATOM 3723 C C . PRO A 1 472 ? -14.633 -14.148 8.574 1.00 24.49 498 PRO A C 1
ATOM 3724 O O . PRO A 1 472 ? -15.844 -13.991 8.705 1.00 25.53 498 PRO A O 1
ATOM 3728 N N . PRO A 1 473 ? -13.914 -14.970 9.364 1.00 26.22 499 PRO A N 1
ATOM 3729 C CA . PRO A 1 473 ? -14.603 -15.676 10.445 1.00 27.01 499 PRO A CA 1
ATOM 3730 C C . PRO A 1 473 ? -15.348 -14.694 11.351 1.00 28.49 499 PRO A C 1
ATOM 3731 O O . PRO A 1 473 ? -14.806 -13.645 11.713 1.00 26.91 499 PRO A O 1
ATOM 3735 N N . GLY A 1 474 ? -16.589 -15.032 11.688 1.00 29.27 500 GLY A N 1
ATOM 3736 C CA . GLY A 1 474 ? -17.442 -14.153 12.477 1.00 29.97 500 GLY A CA 1
ATOM 3737 C C . GLY A 1 474 ? -18.422 -13.357 11.632 1.00 30.07 500 GLY A C 1
ATOM 3738 O O . GLY A 1 474 ? -19.293 -12.670 12.176 1.00 31.07 500 GLY A O 1
ATOM 3739 N N . CYS A 1 475 ? -18.289 -13.447 10.306 1.00 26.97 501 CYS A N 1
ATOM 3740 C CA . CYS A 1 475 ? -19.206 -12.747 9.399 1.00 29.37 501 CYS A CA 1
ATOM 3741 C C . CYS A 1 475 ? -20.624 -13.317 9.458 1.00 31.58 501 CYS A C 1
ATOM 3742 O O . CYS A 1 475 ? -21.594 -12.562 9.373 1.00 31.72 501 CYS A O 1
ATOM 3745 N N . GLU A 1 476 ? -20.724 -14.641 9.620 1.00 32.23 502 GLU A N 1
ATOM 3746 C CA . GLU A 1 476 ? -22.005 -15.362 9.591 1.00 37.51 502 GLU A CA 1
ATOM 3747 C C . GLU A 1 476 ? -23.002 -14.874 10.643 1.00 37.94 502 GLU A C 1
ATOM 3748 O O . GLU A 1 476 ? -24.119 -14.492 10.300 1.00 39.19 502 GLU A O 1
ATOM 3754 N N . LYS A 1 477 ? -22.586 -14.882 11.908 1.00 39.69 503 LYS A N 1
ATOM 3755 C CA . LYS A 1 477 ? -23.416 -14.404 13.015 1.00 43.76 503 LYS A CA 1
ATOM 3756 C C . LYS A 1 477 ? -23.796 -12.930 12.896 1.00 42.53 503 LYS A C 1
ATOM 3757 O O . LYS A 1 477 ? -24.893 -12.537 13.297 1.00 44.21 503 LYS A O 1
ATOM 3763 N N . LEU A 1 478 ? -22.887 -12.121 12.354 1.00 39.39 504 LEU A N 1
ATOM 3764 C CA . LEU A 1 478 ? -23.142 -10.695 12.143 1.00 38.23 504 LEU A CA 1
ATOM 3765 C C . LEU A 1 478 ? -23.961 -10.427 10.878 1.00 36.90 504 LEU A C 1
ATOM 3766 O O . LEU A 1 478 ? -24.390 -9.294 10.646 1.00 34.70 504 LEU A O 1
ATOM 3771 N N . GLY A 1 479 ? -24.167 -11.470 10.070 1.00 35.70 505 GLY A N 1
ATOM 3772 C CA . GLY A 1 479 ? -24.827 -11.351 8.767 1.00 35.15 505 GLY A CA 1
ATOM 3773 C C . GLY A 1 479 ? -24.042 -10.501 7.777 1.00 34.06 505 GLY A C 1
ATOM 3774 O O . GLY A 1 479 ? -24.621 -9.709 7.033 1.00 34.58 505 GLY A O 1
ATOM 3775 N N . LYS A 1 480 ? -22.722 -10.673 7.758 1.00 31.70 506 LYS A N 1
ATOM 3776 C CA . LYS A 1 480 ? -21.846 -9.795 6.978 1.00 30.30 506 LYS A CA 1
ATOM 3777 C C . LYS A 1 480 ? -20.961 -10.515 5.949 1.00 29.38 506 LYS A C 1
ATOM 3778 O O . LYS A 1 480 ? -20.032 -9.912 5.395 1.00 28.23 506 LYS A O 1
ATOM 3784 N N . CYS A 1 481 ? -21.241 -11.792 5.698 1.00 27.41 507 CYS A N 1
ATOM 3785 C CA . CYS A 1 481 ? -20.482 -12.555 4.708 1.00 30.36 507 CYS A CA 1
ATOM 3786 C C . CYS A 1 481 ? -20.879 -12.107 3.310 1.00 28.95 507 CYS A C 1
ATOM 3787 O O . CYS A 1 481 ? -22.056 -11.898 3.032 1.00 30.81 507 CYS A O 1
ATOM 3790 N N . LEU A 1 482 ? -19.884 -11.957 2.443 1.00 28.34 508 LEU A N 1
ATOM 3791 C CA . LEU A 1 482 ? -20.103 -11.549 1.063 1.00 29.08 508 LEU A CA 1
ATOM 3792 C C . LEU A 1 482 ? -19.653 -12.664 0.133 1.00 29.68 508 LEU A C 1
ATOM 3793 O O . LEU A 1 482 ? -18.697 -13.385 0.434 1.00 27.30 508 LEU A O 1
ATOM 3798 N N . THR A 1 483 ? -20.343 -12.807 -0.994 1.00 32.80 509 THR A N 1
ATOM 3799 C CA . THR A 1 483 ? -20.010 -13.860 -1.946 1.00 36.41 509 THR A CA 1
ATOM 3800 C C . THR A 1 483 ? -18.757 -13.481 -2.737 1.00 34.87 509 THR A C 1
ATOM 3801 O O . THR A 1 483 ? -18.706 -12.408 -3.347 1.00 36.92 509 THR A O 1
ATOM 3805 N N . PRO A 1 484 ? -17.732 -14.352 -2.705 1.00 33.60 510 PRO A N 1
ATOM 3806 C CA . PRO A 1 484 ? -16.495 -14.101 -3.440 1.00 32.03 510 PRO A CA 1
ATOM 3807 C C . PRO A 1 484 ? -16.721 -14.274 -4.941 1.00 32.73 510 PRO A C 1
ATOM 3808 O O . PRO A 1 484 ? -17.662 -14.963 -5.344 1.00 33.10 510 PRO A O 1
ATOM 3812 N N . PRO A 1 485 ? -15.875 -13.640 -5.768 1.00 30.47 511 PRO A N 1
ATOM 3813 C CA . PRO A 1 485 ? -15.968 -13.837 -7.209 1.00 28.82 511 PRO A CA 1
ATOM 3814 C C . PRO A 1 485 ? -15.222 -15.106 -7.617 1.00 26.74 511 PRO A C 1
ATOM 3815 O O . PRO A 1 485 ? -14.521 -15.693 -6.794 1.00 23.85 511 PRO A O 1
ATOM 3819 N N . GLU A 1 486 ? -15.383 -15.523 -8.871 1.00 26.03 512 GLU A N 1
ATOM 3820 C CA . GLU A 1 486 ? -14.586 -16.611 -9.424 1.00 25.77 512 GLU A CA 1
ATOM 3821 C C . GLU A 1 486 ? -13.266 -16.040 -9.937 1.00 26.85 512 GLU A C 1
ATOM 3822 O O . GLU A 1 486 ? -13.260 -15.053 -10.681 1.00 27.44 512 GLU A O 1
ATOM 3828 N N . SER A 1 487 ? -12.154 -16.647 -9.524 1.00 25.18 513 SER A N 1
ATOM 3829 C CA . SER A 1 487 ? -10.832 -16.237 -9.998 1.00 26.09 513 SER A CA 1
ATOM 3830 C C . SER A 1 487 ? -9.785 -17.341 -9.851 1.00 27.06 513 SER A C 1
ATOM 3831 O O . SER A 1 487 ? -10.032 -18.366 -9.214 1.00 23.88 513 SER A O 1
ATOM 3834 N N . ILE A 1 488 ? -8.621 -17.114 -10.456 1.00 26.53 514 ILE A N 1
ATOM 3835 C CA . ILE A 1 488 ? -7.463 -17.980 -10.281 1.00 28.18 514 ILE A CA 1
ATOM 3836 C C . ILE A 1 488 ? -6.325 -17.183 -9.651 1.00 25.73 514 ILE A C 1
ATOM 3837 O O . ILE A 1 488 ? -6.299 -15.954 -9.764 1.00 26.21 514 ILE A O 1
ATOM 3842 N N . PRO A 1 489 ? -5.386 -17.873 -8.977 1.00 23.95 515 PRO A N 1
ATOM 3843 C CA . PRO A 1 489 ? -4.192 -17.163 -8.532 1.00 23.38 515 PRO A CA 1
ATOM 3844 C C . PRO A 1 489 ? -3.403 -16.670 -9.743 1.00 24.11 515 PRO A C 1
ATOM 3845 O O . PRO A 1 489 ? -3.356 -17.346 -10.770 1.00 21.36 515 PRO A O 1
ATOM 3849 N N . LYS A 1 490 ? -2.814 -15.487 -9.628 1.00 24.92 516 LYS A N 1
ATOM 3850 C CA . LYS A 1 490 ? -1.947 -14.958 -10.679 1.00 27.18 516 LYS A CA 1
ATOM 3851 C C . LYS A 1 490 ? -0.904 -14.005 -10.091 1.00 25.37 516 LYS A C 1
ATOM 3852 O O . LYS A 1 490 ? -1.040 -13.549 -8.956 1.00 21.01 516 LYS A O 1
ATOM 3858 N N . LYS A 1 491 ? 0.136 -13.723 -10.866 1.00 25.61 517 LYS A N 1
ATOM 3859 C CA . LYS A 1 491 ? 1.212 -12.829 -10.449 1.00 29.01 517 LYS A CA 1
ATOM 3860 C C . LYS A 1 491 ? 0.652 -11.466 -10.036 1.00 26.98 517 LYS A C 1
ATOM 3861 O O . LYS A 1 491 ? -0.174 -10.895 -10.746 1.00 29.93 517 LYS A O 1
ATOM 3867 N N . CYS A 1 492 ? 1.075 -10.966 -8.878 1.00 26.13 518 CYS A N 1
ATOM 3868 C CA . CYS A 1 492 ? 0.693 -9.619 -8.441 1.00 29.79 518 CYS A CA 1
ATOM 3869 C C . CYS A 1 492 ? 1.343 -8.583 -9.349 1.00 32.97 518 CYS A C 1
ATOM 3870 O O . CYS A 1 492 ? 2.480 -8.761 -9.784 1.00 32.40 518 CYS A O 1
ATOM 3873 N N . LEU A 1 493 ? 0.618 -7.504 -9.625 1.00 39.39 519 LEU A N 1
ATOM 3874 C CA . LEU A 1 493 ? 1.155 -6.395 -10.408 1.00 46.50 519 LEU A CA 1
ATOM 3875 C C . LEU A 1 493 ? 1.631 -5.292 -9.465 1.00 47.62 519 LEU A C 1
ATOM 3876 O O . LEU A 1 493 ? 0.824 -4.570 -8.877 1.00 49.93 519 LEU A O 1
ATOM 3881 N N . TRP A 1 494 ? 2.948 -5.171 -9.325 1.00 48.27 520 TRP A N 1
ATOM 3882 C CA . TRP A 1 494 ? 3.532 -4.290 -8.315 1.00 50.68 520 TRP A CA 1
ATOM 3883 C C . TRP A 1 494 ? 3.837 -2.870 -8.776 1.00 54.95 520 TRP A C 1
ATOM 3884 O O . TRP A 1 494 ? 4.225 -2.647 -9.925 1.00 57.28 520 TRP A O 1
ATOM 3895 N N . SER A 1 495 ? 3.638 -1.928 -7.849 1.00 60.26 521 SER A N 1
ATOM 3896 C CA . SER A 1 495 ? 3.992 -0.499 -7.983 1.00 66.39 521 SER A CA 1
ATOM 3897 C C . SER A 1 495 ? 2.990 0.380 -8.753 1.00 70.68 521 SER A C 1
ATOM 3898 O O . SER A 1 495 ? 2.952 1.596 -8.548 1.00 71.64 521 SER A O 1
ATOM 3901 N N . HIS A 1 496 ? 2.181 -0.233 -9.617 1.00 74.81 522 HIS A N 1
ATOM 3902 C CA . HIS A 1 496 ? 1.246 0.509 -10.469 1.00 79.37 522 HIS A CA 1
ATOM 3903 C C . HIS A 1 496 ? 0.061 1.075 -9.681 1.00 79.62 522 HIS A C 1
ATOM 3904 O O . HIS A 1 496 ? -0.392 2.191 -9.938 1.00 80.82 522 HIS A O 1
ATOM 3911 N N . GLN B 1 3 ? 20.701 49.315 39.126 1.00 43.69 29 GLN B N 1
ATOM 3912 C CA . GLN B 1 3 ? 21.519 48.757 38.010 1.00 40.66 29 GLN B CA 1
ATOM 3913 C C . GLN B 1 3 ? 20.656 47.925 37.055 1.00 37.20 29 GLN B C 1
ATOM 3914 O O . GLN B 1 3 ? 20.139 46.874 37.439 1.00 37.63 29 GLN B O 1
ATOM 3920 N N . PRO B 1 4 ? 20.493 48.399 35.806 1.00 32.56 30 PRO B N 1
ATOM 3921 C CA . PRO B 1 4 ? 19.791 47.636 34.772 1.00 29.83 30 PRO B CA 1
ATOM 3922 C C . PRO B 1 4 ? 20.556 46.354 34.423 1.00 26.75 30 PRO B C 1
ATOM 3923 O O . PRO B 1 4 ? 21.773 46.296 34.627 1.00 25.12 30 PRO B O 1
ATOM 3927 N N . PRO B 1 5 ? 19.856 45.328 33.908 1.00 22.84 31 PRO B N 1
ATOM 3928 C CA . PRO B 1 5 ? 20.543 44.060 33.685 1.00 22.77 31 PRO B CA 1
ATOM 3929 C C . PRO B 1 5 ? 21.551 44.115 32.537 1.00 21.63 31 PRO B C 1
ATOM 3930 O O . PRO B 1 5 ? 21.439 44.945 31.631 1.00 20.34 31 PRO B O 1
ATOM 3934 N N . ASN B 1 6 ? 22.532 43.229 32.603 1.00 20.64 32 ASN B N 1
ATOM 3935 C CA . ASN B 1 6 ? 23.518 43.087 31.556 1.00 21.91 32 ASN B CA 1
ATOM 3936 C C . ASN B 1 6 ? 22.879 42.484 30.308 1.00 20.69 32 ASN B C 1
ATOM 3937 O O . ASN B 1 6 ? 21.928 41.701 30.399 1.00 19.06 32 ASN B O 1
ATOM 3942 N N . ILE B 1 7 ? 23.392 42.872 29.146 1.00 20.22 33 ILE B N 1
ATOM 3943 C CA . ILE B 1 7 ? 22.874 42.379 27.878 1.00 19.43 33 ILE B CA 1
ATOM 3944 C C . ILE B 1 7 ? 24.001 41.708 27.111 1.00 20.63 33 ILE B C 1
ATOM 3945 O O . ILE B 1 7 ? 25.036 42.325 26.837 1.00 20.18 33 ILE B O 1
ATOM 3950 N N . LEU B 1 8 ? 23.793 40.439 26.776 1.00 19.58 34 LEU B N 1
ATOM 3951 C CA . LEU B 1 8 ? 24.764 39.677 26.008 1.00 18.62 34 LEU B CA 1
ATOM 3952 C C . LEU B 1 8 ? 24.111 39.129 24.738 1.00 18.55 34 LEU B C 1
ATOM 3953 O O . LEU B 1 8 ? 23.235 38.259 24.800 1.00 17.75 34 LEU B O 1
ATOM 3958 N N . LEU B 1 9 ? 24.535 39.650 23.591 1.00 15.39 35 LEU B N 1
ATOM 3959 C CA . LEU B 1 9 ? 24.016 39.204 22.304 1.00 15.75 35 LEU B CA 1
ATOM 3960 C C . LEU B 1 9 ? 25.073 38.371 21.603 1.00 16.16 35 LEU B C 1
ATOM 3961 O O . LEU B 1 9 ? 26.164 38.863 21.300 1.00 15.49 35 LEU B O 1
ATOM 3966 N N . LEU B 1 10 ? 24.753 37.095 21.400 1.00 14.74 36 LEU B N 1
ATOM 3967 C CA . LEU B 1 10 ? 25.638 36.160 20.718 1.00 12.86 36 LEU B CA 1
ATOM 3968 C C . LEU B 1 10 ? 25.130 36.011 19.291 1.00 13.66 36 LEU B C 1
ATOM 3969 O O . LEU B 1 10 ? 24.089 35.387 19.063 1.00 13.31 36 LEU B O 1
ATOM 3974 N N . LEU B 1 11 ? 25.851 36.599 18.337 1.00 13.67 37 LEU B N 1
ATOM 3975 C CA . LEU B 1 11 ? 25.434 36.571 16.936 1.00 13.60 37 LEU B CA 1
ATOM 3976 C C . LEU B 1 11 ? 26.382 35.756 16.061 1.00 15.55 37 LEU B C 1
ATOM 3977 O O . LEU B 1 11 ? 27.559 36.093 15.909 1.00 17.63 37 LEU B O 1
ATOM 3982 N N . MET B 1 12 ? 25.844 34.686 15.486 1.00 15.13 38 MET B N 1
ATOM 3983 C CA . MET B 1 12 ? 26.603 33.798 14.619 1.00 14.19 38 MET B CA 1
ATOM 3984 C C . MET B 1 12 ? 26.646 34.308 13.188 1.00 12.24 38 MET B C 1
ATOM 3985 O O . MET B 1 12 ? 25.819 35.127 12.777 1.00 11.35 38 MET B O 1
ATOM 3990 N N . ASP B 1 13 ? 27.630 33.814 12.445 1.00 11.62 39 ASP B N 1
ATOM 3991 C CA . ASP B 1 13 ? 27.812 34.143 11.047 1.00 10.14 39 ASP B CA 1
ATOM 3992 C C . ASP B 1 13 ? 27.519 32.881 10.231 1.00 13.58 39 ASP B C 1
ATOM 3993 O O . ASP B 1 13 ? 28.232 31.879 10.351 1.00 13.14 39 ASP B O 1
ATOM 3998 N N . ASP B 1 14 ? 26.454 32.931 9.427 1.00 11.05 40 ASP B N 1
ATOM 3999 C CA . ASP B 1 14 ? 26.084 31.841 8.499 1.00 15.26 40 ASP B CA 1
ATOM 4000 C C . ASP B 1 14 ? 25.698 30.518 9.153 1.00 14.44 40 ASP B C 1
ATOM 4001 O O . ASP B 1 14 ? 25.818 29.457 8.536 1.00 17.68 40 ASP B O 1
ATOM 4006 N N . MET B 1 15 ? 25.225 30.576 10.394 1.00 14.68 41 MET B N 1
ATOM 4007 C CA . MET B 1 15 ? 24.679 29.390 11.033 1.00 12.75 41 MET B CA 1
ATOM 4008 C C . MET B 1 15 ? 23.188 29.253 10.709 1.00 14.94 41 MET B C 1
ATOM 4009 O O . MET B 1 15 ? 22.423 30.215 10.817 1.00 11.66 41 MET B O 1
ATOM 4014 N N . GLY B 1 16 ? 22.794 28.052 10.293 1.00 13.16 42 GLY B N 1
ATOM 4015 C CA . GLY B 1 16 ? 21.427 27.793 9.846 1.00 12.60 42 GLY B CA 1
ATOM 4016 C C . GLY B 1 16 ? 20.505 27.258 10.928 1.00 12.64 42 GLY B C 1
ATOM 4017 O O . GLY B 1 16 ? 20.941 26.940 12.032 1.00 10.91 42 GLY B O 1
ATOM 4018 N N . TRP B 1 17 ? 19.224 27.157 10.585 1.00 11.76 43 TRP B N 1
ATOM 4019 C CA . TRP B 1 17 ? 18.189 26.646 11.473 1.00 11.96 43 TRP B CA 1
ATOM 4020 C C . TRP B 1 17 ? 18.444 25.193 11.893 1.00 12.93 43 TRP B C 1
ATOM 4021 O O . TRP B 1 17 ? 18.037 24.778 12.982 1.00 12.47 43 TRP B O 1
ATOM 4032 N N . GLY B 1 18 ? 19.124 24.432 11.037 1.00 11.21 44 GLY B N 1
ATOM 4033 C CA . GLY B 1 18 ? 19.384 23.014 11.310 1.00 9.27 44 GLY B CA 1
ATOM 4034 C C . GLY B 1 18 ? 20.729 22.707 11.948 1.00 11.17 44 GLY B C 1
ATOM 4035 O O . GLY B 1 18 ? 21.143 21.546 11.979 1.00 10.25 44 GLY B O 1
ATOM 4036 N N . ASP B 1 19 ? 21.406 23.737 12.462 1.00 7.74 45 ASP B N 1
ATOM 4037 C CA . ASP B 1 19 ? 22.771 23.593 12.975 1.00 10.47 45 ASP B CA 1
ATOM 4038 C C . ASP B 1 19 ? 22.907 23.193 14.441 1.00 13.73 45 ASP B C 1
ATOM 4039 O O . ASP B 1 19 ? 23.963 22.693 14.839 1.00 17.66 45 ASP B O 1
ATOM 4044 N N . LEU B 1 20 ? 21.869 23.424 15.244 1.00 11.34 46 LEU B N 1
ATOM 4045 C CA . LEU B 1 20 ? 21.911 23.050 16.662 1.00 14.16 46 LEU B CA 1
ATOM 4046 C C . LEU B 1 20 ? 21.272 21.691 16.885 1.00 15.00 46 LEU B C 1
ATOM 4047 O O . LEU B 1 20 ? 20.295 21.344 16.223 1.00 13.19 46 LEU B O 1
ATOM 4052 N N . GLY B 1 21 ? 21.835 20.931 17.823 1.00 15.16 47 GLY B N 1
ATOM 4053 C CA . GLY B 1 21 ? 21.276 19.649 18.223 1.00 16.59 47 GLY B CA 1
ATOM 4054 C C . GLY B 1 21 ? 19.809 19.750 18.601 1.00 17.83 47 GLY B C 1
ATOM 4055 O O . GLY B 1 21 ? 18.979 18.955 18.141 1.00 16.07 47 GLY B O 1
ATOM 4056 N N . VAL B 1 22 ? 19.491 20.752 19.419 1.00 17.13 48 VAL B N 1
ATOM 4057 C CA . VAL B 1 22 ? 18.127 20.966 19.903 1.00 15.37 48 VAL B CA 1
ATOM 4058 C C . VAL B 1 22 ? 17.178 21.373 18.769 1.00 16.52 48 VAL B C 1
ATOM 4059 O O . VAL B 1 22 ? 15.969 21.188 18.874 1.00 15.99 48 VAL B O 1
ATOM 4063 N N . TYR B 1 23 ? 17.739 21.907 17.684 1.00 15.01 49 TYR B N 1
ATOM 4064 C CA . TYR B 1 23 ? 16.963 22.207 16.485 1.00 13.64 49 TYR B CA 1
ATOM 4065 C C . TYR B 1 23 ? 16.834 21.019 15.525 1.00 15.14 49 TYR B C 1
ATOM 4066 O O . TYR B 1 23 ? 16.157 21.121 14.496 1.00 13.38 49 TYR B O 1
ATOM 4075 N N . GLY B 1 24 ? 17.479 19.902 15.862 1.00 14.31 50 GLY B N 1
ATOM 4076 C CA . GLY B 1 24 ? 17.362 18.672 15.077 1.00 16.81 50 GLY B CA 1
ATOM 4077 C C . GLY B 1 24 ? 18.594 18.193 14.312 1.00 16.72 50 GLY B C 1
ATOM 4078 O O . GLY B 1 24 ? 18.508 17.217 13.571 1.00 17.11 50 GLY B O 1
ATOM 4079 N N . GLU B 1 25 ? 19.735 18.865 14.473 1.00 15.25 51 GLU B N 1
ATOM 4080 C CA . GLU B 1 25 ? 20.982 18.392 13.852 1.00 14.34 51 GLU B CA 1
ATOM 4081 C C . GLU B 1 25 ? 21.287 16.957 14.337 1.00 13.96 51 GLU B C 1
ATOM 4082 O O . GLU B 1 25 ? 21.393 16.728 15.544 1.00 14.93 51 GLU B O 1
ATOM 4088 N N . PRO B 1 26 ? 21.395 15.992 13.400 1.00 10.85 52 PRO B N 1
ATOM 4089 C CA . PRO B 1 26 ? 21.498 14.561 13.739 1.00 13.41 52 PRO B CA 1
ATOM 4090 C C . PRO B 1 26 ? 22.708 14.183 14.591 1.00 15.31 52 PRO B C 1
ATOM 4091 O O . PRO B 1 26 ? 22.620 13.244 15.382 1.00 15.68 52 PRO B O 1
ATOM 4095 N N . SER B 1 27 ? 23.824 14.893 14.423 1.00 14.40 53 SER B N 1
ATOM 4096 C CA . SER B 1 27 ? 25.053 14.574 15.163 1.00 17.47 53 SER B CA 1
ATOM 4097 C C . SER B 1 27 ? 25.017 15.030 16.627 1.00 16.52 53 SER B C 1
ATOM 4098 O O . SER B 1 27 ? 25.852 14.600 17.434 1.00 13.19 53 SER B O 1
ATOM 4101 N N . ARG B 1 28 ? 24.050 15.886 16.961 1.00 12.46 54 ARG B N 1
ATOM 4102 C CA . ARG B 1 28 ? 23.873 16.379 18.337 1.00 15.61 54 ARG B CA 1
ATOM 4103 C C . ARG B 1 28 ? 25.201 16.832 18.966 1.00 16.79 54 ARG B C 1
ATOM 4104 O O . ARG B 1 28 ? 25.661 16.269 19.969 1.00 17.72 54 ARG B O 1
ATOM 4112 N N . GLU B 1 29 ? 25.810 17.848 18.359 1.00 18.21 55 GLU B N 1
ATOM 4113 C CA . GLU B 1 29 ? 27.154 18.301 18.729 1.00 18.38 55 GLU B CA 1
ATOM 4114 C C . GLU B 1 29 ? 27.196 19.695 19.377 1.00 19.38 55 GLU B C 1
ATOM 4115 O O . GLU B 1 29 ? 28.260 20.322 19.466 1.00 20.30 55 GLU B O 1
ATOM 4121 N N . THR B 1 30 ? 26.043 20.182 19.825 1.00 17.07 56 THR B N 1
ATOM 4122 C CA . THR B 1 30 ? 25.973 21.485 20.482 1.00 15.62 56 THR B CA 1
ATOM 4123 C C . THR B 1 30 ? 25.382 21.361 21.887 1.00 14.71 56 THR B C 1
ATOM 4124 O O . THR B 1 30 ? 24.313 21.914 22.155 1.00 15.87 56 THR B O 1
ATOM 4128 N N . PRO B 1 31 ? 26.076 20.640 22.791 1.00 15.95 57 PRO B N 1
ATOM 4129 C CA . PRO B 1 31 ? 25.499 20.380 24.111 1.00 16.82 57 PRO B CA 1
ATOM 4130 C C . PRO B 1 31 ? 25.321 21.627 24.979 1.00 17.35 57 PRO B C 1
ATOM 4131 O O . PRO B 1 31 ? 24.405 21.670 25.800 1.00 19.69 57 PRO B O 1
ATOM 4135 N N . ASN B 1 32 ? 26.192 22.620 24.809 1.00 18.25 58 ASN B N 1
ATOM 4136 C CA . ASN B 1 32 ? 26.124 23.844 25.608 1.00 18.53 58 ASN B CA 1
ATOM 4137 C C . ASN B 1 32 ? 24.947 24.727 25.189 1.00 16.31 58 ASN B C 1
ATOM 4138 O O . ASN B 1 32 ? 24.238 25.284 26.036 1.00 15.96 58 ASN B O 1
ATOM 4143 N N . LEU B 1 33 ? 24.733 24.834 23.882 1.00 15.47 59 LEU B N 1
ATOM 4144 C CA . LEU B 1 33 ? 23.589 25.571 23.359 1.00 13.36 59 LEU B CA 1
ATOM 4145 C C . LEU B 1 33 ? 22.277 24.856 23.644 1.00 13.30 59 LEU B C 1
ATOM 4146 O O . LEU B 1 33 ? 21.265 25.512 23.891 1.00 13.98 59 LEU B O 1
ATOM 4151 N N . ASP B 1 34 ? 22.305 23.519 23.621 1.00 12.77 60 ASP B N 1
ATOM 4152 C CA . ASP B 1 34 ? 21.140 22.709 23.957 1.00 12.61 60 ASP B CA 1
ATOM 4153 C C . ASP B 1 34 ? 20.772 22.900 25.433 1.00 16.26 60 ASP B C 1
ATOM 4154 O O . ASP B 1 34 ? 19.589 22.968 25.781 1.00 15.98 60 ASP B O 1
ATOM 4159 N N . ARG B 1 35 ? 21.792 22.982 26.288 1.00 14.97 61 ARG B N 1
ATOM 4160 C CA . ARG B 1 35 ? 21.606 23.285 27.702 1.00 19.97 61 ARG B CA 1
ATOM 4161 C C . ARG B 1 35 ? 21.047 24.699 27.898 1.00 19.29 61 ARG B C 1
ATOM 4162 O O . ARG B 1 35 ? 20.189 24.915 28.754 1.00 21.34 61 ARG B O 1
ATOM 4170 N N . MET B 1 36 ? 21.533 25.652 27.102 1.00 18.53 62 MET B N 1
ATOM 4171 C CA . MET B 1 36 ? 21.001 27.022 27.121 1.00 18.69 62 MET B CA 1
ATOM 4172 C C . MET B 1 36 ? 19.505 27.020 26.805 1.00 17.64 62 MET B C 1
ATOM 4173 O O . MET B 1 36 ? 18.723 27.691 27.481 1.00 17.66 62 MET B O 1
ATOM 4178 N N . ALA B 1 37 ? 19.115 26.234 25.801 1.00 18.26 63 ALA B N 1
ATOM 4179 C CA . ALA B 1 37 ? 17.709 26.066 25.438 1.00 17.87 63 ALA B CA 1
ATOM 4180 C C . ALA B 1 37 ? 16.898 25.472 26.590 1.00 19.72 63 ALA B C 1
ATOM 4181 O O . ALA B 1 37 ? 15.816 25.965 26.917 1.00 18.71 63 ALA B O 1
ATOM 4183 N N . ALA B 1 38 ? 17.435 24.418 27.201 1.00 20.60 64 ALA B N 1
ATOM 4184 C CA . ALA B 1 38 ? 16.777 23.731 28.306 1.00 21.68 64 ALA B CA 1
ATOM 4185 C C . ALA B 1 38 ? 16.615 24.630 29.537 1.00 22.12 64 ALA B C 1
ATOM 4186 O O . ALA B 1 38 ? 15.694 24.441 30.330 1.00 23.39 64 ALA B O 1
ATOM 4188 N N . GLU B 1 39 ? 17.509 25.608 29.677 1.00 22.11 65 GLU B N 1
ATOM 4189 C CA . GLU B 1 39 ? 17.462 26.571 30.783 1.00 20.07 65 GLU B CA 1
ATOM 4190 C C . GLU B 1 39 ? 16.749 27.882 30.418 1.00 20.41 65 GLU B C 1
ATOM 4191 O O . GLU B 1 39 ? 16.626 28.778 31.260 1.00 18.07 65 GLU B O 1
ATOM 4197 N N . GLY B 1 40 ? 16.272 27.987 29.176 1.00 18.99 66 GLY B N 1
ATOM 4198 C CA . GLY B 1 40 ? 15.613 29.206 28.701 1.00 18.79 66 GLY B CA 1
ATOM 4199 C C . GLY B 1 40 ? 14.454 29.010 27.736 1.00 20.82 66 GLY B C 1
ATOM 4200 O O . GLY B 1 40 ? 13.594 28.148 27.948 1.00 21.52 66 GLY B O 1
ATOM 4201 N N . LEU B 1 41 ? 14.430 29.826 26.679 1.00 18.45 67 LEU B N 1
ATOM 4202 C CA . LEU B 1 41 ? 13.318 29.847 25.723 1.00 17.12 67 LEU B CA 1
ATOM 4203 C C . LEU B 1 41 ? 13.819 29.667 24.300 1.00 16.28 67 LEU B C 1
ATOM 4204 O O . LEU B 1 41 ? 14.786 30.317 23.887 1.00 13.86 67 LEU B O 1
ATOM 4209 N N . LEU B 1 42 ? 13.143 28.796 23.553 1.00 14.69 68 LEU B N 1
ATOM 4210 C CA . LEU B 1 42 ? 13.493 28.540 22.161 1.00 14.28 68 LEU B CA 1
ATOM 4211 C C . LEU B 1 42 ? 12.453 29.098 21.181 1.00 14.93 68 LEU B C 1
ATOM 4212 O O . LEU B 1 42 ? 11.244 28.935 21.386 1.00 14.86 68 LEU B O 1
ATOM 4217 N N . PHE B 1 43 ? 12.941 29.741 20.117 1.00 11.99 69 PHE B N 1
ATOM 4218 C CA . PHE B 1 43 ? 12.092 30.271 19.045 1.00 13.62 69 PHE B CA 1
ATOM 4219 C C . PHE B 1 43 ? 12.233 29.452 17.761 1.00 13.10 69 PHE B C 1
ATOM 4220 O O . PHE B 1 43 ? 13.287 29.503 17.108 1.00 11.74 69 PHE B O 1
ATOM 4228 N N . PRO B 1 44 ? 11.174 28.705 17.380 1.00 11.39 70 PRO B N 1
ATOM 4229 C CA . PRO B 1 44 ? 11.219 27.977 16.115 1.00 12.26 70 PRO B CA 1
ATOM 4230 C C . PRO B 1 44 ? 10.820 28.830 14.911 1.00 12.54 70 PRO B C 1
ATOM 4231 O O . PRO B 1 44 ? 10.965 28.382 13.774 1.00 12.67 70 PRO B O 1
ATOM 4235 N N . ASN B 1 45 ? 10.330 30.044 15.163 1.00 12.89 71 ASN B N 1
ATOM 4236 C CA . ASN B 1 45 ? 9.849 30.923 14.102 1.00 13.31 71 ASN B CA 1
ATOM 4237 C C . ASN B 1 45 ? 10.491 32.312 14.187 1.00 14.39 71 ASN B C 1
ATOM 4238 O O . ASN B 1 45 ? 9.798 33.334 14.236 1.00 14.88 71 ASN B O 1
ATOM 4243 N N . PHE B 1 46 ? 11.820 32.332 14.194 1.00 12.47 72 PHE B N 1
ATOM 4244 C CA . PHE B 1 46 ? 12.597 33.562 14.323 1.00 11.15 72 PHE B CA 1
ATOM 4245 C C . PHE B 1 46 ? 13.353 33.843 13.030 1.00 12.84 72 PHE B C 1
ATOM 4246 O O . PHE B 1 46 ? 13.847 32.920 12.389 1.00 13.66 72 PHE B O 1
ATOM 4254 N N . TYR B 1 47 ? 13.464 35.120 12.666 1.00 12.78 73 TYR B N 1
ATOM 4255 C CA . TYR B 1 47 ? 13.989 35.507 11.363 1.00 12.40 73 TYR B CA 1
ATOM 4256 C C . TYR B 1 47 ? 15.046 36.603 11.431 1.00 15.22 73 TYR B C 1
ATOM 4257 O O . TYR B 1 47 ? 15.010 37.469 12.301 1.00 14.25 73 TYR B O 1
ATOM 4266 N N . SER B 1 48 ? 15.988 36.557 10.496 1.00 15.94 74 SER B N 1
ATOM 4267 C CA . SER B 1 48 ? 16.900 37.663 10.297 1.00 18.40 74 SER B CA 1
ATOM 4268 C C . SER B 1 48 ? 16.249 38.695 9.373 1.00 15.27 74 SER B C 1
ATOM 4269 O O . SER B 1 48 ? 15.125 38.496 8.925 1.00 15.82 74 SER B O 1
ATOM 4272 N N . ALA B 1 49 ? 16.949 39.790 9.095 1.00 10.63 75 ALA B N 1
ATOM 4273 C CA . ALA B 1 49 ? 16.349 40.904 8.359 1.00 12.98 75 ALA B CA 1
ATOM 4274 C C . ALA B 1 49 ? 16.788 40.975 6.894 1.00 12.85 75 ALA B C 1
ATOM 4275 O O . ALA B 1 49 ? 16.362 41.862 6.148 1.00 12.14 75 ALA B O 1
ATOM 4277 N N . ASN B 1 50 ? 17.643 40.046 6.483 1.00 13.34 76 ASN B N 1
ATOM 4278 C CA . ASN B 1 50 ? 18.154 40.035 5.116 1.00 13.90 76 ASN B CA 1
ATOM 4279 C C . ASN B 1 50 ? 18.819 38.687 4.823 1.00 13.89 76 ASN B C 1
ATOM 4280 O O . ASN B 1 50 ? 19.143 37.942 5.752 1.00 12.34 76 ASN B O 1
ATOM 4285 N N . PRO B 1 51 ? 19.030 38.366 3.536 1.00 13.07 77 PRO B N 1
ATOM 4286 C CA . PRO B 1 51 ? 19.640 37.067 3.230 1.00 13.25 77 PRO B CA 1
ATOM 4287 C C . PRO B 1 51 ? 21.173 36.988 3.375 1.00 13.55 77 PRO B C 1
ATOM 4288 O O . PRO B 1 51 ? 21.746 35.935 3.101 1.00 11.01 77 PRO B O 1
ATOM 4292 N N . LEU B 1 52 ? 21.820 38.073 3.808 1.00 12.53 78 LEU B N 1
ATOM 4293 C CA . LEU B 1 52 ? 23.273 38.087 4.021 1.00 14.04 78 LEU B CA 1
ATOM 4294 C C . LEU B 1 52 ? 23.716 38.973 5.208 1.00 14.94 78 LEU B C 1
ATOM 4295 O O . LEU B 1 52 ? 22.881 39.531 5.915 1.00 15.44 78 LEU B O 1
ATOM 4307 N N . SER B 1 54 ? 25.933 42.012 6.247 1.00 9.38 80 SER B N 1
ATOM 4308 C CA . SER B 1 54 ? 25.939 43.436 6.623 1.00 11.65 80 SER B CA 1
ATOM 4309 C C . SER B 1 54 ? 24.564 44.065 6.871 1.00 11.14 80 SER B C 1
ATOM 4310 O O . SER B 1 54 ? 24.373 44.713 7.906 1.00 12.85 80 SER B O 1
ATOM 4313 N N . PRO B 1 55 ? 23.610 43.904 5.926 1.00 13.32 81 PRO B N 1
ATOM 4314 C CA . PRO B 1 55 ? 22.285 44.492 6.161 1.00 12.57 81 PRO B CA 1
ATOM 4315 C C . PRO B 1 55 ? 21.613 43.976 7.437 1.00 12.40 81 PRO B C 1
ATOM 4316 O O . PRO B 1 55 ? 20.958 44.747 8.143 1.00 11.77 81 PRO B O 1
ATOM 4320 N N . SER B 1 56 ? 21.780 42.685 7.712 1.00 12.27 82 SER B N 1
ATOM 4321 C CA . SER B 1 56 ? 21.209 42.038 8.888 1.00 11.12 82 SER B CA 1
ATOM 4322 C C . SER B 1 56 ? 21.819 42.560 10.191 1.00 13.25 82 SER B C 1
ATOM 4323 O O . SER B 1 56 ? 21.112 42.732 11.197 1.00 11.82 82 SER B O 1
ATOM 4326 N N . ARG B 1 57 ? 23.131 42.792 10.168 1.00 11.53 83 ARG B N 1
ATOM 4327 C CA . ARG B 1 57 ? 23.836 43.364 11.312 1.00 11.22 83 ARG B CA 1
ATOM 4328 C C . ARG B 1 57 ? 23.441 44.818 11.523 1.00 11.98 83 ARG B C 1
ATOM 4329 O O . ARG B 1 57 ? 23.230 45.237 12.658 1.00 11.64 83 ARG B O 1
ATOM 4337 N N . ALA B 1 58 ? 23.331 45.580 10.434 1.00 8.93 84 ALA B N 1
ATOM 4338 C CA . ALA B 1 58 ? 22.835 46.961 10.512 1.00 12.81 84 ALA B CA 1
ATOM 4339 C C . ALA B 1 58 ? 21.425 46.969 11.099 1.00 11.45 84 ALA B C 1
ATOM 4340 O O . ALA B 1 58 ? 21.109 47.795 11.953 1.00 14.01 84 ALA B O 1
ATOM 4342 N N . ALA B 1 59 ? 20.600 46.024 10.650 1.00 12.57 85 ALA B N 1
ATOM 4343 C CA . ALA B 1 59 ? 19.219 45.892 11.113 1.00 13.38 85 ALA B CA 1
ATOM 4344 C C . ALA B 1 59 ? 19.114 45.576 12.606 1.00 13.26 85 ALA B C 1
ATOM 4345 O O . ALA B 1 59 ? 18.255 46.131 13.296 1.00 14.72 85 ALA B O 1
ATOM 4347 N N . LEU B 1 60 ? 19.987 44.694 13.094 1.00 12.50 86 LEU B N 1
ATOM 4348 C CA . LEU B 1 60 ? 20.058 44.366 14.526 1.00 9.46 86 LEU B CA 1
ATOM 4349 C C . LEU B 1 60 ? 20.348 45.608 15.362 1.00 11.88 86 LEU B C 1
ATOM 4350 O O . LEU B 1 60 ? 19.628 45.903 16.310 1.00 12.26 86 LEU B O 1
ATOM 4355 N N . LEU B 1 61 ? 21.404 46.330 14.999 1.00 10.73 87 LEU B N 1
ATOM 4356 C CA . LEU B 1 61 ? 21.898 47.448 15.803 1.00 13.32 87 LEU B CA 1
ATOM 4357 C C . LEU B 1 61 ? 21.078 48.735 15.666 1.00 12.06 87 LEU B C 1
ATOM 4358 O O . LEU B 1 61 ? 21.258 49.655 16.455 1.00 12.90 87 LEU B O 1
ATOM 4363 N N . THR B 1 62 ? 20.198 48.802 14.663 1.00 13.64 88 THR B N 1
ATOM 4364 C CA . THR B 1 62 ? 19.329 49.978 14.453 1.00 13.37 88 THR B CA 1
ATOM 4365 C C . THR B 1 62 ? 17.857 49.682 14.768 1.00 13.50 88 THR B C 1
ATOM 4366 O O . THR B 1 62 ? 17.054 50.609 14.961 1.00 12.09 88 THR B O 1
ATOM 4370 N N . GLY B 1 63 ? 17.513 48.393 14.803 1.00 10.71 89 GLY B N 1
ATOM 4371 C CA . GLY B 1 63 ? 16.126 47.948 14.929 1.00 9.55 89 GLY B CA 1
ATOM 4372 C C . GLY B 1 63 ? 15.293 48.297 13.711 1.00 12.51 89 GLY B C 1
ATOM 4373 O O . GLY B 1 63 ? 14.060 48.364 13.790 1.00 13.51 89 GLY B O 1
ATOM 4374 N N . ARG B 1 64 ? 15.973 48.500 12.583 1.00 9.71 90 ARG B N 1
ATOM 4375 C CA . ARG B 1 64 ? 15.364 49.032 11.368 1.00 11.49 90 ARG B CA 1
ATOM 4376 C C . ARG B 1 64 ? 15.779 48.235 10.137 1.00 12.47 90 ARG B C 1
ATOM 4377 O O . ARG B 1 64 ? 16.937 47.836 10.017 1.00 12.42 90 ARG B O 1
ATOM 4385 N N . LEU B 1 65 ? 14.835 48.022 9.218 1.00 12.05 91 LEU B N 1
ATOM 4386 C CA . LEU B 1 65 ? 15.104 47.274 7.985 1.00 10.63 91 LEU B CA 1
ATOM 4387 C C . LEU B 1 65 ? 16.212 47.931 7.158 1.00 9.89 91 LEU B C 1
ATOM 4388 O O . LEU B 1 65 ? 16.368 49.154 7.192 1.00 13.93 91 LEU B O 1
ATOM 4393 N N . PRO B 1 66 ? 17.007 47.121 6.435 1.00 11.07 92 PRO B N 1
ATOM 4394 C CA . PRO B 1 66 ? 18.045 47.677 5.545 1.00 11.51 92 PRO B CA 1
ATOM 4395 C C . PRO B 1 66 ? 17.528 48.783 4.613 1.00 12.92 92 PRO B C 1
ATOM 4396 O O . PRO B 1 66 ? 18.247 49.756 4.360 1.00 16.04 92 PRO B O 1
ATOM 4400 N N . ILE B 1 67 ? 16.293 48.642 4.130 1.00 11.23 93 ILE B N 1
ATOM 4401 C CA . ILE B 1 67 ? 15.653 49.673 3.301 1.00 13.28 93 ILE B CA 1
ATOM 4402 C C . ILE B 1 67 ? 15.537 51.028 4.034 1.00 13.57 93 ILE B C 1
ATOM 4403 O O . ILE B 1 67 ? 15.499 52.075 3.392 1.00 13.32 93 ILE B O 1
ATOM 4408 N N . ARG B 1 68 ? 15.506 50.996 5.371 1.00 15.08 94 ARG B N 1
ATOM 4409 C CA . ARG B 1 68 ? 15.462 52.221 6.188 1.00 14.41 94 ARG B CA 1
ATOM 4410 C C . ARG B 1 68 ? 16.845 52.706 6.631 1.00 12.72 94 ARG B C 1
ATOM 4411 O O . ARG B 1 68 ? 17.096 53.910 6.686 1.00 11.09 94 ARG B O 1
ATOM 4419 N N . ASN B 1 69 ? 17.732 51.776 6.971 1.00 11.29 95 ASN B N 1
ATOM 4420 C CA . ASN B 1 69 ? 19.054 52.157 7.471 1.00 12.57 95 ASN B CA 1
ATOM 4421 C C . ASN B 1 69 ? 20.121 52.371 6.385 1.00 13.44 95 ASN B C 1
ATOM 4422 O O . ASN B 1 69 ? 21.252 52.761 6.697 1.00 12.20 95 ASN B O 1
ATOM 4427 N N . GLY B 1 70 ? 19.753 52.120 5.124 1.00 12.14 96 GLY B N 1
ATOM 4428 C CA . GLY B 1 70 ? 20.632 52.384 3.979 1.00 12.56 96 GLY B CA 1
ATOM 4429 C C . GLY B 1 70 ? 21.474 51.213 3.478 1.00 14.37 96 GLY B C 1
ATOM 4430 O O . GLY B 1 70 ? 22.188 51.339 2.478 1.00 12.88 96 GLY B O 1
ATOM 4431 N N . PHE B 1 71 ? 21.379 50.070 4.152 1.00 11.64 97 PHE B N 1
ATOM 4432 C CA . PHE B 1 71 ? 22.192 48.900 3.805 1.00 11.37 97 PHE B CA 1
ATOM 4433 C C . PHE B 1 71 ? 21.587 48.061 2.686 1.00 11.54 97 PHE B C 1
ATOM 4434 O O . PHE B 1 71 ? 21.222 46.898 2.871 1.00 10.16 97 PHE B O 1
ATOM 4442 N N . TYR B 1 72 ? 21.501 48.679 1.511 1.00 12.77 98 TYR B N 1
ATOM 4443 C CA . TYR B 1 72 ? 21.027 48.020 0.306 1.00 12.81 98 TYR B CA 1
ATOM 4444 C C . TYR B 1 72 ? 21.586 48.739 -0.920 1.00 14.59 98 TYR B C 1
ATOM 4445 O O . TYR B 1 72 ? 22.136 49.843 -0.809 1.00 15.24 98 TYR B O 1
ATOM 4454 N N . THR B 1 73 ? 21.459 48.104 -2.080 1.00 14.83 99 THR B N 1
ATOM 4455 C CA . THR B 1 73 ? 21.880 48.709 -3.348 1.00 13.84 99 THR B CA 1
ATOM 4456 C C . THR B 1 73 ? 20.702 48.914 -4.298 1.00 16.08 99 THR B C 1
ATOM 4457 O O . THR B 1 73 ? 19.712 48.170 -4.244 1.00 15.83 99 THR B O 1
ATOM 4461 N N . THR B 1 74 ? 20.822 49.923 -5.162 1.00 18.00 100 THR B N 1
ATOM 4462 C CA . THR B 1 74 ? 19.845 50.184 -6.228 1.00 19.67 100 THR B CA 1
ATOM 4463 C C . THR B 1 74 ? 20.469 50.012 -7.618 1.00 21.62 100 THR B C 1
ATOM 4464 O O . THR B 1 74 ? 19.853 50.359 -8.633 1.00 20.24 100 THR B O 1
ATOM 4468 N N . ASN B 1 75 ? 21.687 49.467 -7.656 1.00 21.75 101 ASN B N 1
ATOM 4469 C CA . ASN B 1 75 ? 22.415 49.251 -8.909 1.00 22.06 101 ASN B CA 1
ATOM 4470 C C . ASN B 1 75 ? 21.642 48.354 -9.865 1.00 23.05 101 ASN B C 1
ATOM 4471 O O . ASN B 1 75 ? 21.707 48.520 -11.084 1.00 22.01 101 ASN B O 1
ATOM 4476 N N . ALA B 1 76 ? 20.909 47.407 -9.291 1.00 21.94 102 ALA B N 1
ATOM 4477 C CA . ALA B 1 76 ? 19.891 46.647 -10.011 1.00 23.06 102 ALA B CA 1
ATOM 4478 C C . ALA B 1 76 ? 18.863 46.186 -8.988 1.00 21.40 102 ALA B C 1
ATOM 4479 O O . ALA B 1 76 ? 19.090 46.317 -7.784 1.00 21.45 102 ALA B O 1
ATOM 4481 N N . HIS B 1 77 ? 17.733 45.662 -9.456 1.00 21.21 103 HIS B N 1
ATOM 4482 C CA . HIS B 1 77 ? 16.656 45.274 -8.550 1.00 19.28 103 HIS B CA 1
ATOM 4483 C C . HIS B 1 77 ? 16.920 43.938 -7.864 1.00 18.13 103 HIS B C 1
ATOM 4484 O O . HIS B 1 77 ? 17.527 43.039 -8.451 1.00 16.59 103 HIS B O 1
ATOM 4491 N N . ALA B 1 78 ? 16.464 43.839 -6.613 1.00 15.00 104 ALA B N 1
ATOM 4492 C CA . ALA B 1 78 ? 16.530 42.613 -5.814 1.00 15.90 104 ALA B CA 1
ATOM 4493 C C . ALA B 1 78 ? 17.929 42.001 -5.730 1.00 15.44 104 ALA B C 1
ATOM 4494 O O . ALA B 1 78 ? 18.086 40.777 -5.797 1.00 14.63 104 ALA B O 1
ATOM 4496 N N . ARG B 1 79 ? 18.936 42.857 -5.566 1.00 17.25 105 ARG B N 1
ATOM 4497 C CA . ARG B 1 79 ? 20.335 42.418 -5.513 1.00 17.83 105 ARG B CA 1
ATOM 4498 C C . ARG B 1 79 ? 20.888 42.461 -4.099 1.00 18.79 105 ARG B C 1
ATOM 4499 O O . ARG B 1 79 ? 20.769 43.474 -3.397 1.00 17.18 105 ARG B O 1
ATOM 4507 N N . ASN B 1 80 ? 21.505 41.356 -3.696 1.00 18.10 106 ASN B N 1
ATOM 4508 C CA . ASN B 1 80 ? 22.222 41.290 -2.442 1.00 18.60 106 ASN B CA 1
ATOM 4509 C C . ASN B 1 80 ? 23.484 42.145 -2.479 1.00 20.26 106 ASN B C 1
ATOM 4510 O O . ASN B 1 80 ? 24.283 42.060 -3.410 1.00 23.55 106 ASN B O 1
ATOM 4515 N N . ALA B 1 81 ? 23.633 42.990 -1.467 1.00 20.68 107 ALA B N 1
ATOM 4516 C CA . ALA B 1 81 ? 24.821 43.808 -1.305 1.00 21.66 107 ALA B CA 1
ATOM 4517 C C . ALA B 1 81 ? 25.278 43.768 0.147 1.00 23.27 107 ALA B C 1
ATOM 4518 O O . ALA B 1 81 ? 24.482 43.512 1.056 1.00 21.25 107 ALA B O 1
ATOM 4520 N N . TYR B 1 82 ? 26.565 44.015 0.362 1.00 25.70 108 TYR B N 1
ATOM 4521 C CA . TYR B 1 82 ? 27.127 44.056 1.710 1.00 25.25 108 TYR B CA 1
ATOM 4522 C C . TYR B 1 82 ? 28.255 45.086 1.765 1.00 24.53 108 TYR B C 1
ATOM 4523 O O . TYR B 1 82 ? 28.336 45.960 0.902 1.00 25.26 108 TYR B O 1
ATOM 4532 N N . THR B 1 83 ? 29.107 44.987 2.782 1.00 20.33 109 THR B N 1
ATOM 4533 C CA . THR B 1 83 ? 30.239 45.889 2.934 1.00 19.75 109 THR B CA 1
ATOM 4534 C C . THR B 1 83 ? 31.583 45.179 2.730 1.00 17.97 109 THR B C 1
ATOM 4535 O O . THR B 1 83 ? 32.253 44.833 3.704 1.00 19.27 109 THR B O 1
ATOM 4539 N N . PRO B 1 84 ? 31.987 44.961 1.461 1.00 17.14 110 PRO B N 1
ATOM 4540 C CA . PRO B 1 84 ? 33.345 44.489 1.201 1.00 15.98 110 PRO B CA 1
ATOM 4541 C C . PRO B 1 84 ? 34.334 45.642 1.375 1.00 17.57 110 PRO B C 1
ATOM 4542 O O . PRO B 1 84 ? 33.915 46.786 1.551 1.00 17.22 110 PRO B O 1
ATOM 4546 N N . GLN B 1 85 ? 35.626 45.325 1.302 1.00 16.71 111 GLN B N 1
ATOM 4547 C CA . GLN B 1 85 ? 36.730 46.266 1.519 1.00 19.20 111 GLN B CA 1
ATOM 4548 C C . GLN B 1 85 ? 36.693 47.521 0.663 1.00 17.21 111 GLN B C 1
ATOM 4549 O O . GLN B 1 85 ? 37.226 48.561 1.053 1.00 17.40 111 GLN B O 1
ATOM 4555 N N . GLU B 1 86 ? 36.120 47.403 -0.526 1.00 17.07 112 GLU B N 1
ATOM 4556 C CA . GLU B 1 86 ? 36.124 48.505 -1.484 1.00 17.37 112 GLU B CA 1
ATOM 4557 C C . GLU B 1 86 ? 34.908 49.419 -1.342 1.00 16.18 112 GLU B C 1
ATOM 4558 O O . GLU B 1 86 ? 34.773 50.385 -2.094 1.00 16.83 112 GLU B O 1
ATOM 4564 N N . ILE B 1 87 ? 34.036 49.126 -0.376 1.00 14.84 113 ILE B N 1
ATOM 4565 C CA . ILE B 1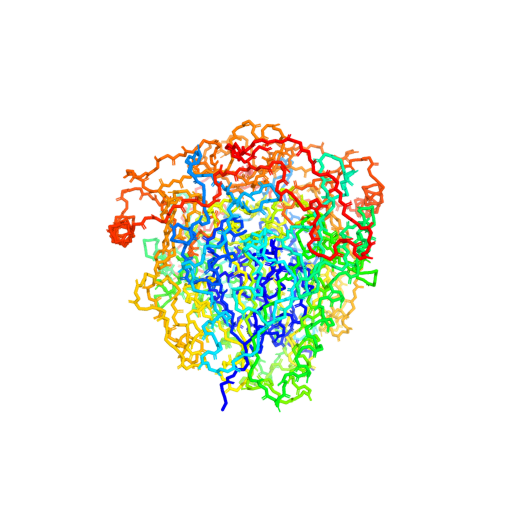 87 ? 32.782 49.876 -0.241 1.00 14.58 113 ILE B CA 1
ATOM 4566 C C . ILE B 1 87 ? 33.066 51.299 0.243 1.00 14.74 113 ILE B C 1
ATOM 4567 O O . ILE B 1 87 ? 33.915 51.510 1.110 1.00 16.78 113 ILE B O 1
ATOM 4572 N N . VAL B 1 88 ? 32.363 52.267 -0.334 1.00 14.55 114 VAL B N 1
ATOM 4573 C CA . VAL B 1 88 ? 32.580 53.675 -0.009 1.00 13.53 114 VAL B CA 1
ATOM 4574 C C . VAL B 1 88 ? 31.727 54.107 1.184 1.00 15.03 114 VAL B C 1
ATOM 4575 O O . VAL B 1 88 ? 32.190 54.858 2.046 1.00 13.49 114 VAL B O 1
ATOM 4579 N N . GLY B 1 89 ? 30.491 53.617 1.231 1.00 12.56 115 GLY B N 1
ATOM 4580 C CA . GLY B 1 89 ? 29.561 53.964 2.292 1.00 12.67 115 GLY B CA 1
ATOM 4581 C C . GLY B 1 89 ? 29.640 53.051 3.505 1.00 13.73 115 GLY B C 1
ATOM 4582 O O . GLY B 1 89 ? 30.570 52.259 3.660 1.00 11.02 115 GLY B O 1
ATOM 4583 N N . GLY B 1 90 ? 28.637 53.164 4.362 1.00 13.04 116 GLY B N 1
ATOM 4584 C CA . GLY B 1 90 ? 28.584 52.428 5.618 1.00 14.02 116 GLY B CA 1
ATOM 4585 C C . GLY B 1 90 ? 27.497 53.049 6.461 1.00 11.96 116 GLY B C 1
ATOM 4586 O O . GLY B 1 90 ? 26.720 53.867 5.963 1.00 12.42 116 GLY B O 1
ATOM 4587 N N . ILE B 1 91 ? 27.452 52.681 7.738 1.00 13.18 117 ILE B N 1
ATOM 4588 C CA . ILE B 1 91 ? 26.399 53.162 8.634 1.00 13.78 117 ILE B CA 1
ATOM 4589 C C . ILE B 1 91 ? 26.395 54.701 8.751 1.00 15.05 117 ILE B C 1
ATOM 4590 O O . ILE B 1 91 ? 27.380 55.299 9.178 1.00 14.85 117 ILE B O 1
ATOM 4595 N N . PRO B 1 92 ? 25.291 55.349 8.339 1.00 16.46 118 PRO B N 1
ATOM 4596 C CA . PRO B 1 92 ? 25.305 56.817 8.413 1.00 18.27 118 PRO B CA 1
ATOM 4597 C C . PRO B 1 92 ? 25.224 57.342 9.846 1.00 18.24 118 PRO B C 1
ATOM 4598 O O . PRO B 1 92 ? 24.704 56.656 10.727 1.00 17.37 118 PRO B O 1
ATOM 4602 N N . ASP B 1 93 ? 25.761 58.543 10.057 1.00 18.72 119 ASP B N 1
ATOM 4603 C CA . ASP B 1 93 ? 25.676 59.255 11.334 1.00 19.90 119 ASP B CA 1
ATOM 4604 C C . ASP B 1 93 ? 24.233 59.448 11.811 1.00 17.63 119 ASP B C 1
ATOM 4605 O O . ASP B 1 93 ? 23.982 59.555 13.010 1.00 18.58 119 ASP B O 1
ATOM 4610 N N . SER B 1 94 ? 23.297 59.501 10.868 1.00 15.28 120 SER B N 1
ATOM 4611 C CA . SER B 1 94 ? 21.881 59.719 11.186 1.00 18.40 120 SER B CA 1
ATOM 4612 C C . SER B 1 94 ? 21.199 58.516 11.860 1.00 18.64 120 SER B C 1
ATOM 4613 O O . SER B 1 94 ? 20.133 58.667 12.457 1.00 20.57 120 SER B O 1
ATOM 4616 N N . GLU B 1 95 ? 21.800 57.331 11.764 1.00 16.80 121 GLU B N 1
ATOM 4617 C CA . GLU B 1 95 ? 21.254 56.147 12.443 1.00 16.42 121 GLU B CA 1
ATOM 4618 C C . GLU B 1 95 ? 21.693 56.133 13.899 1.00 18.01 121 GLU B C 1
ATOM 4619 O O . GLU B 1 95 ? 22.823 56.520 14.227 1.00 17.05 121 GLU B O 1
ATOM 4625 N N . GLN B 1 96 ? 20.790 55.706 14.772 1.00 16.27 122 GLN B N 1
ATOM 4626 C CA . GLN B 1 96 ? 21.094 55.593 16.191 1.00 15.84 122 GLN B CA 1
ATOM 4627 C C . GLN B 1 96 ? 21.273 54.122 16.524 1.00 15.34 122 GLN B C 1
ATOM 4628 O O . GLN B 1 96 ? 20.340 53.324 16.378 1.00 13.46 122 GLN B O 1
ATOM 4634 N N . LEU B 1 97 ? 22.483 53.760 16.939 1.00 14.62 123 LEU B N 1
ATOM 4635 C CA . LEU B 1 97 ? 22.789 52.369 17.255 1.00 15.41 123 LEU B CA 1
ATOM 4636 C C . LEU B 1 97 ? 22.504 52.045 18.714 1.00 16.20 123 LEU B C 1
ATOM 4637 O O . LEU B 1 97 ? 22.582 52.917 19.593 1.00 15.78 123 LEU B O 1
ATOM 4642 N N . LEU B 1 98 ? 22.181 50.779 18.955 1.00 12.89 124 LEU B N 1
ATOM 4643 C CA . LEU B 1 98 ? 21.861 50.274 20.283 1.00 13.04 124 LEU B CA 1
ATOM 4644 C C . LEU B 1 98 ? 22.836 50.733 21.373 1.00 11.36 124 LEU B C 1
ATOM 4645 O O . LEU B 1 98 ? 22.399 51.322 22.361 1.00 15.00 124 LEU B O 1
ATOM 4650 N N . PRO B 1 99 ? 24.153 50.478 21.202 1.00 12.38 125 PRO B N 1
ATOM 4651 C CA . PRO B 1 99 ? 25.082 50.861 22.264 1.00 14.15 125 PRO B CA 1
ATOM 4652 C C . PRO B 1 99 ? 25.165 52.377 22.490 1.00 18.27 125 PRO B C 1
ATOM 4653 O O . PRO B 1 99 ? 25.454 52.801 23.613 1.00 18.21 125 PRO B O 1
ATOM 4657 N N . GLU B 1 100 ? 24.915 53.171 21.444 1.00 18.00 126 GLU B N 1
ATOM 4658 C CA . GLU B 1 100 ? 24.822 54.634 21.578 1.00 21.21 126 GLU B CA 1
ATOM 4659 C C . GLU B 1 100 ? 23.714 54.993 22.554 1.00 19.66 126 GLU B C 1
ATOM 4660 O O . GLU B 1 100 ? 23.899 55.834 23.435 1.00 21.27 126 GLU B O 1
ATOM 4666 N N . LEU B 1 101 ? 22.562 54.345 22.378 1.00 17.04 127 LEU B N 1
ATOM 4667 C CA . LEU B 1 101 ? 21.366 54.627 23.170 1.00 16.53 127 LEU B CA 1
ATOM 4668 C C . LEU B 1 101 ? 21.426 54.041 24.582 1.00 16.89 127 LEU B C 1
ATOM 4669 O O . LEU B 1 101 ? 20.865 54.615 25.517 1.00 18.18 127 LEU B O 1
ATOM 4674 N N . LEU B 1 102 ? 22.118 52.911 24.736 1.00 17.60 128 LEU B N 1
ATOM 4675 C CA . LEU B 1 102 ? 22.285 52.285 26.050 1.00 16.51 128 LEU B CA 1
ATOM 4676 C C . LEU B 1 102 ? 23.171 53.100 26.991 1.00 19.91 128 LEU B C 1
ATOM 4677 O O . LEU B 1 102 ? 23.061 52.974 28.216 1.00 19.81 128 LEU B O 1
ATOM 4682 N N . LYS B 1 103 ? 24.037 53.932 26.409 1.00 19.26 129 LYS B N 1
ATOM 4683 C CA . LYS B 1 103 ? 25.013 54.721 27.160 1.00 23.38 129 LYS B CA 1
ATOM 4684 C C . LYS B 1 103 ? 24.333 55.569 28.242 1.00 22.49 129 LYS B C 1
ATOM 4685 O O . LYS B 1 103 ? 24.813 55.646 29.376 1.00 23.22 129 LYS B O 1
ATOM 4691 N N . LYS B 1 104 ? 23.204 56.171 27.867 1.00 22.73 130 LYS B N 1
ATOM 4692 C CA . LYS B 1 104 ? 22.282 56.894 28.754 1.00 23.51 130 LYS B CA 1
ATOM 4693 C C . LYS B 1 104 ? 22.049 56.188 30.090 1.00 25.20 130 LYS B C 1
ATOM 4694 O O . LYS B 1 104 ? 21.961 56.835 31.134 1.00 24.76 130 LYS B O 1
ATOM 4700 N N . ALA B 1 105 ? 21.933 54.862 30.039 1.00 23.65 131 ALA B N 1
ATOM 4701 C CA . ALA B 1 105 ? 21.550 54.056 31.196 1.00 23.26 131 ALA B CA 1
ATOM 4702 C C . ALA B 1 105 ? 22.741 53.516 31.986 1.00 24.78 131 ALA B C 1
ATOM 4703 O O . ALA B 1 105 ? 22.563 52.745 32.933 1.00 24.01 131 ALA B O 1
ATOM 4705 N N . GLY B 1 106 ? 23.952 53.914 31.600 1.00 24.37 132 GLY B N 1
ATOM 4706 C CA . GLY B 1 106 ? 25.152 53.552 32.362 1.00 25.17 132 GLY B CA 1
ATOM 4707 C C . GLY B 1 106 ? 25.890 52.334 31.845 1.00 24.14 132 GLY B C 1
ATOM 4708 O O . GLY B 1 106 ? 26.821 51.843 32.492 1.00 26.46 132 GLY B O 1
ATOM 4709 N N . TYR B 1 107 ? 25.483 51.852 30.674 1.00 23.83 133 TYR B N 1
ATOM 4710 C CA . TYR B 1 107 ? 26.104 50.681 30.061 1.00 22.83 133 TYR B CA 1
ATOM 4711 C C . TYR B 1 107 ? 27.502 50.989 29.555 1.00 23.59 133 TYR B C 1
ATOM 4712 O O . TYR B 1 107 ? 27.793 52.118 29.157 1.00 25.56 133 TYR B O 1
ATOM 4721 N N . VAL B 1 108 ? 28.360 49.976 29.617 1.00 23.53 134 VAL B N 1
ATOM 4722 C CA . VAL B 1 108 ? 29.649 49.968 28.941 1.00 21.60 134 VAL B CA 1
ATOM 4723 C C . VAL B 1 108 ? 29.533 48.872 27.886 1.00 22.31 134 VAL B C 1
ATOM 4724 O O . VAL B 1 108 ? 29.120 47.751 28.194 1.00 22.13 134 VAL B O 1
ATOM 4728 N N . SER B 1 109 ? 29.874 49.199 26.643 1.00 22.47 135 SER B N 1
ATOM 4729 C CA . SER B 1 109 ? 29.621 48.292 25.530 1.00 20.41 135 SER B CA 1
ATOM 4730 C C . SER B 1 109 ? 30.888 47.860 24.801 1.00 20.74 135 SER B C 1
ATOM 4731 O O . SER B 1 109 ? 31.804 48.661 24.590 1.00 21.46 135 SER B O 1
ATOM 4734 N N . LYS B 1 110 ? 30.926 46.588 24.420 1.00 18.37 136 LYS B N 1
ATOM 4735 C CA . LYS B 1 110 ? 32.043 46.032 23.670 1.00 17.66 136 LYS B CA 1
ATOM 4736 C C . LYS B 1 110 ? 31.542 45.188 22.505 1.00 16.51 136 LYS B C 1
ATOM 4737 O O . LYS B 1 110 ? 30.608 44.399 22.652 1.00 14.08 136 LYS B O 1
ATOM 4743 N N . ILE B 1 111 ? 32.148 45.385 21.342 1.00 17.44 137 ILE B N 1
ATOM 4744 C CA . ILE B 1 111 ? 31.972 44.463 20.234 1.00 17.55 137 ILE B CA 1
ATOM 4745 C C . ILE B 1 111 ? 33.189 43.547 20.193 1.00 19.77 137 ILE B C 1
ATOM 4746 O O . ILE B 1 111 ? 34.329 44.003 20.293 1.00 19.20 137 ILE B O 1
ATOM 4751 N N . VAL B 1 112 ? 32.926 42.249 20.104 1.00 18.37 138 VAL B N 1
ATOM 4752 C CA . VAL B 1 112 ? 33.963 41.269 19.853 1.00 16.35 138 VAL B CA 1
ATOM 4753 C C . VAL B 1 112 ? 33.637 40.590 18.530 1.00 16.99 138 VAL B C 1
ATOM 4754 O O . VAL B 1 112 ? 32.560 40.016 18.368 1.00 17.01 138 VAL B O 1
ATOM 4758 N N . GLY B 1 113 ? 34.563 40.679 17.580 1.00 15.33 139 GLY B N 1
ATOM 4759 C CA . GLY B 1 113 ? 34.410 40.001 16.300 1.00 17.41 139 GLY B CA 1
ATOM 4760 C C . GLY B 1 113 ? 34.068 40.929 15.153 1.00 15.12 139 GLY B C 1
ATOM 4761 O O . GLY B 1 113 ? 34.560 42.059 15.090 1.00 14.81 139 GLY B O 1
ATOM 4762 N N . LYS B 1 114 ? 33.204 40.452 14.258 1.00 13.82 140 LYS B N 1
ATOM 4763 C CA . LYS B 1 114 ? 32.961 41.113 12.970 1.00 14.73 140 LYS B CA 1
ATOM 4764 C C . LYS B 1 114 ? 31.920 42.247 13.015 1.00 14.72 140 LYS B C 1
ATOM 4765 O O . LYS B 1 114 ? 30.784 42.051 13.445 1.00 15.42 140 LYS B O 1
ATOM 4771 N N . TRP B 1 115 ? 32.335 43.416 12.538 1.00 12.38 141 TRP B N 1
ATOM 4772 C CA . TRP B 1 115 ? 31.524 44.641 12.497 1.00 12.56 141 TRP B CA 1
ATOM 4773 C C . TRP B 1 115 ? 30.637 44.657 11.239 1.00 11.88 141 TRP B C 1
ATOM 4774 O O . TRP B 1 115 ? 29.418 44.498 11.330 1.00 14.63 141 TRP B O 1
ATOM 4785 N N . HIS B 1 116 ? 31.261 44.820 10.072 1.00 9.57 142 HIS B N 1
ATOM 4786 C CA . HIS B 1 116 ? 30.577 44.775 8.769 1.00 10.98 142 HIS B CA 1
ATOM 4787 C C . HIS B 1 116 ? 29.573 45.914 8.550 1.00 12.28 142 HIS B C 1
ATOM 4788 O O . HIS B 1 116 ? 28.595 45.752 7.822 1.00 12.81 142 HIS B O 1
ATOM 4795 N N . LEU B 1 117 ? 29.814 47.060 9.184 1.00 11.77 143 LEU B N 1
ATOM 4796 C CA . LEU B 1 117 ? 28.969 48.237 8.979 1.00 10.87 143 LEU B CA 1
ATOM 4797 C C . LEU B 1 117 ? 29.738 49.379 8.318 1.00 11.96 143 LEU B C 1
ATOM 4798 O O . LEU B 1 117 ? 29.267 50.522 8.298 1.00 11.25 143 LEU B O 1
ATOM 4803 N N . GLY B 1 118 ? 30.900 49.042 7.749 1.00 13.03 144 GLY B N 1
ATOM 4804 C CA . GLY B 1 118 ? 31.811 50.007 7.129 1.00 12.99 144 GLY B CA 1
ATOM 4805 C C . GLY B 1 118 ? 33.190 49.945 7.772 1.00 13.21 144 GLY B C 1
ATOM 4806 O O . GLY B 1 118 ? 33.309 49.834 8.996 1.00 14.39 144 GLY B O 1
ATOM 4807 N N . HIS B 1 119 ? 34.229 50.025 6.946 1.00 12.98 145 HIS B N 1
ATOM 4808 C CA . HIS B 1 119 ? 35.616 49.867 7.393 1.00 13.59 145 HIS B CA 1
ATOM 4809 C C . HIS B 1 119 ? 36.365 51.197 7.425 1.00 14.73 145 HIS B C 1
ATOM 4810 O O . HIS B 1 119 ? 37.466 51.282 7.975 1.00 15.18 145 HIS B O 1
ATOM 4817 N N . ARG B 1 120 ? 35.777 52.220 6.811 1.00 14.16 146 ARG B N 1
ATOM 4818 C CA . ARG B 1 120 ? 36.399 53.539 6.740 1.00 17.07 146 ARG B CA 1
ATOM 4819 C C . ARG B 1 120 ? 36.300 54.248 8.098 1.00 17.62 146 ARG B C 1
ATOM 4820 O O . ARG B 1 120 ? 35.461 53.879 8.928 1.00 19.42 146 ARG B O 1
ATOM 4828 N N . PRO B 1 121 ? 37.173 55.244 8.347 1.00 18.96 147 PRO B N 1
ATOM 4829 C CA . PRO B 1 121 ? 37.231 55.875 9.678 1.00 19.58 147 PRO B CA 1
ATOM 4830 C C . PRO B 1 121 ? 35.891 56.368 10.273 1.00 19.78 147 PRO B C 1
ATOM 4831 O O . PRO B 1 121 ? 35.678 56.226 11.478 1.00 18.68 147 PRO B O 1
ATOM 4835 N N . GLN B 1 122 ? 34.999 56.929 9.457 1.00 17.98 148 GLN B N 1
ATOM 4836 C CA . GLN B 1 122 ? 33.734 57.455 9.993 1.00 19.79 148 GLN B CA 1
ATOM 4837 C C . GLN B 1 122 ? 32.754 56.357 10.421 1.00 19.03 148 GLN B C 1
ATOM 4838 O O . GLN B 1 122 ? 31.777 56.631 11.136 1.00 18.06 148 GLN B O 1
ATOM 4844 N N . PHE B 1 123 ? 33.033 55.117 10.016 1.00 14.43 149 PHE B N 1
ATOM 4845 C CA . PHE B 1 123 ? 32.149 54.000 10.334 1.00 14.96 149 PHE B CA 1
ATOM 4846 C C . PHE B 1 123 ? 32.661 53.108 11.473 1.00 14.70 149 PHE B C 1
ATOM 4847 O O . PHE B 1 123 ? 32.061 52.077 11.782 1.00 13.82 149 PHE B O 1
ATOM 4855 N N . HIS B 1 124 ? 33.767 53.518 12.088 1.00 15.65 150 HIS B N 1
ATOM 4856 C CA . HIS B 1 124 ? 34.379 52.789 13.199 1.00 17.26 150 HIS B CA 1
ATOM 4857 C C . HIS B 1 124 ? 33.359 52.600 14.320 1.00 15.60 150 HIS B C 1
ATOM 4858 O O . HIS B 1 124 ? 32.639 53.537 14.652 1.00 18.55 150 HIS B O 1
ATOM 4865 N N . PRO B 1 125 ? 33.277 51.384 14.891 1.00 15.43 151 PRO B N 1
ATOM 4866 C CA . PRO B 1 125 ? 32.273 51.119 15.928 1.00 16.76 151 PRO B CA 1
ATOM 4867 C C . PRO B 1 125 ? 32.422 51.987 17.175 1.00 18.04 151 PRO B C 1
ATOM 4868 O O . PRO B 1 125 ? 31.433 52.229 17.858 1.00 19.24 151 PRO B O 1
ATOM 4872 N N . LEU B 1 126 ? 33.640 52.450 17.461 1.00 17.44 152 LEU B N 1
ATOM 4873 C CA . LEU B 1 126 ? 33.871 53.375 18.575 1.00 19.16 152 LEU B CA 1
ATOM 4874 C C . LEU B 1 126 ? 33.379 54.800 18.286 1.00 20.19 152 LEU B C 1
ATOM 4875 O O . LEU B 1 126 ? 33.320 55.633 19.192 1.00 18.24 152 LEU B O 1
ATOM 4880 N N . LYS B 1 127 ? 33.021 55.071 17.031 1.00 16.39 153 LYS B N 1
ATOM 4881 C CA . LYS B 1 127 ? 32.341 56.314 16.670 1.00 21.22 153 LYS B CA 1
ATOM 4882 C C . LYS B 1 127 ? 30.826 56.121 16.718 1.00 20.49 153 LYS B C 1
ATOM 4883 O O . LYS B 1 127 ? 30.062 57.063 16.486 1.00 17.66 153 LYS B O 1
ATOM 4889 N N . HIS B 1 128 ? 30.398 54.895 17.016 1.00 17.66 154 HIS B N 1
ATOM 4890 C CA . HIS B 1 128 ? 28.980 54.546 16.949 1.00 19.99 154 HIS B CA 1
ATOM 4891 C C . HIS B 1 128 ? 28.458 53.816 18.182 1.00 18.85 154 HIS B C 1
ATOM 4892 O O . HIS B 1 128 ? 27.554 52.978 18.075 1.00 19.27 154 HIS B O 1
ATOM 4899 N N . GLY B 1 129 ? 29.031 54.147 19.342 1.00 19.25 155 GLY B N 1
ATOM 4900 C CA . GLY B 1 129 ? 28.482 53.737 20.629 1.00 18.08 155 GLY B CA 1
ATOM 4901 C C . GLY B 1 129 ? 29.232 52.679 21.410 1.00 21.41 155 GLY B C 1
ATOM 4902 O O . GLY B 1 129 ? 29.023 52.538 22.617 1.00 20.20 155 GLY B O 1
ATOM 4903 N N . PHE B 1 130 ? 30.088 51.918 20.732 1.00 17.37 156 PHE B N 1
ATOM 4904 C CA . PHE B 1 130 ? 30.900 50.931 21.424 1.00 18.95 156 PHE B CA 1
ATOM 4905 C C . PHE B 1 130 ? 32.103 51.588 22.098 1.00 19.13 156 PHE B C 1
ATOM 4906 O O . PHE B 1 130 ? 32.760 52.451 21.521 1.00 17.72 156 PHE B O 1
ATOM 4914 N N . ASP B 1 131 ? 32.357 51.192 23.340 1.00 21.38 157 ASP B N 1
ATOM 4915 C CA . ASP B 1 131 ? 33.513 51.677 24.084 1.00 22.28 157 ASP B CA 1
ATOM 4916 C C . ASP B 1 131 ? 34.774 50.900 23.704 1.00 21.18 157 ASP B C 1
ATOM 4917 O O . ASP B 1 131 ? 35.857 51.478 23.618 1.00 20.84 157 ASP B O 1
ATOM 4922 N N . GLU B 1 132 ? 34.612 49.600 23.460 1.00 19.26 158 GLU B N 1
ATOM 4923 C CA . GLU B 1 132 ? 35.729 48.688 23.210 1.00 22.01 158 GLU B CA 1
ATOM 4924 C C . GLU B 1 132 ? 35.469 47.810 21.995 1.00 21.77 158 GLU B C 1
ATOM 4925 O O . GLU B 1 132 ? 34.318 47.511 21.671 1.00 19.85 158 GLU B O 1
ATOM 4931 N N . TRP B 1 133 ? 36.550 47.382 21.346 1.00 19.70 159 TRP B N 1
ATOM 4932 C CA . TRP B 1 133 ? 36.465 46.502 20.187 1.00 17.68 159 TRP B CA 1
ATOM 4933 C C . TRP B 1 133 ? 37.670 45.588 20.100 1.00 19.32 159 TRP B C 1
ATOM 4934 O O . TRP B 1 133 ? 38.810 46.038 20.210 1.00 16.62 159 TRP B O 1
ATOM 4945 N N . PHE B 1 134 ? 37.413 44.298 19.915 1.00 18.03 160 PHE B N 1
ATOM 4946 C CA . PHE B 1 134 ? 38.423 43.432 19.334 1.00 17.79 160 PHE B CA 1
ATOM 4947 C C . PHE B 1 134 ? 37.819 42.639 18.191 1.00 16.89 160 PHE B C 1
ATOM 4948 O O . PHE B 1 134 ? 36.924 41.822 18.392 1.00 18.59 160 PHE B O 1
ATOM 4956 N N . GLY B 1 135 ? 38.316 42.884 16.987 1.00 17.67 161 GLY B N 1
ATOM 4957 C CA . GLY B 1 135 ? 37.800 42.207 15.810 1.00 15.79 161 GLY B CA 1
ATOM 4958 C C . GLY B 1 135 ? 38.078 42.968 14.536 1.00 17.95 161 GLY B C 1
ATOM 4959 O O . GLY B 1 135 ? 38.872 43.911 14.524 1.00 18.28 161 GLY B O 1
ATOM 4960 N N . SER B 1 136 ? 37.410 42.551 13.465 1.00 16.29 162 SER B N 1
ATOM 4961 C CA . SER B 1 136 ? 37.667 43.065 12.129 1.00 17.42 162 SER B CA 1
ATOM 4962 C C . SER B 1 136 ? 36.438 43.772 11.561 1.00 17.35 162 SER B C 1
ATOM 4963 O O . SER B 1 136 ? 35.307 43.362 11.838 1.00 13.33 162 SER B O 1
ATOM 4966 N N . PRO B 1 137 ? 36.656 44.836 10.762 1.00 15.27 163 PRO B N 1
ATOM 4967 C CA . PRO B 1 137 ? 35.538 45.463 10.071 1.00 15.38 163 PRO B CA 1
ATOM 4968 C C . PRO B 1 137 ? 34.973 44.562 8.973 1.00 14.18 163 PRO B C 1
ATOM 4969 O O . PRO B 1 137 ? 33.803 44.699 8.607 1.00 16.19 163 PRO B O 1
ATOM 4973 N N . ASN B 1 138 ? 35.795 43.641 8.474 1.00 15.00 164 ASN B N 1
ATOM 4974 C CA . ASN B 1 138 ? 35.460 42.846 7.293 1.00 17.02 164 ASN B CA 1
ATOM 4975 C C . ASN B 1 138 ? 35.503 41.342 7.548 1.00 17.85 164 ASN B C 1
ATOM 4976 O O . ASN B 1 138 ? 35.799 40.902 8.666 1.00 17.26 164 ASN B O 1
ATOM 4981 N N . CYS B 1 139 ? 35.213 40.562 6.504 1.00 17.86 165 CYS B N 1
ATOM 4982 C CA . CYS B 1 139 ? 35.328 39.096 6.553 1.00 22.09 165 CYS B CA 1
ATOM 4983 C C . CYS B 1 139 ? 36.784 38.667 6.752 1.00 20.89 165 CYS B C 1
ATOM 4984 O O . CYS B 1 139 ? 37.691 39.504 6.742 1.00 21.81 165 CYS B O 1
ATOM 4987 N N . HIS B 1 140 ? 37.007 37.369 6.940 1.00 16.75 166 HIS B N 1
ATOM 4988 C CA . HIS B 1 140 ? 38.368 36.850 7.059 1.00 18.41 166 HIS B CA 1
ATOM 4989 C C . HIS B 1 140 ? 38.853 36.114 5.805 1.00 19.80 166 HIS B C 1
ATOM 4990 O O . HIS B 1 140 ? 39.669 35.187 5.891 1.00 18.71 166 HIS B O 1
ATOM 4997 N N . PHE B 1 141 ? 38.367 36.538 4.639 1.00 20.62 167 PHE B N 1
ATOM 4998 C CA . PHE B 1 141 ? 38.879 35.993 3.380 1.00 24.79 167 PHE B CA 1
ATOM 4999 C C . PHE B 1 141 ? 40.327 36.432 3.118 1.00 24.69 167 PHE B C 1
ATOM 5000 O O . PHE B 1 141 ? 40.765 37.503 3.560 1.00 22.06 167 PHE B O 1
ATOM 5008 N N . GLY B 1 142 ? 41.053 35.578 2.404 1.00 26.60 168 GLY B N 1
ATOM 5009 C CA . GLY B 1 142 ? 42.458 35.782 2.071 1.00 22.94 168 GLY B CA 1
ATOM 5010 C C . GLY B 1 142 ? 43.072 34.431 1.747 1.00 24.24 168 GLY B C 1
ATOM 5011 O O . GLY B 1 142 ? 42.341 33.453 1.564 1.00 24.53 168 GLY B O 1
ATOM 5012 N N . PRO B 1 143 ? 44.417 34.357 1.666 1.00 24.35 169 PRO B N 1
ATOM 5013 C CA . PRO B 1 143 ? 45.359 35.468 1.805 1.00 23.88 169 PRO B CA 1
ATOM 5014 C C . PRO B 1 143 ? 45.403 36.326 0.544 1.00 25.52 169 PRO B C 1
ATOM 5015 O O . PRO B 1 143 ? 45.176 35.816 -0.554 1.00 27.01 169 PRO B O 1
ATOM 5019 N N . TYR B 1 144 ? 45.677 37.617 0.709 1.00 23.72 170 TYR B N 1
ATOM 5020 C CA . TYR B 1 144 ? 45.862 38.521 -0.424 1.00 25.71 170 TYR B CA 1
ATOM 5021 C C . TYR B 1 144 ? 47.341 38.858 -0.619 1.00 27.83 170 TYR B C 1
ATOM 5022 O O . TYR B 1 144 ? 48.142 38.688 0.297 1.00 26.81 170 TYR B O 1
ATOM 5031 N N . ASP B 1 145 ? 47.691 39.341 -1.811 1.00 29.61 171 ASP B N 1
ATOM 5032 C CA . ASP B 1 145 ? 49.085 39.646 -2.147 1.00 32.44 171 ASP B CA 1
ATOM 5033 C C . ASP B 1 145 ? 49.566 41.018 -1.658 1.00 33.09 171 ASP B C 1
ATOM 5034 O O . ASP B 1 145 ? 50.738 41.358 -1.825 1.00 34.38 171 ASP B O 1
ATOM 5039 N N . ASN B 1 146 ? 48.666 41.796 -1.057 1.00 29.12 172 ASN B N 1
ATOM 5040 C CA . ASN B 1 146 ? 48.985 43.152 -0.590 1.00 31.56 172 ASN B CA 1
ATOM 5041 C C . ASN B 1 146 ? 49.340 44.147 -1.708 1.00 32.20 172 ASN B C 1
ATOM 5042 O O . ASN B 1 146 ? 49.948 45.188 -1.451 1.00 32.10 172 ASN B O 1
ATOM 5047 N N . LYS B 1 147 ? 48.950 43.822 -2.942 1.00 34.50 173 LYS B N 1
ATOM 5048 C CA . LYS B 1 147 ? 49.147 44.710 -4.093 1.00 37.63 173 LYS B CA 1
ATOM 5049 C C . LYS B 1 147 ? 47.832 44.993 -4.825 1.00 36.76 173 LYS B C 1
ATOM 5050 O O . LYS B 1 147 ? 47.530 46.147 -5.146 1.00 37.16 173 LYS B O 1
ATOM 5056 N N . ALA B 1 148 ? 47.067 43.933 -5.086 1.00 34.91 174 ALA B N 1
ATOM 5057 C CA . ALA B 1 148 ? 45.737 44.037 -5.695 1.00 33.79 174 ALA B CA 1
ATOM 5058 C C . ALA B 1 148 ? 44.653 44.196 -4.626 1.00 31.89 174 ALA B C 1
ATOM 5059 O O . ALA B 1 148 ? 43.663 44.904 -4.833 1.00 29.98 174 ALA B O 1
ATOM 5061 N N . ARG B 1 149 ? 44.845 43.515 -3.498 1.00 29.24 175 ARG B N 1
ATOM 5062 C CA . ARG B 1 149 ? 44.015 43.681 -2.303 1.00 28.12 175 ARG B CA 1
ATOM 5063 C C . ARG B 1 149 ? 44.905 43.585 -1.067 1.00 25.27 175 ARG B C 1
ATOM 5064 O O . ARG B 1 149 ? 45.859 42.814 -1.061 1.00 25.80 175 ARG B O 1
ATOM 5072 N N . PRO B 1 150 ? 44.605 44.375 -0.021 1.00 22.55 176 PRO B N 1
ATOM 5073 C CA . PRO B 1 150 ? 45.347 44.248 1.231 1.00 21.30 176 PRO B CA 1
ATOM 5074 C C . PRO B 1 150 ? 44.698 43.245 2.185 1.00 22.96 176 PRO B C 1
ATOM 5075 O O . PRO B 1 150 ? 43.460 43.150 2.249 1.00 19.15 176 PRO B O 1
ATOM 5079 N N . ASN B 1 151 ? 45.528 42.495 2.910 1.00 23.41 177 ASN B N 1
ATOM 5080 C CA . ASN B 1 151 ? 45.023 41.596 3.939 1.00 22.52 177 ASN B CA 1
ATOM 5081 C C . ASN B 1 151 ? 44.202 42.370 4.966 1.00 21.34 177 ASN B C 1
ATOM 5082 O O . ASN B 1 151 ? 44.517 43.524 5.290 1.00 22.75 177 ASN B O 1
ATOM 5087 N N . ILE B 1 152 ? 43.143 41.729 5.453 1.00 18.09 178 ILE B N 1
ATOM 5088 C CA . ILE B 1 152 ? 42.127 42.385 6.278 1.00 18.79 178 ILE B CA 1
ATOM 5089 C C . ILE B 1 152 ? 42.621 42.626 7.711 1.00 18.93 178 ILE B C 1
ATOM 5090 O O . ILE B 1 152 ? 43.207 41.731 8.319 1.00 19.80 178 ILE B O 1
ATOM 5095 N N . PRO B 1 153 ? 42.415 43.852 8.236 1.00 18.85 179 PRO B N 1
ATOM 5096 C CA . PRO B 1 153 ? 42.937 44.199 9.558 1.00 18.84 179 PRO B CA 1
ATOM 5097 C C . PRO B 1 153 ? 42.078 43.733 10.726 1.00 17.56 179 PRO B C 1
ATOM 5098 O O . PRO B 1 153 ? 40.853 43.641 10.615 1.00 17.96 179 PRO B O 1
ATOM 5102 N N . VAL B 1 154 ? 42.746 43.457 11.837 1.00 19.11 180 VAL B N 1
ATOM 5103 C CA . VAL B 1 154 ? 42.107 43.160 13.105 1.00 19.21 180 VAL B CA 1
ATOM 5104 C C . VAL B 1 154 ? 42.409 44.334 14.031 1.00 21.50 180 VAL B C 1
ATOM 5105 O O . VAL B 1 154 ? 43.566 44.750 14.165 1.00 21.92 180 VAL B O 1
ATOM 5109 N N . TYR B 1 155 ? 41.366 44.868 14.660 1.00 18.24 181 TYR B N 1
ATOM 5110 C CA . TYR B 1 155 ? 41.499 46.032 15.525 1.00 18.49 181 TYR B CA 1
ATOM 5111 C C . TYR B 1 155 ? 41.465 45.657 16.997 1.00 19.95 181 TYR B C 1
ATOM 5112 O O . TYR B 1 155 ? 40.795 44.693 17.390 1.00 16.93 181 TYR B O 1
ATOM 5121 N N . ARG B 1 156 ? 42.198 46.422 17.802 1.00 19.69 182 ARG B N 1
ATOM 5122 C CA . ARG B 1 156 ? 41.864 46.572 19.211 1.00 20.27 182 ARG B CA 1
ATOM 5123 C C . ARG B 1 156 ? 41.498 48.034 19.410 1.00 20.78 182 ARG B C 1
ATOM 5124 O O . ARG B 1 156 ? 42.344 48.926 19.260 1.00 21.09 182 ARG B O 1
ATOM 5132 N N . ASP B 1 157 ? 40.230 48.268 19.737 1.00 19.14 183 ASP B N 1
ATOM 5133 C CA . ASP B 1 157 ? 39.694 49.614 19.915 1.00 19.62 183 ASP B CA 1
ATOM 5134 C C . ASP B 1 157 ? 39.947 50.458 18.666 1.00 19.96 183 ASP B C 1
ATOM 5135 O O . ASP B 1 157 ? 39.548 50.058 17.575 1.00 20.68 183 ASP B O 1
ATOM 5140 N N . TRP B 1 158 ? 40.627 51.595 18.814 1.00 20.23 184 TRP B N 1
ATOM 5141 C CA . TRP B 1 158 ? 40.797 52.548 17.708 1.00 22.52 184 TRP B CA 1
ATOM 5142 C C . TRP B 1 158 ? 41.738 52.095 16.579 1.00 22.13 184 TRP B C 1
ATOM 5143 O O . TRP B 1 158 ? 41.586 52.527 15.436 1.00 21.94 184 TRP B O 1
ATOM 5154 N N . GLU B 1 159 ? 42.703 51.234 16.895 1.00 20.91 185 GLU B N 1
ATOM 5155 C CA . GLU B 1 159 ? 43.784 50.938 15.956 1.00 22.07 185 GLU B CA 1
ATOM 5156 C C . GLU B 1 159 ? 43.935 49.464 15.615 1.00 22.54 185 GLU B C 1
ATOM 5157 O O . GLU B 1 159 ? 43.638 48.591 16.437 1.00 24.66 185 GLU B O 1
ATOM 5163 N N . MET B 1 160 ? 44.401 49.201 14.395 1.00 20.20 186 MET B N 1
ATOM 5164 C CA . MET B 1 160 ? 44.750 47.849 13.972 1.00 21.67 186 MET B CA 1
ATOM 5165 C C . MET B 1 160 ? 45.910 47.314 14.815 1.00 22.19 186 MET B C 1
ATOM 5166 O O . MET B 1 160 ? 46.824 48.062 15.174 1.00 24.46 186 MET B O 1
ATOM 5171 N N . VAL B 1 161 ? 45.858 46.026 15.136 1.00 22.47 187 VAL B N 1
ATOM 5172 C CA . VAL B 1 161 ? 46.979 45.348 15.794 1.00 26.67 187 VAL B CA 1
ATOM 5173 C C . VAL B 1 161 ? 47.613 44.301 14.875 1.00 26.15 187 VAL B C 1
ATOM 5174 O O . VAL B 1 161 ? 48.552 43.609 15.266 1.00 27.72 187 VAL B O 1
ATOM 5178 N N . GLY B 1 162 ? 47.093 44.194 13.654 1.00 26.34 188 GLY B N 1
ATOM 5179 C CA . GLY B 1 162 ? 47.602 43.238 12.675 1.00 24.43 188 GLY B CA 1
ATOM 5180 C C . GLY B 1 162 ? 46.625 42.961 11.553 1.00 22.42 188 GLY B C 1
ATOM 5181 O O . GLY B 1 162 ? 45.553 43.567 11.487 1.00 23.35 188 GLY B O 1
ATOM 5182 N N . ARG B 1 163 ? 47.010 42.055 10.660 1.00 21.59 189 ARG B N 1
ATOM 5183 C CA . ARG B 1 163 ? 46.159 41.632 9.550 1.00 20.24 189 ARG B CA 1
ATOM 5184 C C . ARG B 1 163 ? 45.946 40.119 9.595 1.00 18.88 189 ARG B C 1
ATOM 5185 O O . ARG B 1 163 ? 46.796 39.382 10.098 1.00 22.02 189 ARG B O 1
ATOM 5193 N N . TYR B 1 164 ? 44.811 39.665 9.069 1.00 17.82 190 TYR B N 1
ATOM 5194 C CA . TYR B 1 164 ? 44.581 38.242 8.838 1.00 20.28 190 TYR B CA 1
ATOM 5195 C C . TYR B 1 164 ? 45.650 37.703 7.892 1.00 21.70 190 TYR B C 1
ATOM 5196 O O . TYR B 1 164 ? 46.118 38.428 7.008 1.00 21.50 190 TYR B O 1
ATOM 5205 N N . TYR B 1 165 ? 46.019 36.434 8.084 1.00 22.33 191 TYR B N 1
ATOM 5206 C CA . TYR B 1 165 ? 47.070 35.743 7.307 1.00 23.29 191 TYR B CA 1
ATOM 5207 C C . TYR B 1 165 ? 48.477 36.318 7.532 1.00 25.25 191 TYR B C 1
ATOM 5208 O O . TYR B 1 165 ? 49.426 35.985 6.809 1.00 26.74 191 TYR B O 1
ATOM 5217 N N . GLU B 1 166 ? 48.598 37.164 8.555 1.00 24.90 192 GLU B N 1
ATOM 5218 C CA . GLU B 1 166 ? 49.884 37.726 8.982 1.00 26.84 192 GLU B CA 1
ATOM 5219 C C . GLU B 1 166 ? 50.041 37.562 10.503 1.00 27.27 192 GLU B C 1
ATOM 5220 O O . GLU B 1 166 ? 50.444 36.489 10.959 1.00 29.33 192 GLU B O 1
ATOM 5226 N N . GLU B 1 167 ? 49.705 38.592 11.283 1.00 24.95 193 GLU B N 1
ATOM 5227 C CA . GLU B 1 167 ? 49.706 38.480 12.751 1.00 25.05 193 GLU B CA 1
ATOM 5228 C C . GLU B 1 167 ? 48.625 37.520 13.251 1.00 26.31 193 GLU B C 1
ATOM 5229 O O . GLU B 1 167 ? 48.711 37.005 14.368 1.00 26.60 193 GLU B O 1
ATOM 5235 N N . PHE B 1 168 ? 47.597 37.307 12.433 1.00 22.52 194 PHE B N 1
ATOM 5236 C CA . PHE B 1 168 ? 46.512 36.397 12.786 1.00 24.02 194 PHE B CA 1
ATOM 5237 C C . PHE B 1 168 ? 46.372 35.322 11.714 1.00 23.20 194 PHE B C 1
ATOM 5238 O O . PHE B 1 168 ? 45.561 35.461 10.799 1.00 23.26 194 PHE B O 1
ATOM 5246 N N . PRO B 1 169 ? 47.180 34.248 11.827 1.00 22.68 195 PRO B N 1
ATOM 5247 C CA . PRO B 1 169 ? 47.233 33.197 10.819 1.00 25.06 195 PRO B CA 1
ATOM 5248 C C . PRO B 1 169 ? 45.926 32.425 10.711 1.00 22.48 195 PRO B C 1
ATOM 5249 O O . PRO B 1 169 ? 45.277 32.147 11.718 1.00 23.11 195 PRO B O 1
ATOM 5253 N N . ILE B 1 170 ? 45.542 32.119 9.478 1.00 22.61 196 ILE B N 1
ATOM 5254 C CA . ILE B 1 170 ? 44.474 31.173 9.202 1.00 24.16 196 ILE B CA 1
ATOM 5255 C C . ILE B 1 170 ? 45.045 30.192 8.189 1.00 25.04 196 ILE B C 1
ATOM 5256 O O . ILE B 1 170 ? 45.398 30.576 7.071 1.00 26.40 196 ILE B O 1
ATOM 5261 N N . ASN B 1 171 ? 45.174 28.935 8.602 1.00 26.08 197 ASN B N 1
ATOM 5262 C CA . ASN B 1 171 ? 45.703 27.895 7.730 1.00 26.65 197 ASN B CA 1
ATOM 5263 C C . ASN B 1 171 ? 44.567 27.265 6.939 1.00 27.09 197 ASN B C 1
ATOM 5264 O O . ASN B 1 171 ? 43.708 26.596 7.512 1.00 26.68 197 ASN B O 1
ATOM 5269 N N . LEU B 1 172 ? 44.563 27.489 5.628 1.00 27.29 198 LEU B N 1
ATOM 5270 C CA . LEU B 1 172 ? 43.501 26.982 4.760 1.00 27.46 198 LEU B CA 1
ATOM 5271 C C . LEU B 1 172 ? 43.633 25.485 4.455 1.00 28.97 198 LEU B C 1
ATOM 5272 O O . LEU B 1 172 ? 42.631 24.821 4.188 1.00 30.17 198 LEU B O 1
ATOM 5277 N N . LYS B 1 173 ? 44.860 24.965 4.486 1.00 30.35 199 LYS B N 1
ATOM 5278 C CA . LYS B 1 173 ? 45.108 23.536 4.262 1.00 33.74 199 LYS B CA 1
ATOM 5279 C C . LYS B 1 173 ? 44.496 22.700 5.382 1.00 30.17 199 LYS B C 1
ATOM 5280 O O . LYS B 1 173 ? 43.814 21.712 5.121 1.00 30.07 199 LYS B O 1
ATOM 5286 N N . THR B 1 174 ? 44.728 23.120 6.624 1.00 27.57 200 THR B N 1
ATOM 5287 C CA . THR B 1 174 ? 44.286 22.367 7.799 1.00 27.42 200 THR B CA 1
ATOM 5288 C C . THR B 1 174 ? 43.024 22.934 8.437 1.00 25.98 200 THR B C 1
ATOM 5289 O O . THR B 1 174 ? 42.291 22.209 9.108 1.00 25.77 200 THR B O 1
ATOM 5293 N N . GLY B 1 175 ? 42.790 24.231 8.248 1.00 25.12 201 GLY B N 1
ATOM 5294 C CA . GLY B 1 175 ? 41.671 24.913 8.893 1.00 23.66 201 GLY B CA 1
ATOM 5295 C C . GLY B 1 175 ? 41.996 25.496 10.259 1.00 23.17 201 GLY B C 1
ATOM 5296 O O . GLY B 1 175 ? 41.100 25.969 10.955 1.00 20.63 201 GLY B O 1
ATOM 5297 N N . GLU B 1 176 ? 43.273 25.479 10.642 1.00 21.26 202 GLU B N 1
ATOM 5298 C CA . GLU B 1 176 ? 43.680 25.958 11.968 1.00 22.20 202 GLU B CA 1
ATOM 5299 C C . GLU B 1 176 ? 43.729 27.484 12.092 1.00 20.70 202 GLU B C 1
ATOM 5300 O O . GLU B 1 176 ? 44.334 28.164 11.258 1.00 20.47 202 GLU B O 1
ATOM 5306 N N . ALA B 1 177 ? 43.083 27.996 13.143 1.00 20.03 203 ALA B N 1
ATOM 5307 C CA . ALA B 1 177 ? 43.217 29.388 13.593 1.00 21.73 203 ALA B CA 1
ATOM 5308 C C . ALA B 1 177 ? 42.780 29.516 15.057 1.00 22.72 203 ALA B C 1
ATOM 5309 O O . ALA B 1 177 ? 41.884 28.795 15.511 1.00 22.43 203 ALA B O 1
ATOM 5311 N N . ASN B 1 178 ? 43.414 30.434 15.783 1.00 22.96 204 ASN B N 1
ATOM 5312 C CA . ASN B 1 178 ? 43.174 30.619 17.221 1.00 24.47 204 ASN B CA 1
ATOM 5313 C C . ASN B 1 178 ? 42.123 31.683 17.539 1.00 22.02 204 ASN B C 1
ATOM 5314 O O . ASN B 1 178 ? 41.875 31.997 18.709 1.00 21.27 204 ASN B O 1
ATOM 5319 N N . LEU B 1 179 ? 41.495 32.218 16.495 1.00 18.38 205 LEU B N 1
ATOM 5320 C CA . LEU B 1 179 ? 40.665 33.420 16.622 1.00 20.24 205 LEU B CA 1
ATOM 5321 C C . LEU B 1 179 ? 39.449 33.279 17.544 1.00 19.27 205 LEU B C 1
ATOM 5322 O O . LEU B 1 179 ? 39.114 34.221 18.259 1.00 20.19 205 LEU B O 1
ATOM 5327 N N . THR B 1 180 ? 38.801 32.115 17.534 1.00 17.89 206 THR B N 1
ATOM 5328 C CA . THR B 1 180 ? 37.642 31.875 18.405 1.00 15.07 206 THR B CA 1
ATOM 5329 C C . THR B 1 180 ? 38.055 31.855 19.887 1.00 17.22 206 THR B C 1
ATOM 5330 O O . THR B 1 180 ? 37.322 32.343 20.751 1.00 17.87 206 THR B O 1
ATOM 5334 N N . GLN B 1 181 ? 39.233 31.305 20.169 1.00 17.37 207 GLN B N 1
ATOM 5335 C CA . GLN B 1 181 ? 39.791 31.321 21.521 1.00 18.13 207 GLN B CA 1
ATOM 5336 C C . GLN B 1 181 ? 40.085 32.753 21.979 1.00 18.66 207 GLN B C 1
ATOM 5337 O O . GLN B 1 181 ? 39.798 33.121 23.119 1.00 20.46 207 GLN B O 1
ATOM 5343 N N . ILE B 1 182 ? 40.652 33.550 21.079 1.00 17.18 208 ILE B N 1
ATOM 5344 C CA . ILE B 1 182 ? 40.916 34.962 21.346 1.00 19.66 208 ILE B CA 1
ATOM 5345 C C . ILE B 1 182 ? 39.602 35.692 21.635 1.00 19.43 208 ILE B C 1
ATOM 5346 O O . ILE B 1 182 ? 39.500 36.427 22.618 1.00 21.87 208 ILE B O 1
ATOM 5351 N N . TYR B 1 183 ? 38.595 35.452 20.795 1.00 19.84 209 TYR B N 1
ATOM 5352 C CA . TYR B 1 183 ? 37.264 36.038 20.969 1.00 17.94 209 TYR B CA 1
ATOM 5353 C C . TYR B 1 183 ? 36.601 35.614 22.269 1.00 17.45 209 TYR B C 1
ATOM 5354 O O . TYR B 1 183 ? 35.935 36.420 22.911 1.00 18.03 209 TYR B O 1
ATOM 5363 N N . LEU B 1 184 ? 36.768 34.348 22.644 1.00 16.59 210 LEU B N 1
ATOM 5364 C CA . LEU B 1 184 ? 36.281 33.866 23.933 1.00 19.26 210 LEU B CA 1
ATOM 5365 C C . LEU B 1 184 ? 36.929 34.658 25.072 1.00 20.22 210 LEU B C 1
ATOM 5366 O O . LEU B 1 184 ? 36.240 35.171 25.959 1.00 18.48 210 LEU B O 1
ATOM 5371 N N . GLN B 1 185 ? 38.257 34.746 25.031 1.00 20.32 211 GLN B N 1
ATOM 5372 C CA . GLN B 1 185 ? 39.022 35.449 26.049 1.00 23.59 211 GLN B CA 1
ATOM 5373 C C . GLN B 1 185 ? 38.619 36.919 26.139 1.00 21.21 211 GLN B C 1
ATOM 5374 O O . GLN B 1 185 ? 38.492 37.464 27.235 1.00 21.28 211 GLN B O 1
ATOM 5380 N N . GLU B 1 186 ? 38.406 37.554 24.990 1.00 18.59 212 GLU B N 1
ATOM 5381 C CA . GLU B 1 186 ? 37.962 38.943 24.982 1.00 21.23 212 GLU B CA 1
ATOM 5382 C C . GLU B 1 186 ? 36.639 39.088 25.729 1.00 22.61 212 GLU B C 1
ATOM 5383 O O . GLU B 1 186 ? 36.454 40.051 26.477 1.00 21.13 212 GLU B O 1
ATOM 5389 N N . ALA B 1 187 ? 35.736 38.122 25.530 1.00 18.96 213 ALA B N 1
ATOM 5390 C CA . ALA B 1 187 ? 34.432 38.136 26.185 1.00 20.07 213 ALA B CA 1
ATOM 5391 C C . ALA B 1 187 ? 34.568 37.954 27.696 1.00 20.40 213 ALA B C 1
ATOM 5392 O O . ALA B 1 187 ? 34.012 38.740 28.467 1.00 20.47 213 ALA B O 1
ATOM 5394 N N . LEU B 1 188 ? 35.321 36.932 28.107 1.00 18.79 214 LEU B N 1
ATOM 5395 C CA . LEU B 1 188 ? 35.526 36.634 29.525 1.00 23.17 214 LEU B CA 1
ATOM 5396 C C . LEU B 1 188 ? 36.138 37.821 30.257 1.00 25.30 214 LEU B C 1
ATOM 5397 O O . LEU B 1 188 ? 35.606 38.263 31.279 1.00 28.04 214 LEU B O 1
ATOM 5402 N N . ASP B 1 189 ? 37.246 38.335 29.722 1.00 26.83 215 ASP B N 1
ATOM 5403 C CA . ASP B 1 189 ? 37.941 39.485 30.304 1.00 28.00 215 ASP B CA 1
ATOM 5404 C C . ASP B 1 189 ? 37.016 40.690 30.482 1.00 25.92 215 ASP B C 1
ATOM 5405 O O . ASP B 1 189 ? 37.020 41.327 31.535 1.00 27.08 215 ASP B O 1
ATOM 5410 N N . PHE B 1 190 ? 36.221 40.989 29.457 1.00 22.58 216 PHE B N 1
ATOM 5411 C CA . PHE B 1 190 ? 35.262 42.093 29.518 1.00 22.92 216 PHE B CA 1
ATOM 5412 C C . PHE B 1 190 ? 34.242 41.915 30.643 1.00 22.47 216 PHE B C 1
ATOM 5413 O O . PHE B 1 190 ? 33.986 42.846 31.407 1.00 22.96 216 PHE B O 1
ATOM 5421 N N . ILE B 1 191 ? 33.666 40.718 30.729 1.00 22.33 217 ILE B N 1
ATOM 5422 C CA . ILE B 1 191 ? 32.675 40.401 31.752 1.00 23.97 217 ILE B CA 1
ATOM 5423 C C . ILE B 1 191 ? 33.265 40.519 33.161 1.00 25.30 217 ILE B C 1
ATOM 5424 O O . ILE B 1 191 ? 32.644 41.109 34.046 1.00 28.03 217 ILE B O 1
ATOM 5429 N N . LYS B 1 192 ? 34.466 39.979 33.357 1.00 25.68 218 LYS B N 1
ATOM 5430 C CA . LYS B 1 192 ? 35.152 40.075 34.645 1.00 29.34 218 LYS B CA 1
ATOM 5431 C C . LYS B 1 192 ? 35.371 41.528 35.058 1.00 29.32 218 LYS B C 1
ATOM 5432 O O . LYS B 1 192 ? 35.182 41.877 36.221 1.00 31.83 218 LYS B O 1
ATOM 5438 N N . ARG B 1 193 ? 35.751 42.365 34.095 1.00 30.17 219 ARG B N 1
ATOM 5439 C CA . ARG B 1 193 ? 36.040 43.776 34.352 1.00 32.48 219 ARG B CA 1
ATOM 5440 C C . ARG B 1 193 ? 34.796 44.599 34.704 1.00 32.42 219 ARG B C 1
ATOM 5441 O O . ARG B 1 193 ? 34.864 45.491 35.545 1.00 33.35 219 ARG B O 1
ATOM 5449 N N . GLN B 1 194 ? 33.664 44.291 34.072 1.00 31.63 220 GLN B N 1
ATOM 5450 C CA . GLN B 1 194 ? 32.448 45.092 34.256 1.00 30.39 220 GLN B CA 1
ATOM 5451 C C . GLN B 1 194 ? 31.550 44.648 35.413 1.00 31.91 220 GLN B C 1
ATOM 5452 O O . GLN B 1 194 ? 30.824 45.469 35.978 1.00 31.26 220 GLN B O 1
ATOM 5458 N N . ALA B 1 195 ? 31.598 43.360 35.752 1.00 32.29 221 ALA B N 1
ATOM 5459 C CA . ALA B 1 195 ? 30.727 42.785 36.782 1.00 35.83 221 ALA B CA 1
ATOM 5460 C C . ALA B 1 195 ? 30.866 43.484 38.138 1.00 38.55 221 ALA B C 1
ATOM 5461 O O . ALA B 1 195 ? 31.977 43.674 38.638 1.00 38.49 221 ALA B O 1
ATOM 5463 N N . ARG B 1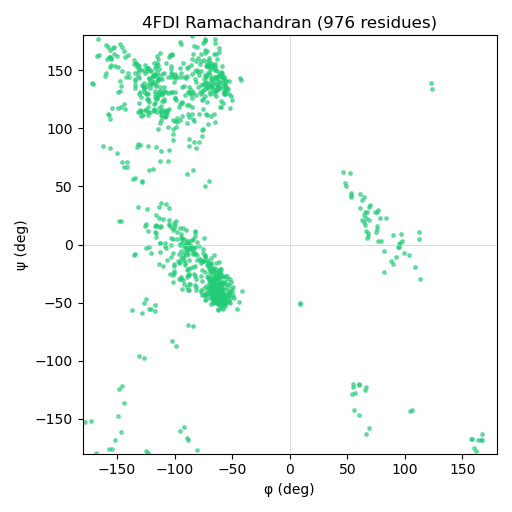 196 ? 29.722 43.864 38.712 1.00 41.04 222 ARG B N 1
ATOM 5464 C CA . ARG B 1 196 ? 29.646 44.613 39.979 1.00 44.80 222 ARG B CA 1
ATOM 5465 C C . ARG B 1 196 ? 30.169 46.055 39.897 1.00 44.85 222 ARG B C 1
ATOM 5466 O O . ARG B 1 196 ? 30.266 46.739 40.919 1.00 46.92 222 ARG B O 1
ATOM 5474 N N . HIS B 1 197 ? 30.491 46.512 38.686 1.00 42.58 223 HIS B N 1
ATOM 5475 C CA . HIS B 1 197 ? 30.976 47.879 38.468 1.00 44.10 223 HIS B CA 1
ATOM 5476 C C . HIS B 1 197 ? 30.032 48.698 37.573 1.00 41.34 223 HIS B C 1
ATOM 5477 O O . HIS B 1 197 ? 29.636 49.810 37.933 1.00 40.89 223 HIS B O 1
ATOM 5484 N N . HIS B 1 198 ? 29.686 48.145 36.411 1.00 36.20 224 HIS B N 1
ATOM 5485 C CA . HIS B 1 198 ? 28.760 48.784 35.471 1.00 33.38 224 HIS B CA 1
ATOM 5486 C C . HIS B 1 198 ? 27.912 47.734 34.758 1.00 30.51 224 HIS B C 1
ATOM 5487 O O . HIS B 1 198 ? 28.381 46.613 34.538 1.00 27.17 224 HIS B O 1
ATOM 5494 N N . PRO B 1 199 ? 26.662 48.088 34.389 1.00 29.09 225 PRO B N 1
ATOM 5495 C CA . PRO B 1 199 ? 25.920 47.191 33.509 1.00 26.63 225 PRO B CA 1
ATOM 5496 C C . PRO B 1 199 ? 26.653 47.083 32.176 1.00 25.91 225 PRO B C 1
ATOM 5497 O O . PRO B 1 199 ? 27.131 48.096 31.652 1.00 23.90 225 PRO B O 1
ATOM 5501 N N . PHE B 1 200 ? 26.778 45.866 31.650 1.00 23.31 226 PHE B N 1
ATOM 5502 C CA . PHE B 1 200 ? 27.510 45.679 30.401 1.00 22.04 226 PHE B CA 1
ATOM 5503 C C . PHE B 1 200 ? 26.644 45.282 29.214 1.00 19.17 226 PHE B C 1
ATOM 5504 O O . PHE B 1 200 ? 25.641 44.584 29.364 1.00 16.50 226 PHE B O 1
ATOM 5512 N N . PHE B 1 201 ? 27.043 45.753 28.036 1.00 17.65 227 PHE B N 1
ATOM 5513 C CA . PHE B 1 201 ? 26.511 45.257 26.780 1.00 15.71 227 PHE B CA 1
ATOM 5514 C C . PHE B 1 201 ? 27.652 44.644 25.984 1.00 15.82 227 PHE B C 1
ATOM 5515 O O . PHE B 1 201 ? 28.594 45.339 25.593 1.00 16.31 227 PHE B O 1
ATOM 5523 N N . LEU B 1 202 ? 27.569 43.334 25.771 1.00 14.70 228 LEU B N 1
ATOM 5524 C CA . LEU B 1 202 ? 28.542 42.624 24.959 1.00 14.58 228 LEU B CA 1
ATOM 5525 C C . LEU B 1 202 ? 27.905 42.119 23.671 1.00 16.27 228 LEU B C 1
ATOM 5526 O O . LEU B 1 202 ? 26.961 41.316 23.700 1.00 16.17 228 LEU B O 1
ATOM 5531 N N . TYR B 1 203 ? 28.440 42.597 22.552 1.00 13.87 229 TYR B N 1
ATOM 5532 C CA . TYR B 1 203 ? 28.055 42.153 21.222 1.00 14.92 229 TYR B CA 1
ATOM 5533 C C . TYR B 1 203 ? 29.128 41.180 20.737 1.00 16.15 229 TYR B C 1
ATOM 5534 O O . TYR B 1 203 ? 30.201 41.595 20.287 1.00 17.96 229 TYR B O 1
ATOM 5543 N N . TRP B 1 204 ? 28.840 39.885 20.864 1.00 14.23 230 TRP B N 1
ATOM 5544 C CA . TRP B 1 204 ? 29.813 38.829 20.571 1.00 15.04 230 TRP B CA 1
ATOM 5545 C C . TRP B 1 204 ? 29.502 38.251 19.200 1.00 16.76 230 TRP B C 1
ATOM 5546 O O . TRP B 1 204 ? 28.653 37.357 19.060 1.00 15.83 230 TRP B O 1
ATOM 5557 N N . ALA B 1 205 ? 30.190 38.781 18.192 1.00 15.34 231 ALA B N 1
ATOM 5558 C CA . ALA B 1 205 ? 29.877 38.494 16.803 1.00 15.39 231 ALA B CA 1
ATOM 5559 C C . ALA B 1 205 ? 30.994 37.697 16.139 1.00 15.28 231 ALA B C 1
ATOM 5560 O O . ALA B 1 205 ? 31.729 38.207 15.291 1.00 17.60 231 ALA B O 1
ATOM 5562 N N . VAL B 1 206 ? 31.101 36.428 16.519 1.00 13.87 232 VAL B N 1
ATOM 5563 C CA . VAL B 1 206 ? 32.131 35.547 15.971 1.00 15.99 232 VAL B CA 1
ATOM 5564 C C . VAL B 1 206 ? 31.801 35.156 14.529 1.00 16.77 232 VAL B C 1
ATOM 5565 O O . VAL B 1 206 ? 30.663 35.345 14.074 1.00 14.67 232 VAL B O 1
ATOM 5569 N N . ASP B 1 207 ? 32.794 34.628 13.814 1.00 13.62 233 ASP B N 1
ATOM 5570 C CA . ASP B 1 207 ? 32.622 34.328 12.393 1.00 13.93 233 ASP B CA 1
ATOM 5571 C C . ASP B 1 207 ? 33.388 33.095 11.883 1.00 13.46 233 ASP B C 1
ATOM 5572 O O . ASP B 1 207 ? 33.617 32.965 10.685 1.00 17.38 233 ASP B O 1
ATOM 5577 N N . ALA B 1 208 ? 33.771 32.194 12.784 1.00 14.15 234 ALA B N 1
ATOM 5578 C CA . ALA B 1 208 ? 34.499 30.974 12.405 1.00 15.36 234 ALA B CA 1
ATOM 5579 C C . ALA B 1 208 ? 33.707 30.075 11.449 1.00 15.23 234 ALA B C 1
ATOM 5580 O O . ALA B 1 208 ? 34.296 29.323 10.669 1.00 13.12 234 ALA B O 1
ATOM 5582 N N . THR B 1 209 ? 32.379 30.162 11.517 1.00 12.85 235 THR B N 1
ATOM 5583 C CA . THR B 1 209 ? 31.492 29.367 10.663 1.00 14.49 235 THR B CA 1
ATOM 5584 C C . THR B 1 209 ? 31.292 29.961 9.259 1.00 16.24 235 THR B C 1
ATOM 5585 O O . THR B 1 209 ? 30.588 29.383 8.428 1.00 14.09 235 THR B O 1
ATOM 5589 N N . HIS B 1 210 ? 31.899 31.120 9.012 1.00 13.62 236 HIS B N 1
ATOM 5590 C CA . HIS B 1 210 ? 31.867 31.751 7.703 1.00 15.04 236 HIS B CA 1
ATOM 5591 C C . HIS B 1 210 ? 33.075 31.269 6.898 1.00 14.45 236 HIS B C 1
ATOM 5592 O O . HIS B 1 210 ? 34.203 31.318 7.390 1.00 14.72 236 HIS B O 1
ATOM 5599 N N . ALA B 1 211 ? 32.842 30.797 5.675 1.00 12.49 237 ALA B N 1
ATOM 5600 C CA . ALA B 1 211 ? 33.932 30.304 4.815 1.00 15.89 237 ALA B CA 1
ATOM 5601 C C . ALA B 1 211 ? 34.939 31.419 4.494 1.00 16.38 237 ALA B C 1
ATOM 5602 O O . ALA B 1 211 ? 34.535 32.552 4.222 1.00 17.62 237 ALA B O 1
ATOM 5604 N N . PRO B 1 212 ? 36.253 31.114 4.552 1.00 17.14 238 PRO B N 1
ATOM 5605 C CA . PRO B 1 212 ? 36.838 29.811 4.890 1.00 16.42 238 PRO B CA 1
ATOM 5606 C C . PRO B 1 212 ? 36.761 29.511 6.392 1.00 16.79 238 PRO B C 1
ATOM 5607 O O . PRO B 1 212 ? 37.205 30.308 7.220 1.00 14.13 238 PRO B O 1
ATOM 5611 N N . VAL B 1 213 ? 36.177 28.362 6.719 1.00 17.40 239 VAL B N 1
ATOM 5612 C CA . VAL B 1 213 ? 35.911 27.971 8.098 1.00 17.59 239 VAL B CA 1
ATOM 5613 C C . VAL B 1 213 ? 37.219 27.665 8.830 1.00 17.00 239 VAL B C 1
ATOM 5614 O O . VAL B 1 213 ? 38.178 27.193 8.220 1.00 16.98 239 VAL B O 1
ATOM 5618 N N . TYR B 1 214 ? 37.267 27.967 10.126 1.00 15.97 240 TYR B N 1
ATOM 5619 C CA . TYR B 1 214 ? 38.446 27.649 10.939 1.00 17.12 240 TYR B CA 1
ATOM 5620 C C . TYR B 1 214 ? 38.093 27.214 12.355 1.00 15.76 240 TYR B C 1
ATOM 5621 O O . TYR B 1 214 ? 37.001 27.489 12.852 1.00 15.26 240 TYR B O 1
ATOM 5630 N N . ALA B 1 215 ? 39.047 26.555 13.002 1.00 17.64 241 ALA B N 1
ATOM 5631 C CA . ALA B 1 215 ? 38.929 26.152 14.400 1.00 17.19 241 ALA B CA 1
ATOM 5632 C C . ALA B 1 215 ? 40.325 26.010 14.980 1.00 18.35 241 ALA B C 1
ATOM 5633 O O . ALA B 1 215 ? 41.282 25.770 14.244 1.00 18.05 241 ALA B O 1
ATOM 5635 N N . SER B 1 216 ? 40.443 26.165 16.296 1.00 18.35 242 SER B N 1
ATOM 5636 C CA . SER B 1 216 ? 41.709 25.927 16.968 1.00 19.62 242 SER B CA 1
ATOM 5637 C C . SER B 1 216 ? 42.001 24.432 16.945 1.00 22.51 242 SER B C 1
ATOM 5638 O O . SER B 1 216 ? 41.077 23.607 16.866 1.00 21.99 242 SER B O 1
ATOM 5641 N N . LYS B 1 217 ? 43.289 24.101 16.997 1.00 19.69 243 LYS B N 1
ATOM 5642 C CA . LYS B 1 217 ? 43.767 22.724 16.876 1.00 22.22 243 LYS B CA 1
ATOM 5643 C C . LYS B 1 217 ? 42.983 21.665 17.680 1.00 21.46 243 LYS B C 1
ATOM 5644 O O . LYS B 1 217 ? 42.607 20.637 17.111 1.00 20.05 243 LYS B O 1
ATOM 5650 N N . PRO B 1 218 ? 42.728 21.904 18.988 1.00 21.37 244 PRO B N 1
ATOM 5651 C CA . PRO B 1 218 ? 42.023 20.862 19.752 1.00 22.50 244 PRO B CA 1
ATOM 5652 C C . PRO B 1 218 ? 40.622 20.489 19.232 1.00 21.72 244 PRO B C 1
ATOM 5653 O O . PRO B 1 218 ? 40.139 19.394 19.527 1.00 24.35 244 PRO B O 1
ATOM 5657 N N . PHE B 1 219 ? 39.994 21.370 18.453 1.00 19.79 245 PHE B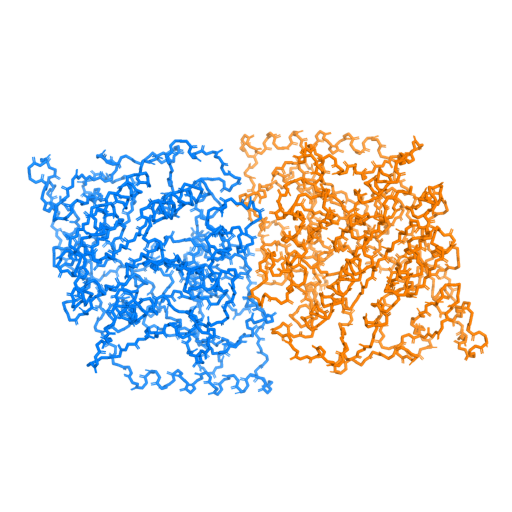 N 1
ATOM 5658 C CA . PHE B 1 219 ? 38.657 21.107 17.912 1.00 20.78 245 PHE B CA 1
ATOM 5659 C C . PHE B 1 219 ? 38.666 20.550 16.489 1.00 20.44 245 PHE B C 1
ATOM 5660 O O . PHE B 1 219 ? 37.657 20.011 16.025 1.00 17.63 245 PHE B O 1
ATOM 5668 N N . LEU B 1 220 ? 39.798 20.682 15.801 1.00 20.16 246 LEU B N 1
ATOM 5669 C CA . LEU B 1 220 ? 39.912 20.189 14.435 1.00 21.33 246 LEU B CA 1
ATOM 5670 C C . LEU B 1 220 ? 39.782 18.674 14.407 1.00 22.87 246 LEU B C 1
ATOM 5671 O O . LEU B 1 220 ? 40.413 17.974 15.202 1.00 22.17 246 LEU B O 1
ATOM 5676 N N . GLY B 1 221 ? 38.940 18.183 13.501 1.00 23.64 247 GLY B N 1
ATOM 5677 C CA . GLY B 1 221 ? 38.744 16.754 13.308 1.00 22.95 247 GLY B CA 1
ATOM 5678 C C . GLY B 1 221 ? 37.902 16.078 14.375 1.00 24.91 247 GLY B C 1
ATOM 5679 O O . GLY B 1 221 ? 37.861 14.850 14.444 1.00 24.60 247 GLY B O 1
ATOM 5680 N N . THR B 1 222 ? 37.222 16.872 15.199 1.00 22.28 248 THR B N 1
ATOM 5681 C CA . THR B 1 222 ? 36.407 16.332 16.293 1.00 22.48 248 THR B CA 1
ATOM 5682 C C . THR B 1 222 ? 34.937 16.168 15.906 1.00 22.41 248 THR B C 1
ATOM 5683 O O . THR B 1 222 ? 34.183 15.481 16.591 1.00 23.43 248 THR B O 1
ATOM 5687 N N . SER B 1 223 ? 34.539 16.795 14.802 1.00 21.08 249 SER B N 1
ATOM 5688 C CA . SER B 1 223 ? 33.144 16.789 14.378 1.00 18.59 249 SER B CA 1
ATOM 5689 C C . SER B 1 223 ? 32.864 15.756 13.297 1.00 18.03 249 SER B C 1
ATOM 5690 O O . SER B 1 223 ? 33.705 15.500 12.438 1.00 20.10 249 SER B O 1
ATOM 5693 N N . GLN B 1 224 ? 31.669 15.174 13.345 1.00 17.42 250 GLN B N 1
ATOM 5694 C CA . GLN B 1 224 ? 31.194 14.313 12.267 1.00 18.16 250 GLN B CA 1
ATOM 5695 C C . GLN B 1 224 ? 30.691 15.150 11.094 1.00 17.70 250 GLN B C 1
ATOM 5696 O O . GLN B 1 224 ? 30.279 14.599 10.076 1.00 18.46 250 GLN B O 1
ATOM 5702 N N . ARG B 1 225 ? 30.738 16.475 11.234 1.00 14.93 251 ARG B N 1
ATOM 5703 C CA . ARG B 1 225 ? 30.285 17.377 10.172 1.00 16.29 251 ARG B CA 1
ATOM 5704 C C . ARG B 1 225 ? 31.436 18.022 9.389 1.00 17.17 251 ARG B C 1
ATOM 5705 O O . ARG B 1 225 ? 31.227 18.992 8.658 1.00 20.47 251 ARG B O 1
ATOM 5713 N N . GLY B 1 226 ? 32.641 17.476 9.530 1.00 16.54 252 GLY B N 1
ATOM 5714 C CA . GLY B 1 226 ? 33.828 18.069 8.925 1.00 17.34 252 GLY B CA 1
ATOM 5715 C C . GLY B 1 226 ? 34.176 19.418 9.535 1.00 19.03 252 GLY B C 1
ATOM 5716 O O . GLY B 1 226 ? 33.685 19.769 10.610 1.00 18.45 252 GLY B O 1
ATOM 5717 N N . ARG B 1 227 ? 35.014 20.181 8.839 1.00 18.37 253 ARG B N 1
ATOM 5718 C CA . ARG B 1 227 ? 35.550 21.438 9.368 1.00 18.30 253 ARG B CA 1
ATOM 5719 C C . ARG B 1 227 ? 34.481 22.437 9.844 1.00 16.07 253 ARG B C 1
ATOM 5720 O O . ARG B 1 227 ? 34.666 23.104 10.862 1.00 15.01 253 ARG B O 1
ATOM 5728 N N . TYR B 1 228 ? 33.371 22.543 9.121 1.00 16.00 254 TYR B N 1
ATOM 5729 C CA . TYR B 1 228 ? 32.287 23.422 9.562 1.00 15.36 254 TYR B CA 1
ATOM 5730 C C . TYR B 1 228 ? 31.805 23.012 10.959 1.00 13.82 254 TYR B C 1
ATOM 5731 O O . TYR B 1 228 ? 31.566 23.861 11.823 1.00 15.81 254 TYR B O 1
ATOM 5740 N N . GLY B 1 229 ? 31.675 21.706 11.169 1.00 12.01 255 GLY B N 1
ATOM 5741 C CA . GLY B 1 229 ? 31.258 21.172 12.459 1.00 11.82 255 GLY B CA 1
ATOM 5742 C C . GLY B 1 229 ? 32.270 21.398 13.567 1.00 13.35 255 GLY B C 1
ATOM 5743 O O . GLY B 1 229 ? 31.882 21.601 14.726 1.00 13.84 255 GLY B O 1
ATOM 5744 N N . ASP B 1 230 ? 33.561 21.338 13.222 1.00 12.37 256 ASP B N 1
ATOM 5745 C CA . ASP B 1 230 ? 34.636 21.647 14.170 1.00 16.02 256 ASP B CA 1
ATOM 5746 C C . ASP B 1 230 ? 34.440 23.058 14.725 1.00 14.96 256 ASP B C 1
ATOM 5747 O O . ASP B 1 230 ? 34.449 23.257 15.941 1.00 16.70 256 ASP B O 1
ATOM 5752 N N . ALA B 1 231 ? 34.250 24.024 13.828 1.00 10.78 257 ALA B N 1
ATOM 5753 C CA . ALA B 1 231 ? 33.994 25.413 14.216 1.00 14.21 257 ALA B CA 1
ATOM 5754 C C . ALA B 1 231 ? 32.779 25.554 15.130 1.00 14.54 257 ALA B C 1
ATOM 5755 O O . ALA B 1 231 ? 32.833 26.282 16.119 1.00 14.02 257 ALA B O 1
ATOM 5757 N N . VAL B 1 232 ? 31.692 24.854 14.792 1.00 16.09 258 VAL B N 1
ATOM 5758 C CA . VAL B 1 232 ? 30.467 24.888 15.588 1.00 13.44 258 VAL B CA 1
ATOM 5759 C C . VAL B 1 232 ? 30.723 24.352 17.000 1.00 16.56 258 VAL B C 1
ATOM 5760 O O . VAL B 1 232 ? 30.297 24.972 17.979 1.00 14.23 258 VAL B O 1
ATOM 5764 N N . ARG B 1 233 ? 31.443 23.228 17.098 1.00 14.16 259 ARG B N 1
ATOM 5765 C CA . ARG B 1 233 ? 31.776 22.638 18.397 1.00 15.42 259 ARG B CA 1
ATOM 5766 C C . ARG B 1 233 ? 32.573 23.606 19.275 1.00 14.61 259 ARG B C 1
ATOM 5767 O O . ARG B 1 233 ? 32.309 23.721 20.471 1.00 15.50 259 ARG B O 1
ATOM 5775 N N . GLU B 1 234 ? 33.541 24.296 18.677 1.00 14.53 260 GLU B N 1
ATOM 5776 C CA . GLU B 1 234 ? 34.352 25.275 19.407 1.00 14.69 260 GLU B CA 1
ATOM 5777 C C . GLU B 1 234 ? 33.501 26.446 19.900 1.00 15.80 260 GLU B C 1
ATOM 5778 O O . GLU B 1 234 ? 33.587 26.832 21.072 1.00 17.61 260 GLU B O 1
ATOM 5784 N N . ILE B 1 235 ? 32.679 26.994 19.009 1.00 12.96 261 ILE B N 1
ATOM 5785 C CA . ILE B 1 235 ? 31.782 28.099 19.360 1.00 14.68 261 ILE B CA 1
ATOM 5786 C C . ILE B 1 235 ? 30.824 27.707 20.492 1.00 16.33 261 ILE B C 1
ATOM 5787 O O . ILE B 1 235 ? 30.634 28.470 21.442 1.00 17.29 261 ILE B O 1
ATOM 5792 N N . ASP B 1 236 ? 30.238 26.515 20.379 1.00 16.09 262 ASP B N 1
ATOM 5793 C CA . ASP B 1 236 ? 29.368 25.960 21.407 1.00 17.44 262 ASP B CA 1
ATOM 5794 C C . ASP B 1 236 ? 30.097 25.844 22.747 1.00 16.16 262 ASP B C 1
ATOM 5795 O O . ASP B 1 236 ? 29.561 26.233 23.781 1.00 17.00 262 ASP B O 1
ATOM 5800 N N . ASP B 1 237 ? 31.311 25.298 22.712 1.00 15.43 263 ASP B N 1
ATOM 5801 C CA . ASP B 1 237 ? 32.151 25.169 23.903 1.00 18.56 263 ASP B CA 1
ATOM 5802 C C . ASP B 1 237 ? 32.455 26.538 24.523 1.00 18.47 263 ASP B C 1
ATOM 5803 O O . ASP B 1 237 ? 32.402 26.705 25.747 1.00 20.69 263 ASP B O 1
ATOM 5808 N N . SER B 1 238 ? 32.756 27.512 23.668 1.00 16.87 264 SER B N 1
ATOM 5809 C CA . SER B 1 238 ? 33.054 28.874 24.107 1.00 17.37 264 SER B CA 1
ATOM 5810 C C . SER B 1 238 ? 31.837 29.508 24.772 1.00 17.17 264 SER B C 1
ATOM 5811 O O . SER B 1 238 ? 31.950 30.154 25.819 1.00 17.93 264 SER B O 1
ATOM 5814 N N . ILE B 1 239 ? 30.669 29.290 24.173 1.00 16.88 265 ILE B N 1
ATOM 5815 C CA . ILE B 1 239 ? 29.423 29.795 24.726 1.00 16.10 265 ILE B CA 1
ATOM 5816 C C . ILE B 1 239 ? 29.138 29.201 26.111 1.00 15.77 265 ILE B C 1
ATOM 5817 O O . ILE B 1 239 ? 28.774 29.934 27.028 1.00 15.38 265 ILE B O 1
ATOM 5822 N N . GLY B 1 240 ? 29.340 27.891 26.268 1.00 15.50 266 GLY B N 1
ATOM 5823 C CA . GLY B 1 240 ? 29.227 27.248 27.576 1.00 16.68 266 GLY B CA 1
ATOM 5824 C C . GLY B 1 240 ? 30.090 27.911 28.640 1.00 17.11 266 GLY B C 1
ATOM 5825 O O . GLY B 1 240 ? 29.643 28.115 29.771 1.00 21.05 266 GLY B O 1
ATOM 5826 N N . LYS B 1 241 ? 31.326 28.250 28.272 1.00 16.95 267 LYS B N 1
ATOM 5827 C CA . LYS B 1 241 ? 32.274 28.890 29.188 1.00 20.08 267 LYS B CA 1
ATOM 5828 C C . LYS B 1 241 ? 31.844 30.303 29.568 1.00 20.77 267 LYS B C 1
ATOM 5829 O O . LYS B 1 241 ? 32.037 30.729 30.706 1.00 24.03 267 LYS B O 1
ATOM 5835 N N . ILE B 1 242 ? 31.251 31.017 28.615 1.00 19.51 268 ILE B N 1
ATOM 5836 C CA . ILE B 1 242 ? 30.715 32.352 28.868 1.00 21.99 268 ILE B CA 1
ATOM 5837 C C . ILE B 1 242 ? 29.586 32.304 29.907 1.00 23.53 268 ILE B C 1
ATOM 5838 O O . ILE B 1 242 ? 29.613 33.046 30.892 1.00 24.47 268 ILE B O 1
ATOM 5843 N N . LEU B 1 243 ? 28.616 31.416 29.684 1.00 21.64 269 LEU B N 1
ATOM 5844 C CA . LEU B 1 243 ? 27.485 31.246 30.590 1.00 22.66 269 LEU B CA 1
ATOM 5845 C C . LEU B 1 243 ? 27.934 30.769 31.971 1.00 22.29 269 LEU B C 1
ATOM 5846 O O . LEU B 1 243 ? 27.426 31.244 32.987 1.00 22.57 269 LEU B O 1
ATOM 5851 N N . GLU B 1 244 ? 28.891 29.840 31.998 1.00 21.89 270 GLU B N 1
ATOM 5852 C CA . GLU B 1 244 ? 29.502 29.397 33.253 1.00 22.82 270 GLU B CA 1
ATOM 5853 C C . GLU B 1 244 ? 30.163 30.542 34.022 1.00 24.30 270 GLU B C 1
ATOM 5854 O O . GLU B 1 244 ? 30.065 30.589 35.250 1.00 26.05 270 GLU B O 1
ATOM 5860 N N . LEU B 1 245 ? 30.823 31.464 33.318 1.00 19.09 271 LEU B N 1
ATOM 5861 C CA . LEU B 1 245 ? 31.399 32.636 33.988 1.00 21.64 271 LEU B CA 1
ATOM 5862 C C . LEU B 1 245 ? 30.327 33.505 34.647 1.00 22.16 271 LEU B C 1
ATOM 5863 O O . LEU B 1 245 ? 30.497 33.948 35.781 1.00 24.92 271 LEU B O 1
ATOM 5868 N N . LEU B 1 246 ? 29.228 33.744 33.935 1.00 24.05 272 LEU B N 1
ATOM 5869 C CA . LEU B 1 246 ? 28.125 34.557 34.461 1.00 24.85 272 LEU B CA 1
ATOM 5870 C C . LEU B 1 246 ? 27.547 33.945 35.739 1.00 25.36 272 LEU B C 1
ATOM 5871 O O . LEU B 1 246 ? 27.210 34.662 36.685 1.00 27.08 272 LEU B O 1
ATOM 5876 N N . GLN B 1 247 ? 27.443 32.618 35.755 1.00 26.01 273 GLN B N 1
ATOM 5877 C CA . GLN B 1 247 ? 27.020 31.880 36.942 1.00 26.67 273 GLN B CA 1
ATOM 5878 C C . GLN B 1 247 ? 28.065 31.940 38.056 1.00 29.15 273 GLN B C 1
ATOM 5879 O O . GLN B 1 247 ? 27.714 32.137 39.230 1.00 30.95 273 GLN B O 1
ATOM 5885 N N . ASP B 1 248 ? 29.339 31.773 37.694 1.00 26.38 274 ASP B N 1
ATOM 5886 C CA . ASP B 1 248 ? 30.434 31.785 38.676 1.00 29.13 274 ASP B CA 1
ATOM 5887 C C . ASP B 1 248 ? 30.642 33.159 39.311 1.00 30.21 274 ASP B C 1
ATOM 5888 O O . ASP B 1 248 ? 31.069 33.257 40.460 1.00 34.01 274 ASP B O 1
ATOM 5893 N N . LEU B 1 249 ? 30.341 34.214 38.561 1.00 27.95 275 LEU B N 1
ATOM 5894 C CA . LEU B 1 249 ? 30.403 35.569 39.093 1.00 30.11 275 LEU B CA 1
ATOM 5895 C C . LEU B 1 249 ? 29.138 35.935 39.867 1.00 32.20 275 LEU B C 1
ATOM 5896 O O . LEU B 1 249 ? 29.083 36.991 40.507 1.00 34.32 275 LEU B O 1
ATOM 5901 N N . HIS B 1 250 ? 28.140 35.049 39.814 1.00 30.65 276 HIS B N 1
ATOM 5902 C CA . HIS B 1 250 ? 26.819 35.274 40.418 1.00 31.57 276 HIS B CA 1
ATOM 5903 C C . HIS B 1 250 ? 26.119 36.496 39.821 1.00 30.60 276 HIS B C 1
ATOM 5904 O O . HIS B 1 250 ? 25.523 37.311 40.533 1.00 30.54 276 HIS B O 1
ATOM 5911 N N . VAL B 1 251 ? 26.196 36.605 38.500 1.00 29.95 277 VAL B N 1
ATOM 5912 C CA . VAL B 1 251 ? 25.582 37.714 37.788 1.00 29.28 277 VAL B CA 1
ATOM 5913 C C . VAL B 1 251 ? 24.579 37.214 36.733 1.00 27.18 277 VAL B C 1
ATOM 5914 O O . VAL B 1 251 ? 23.899 38.010 36.078 1.00 27.27 277 VAL B O 1
ATOM 5918 N N . ALA B 1 252 ? 24.477 35.889 36.610 1.00 25.05 278 ALA B N 1
ATOM 5919 C CA . ALA B 1 252 ? 23.553 35.235 35.670 1.00 23.79 278 ALA B CA 1
ATOM 5920 C C . ALA B 1 252 ? 22.112 35.745 35.763 1.00 23.92 278 ALA B C 1
ATOM 5921 O O . ALA B 1 252 ? 21.472 36.006 34.736 1.00 22.32 278 ALA B O 1
ATOM 5923 N N . ASP B 1 253 ? 21.615 35.885 36.993 1.00 24.37 279 ASP B N 1
ATOM 5924 C CA . ASP B 1 253 ? 20.241 36.343 37.249 1.00 28.09 279 ASP B CA 1
ATOM 5925 C C . ASP B 1 253 ? 20.004 37.786 36.833 1.00 25.13 279 ASP B C 1
ATOM 5926 O O . ASP B 1 253 ? 18.858 38.198 36.627 1.00 25.70 279 ASP B O 1
ATOM 5931 N N . ASN B 1 254 ? 21.087 38.550 36.731 1.00 22.03 280 ASN B N 1
ATOM 5932 C CA . ASN B 1 254 ? 21.016 39.912 36.226 1.00 21.84 280 ASN B CA 1
ATOM 5933 C C . ASN B 1 254 ? 21.558 40.036 34.790 1.00 20.40 280 ASN B C 1
ATOM 5934 O O . ASN B 1 254 ? 21.875 41.132 34.333 1.00 18.66 280 ASN B O 1
ATOM 5939 N N . THR B 1 255 ? 21.662 38.916 34.077 1.00 20.07 281 THR B N 1
ATOM 5940 C CA . THR B 1 255 ? 22.175 38.956 32.699 1.00 19.57 281 THR B CA 1
ATOM 5941 C C . THR B 1 255 ? 21.224 38.322 31.688 1.00 17.37 281 THR B C 1
ATOM 5942 O O . THR B 1 255 ? 20.961 37.116 31.734 1.00 15.85 281 THR B O 1
ATOM 5946 N N . PHE B 1 256 ? 20.728 39.143 30.766 1.00 17.76 282 PHE B N 1
ATOM 5947 C CA . PHE B 1 256 ? 19.903 38.661 29.658 1.00 17.39 282 PHE B CA 1
ATOM 5948 C C . PHE B 1 256 ? 20.802 38.295 28.489 1.00 18.00 282 PHE B C 1
ATOM 5949 O O . PHE B 1 256 ? 21.528 39.148 27.968 1.00 16.98 282 PHE B O 1
ATOM 5957 N N . VAL B 1 257 ? 20.751 37.030 28.074 1.00 16.63 283 VAL B N 1
ATOM 5958 C CA . VAL B 1 257 ? 21.545 36.585 26.925 1.00 16.71 283 VAL B CA 1
ATOM 5959 C C . VAL B 1 257 ? 20.709 35.996 25.781 1.00 15.83 283 VAL B C 1
ATOM 5960 O O . VAL B 1 257 ? 19.789 35.203 25.998 1.00 18.60 283 VAL B O 1
ATOM 5964 N N . PHE B 1 258 ? 21.028 36.415 24.564 1.00 16.47 284 PHE B N 1
ATOM 5965 C CA . PHE B 1 258 ? 20.308 35.962 23.386 1.00 14.65 284 PHE B CA 1
ATOM 5966 C C . PHE B 1 258 ? 21.281 35.407 22.351 1.00 15.32 284 PHE B C 1
ATOM 5967 O O . PHE B 1 258 ? 22.328 36.005 22.085 1.00 16.85 284 PHE B O 1
ATOM 5975 N N . PHE B 1 259 ? 20.934 34.250 21.791 1.00 15.77 285 PHE B N 1
ATOM 5976 C CA . PHE B 1 259 ? 21.726 33.601 20.754 1.00 12.51 285 PHE B CA 1
ATOM 5977 C C . PHE B 1 259 ? 20.946 33.543 19.446 1.00 13.09 285 PHE B C 1
ATOM 5978 O O . PHE B 1 259 ? 19.822 33.029 19.414 1.00 14.91 285 PHE B O 1
ATOM 5986 N N . THR B 1 260 ? 21.548 34.047 18.368 1.00 10.82 286 THR B N 1
ATOM 5987 C CA . THR B 1 260 ? 20.931 33.981 17.045 1.00 9.51 286 THR B CA 1
ATOM 5988 C C . THR B 1 260 ? 21.989 34.011 15.924 1.00 11.24 286 THR B C 1
ATOM 5989 O O . THR B 1 260 ? 23.191 33.996 16.208 1.00 10.69 286 THR B O 1
ATOM 5993 N N . SER B 1 261 ? 21.545 34.034 14.670 1.00 8.61 287 SER B N 1
ATOM 5994 C CA . SER B 1 261 ? 22.447 34.047 13.505 1.00 12.05 287 SER B CA 1
ATOM 5995 C C . SER B 1 261 ? 21.991 35.111 12.499 1.00 10.86 287 SER B C 1
ATOM 5996 O O . SER B 1 261 ? 20.821 35.485 12.488 1.00 12.30 287 SER B O 1
ATOM 5999 N N . ASP B 1 262 ? 22.906 35.606 11.665 1.00 12.20 288 ASP B N 1
ATOM 6000 C CA . ASP B 1 262 ? 22.619 36.787 10.817 1.00 11.32 288 ASP B CA 1
ATOM 6001 C C . ASP B 1 262 ? 21.946 36.486 9.464 1.00 10.58 288 ASP B C 1
ATOM 6002 O O . ASP B 1 262 ? 21.365 37.375 8.832 1.00 8.30 288 ASP B O 1
ATOM 6007 N N . ASN B 1 263 ? 22.062 35.240 9.018 1.00 8.43 289 ASN B N 1
ATOM 6008 C CA . ASN B 1 263 ? 21.396 34.756 7.812 1.00 10.39 289 ASN B CA 1
ATOM 6009 C C . ASN B 1 263 ? 21.502 33.240 7.829 1.00 11.53 289 ASN B C 1
ATOM 6010 O O . ASN B 1 263 ? 22.125 32.684 8.735 1.00 13.67 289 ASN B O 1
ATOM 6015 N N . GLY B 1 264 ? 20.905 32.573 6.842 1.00 10.35 290 GLY B N 1
ATOM 6016 C CA . GLY B 1 264 ? 20.891 31.112 6.814 1.00 10.30 290 GLY B CA 1
ATOM 6017 C C . GLY B 1 264 ? 22.243 30.538 6.439 1.00 10.54 290 GLY B C 1
ATOM 6018 O O . GLY B 1 264 ? 23.183 31.285 6.139 1.00 8.18 290 GLY B O 1
ATOM 6019 N N . ALA B 1 265 ? 22.340 29.211 6.447 1.00 8.10 291 ALA B N 1
ATOM 6020 C CA . ALA B 1 265 ? 23.583 28.537 6.106 1.00 8.44 291 ALA B CA 1
ATOM 6021 C C . ALA B 1 265 ? 23.972 28.822 4.663 1.00 12.57 291 ALA B C 1
ATOM 6022 O O . ALA B 1 265 ? 23.104 28.933 3.779 1.00 12.04 291 ALA B O 1
ATOM 6024 N N . ALA B 1 266 ? 25.279 28.958 4.442 1.00 12.22 292 ALA B N 1
ATOM 6025 C CA . ALA B 1 266 ? 25.839 29.215 3.125 1.00 13.79 292 ALA B CA 1
ATOM 6026 C C . ALA B 1 266 ? 26.000 27.902 2.362 1.00 15.16 292 ALA B C 1
ATOM 6027 O O . ALA B 1 266 ? 27.059 27.271 2.394 1.00 17.21 292 ALA B O 1
ATOM 6029 N N . LEU B 1 267 ? 24.944 27.512 1.658 1.00 15.96 293 LEU B N 1
ATOM 6030 C CA . LEU B 1 267 ? 24.898 26.226 0.961 1.00 16.14 293 LEU B CA 1
ATOM 6031 C C . LEU B 1 267 ? 25.847 26.107 -0.235 1.00 17.62 293 LEU B C 1
ATOM 6032 O O . LEU B 1 267 ? 26.127 24.998 -0.697 1.00 15.25 293 LEU B O 1
ATOM 6037 N N . ILE B 1 268 ? 26.355 27.239 -0.719 1.00 17.53 294 ILE B N 1
ATOM 6038 C CA . ILE B 1 268 ? 27.442 27.216 -1.707 1.00 19.09 294 ILE B CA 1
ATOM 6039 C C . ILE B 1 268 ? 28.725 26.609 -1.120 1.00 17.80 294 ILE B C 1
ATOM 6040 O O . ILE B 1 268 ? 29.589 26.145 -1.866 1.00 18.19 294 ILE B O 1
ATOM 6045 N N . SER B 1 269 ? 28.835 26.610 0.211 1.00 16.12 295 SER B N 1
ATOM 6046 C CA . SER B 1 269 ? 30.035 26.106 0.890 1.00 16.74 295 SER B CA 1
ATOM 6047 C C . SER B 1 269 ? 29.865 24.707 1.510 1.00 16.53 295 SER B C 1
ATOM 6048 O O . SER B 1 269 ? 30.843 24.095 1.933 1.00 17.25 295 SER B O 1
ATOM 6051 N N . ALA B 1 270 ? 28.631 24.208 1.560 1.00 18.43 296 ALA B N 1
ATOM 6052 C CA . ALA B 1 270 ? 28.356 22.847 2.028 1.00 18.85 296 ALA B CA 1
ATOM 6053 C C . ALA B 1 270 ? 28.958 21.827 1.055 1.00 19.60 296 ALA B C 1
ATOM 6054 O O . ALA B 1 270 ? 29.100 22.120 -0.122 1.00 22.58 296 ALA B O 1
ATOM 6056 N N . PRO B 1 271 ? 29.280 20.612 1.528 1.00 21.80 297 PRO B N 1
ATOM 6057 C CA . PRO B 1 271 ? 29.054 20.040 2.855 1.00 21.31 297 PRO B CA 1
ATOM 6058 C C . PRO B 1 271 ? 30.177 20.255 3.873 1.00 23.88 297 PRO B C 1
ATOM 6059 O O . PRO B 1 271 ? 29.994 19.951 5.055 1.00 26.69 297 PRO B O 1
ATOM 6063 N N . GLU B 1 272 ? 31.320 20.765 3.432 1.00 22.95 298 GLU B N 1
ATOM 6064 C CA . GLU B 1 272 ? 32.491 20.824 4.301 1.00 26.25 298 GLU B CA 1
ATOM 6065 C C . GLU B 1 272 ? 32.635 22.165 5.019 1.00 23.50 298 GLU B C 1
ATOM 6066 O O . GLU B 1 272 ? 33.172 22.223 6.128 1.00 21.24 298 GLU B O 1
ATOM 6072 N N . GLN B 1 273 ? 32.156 23.231 4.377 1.00 19.56 299 GLN B N 1
ATOM 6073 C CA . GLN B 1 273 ? 32.401 24.601 4.830 1.00 18.13 299 GLN B CA 1
ATOM 6074 C C . GLN B 1 273 ? 31.104 25.387 5.012 1.00 15.86 299 GLN B C 1
ATOM 6075 O O . GLN B 1 273 ? 31.122 26.619 5.096 1.00 13.31 299 GLN B O 1
ATOM 6081 N N . GLY B 1 274 ? 29.984 24.674 5.071 1.00 14.51 300 GLY B N 1
ATOM 6082 C CA . GLY B 1 274 ? 28.667 25.301 5.199 1.00 13.70 300 GLY B CA 1
ATOM 6083 C C . GLY B 1 274 ? 27.696 24.424 5.965 1.00 14.56 300 GLY B C 1
ATOM 6084 O O . GLY B 1 274 ? 27.820 23.200 5.957 1.00 14.42 300 GLY B O 1
ATOM 6085 N N . GLY B 1 275 ? 26.725 25.055 6.622 1.00 13.49 301 GLY B N 1
ATOM 6086 C CA . GLY B 1 275 ? 25.826 24.351 7.533 1.00 13.85 301 GLY B CA 1
ATOM 6087 C C . GLY B 1 275 ? 24.540 23.819 6.939 1.00 13.72 301 GLY B C 1
ATOM 6088 O O . GLY B 1 275 ? 24.437 23.597 5.732 1.00 14.12 301 GLY B O 1
ATOM 6089 N N . SER B 1 276 ? 23.557 23.627 7.811 1.00 13.23 302 SER B N 1
ATOM 6090 C CA . SER B 1 276 ? 22.269 23.059 7.442 1.00 12.22 302 SER B CA 1
ATOM 6091 C C . SER B 1 276 ? 21.115 24.000 7.779 1.00 12.71 302 SER B C 1
ATOM 6092 O O . SER B 1 276 ? 21.114 24.654 8.827 1.00 10.02 302 SER B O 1
ATOM 6095 N N . ASN B 1 277 ? 20.117 24.028 6.901 1.00 10.73 303 ASN B N 1
ATOM 6096 C CA . ASN B 1 277 ? 18.915 24.815 7.139 1.00 13.75 303 ASN B CA 1
ATOM 6097 C C . ASN B 1 277 ? 17.713 23.958 7.536 1.00 13.75 303 ASN B C 1
ATOM 6098 O O . ASN B 1 277 ? 16.559 24.378 7.427 1.00 13.95 303 ASN B O 1
ATOM 6103 N N . GLY B 1 278 ? 18.009 22.755 8.021 1.00 14.63 304 GLY B N 1
ATOM 6104 C CA . GLY B 1 278 ? 16.988 21.852 8.541 1.00 13.86 304 GLY B CA 1
ATOM 6105 C C . GLY B 1 278 ? 16.038 21.406 7.451 1.00 10.46 304 GLY B C 1
ATOM 6106 O O . GLY B 1 278 ? 16.479 20.901 6.428 1.00 12.36 304 GLY B O 1
ATOM 6107 N N . PRO B 1 279 ? 14.725 21.612 7.664 1.00 13.30 305 PRO B N 1
ATOM 6108 C CA . PRO B 1 279 ? 13.681 21.240 6.709 1.00 12.37 305 PRO B CA 1
ATOM 6109 C C . PRO B 1 279 ? 13.349 22.338 5.690 1.00 12.88 305 PRO B C 1
ATOM 6110 O O . PRO B 1 279 ? 12.445 22.156 4.868 1.00 14.94 305 PRO B O 1
ATOM 6114 N N . PHE B 1 280 ? 14.063 23.458 5.743 1.00 10.42 306 PHE B N 1
ATOM 6115 C CA . PHE B 1 280 ? 13.708 24.626 4.929 1.00 12.37 306 PHE B CA 1
ATOM 6116 C C . PHE B 1 280 ? 14.425 24.696 3.584 1.00 13.24 306 PHE B C 1
ATOM 6117 O O . PHE B 1 280 ? 15.503 24.113 3.406 1.00 15.75 306 PHE B O 1
ATOM 6125 N N . LEU B 1 281 ? 13.793 25.404 2.648 1.00 11.93 307 LEU B N 1
ATOM 6126 C CA . LEU B 1 281 ? 14.255 25.538 1.263 1.00 10.53 307 LEU B CA 1
ATOM 6127 C C . LEU B 1 281 ? 15.427 26.514 1.101 1.00 11.48 307 LEU B C 1
ATOM 6128 O O . LEU B 1 281 ? 15.432 27.599 1.683 1.00 12.49 307 LEU B O 1
ATOM 6133 N N . CYS B 1 282 ? 16.406 26.111 0.295 1.00 13.41 308 CYS B N 1
ATOM 6134 C CA . CYS B 1 282 ? 17.573 26.930 -0.033 1.00 13.93 308 CYS B CA 1
ATOM 6135 C C . CYS B 1 282 ? 18.349 27.396 1.211 1.00 13.86 308 CYS B C 1
ATOM 6136 O O . CYS B 1 282 ? 18.483 26.645 2.181 1.00 14.38 308 CYS B O 1
ATOM 6139 N N . GLY B 1 283 ? 18.854 28.626 1.170 1.00 10.23 309 GLY B N 1
ATOM 6140 C CA . GLY B 1 283 ? 19.743 29.141 2.207 1.00 9.44 309 GLY B CA 1
ATOM 6141 C C . GLY B 1 283 ? 20.148 30.583 1.965 1.00 11.76 309 GLY B C 1
ATOM 6142 O O . GLY B 1 283 ? 19.414 31.343 1.327 1.00 11.96 309 GLY B O 1
ATOM 6143 N N . LYS B 1 284 ? 21.320 30.948 2.482 1.00 12.59 310 LYS B N 1
ATOM 6144 C CA . LYS B 1 284 ? 21.910 32.281 2.330 1.00 10.77 310 LYS B CA 1
ATOM 6145 C C . LYS B 1 284 ? 21.755 32.822 0.902 1.00 13.40 310 LYS B C 1
ATOM 6146 O O . LYS B 1 284 ? 21.889 32.068 -0.070 1.00 7.86 310 LYS B O 1
ATOM 6152 N N . GLN B 1 285 ? 21.497 34.131 0.804 1.00 9.96 311 GLN B N 1
ATOM 6153 C CA . GLN B 1 285 ? 21.298 34.869 -0.460 1.00 15.05 311 GLN B CA 1
ATOM 6154 C C . GLN B 1 285 ? 19.846 34.883 -0.981 1.00 15.30 311 GLN B C 1
ATOM 6155 O O . GLN B 1 285 ? 19.515 35.683 -1.851 1.00 15.92 311 GLN B O 1
ATOM 6161 N N . THR B 1 286 ? 18.989 34.017 -0.438 1.00 14.59 312 THR B N 1
ATOM 6162 C CA . THR B 1 286 ? 17.583 33.956 -0.863 1.00 13.36 312 THR B CA 1
ATOM 6163 C C . THR B 1 286 ? 16.608 34.340 0.249 1.00 14.11 312 THR B C 1
ATOM 6164 O O . THR B 1 286 ? 16.954 34.329 1.439 1.00 11.83 312 THR B O 1
ATOM 6168 N N . THR B 1 287 ? 15.382 34.658 -0.159 1.00 13.07 313 THR B N 1
ATOM 6169 C CA . THR B 1 287 ? 14.312 35.014 0.767 1.00 10.49 313 THR B CA 1
ATOM 6170 C C . THR B 1 287 ? 13.362 33.835 1.023 1.00 13.84 313 THR B C 1
ATOM 6171 O O . THR B 1 287 ? 12.245 34.013 1.529 1.00 13.48 313 THR B O 1
ATOM 6175 N N . PHE B 1 288 ? 13.811 32.629 0.673 1.00 12.83 314 PHE B N 1
ATOM 6176 C CA . PHE B 1 288 ? 13.153 31.408 1.139 1.00 11.81 314 PHE B CA 1
ATOM 6177 C C . PHE B 1 288 ? 13.489 31.210 2.614 1.00 12.53 314 PHE B C 1
ATOM 6178 O O . PHE B 1 288 ? 14.374 31.886 3.150 1.00 13.20 314 PHE B O 1
ATOM 6186 N N . GLU B 1 289 ? 12.782 30.297 3.272 1.00 8.74 315 GLU B N 1
ATOM 6187 C CA . GLU B 1 289 ? 12.932 30.117 4.709 1.00 12.10 315 GLU B CA 1
ATOM 6188 C C . GLU B 1 289 ? 14.357 29.752 5.110 1.00 13.34 315 GLU B C 1
ATOM 6189 O O . GLU B 1 289 ? 14.833 30.210 6.143 1.00 13.08 315 GLU B O 1
ATOM 6195 N N . GLY B 1 290 ? 15.036 28.953 4.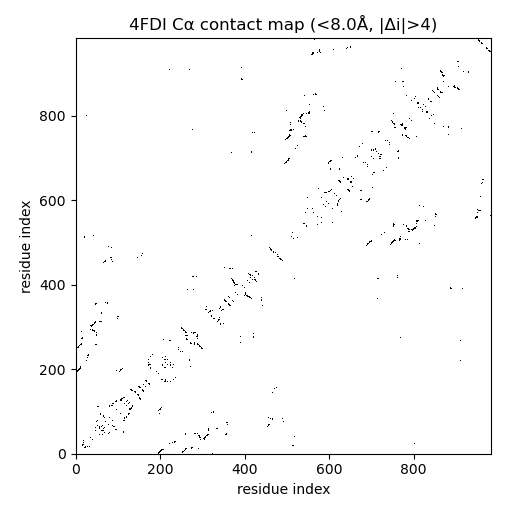284 1.00 13.31 316 GLY B N 1
ATOM 6196 C CA . GLY B 1 290 ? 16.413 28.544 4.566 1.00 12.98 316 GLY B CA 1
ATOM 6197 C C . GLY B 1 290 ? 17.392 29.705 4.637 1.00 11.68 316 GLY B C 1
ATOM 6198 O O . GLY B 1 290 ? 18.457 29.600 5.259 1.00 12.07 316 GLY B O 1
ATOM 6199 N N . GLY B 1 291 ? 17.026 30.815 4.005 1.00 11.21 317 GLY B N 1
ATOM 6200 C CA . GLY B 1 291 ? 17.898 31.980 3.924 1.00 11.20 317 GLY B CA 1
ATOM 6201 C C . GLY B 1 291 ? 17.817 32.961 5.066 1.00 11.20 317 GLY B C 1
ATOM 6202 O O . GLY B 1 291 ? 18.784 33.664 5.346 1.00 12.29 317 GLY B O 1
ATOM 6203 N N . MET B 1 292 ? 16.666 33.015 5.732 1.00 14.18 318 MET B N 1
ATOM 6204 C CA . MET B 1 292 ? 16.427 34.047 6.745 1.00 13.25 318 MET B CA 1
ATOM 6205 C C . MET B 1 292 ? 15.803 33.551 8.054 1.00 12.75 318 MET B C 1
ATOM 6206 O O . MET B 1 292 ? 15.696 34.319 9.008 1.00 12.53 318 MET B O 1
ATOM 6211 N N . ARG B 1 293 ? 15.386 32.283 8.105 1.00 13.85 319 ARG B N 1
ATOM 6212 C CA . ARG B 1 293 ? 14.924 31.709 9.376 1.00 12.18 319 ARG B CA 1
ATOM 6213 C C . ARG B 1 293 ? 16.126 31.211 10.171 1.00 14.45 319 ARG B C 1
ATOM 6214 O O . ARG B 1 293 ? 16.988 30.500 9.638 1.00 13.42 319 ARG B O 1
ATOM 6222 N N . GLU B 1 294 ? 16.176 31.600 11.442 1.00 11.09 320 GLU B N 1
ATOM 6223 C CA . GLU B 1 294 ? 17.371 31.420 12.270 1.00 12.75 320 GLU B CA 1
ATOM 6224 C C . GLU B 1 294 ? 17.089 30.749 13.608 1.00 12.68 320 GLU B C 1
ATOM 6225 O O . GLU B 1 294 ? 16.008 30.925 14.171 1.00 15.82 320 GLU B O 1
ATOM 6231 N N . PRO B 1 295 ? 18.083 30.011 14.140 1.00 11.95 321 PRO B N 1
ATOM 6232 C CA . PRO B 1 295 ? 18.005 29.558 15.524 1.00 12.70 321 PRO B CA 1
ATOM 6233 C C . PRO B 1 295 ? 17.978 30.771 16.461 1.00 12.88 321 PRO B C 1
ATOM 6234 O O . PRO B 1 295 ? 18.621 31.788 16.181 1.00 10.72 321 PRO B O 1
ATOM 6238 N N . ALA B 1 296 ? 17.236 30.662 17.558 1.00 11.27 322 ALA B N 1
ATOM 6239 C CA . ALA B 1 296 ? 17.065 31.786 18.462 1.00 13.33 322 ALA B CA 1
ATOM 6240 C C . ALA B 1 296 ? 16.759 31.329 19.882 1.00 13.09 322 ALA B C 1
ATOM 6241 O O . ALA B 1 296 ? 15.730 30.700 20.133 1.00 16.11 322 ALA B O 1
ATOM 6243 N N . LEU B 1 297 ? 17.659 31.659 20.803 1.00 13.04 323 LEU B N 1
ATOM 6244 C CA . LEU B 1 297 ? 17.524 31.270 22.206 1.00 13.88 323 LEU B CA 1
ATOM 6245 C C . LEU B 1 297 ? 17.638 32.473 23.128 1.00 15.92 323 LEU B C 1
ATOM 6246 O O . LEU B 1 297 ? 18.484 33.351 22.918 1.00 15.44 323 LEU B O 1
ATOM 6251 N N . ALA B 1 298 ? 16.790 32.495 24.154 1.00 15.48 324 ALA B N 1
ATOM 6252 C CA . ALA B 1 298 ? 16.855 33.512 25.193 1.00 15.10 324 ALA B CA 1
ATOM 6253 C C . ALA B 1 298 ? 17.108 32.850 26.542 1.00 16.07 324 ALA B C 1
ATOM 6254 O O . ALA B 1 298 ? 16.527 31.814 26.854 1.00 16.79 324 ALA B O 1
ATOM 6256 N N . TRP B 1 299 ? 17.975 33.464 27.337 1.00 16.00 325 TRP B N 1
ATOM 6257 C CA . TRP B 1 299 ? 18.462 32.865 28.578 1.00 18.21 325 TRP B CA 1
ATOM 6258 C C . TRP B 1 299 ? 18.608 33.990 29.577 1.00 17.80 325 TRP B C 1
ATOM 6259 O O . TRP B 1 299 ? 19.390 34.917 29.363 1.00 18.25 325 TRP B O 1
ATOM 6270 N N . TRP B 1 300 ? 17.824 33.912 30.648 1.00 20.17 326 TRP B N 1
ATOM 6271 C CA . TRP B 1 300 ? 17.847 34.897 31.725 1.00 22.23 326 TRP B CA 1
ATOM 6272 C C . TRP B 1 300 ? 17.324 34.236 33.002 1.00 23.01 326 TRP B C 1
ATOM 6273 O O . TRP B 1 300 ? 16.140 34.363 33.329 1.00 26.09 326 TRP B O 1
ATOM 6284 N N . PRO B 1 301 ? 18.206 33.515 33.726 1.00 24.96 327 PRO B N 1
ATOM 6285 C CA . PRO B 1 301 ? 17.783 32.698 34.870 1.00 23.84 327 PRO B CA 1
ATOM 6286 C C . PRO B 1 301 ? 17.034 33.489 35.928 1.00 26.71 327 PRO B C 1
ATOM 6287 O O . PRO B 1 301 ? 17.504 34.544 36.365 1.00 26.13 327 PRO B O 1
ATOM 6291 N N . GLY B 1 302 ? 15.870 32.972 36.319 1.00 27.45 328 GLY B N 1
ATOM 6292 C CA . GLY B 1 302 ? 14.997 33.633 37.284 1.00 29.00 328 GLY B CA 1
ATOM 6293 C C . GLY B 1 302 ? 13.958 34.539 36.644 1.00 29.91 328 GLY B C 1
ATOM 6294 O O . GLY B 1 302 ? 13.030 34.990 37.316 1.00 28.44 328 GLY B O 1
ATOM 6295 N N . HIS B 1 303 ? 14.105 34.797 35.343 1.00 27.73 329 HIS B N 1
ATOM 6296 C CA . HIS B 1 303 ? 13.225 35.729 34.645 1.00 28.00 329 HIS B CA 1
ATOM 6297 C C . HIS B 1 303 ? 12.522 35.061 33.469 1.00 26.81 329 HIS B C 1
ATOM 6298 O O . HIS B 1 303 ? 11.297 35.086 33.372 1.00 29.51 329 HIS B O 1
ATOM 6305 N N . VAL B 1 304 ? 13.305 34.477 32.571 1.00 22.69 330 VAL B N 1
ATOM 6306 C CA . VAL B 1 304 ? 12.751 33.651 31.515 1.00 22.16 330 VAL B CA 1
ATOM 6307 C C . VAL B 1 304 ? 12.627 32.234 32.073 1.00 22.63 330 VAL B C 1
ATOM 6308 O O . VAL B 1 304 ? 13.620 31.641 32.505 1.00 21.29 330 VAL B O 1
ATOM 6312 N N . THR B 1 305 ? 11.400 31.717 32.097 1.00 22.74 331 THR B N 1
ATOM 6313 C CA . THR B 1 305 ? 11.134 30.359 32.577 1.00 23.70 331 THR B CA 1
ATOM 6314 C C . THR B 1 305 ? 11.870 29.343 31.706 1.00 21.34 331 THR B C 1
ATOM 6315 O O . THR B 1 305 ? 11.854 29.441 30.476 1.00 19.34 331 THR B O 1
ATOM 6319 N N . ALA B 1 306 ? 12.514 28.381 32.359 1.00 20.73 332 ALA B N 1
ATOM 6320 C CA . ALA B 1 306 ? 13.389 27.414 31.697 1.00 23.17 332 ALA B CA 1
ATOM 6321 C C . ALA B 1 306 ? 12.648 26.367 30.865 1.00 25.55 332 ALA B C 1
ATOM 6322 O O . ALA B 1 306 ? 11.600 25.857 31.281 1.00 26.15 332 ALA B O 1
ATOM 6324 N N . GLY B 1 307 ? 13.209 26.051 29.694 1.00 22.79 333 GLY B N 1
ATOM 6325 C CA . GLY B 1 307 ? 12.755 24.918 28.884 1.00 23.30 333 GLY B CA 1
ATOM 6326 C C . GLY B 1 307 ? 11.453 25.141 28.140 1.00 23.76 333 GLY B C 1
ATOM 6327 O O . GLY B 1 307 ? 10.711 24.190 27.852 1.00 19.72 333 GLY B O 1
ATOM 6328 N N . GLN B 1 308 ? 11.178 26.399 27.817 1.00 23.24 334 GLN B N 1
ATOM 6329 C CA . GLN B 1 308 ? 9.932 26.751 27.147 1.00 24.00 334 GLN B CA 1
ATOM 6330 C C . GLN B 1 308 ? 10.131 27.005 25.652 1.00 20.98 334 GLN B C 1
ATOM 6331 O O . GLN B 1 308 ? 11.258 27.197 25.174 1.00 18.54 334 GLN B O 1
ATOM 6337 N N . VAL B 1 309 ? 9.025 26.989 24.918 1.00 20.03 335 VAL B N 1
ATOM 6338 C CA . VAL B 1 309 ? 9.028 27.265 23.485 1.00 15.83 335 VAL B CA 1
ATOM 6339 C C . VAL B 1 309 ? 7.991 28.344 23.198 1.00 16.26 335 VAL B C 1
ATOM 6340 O O . VAL B 1 309 ? 6.890 28.325 23.758 1.00 18.42 335 VAL B O 1
ATOM 6344 N N . SER B 1 310 ? 8.362 29.300 22.353 1.00 14.92 336 SER B N 1
ATOM 6345 C CA . SER B 1 310 ? 7.441 30.330 21.907 1.00 14.87 336 SER B CA 1
ATOM 6346 C C . SER B 1 310 ? 7.397 30.397 20.381 1.00 16.82 336 SER B C 1
ATOM 6347 O O . SER B 1 310 ? 8.439 30.449 19.721 1.00 12.97 336 SER B O 1
ATOM 6350 N N . HIS B 1 311 ? 6.183 30.410 19.834 1.00 15.01 337 HIS B N 1
ATOM 6351 C CA . HIS B 1 311 ? 5.985 30.500 18.396 1.00 14.52 337 HIS B CA 1
ATOM 6352 C C . HIS B 1 311 ? 5.806 31.939 17.925 1.00 15.30 337 HIS B C 1
ATOM 6353 O O . HIS B 1 311 ? 5.397 32.183 16.784 1.00 17.06 337 HIS B O 1
ATOM 6360 N N . GLN B 1 312 ? 6.140 32.884 18.802 1.00 15.15 338 GLN B N 1
ATOM 6361 C CA . GLN B 1 312 ? 6.201 34.296 18.437 1.00 14.97 338 GLN B CA 1
ATOM 6362 C C . GLN B 1 312 ? 7.038 34.473 17.179 1.00 15.85 338 GLN B C 1
ATOM 6363 O O . GLN B 1 312 ? 8.193 34.028 17.124 1.00 15.78 338 GLN B O 1
ATOM 6369 N N . LEU B 1 313 ? 6.453 35.096 16.160 1.00 15.65 339 LEU B N 1
ATOM 6370 C CA . LEU B 1 313 ? 7.224 35.486 14.989 1.00 14.76 339 LEU B CA 1
ATOM 6371 C C . LEU B 1 313 ? 8.220 36.548 15.433 1.00 14.36 339 LEU B C 1
ATOM 6372 O O . LEU B 1 313 ? 7.836 37.654 15.825 1.00 14.30 339 LEU B O 1
ATOM 6377 N N . GLY B 1 314 ? 9.499 36.191 15.402 1.00 15.26 340 GLY B N 1
ATOM 6378 C CA . GLY B 1 314 ? 10.537 37.059 15.934 1.00 13.98 340 GLY B CA 1
ATOM 6379 C C . GLY B 1 314 ? 11.497 37.565 14.884 1.00 14.13 340 GLY B C 1
ATOM 6380 O O . GLY B 1 314 ? 11.781 36.878 13.911 1.00 13.89 340 GLY B O 1
ATOM 6381 N N . SER B 1 315 ? 12.009 38.772 15.102 1.00 15.31 341 SER B N 1
ATOM 6382 C CA . SER B 1 315 ? 12.999 39.356 14.218 1.00 13.24 341 SER B CA 1
ATOM 6383 C C . SER B 1 315 ? 14.286 39.717 14.955 1.00 14.16 341 SER B C 1
ATOM 6384 O O . SER B 1 315 ? 14.252 40.162 16.103 1.00 11.69 341 SER B O 1
ATOM 6387 N N . ILE B 1 316 ? 15.418 39.535 14.281 1.00 11.67 342 ILE B N 1
ATOM 6388 C CA . ILE B 1 316 ? 16.711 40.015 14.778 1.00 12.38 342 ILE B CA 1
ATOM 6389 C C . ILE B 1 316 ? 16.634 41.504 15.168 1.00 12.28 342 ILE B C 1
ATOM 6390 O O . ILE B 1 316 ? 17.297 41.943 16.108 1.00 13.83 342 ILE B O 1
ATOM 6395 N N . MET B 1 317 ? 15.802 42.262 14.455 1.00 9.49 343 MET B N 1
ATOM 6396 C CA . MET B 1 317 ? 15.550 43.668 14.772 1.00 11.23 343 MET B CA 1
ATOM 6397 C C . MET B 1 317 ? 14.938 43.887 16.163 1.00 13.06 343 MET B C 1
ATOM 6398 O O . MET B 1 317 ? 15.157 44.935 16.783 1.00 12.18 343 MET B O 1
ATOM 6403 N N . ASP B 1 318 ? 14.183 42.899 16.648 1.00 11.87 344 ASP B N 1
ATOM 6404 C CA . ASP B 1 318 ? 13.565 42.965 17.981 1.00 14.23 344 ASP B CA 1
ATOM 6405 C C . ASP B 1 318 ? 14.571 43.087 19.136 1.00 13.47 344 ASP B C 1
ATOM 6406 O O . ASP B 1 318 ? 14.223 43.570 20.223 1.00 14.49 344 ASP B O 1
ATOM 6411 N N . LEU B 1 319 ? 15.802 42.637 18.907 1.00 12.55 345 LEU B N 1
ATOM 6412 C CA . LEU B 1 319 ? 16.849 42.700 19.932 1.00 15.49 345 LEU B CA 1
ATOM 6413 C C . LEU B 1 319 ? 17.249 44.141 20.243 1.00 15.38 345 LEU B C 1
ATOM 6414 O O . LEU B 1 319 ? 17.700 44.441 21.348 1.00 16.33 345 LEU B O 1
ATOM 6419 N N . PHE B 1 320 ? 17.078 45.024 19.264 1.00 13.29 346 PHE B N 1
ATOM 6420 C CA . PHE B 1 320 ? 17.261 46.460 19.469 1.00 13.30 346 PHE B CA 1
ATOM 6421 C C . PHE B 1 320 ? 16.271 47.001 20.498 1.00 14.25 346 PHE B C 1
ATOM 6422 O O . PHE B 1 320 ? 16.675 47.570 21.511 1.00 13.80 346 PHE B O 1
ATOM 6430 N N . THR B 1 321 ? 14.982 46.790 20.232 1.00 14.36 347 THR B N 1
ATOM 6431 C CA . THR B 1 321 ? 13.892 47.362 21.022 1.00 16.67 347 THR B CA 1
ATOM 6432 C C . THR B 1 321 ? 13.778 46.688 22.392 1.00 17.79 347 THR B C 1
ATOM 6433 O O . THR B 1 321 ? 13.559 47.358 23.404 1.00 19.75 347 THR B O 1
ATOM 6437 N N . THR B 1 322 ? 13.941 45.365 22.404 1.00 17.78 348 THR B N 1
ATOM 6438 C CA . THR B 1 322 ? 13.917 44.565 23.626 1.00 16.90 348 THR B CA 1
ATOM 6439 C C . THR B 1 322 ? 15.056 44.950 24.572 1.00 15.81 348 THR B C 1
ATOM 6440 O O . THR B 1 322 ? 14.847 45.064 25.782 1.00 19.74 348 THR B O 1
ATOM 6444 N N . SER B 1 323 ? 16.247 45.152 24.014 1.00 14.93 349 SER B N 1
ATOM 6445 C CA . SER B 1 323 ? 17.411 45.576 24.790 1.00 14.72 349 SER B CA 1
ATOM 6446 C C . SER B 1 323 ? 17.199 46.957 25.396 1.00 15.83 349 SER B C 1
ATOM 6447 O O . SER B 1 323 ? 17.557 47.183 26.548 1.00 16.21 349 SER B O 1
ATOM 6450 N N . LEU B 1 324 ? 16.612 47.874 24.629 1.00 13.94 350 LEU B N 1
ATOM 6451 C CA . LEU B 1 324 ? 16.254 49.183 25.173 1.00 16.13 350 LEU B CA 1
ATOM 6452 C C . LEU B 1 324 ? 15.246 49.056 26.318 1.00 17.93 350 LEU B C 1
ATOM 6453 O O . LEU B 1 324 ? 15.410 49.689 27.366 1.00 17.44 350 LEU B O 1
ATOM 6458 N N . ALA B 1 325 ? 14.230 48.212 26.120 1.00 17.08 351 ALA B N 1
ATOM 6459 C CA . ALA B 1 325 ? 13.218 47.952 27.148 1.00 19.56 351 ALA B CA 1
ATOM 6460 C C . ALA B 1 325 ? 13.830 47.359 28.427 1.00 20.90 351 ALA B C 1
ATOM 6461 O O . ALA B 1 325 ? 13.407 47.704 29.539 1.00 20.71 351 ALA B O 1
ATOM 6463 N N . LEU B 1 326 ? 14.836 46.494 28.264 1.00 18.12 352 LEU B N 1
ATOM 6464 C CA . LEU B 1 326 ? 15.594 45.953 29.404 1.00 21.77 352 LEU B CA 1
ATOM 6465 C C . LEU B 1 326 ? 16.283 47.051 30.219 1.00 23.62 352 LEU B C 1
ATOM 6466 O O . LEU B 1 326 ? 16.270 47.021 31.448 1.00 23.29 352 LEU B O 1
ATOM 6471 N N . ALA B 1 327 ? 16.882 48.011 29.516 1.00 23.29 353 ALA B N 1
ATOM 6472 C CA . ALA B 1 327 ? 17.521 49.164 30.142 1.00 25.67 353 ALA B CA 1
ATOM 6473 C C . ALA B 1 327 ? 16.504 50.184 30.659 1.00 26.14 353 ALA B C 1
ATOM 6474 O O . ALA B 1 327 ? 16.883 51.181 31.274 1.00 25.92 353 ALA B O 1
ATOM 6476 N N . GLY B 1 328 ? 15.221 49.931 30.401 1.00 25.56 354 GLY B N 1
ATOM 6477 C CA . GLY B 1 328 ? 14.151 50.849 30.788 1.00 26.85 354 GLY B CA 1
ATOM 6478 C C . GLY B 1 328 ? 14.069 52.047 29.864 1.00 27.62 354 GLY B C 1
ATOM 6479 O O . GLY B 1 328 ? 13.669 53.137 30.279 1.00 28.10 354 GLY B O 1
ATOM 6480 N N . LEU B 1 329 ? 14.453 51.839 28.605 1.00 26.61 355 LEU B N 1
ATOM 6481 C CA . LEU B 1 329 ? 14.506 52.909 27.611 1.00 26.62 355 LEU B CA 1
ATOM 6482 C C . LEU B 1 329 ? 13.515 52.691 26.471 1.00 26.37 355 LEU B C 1
ATOM 6483 O O . LEU B 1 329 ? 13.098 51.563 26.190 1.00 27.11 355 LEU B O 1
ATOM 6488 N N . THR B 1 330 ? 13.154 53.790 25.821 1.00 27.22 356 THR B N 1
ATOM 6489 C CA . THR B 1 330 ? 12.220 53.777 24.706 1.00 29.14 356 THR B CA 1
ATOM 6490 C C . THR B 1 330 ? 12.982 53.991 23.396 1.00 27.46 356 THR B C 1
ATOM 6491 O O . THR B 1 330 ? 13.962 54.745 23.367 1.00 27.29 356 THR B O 1
ATOM 6495 N N . PRO B 1 331 ? 12.547 53.322 22.309 1.00 26.24 357 PRO B N 1
ATOM 6496 C CA . PRO B 1 331 ? 13.192 53.511 21.007 1.00 23.84 357 PRO B CA 1
ATOM 6497 C C . PRO B 1 331 ? 13.045 54.943 20.475 1.00 22.94 357 PRO B C 1
ATOM 6498 O O . PRO B 1 331 ? 12.214 55.703 20.978 1.00 22.96 357 PRO B O 1
ATOM 6502 N N . PRO B 1 332 ? 13.866 55.322 19.478 1.00 22.99 358 PRO B N 1
ATOM 6503 C CA . PRO B 1 332 ? 13.727 56.638 18.854 1.00 20.93 358 PRO B CA 1
ATOM 6504 C C . PRO B 1 332 ? 12.295 56.883 18.375 1.00 22.33 358 PRO B C 1
ATOM 6505 O O . PRO B 1 332 ? 11.647 55.963 17.865 1.00 20.26 358 PRO B O 1
ATOM 6509 N N . SER B 1 333 ? 11.813 58.111 18.557 1.00 19.74 359 SER B N 1
ATOM 6510 C CA . SER B 1 333 ? 10.425 58.458 18.280 1.00 22.00 359 SER B CA 1
ATOM 6511 C C . SER B 1 333 ? 10.263 59.315 17.021 1.00 21.77 359 SER B C 1
ATOM 6512 O O . SER B 1 333 ? 9.143 59.638 16.622 1.00 22.23 359 SER B O 1
ATOM 6515 N N . ASP B 1 334 ? 11.384 59.672 16.401 1.00 21.72 360 ASP B N 1
ATOM 6516 C CA . ASP B 1 334 ? 11.386 60.531 15.216 1.00 20.46 360 ASP B CA 1
ATOM 6517 C C . ASP B 1 334 ? 11.496 59.727 13.924 1.00 19.07 360 ASP B C 1
ATOM 6518 O O . ASP B 1 334 ? 11.723 60.298 12.853 1.00 20.09 360 ASP B O 1
ATOM 6523 N N . ARG B 1 335 ? 11.344 58.407 14.026 1.00 16.74 361 ARG B N 1
ATOM 6524 C CA . ARG B 1 335 ? 11.613 57.502 12.903 1.00 15.67 361 ARG B CA 1
ATOM 6525 C C . ARG B 1 335 ? 10.891 56.171 13.089 1.00 17.30 361 ARG B C 1
ATOM 6526 O O . ARG B 1 335 ? 10.526 55.808 14.210 1.00 17.91 361 ARG B O 1
ATOM 6534 N N . ALA B 1 336 ? 10.700 55.447 11.990 1.00 16.43 362 ALA B N 1
ATOM 6535 C CA . ALA B 1 336 ? 10.115 54.114 12.040 1.00 17.51 362 ALA B CA 1
ATOM 6536 C C . ALA B 1 336 ? 11.079 53.141 12.710 1.00 16.61 362 ALA B C 1
ATOM 6537 O O . ALA B 1 336 ? 12.285 53.164 12.451 1.00 15.14 362 ALA B O 1
ATOM 6539 N N . ILE B 1 337 ? 10.539 52.306 13.590 1.00 16.67 363 ILE B N 1
ATOM 6540 C CA . ILE B 1 337 ? 11.307 51.237 14.219 1.00 15.89 363 ILE B CA 1
ATOM 6541 C C . ILE B 1 337 ? 10.604 49.920 13.918 1.00 15.68 363 ILE B C 1
ATOM 6542 O O . ILE B 1 337 ? 9.411 49.765 14.178 1.00 18.29 363 ILE B O 1
ATOM 6547 N N . ASP B 1 338 ? 11.340 48.976 13.348 1.00 15.13 364 ASP B N 1
ATOM 6548 C CA . ASP B 1 338 ? 10.763 47.684 12.991 1.00 14.18 364 ASP B CA 1
ATOM 6549 C C . ASP B 1 338 ? 10.827 46.703 14.152 1.00 14.18 364 ASP B C 1
ATOM 6550 O O . ASP B 1 338 ? 9.935 45.868 14.312 1.00 18.11 364 ASP B O 1
ATOM 6555 N N . GLY B 1 339 ? 11.884 46.806 14.953 1.00 13.74 365 GLY B N 1
ATOM 6556 C CA . GLY B 1 339 ? 12.068 45.936 16.114 1.00 13.90 365 GLY B CA 1
ATOM 6557 C C . GLY B 1 339 ? 10.991 46.115 17.167 1.00 14.43 365 GLY B C 1
ATOM 6558 O O . GLY B 1 339 ? 10.661 47.244 17.548 1.00 11.92 365 GLY B O 1
ATOM 6559 N N . LEU B 1 340 ? 10.441 44.996 17.632 1.00 14.14 366 LEU B N 1
ATOM 6560 C CA . LEU B 1 340 ? 9.395 45.005 18.656 1.00 17.19 366 LEU B CA 1
ATOM 6561 C C . LEU B 1 340 ? 9.928 44.617 20.035 1.00 17.15 366 LEU B C 1
ATOM 6562 O O . LEU B 1 340 ? 10.888 43.855 20.151 1.00 16.75 366 LEU B O 1
ATOM 6567 N N . ASN B 1 341 ? 9.290 45.133 21.079 1.00 19.08 367 ASN B N 1
ATOM 6568 C CA . ASN B 1 341 ? 9.624 44.749 22.441 1.00 19.31 367 ASN B CA 1
ATOM 6569 C C . ASN B 1 341 ? 9.131 43.323 22.706 1.00 20.35 367 ASN B C 1
ATOM 6570 O O . ASN B 1 341 ? 7.926 43.062 22.741 1.00 22.61 367 ASN B O 1
ATOM 6575 N N . LEU B 1 342 ? 10.077 42.404 22.867 1.00 18.94 368 LEU B N 1
ATOM 6576 C CA . LEU B 1 342 ? 9.758 40.990 23.063 1.00 19.24 368 LEU B CA 1
ATOM 6577 C C . LEU B 1 342 ? 9.601 40.583 24.518 1.00 19.20 368 LEU B C 1
ATOM 6578 O O . LEU B 1 342 ? 9.327 39.417 24.798 1.00 21.24 368 LEU B O 1
ATOM 6583 N N . LEU B 1 343 ? 9.777 41.524 25.444 1.00 20.88 369 LEU B N 1
ATOM 6584 C CA . LEU B 1 343 ? 9.704 41.190 26.875 1.00 20.41 369 LEU B CA 1
ATOM 6585 C C . LEU B 1 343 ? 8.387 40.541 27.322 1.00 22.85 369 LEU B C 1
ATOM 6586 O O . LEU B 1 343 ? 8.419 39.575 28.095 1.00 23.71 369 LEU B O 1
ATOM 6591 N N . PRO B 1 344 ? 7.227 41.057 26.856 1.00 23.48 370 PRO B N 1
ATOM 6592 C CA . PRO B 1 344 ? 5.987 40.349 27.205 1.00 23.73 370 PRO B CA 1
ATOM 6593 C C . PRO B 1 344 ? 5.949 38.893 26.718 1.00 22.69 370 PRO B C 1
ATOM 6594 O O . PRO B 1 344 ? 5.373 38.044 27.389 1.00 21.82 370 PRO B O 1
ATOM 6598 N N . THR B 1 345 ? 6.568 38.613 25.575 1.00 21.29 371 THR B N 1
ATOM 6599 C CA . THR B 1 345 ? 6.755 37.237 25.102 1.00 21.13 371 THR B CA 1
ATOM 6600 C C . THR B 1 345 ? 7.708 36.483 26.032 1.00 22.64 371 THR B C 1
ATOM 6601 O O . THR B 1 345 ? 7.407 35.376 26.484 1.00 21.98 371 THR B O 1
ATOM 6605 N N . LEU B 1 346 ? 8.851 37.101 26.319 1.00 24.33 372 LEU B N 1
ATOM 6606 C CA . LEU B 1 346 ? 9.929 36.456 27.071 1.00 25.77 372 LEU B CA 1
ATOM 6607 C C . LEU B 1 346 ? 9.559 36.180 28.525 1.00 27.96 372 LEU B C 1
ATOM 6608 O O . LEU B 1 346 ? 9.869 35.109 29.056 1.00 28.98 372 LEU B O 1
ATOM 6613 N N . LEU B 1 347 ? 8.877 37.139 29.149 1.00 28.71 373 LEU B N 1
ATOM 6614 C CA . LEU B 1 347 ? 8.573 37.083 30.577 1.00 30.57 373 LEU B CA 1
ATOM 6615 C C . LEU B 1 347 ? 7.145 36.646 30.890 1.00 31.46 373 LEU B C 1
ATOM 6616 O O . LEU B 1 347 ? 6.912 36.002 31.908 1.00 34.14 373 LEU B O 1
ATOM 6621 N N . GLN B 1 348 ? 6.195 36.988 30.020 1.00 31.51 374 GLN B N 1
ATOM 6622 C CA . GLN B 1 348 ? 4.776 36.682 30.262 1.00 34.55 374 GLN B CA 1
ATOM 6623 C C . GLN B 1 348 ? 4.193 35.644 29.295 1.00 33.85 374 GLN B C 1
ATOM 6624 O O . GLN B 1 348 ? 3.046 35.226 29.449 1.00 35.31 374 GLN B O 1
ATOM 6630 N N . GLY B 1 349 ? 4.974 35.247 28.291 1.00 33.94 375 GLY B N 1
ATOM 6631 C CA . GLY B 1 349 ? 4.522 34.276 27.296 1.00 33.17 375 GLY B CA 1
ATOM 6632 C C . GLY B 1 349 ? 3.449 34.817 26.369 1.00 34.09 375 GLY B C 1
ATOM 6633 O O . GLY B 1 349 ? 2.559 34.077 25.948 1.00 33.79 375 GLY B O 1
ATOM 6634 N N . ARG B 1 350 ? 3.535 36.108 26.052 1.00 33.04 376 ARG B N 1
ATOM 6635 C CA . ARG B 1 350 ? 2.569 36.771 25.169 1.00 35.12 376 ARG B CA 1
ATOM 6636 C C . ARG B 1 350 ? 2.873 36.538 23.687 1.00 33.78 376 ARG B C 1
ATOM 6637 O O . ARG B 1 350 ? 4.010 36.222 23.313 1.00 31.85 376 ARG B O 1
ATOM 6645 N N . LEU B 1 351 ? 1.847 36.701 22.851 1.00 31.87 377 LEU B N 1
ATOM 6646 C CA . LEU B 1 351 ? 1.991 36.581 21.402 1.00 30.52 377 LEU B CA 1
ATOM 6647 C C . LEU B 1 351 ? 1.529 37.847 20.695 1.00 30.54 377 LEU B C 1
ATOM 6648 O O . LEU B 1 351 ? 0.430 38.340 20.947 1.00 32.00 377 LEU B O 1
ATOM 6653 N N . MET B 1 352 ? 2.375 38.368 19.811 1.00 30.35 378 MET B N 1
ATOM 6654 C CA . MET B 1 352 ? 2.030 39.541 19.010 1.00 32.04 378 MET B CA 1
ATOM 6655 C C . MET B 1 352 ? 1.852 39.136 17.550 1.00 30.12 378 MET B C 1
ATOM 6656 O O . MET B 1 352 ? 2.706 38.457 16.979 1.00 27.60 378 MET B O 1
ATOM 6661 N N . ASP B 1 353 ? 0.744 39.569 16.957 1.00 31.26 379 ASP B N 1
ATOM 6662 C CA . ASP B 1 353 ? 0.433 39.301 15.555 1.00 31.17 379 ASP B CA 1
ATOM 6663 C C . ASP B 1 353 ? 1.166 40.295 14.643 1.00 29.18 379 ASP B C 1
ATOM 6664 O O . ASP B 1 353 ? 0.590 41.297 14.202 1.00 32.27 379 ASP B O 1
ATOM 6669 N N . ARG B 1 354 ? 2.433 39.998 14.354 1.00 24.28 380 ARG B N 1
ATOM 6670 C CA . ARG B 1 354 ? 3.302 40.907 13.604 1.00 20.86 380 ARG B CA 1
ATOM 6671 C C . ARG B 1 354 ? 3.716 40.348 12.236 1.00 19.30 380 ARG B C 1
ATOM 6672 O O . ARG B 1 354 ? 3.752 39.129 12.047 1.00 22.46 380 ARG B O 1
ATOM 6680 N N . PRO B 1 355 ? 4.038 41.234 11.281 1.00 18.50 381 PRO B N 1
ATOM 6681 C CA . PRO B 1 355 ? 4.496 40.735 9.982 1.00 17.26 381 PRO B CA 1
ATOM 6682 C C . PRO B 1 355 ? 6.020 40.533 9.947 1.00 16.64 381 PRO B C 1
ATOM 6683 O O . PRO B 1 355 ? 6.759 41.284 10.584 1.00 16.81 381 PRO B O 1
ATOM 6687 N N . ILE B 1 356 ? 6.472 39.508 9.232 1.00 14.34 382 ILE B N 1
ATOM 6688 C CA . ILE B 1 356 ? 7.887 39.373 8.904 1.00 16.26 382 ILE B CA 1
ATOM 6689 C C . ILE B 1 356 ? 8.022 39.702 7.428 1.00 15.44 382 ILE B C 1
ATOM 6690 O O . ILE B 1 356 ? 7.501 38.977 6.586 1.00 17.65 382 ILE B O 1
ATOM 6695 N N . PHE B 1 357 ? 8.694 40.809 7.120 1.00 14.55 383 PHE B N 1
ATOM 6696 C CA . PHE B 1 357 ? 8.981 41.171 5.733 1.00 13.78 383 PHE B CA 1
ATOM 6697 C C . PHE B 1 357 ? 10.355 40.643 5.337 1.00 14.06 383 PHE B C 1
ATOM 6698 O O . PHE B 1 357 ? 11.318 40.782 6.101 1.00 13.68 383 PHE B O 1
ATOM 6706 N N . TYR B 1 358 ? 10.437 40.047 4.144 1.00 12.80 384 TYR B N 1
ATOM 6707 C CA . TYR B 1 358 ? 11.692 39.524 3.599 1.00 11.48 384 TYR B CA 1
ATOM 6708 C C . TYR B 1 358 ? 12.112 40.359 2.393 1.00 13.94 384 TYR B C 1
ATOM 6709 O O . TYR B 1 358 ? 11.499 40.267 1.318 1.00 15.21 384 TYR B O 1
ATOM 6718 N N . TYR B 1 359 ? 13.149 41.171 2.574 1.00 12.02 385 TYR B N 1
ATOM 6719 C CA . TYR B 1 359 ? 13.703 41.980 1.498 1.00 11.91 385 TYR B CA 1
ATOM 6720 C C . TYR B 1 359 ? 14.944 41.323 0.905 1.00 12.98 385 TYR B C 1
ATOM 6721 O O . TYR B 1 359 ? 15.709 40.653 1.601 1.00 9.94 385 TYR B O 1
ATOM 6730 N N . ARG B 1 360 ? 15.119 41.517 -0.394 1.00 13.44 386 ARG B N 1
ATOM 6731 C CA . ARG B 1 360 ? 16.372 41.243 -1.065 1.00 14.88 386 ARG B CA 1
ATOM 6732 C C . ARG B 1 360 ? 16.677 42.530 -1.807 1.00 13.76 386 ARG B C 1
ATOM 6733 O O . ARG B 1 360 ? 15.956 42.902 -2.733 1.00 15.76 386 ARG B O 1
ATOM 6741 N N . GLY B 1 361 ? 17.717 43.234 -1.372 1.00 12.02 387 GLY B N 1
ATOM 6742 C CA . GLY B 1 361 ? 18.026 44.548 -1.932 1.00 11.63 387 GLY B CA 1
ATOM 6743 C C . GLY B 1 361 ? 16.869 45.524 -1.811 1.00 12.92 387 GLY B C 1
ATOM 6744 O O . GLY B 1 361 ? 16.299 45.694 -0.727 1.00 10.81 387 GLY B O 1
ATOM 6745 N N . ASP B 1 362 ? 16.497 46.133 -2.935 1.00 12.35 388 ASP B N 1
ATOM 6746 C CA . ASP B 1 362 ? 15.454 47.159 -2.956 1.00 13.84 388 ASP B CA 1
ATOM 6747 C C . ASP B 1 362 ? 14.044 46.573 -3.062 1.00 15.95 388 ASP B C 1
ATOM 6748 O O . ASP B 1 362 ? 13.064 47.321 -3.173 1.00 16.24 388 ASP B O 1
ATOM 6753 N N . THR B 1 363 ? 13.946 45.243 -3.044 1.00 15.67 389 THR B N 1
ATOM 6754 C CA . THR B 1 363 ? 12.678 44.558 -3.308 1.00 14.43 389 THR B CA 1
ATOM 6755 C C . THR B 1 363 ? 12.124 43.778 -2.107 1.00 15.60 389 THR B C 1
ATOM 6756 O O . THR B 1 363 ? 12.810 42.925 -1.539 1.00 14.85 389 THR B O 1
ATOM 6760 N N . LEU B 1 364 ? 10.872 44.069 -1.745 1.00 15.70 390 LEU B N 1
ATOM 6761 C CA . LEU B 1 364 ? 10.135 43.274 -0.772 1.00 15.86 390 LEU B CA 1
ATOM 6762 C C . LEU B 1 364 ? 9.696 41.971 -1.446 1.00 15.10 390 LEU B C 1
ATOM 6763 O O . LEU B 1 364 ? 8.691 41.940 -2.167 1.00 13.48 390 LEU B O 1
ATOM 6768 N N . MET B 1 365 ? 10.448 40.903 -1.205 1.00 10.86 391 MET B N 1
ATOM 6769 C CA . MET B 1 365 ? 10.215 39.629 -1.895 1.00 12.82 391 MET B CA 1
ATOM 6770 C C . MET B 1 365 ? 9.026 38.867 -1.337 1.00 12.46 391 MET B C 1
ATOM 6771 O O . MET B 1 365 ? 8.252 38.265 -2.083 1.00 13.68 391 MET B O 1
ATOM 6776 N N . ALA B 1 366 ? 8.885 38.902 -0.017 1.00 12.98 392 ALA B N 1
ATOM 6777 C CA . ALA B 1 366 ? 7.931 38.058 0.671 1.00 13.14 392 ALA B CA 1
ATOM 6778 C C . ALA B 1 366 ? 7.518 38.660 2.002 1.00 13.44 392 ALA B C 1
ATOM 6779 O O . ALA B 1 366 ? 8.201 39.530 2.547 1.00 13.44 392 ALA B O 1
ATOM 6781 N N . ALA B 1 367 ? 6.384 38.192 2.512 1.00 14.09 393 ALA B N 1
ATOM 6782 C CA . ALA B 1 367 ? 5.876 38.629 3.796 1.00 13.63 393 ALA B CA 1
ATOM 6783 C C . ALA B 1 367 ? 5.169 37.461 4.457 1.00 13.50 393 ALA B C 1
ATOM 6784 O O . ALA B 1 367 ? 4.420 36.732 3.799 1.00 13.02 393 ALA B O 1
ATOM 6786 N N . THR B 1 368 ? 5.423 37.281 5.754 1.00 12.60 394 THR B N 1
ATOM 6787 C CA . THR B 1 368 ? 4.766 36.239 6.535 1.00 15.43 394 THR B CA 1
ATOM 6788 C C . THR B 1 368 ? 3.859 36.842 7.608 1.00 16.51 394 THR B C 1
ATOM 6789 O O . THR B 1 368 ? 4.277 37.734 8.349 1.00 16.89 394 THR B O 1
ATOM 6793 N N . LEU B 1 369 ? 2.614 36.365 7.651 1.00 15.57 395 LEU B N 1
ATOM 6794 C CA . LEU B 1 369 ? 1.661 36.679 8.720 1.00 17.10 395 LEU B CA 1
ATOM 6795 C C . LEU B 1 369 ? 1.038 35.389 9.220 1.00 16.20 395 LEU B C 1
ATOM 6796 O O . LEU B 1 369 ? 0.539 34.585 8.426 1.00 14.71 395 LEU B O 1
ATOM 6801 N N . GLY B 1 370 ? 1.062 35.199 10.535 1.00 15.38 396 GLY B N 1
ATOM 6802 C CA . GLY B 1 370 ? 0.538 33.984 11.142 1.00 18.11 396 GLY B CA 1
ATOM 6803 C C . GLY B 1 370 ? 1.286 32.778 10.611 1.00 18.05 396 GLY B C 1
ATOM 6804 O O . GLY B 1 370 ? 2.506 32.690 10.750 1.00 15.84 396 GLY B O 1
ATOM 6805 N N . GLN B 1 371 ? 0.546 31.870 9.976 1.00 18.29 397 GLN B N 1
ATOM 6806 C CA . GLN B 1 371 ? 1.108 30.658 9.379 1.00 18.77 397 GLN B CA 1
ATOM 6807 C C . GLN B 1 371 ? 1.429 30.823 7.882 1.00 16.74 397 GLN B C 1
ATOM 6808 O O . GLN B 1 371 ? 2.106 29.982 7.289 1.00 18.09 397 GLN B O 1
ATOM 6814 N N . HIS B 1 372 ? 0.954 31.909 7.279 1.00 14.56 398 HIS B N 1
ATOM 6815 C CA . HIS B 1 372 ? 1.042 32.074 5.826 1.00 13.99 398 HIS B CA 1
ATOM 6816 C C . HIS B 1 372 ? 2.178 32.989 5.364 1.00 16.66 398 HIS B C 1
ATOM 6817 O O . HIS B 1 372 ? 2.445 34.022 5.977 1.00 15.95 398 HIS B O 1
ATOM 6824 N N . LYS B 1 373 ? 2.831 32.593 4.273 1.00 15.31 399 LYS B N 1
ATOM 6825 C CA . LYS B 1 373 ? 3.906 33.361 3.664 1.00 13.44 399 LYS B CA 1
ATOM 6826 C C . LYS B 1 373 ? 3.565 33.624 2.202 1.00 17.70 399 LYS B C 1
ATOM 6827 O O . LYS B 1 373 ? 3.293 32.685 1.446 1.00 15.12 399 LYS B O 1
ATOM 6833 N N . ALA B 1 374 ? 3.576 34.902 1.819 1.00 14.89 400 ALA B N 1
ATOM 6834 C CA . ALA B 1 374 ? 3.305 35.305 0.444 1.00 18.65 400 ALA B CA 1
ATOM 6835 C C . ALA B 1 374 ? 4.574 35.806 -0.236 1.00 17.03 400 ALA B C 1
ATOM 6836 O O . ALA B 1 374 ? 5.222 36.721 0.258 1.00 18.50 400 ALA B O 1
ATOM 6838 N N . HIS B 1 375 ? 4.927 35.192 -1.360 1.00 16.68 401 HIS B N 1
ATOM 6839 C CA . HIS B 1 375 ? 6.041 35.655 -2.180 1.00 16.31 401 HIS B CA 1
ATOM 6840 C C . HIS B 1 375 ? 5.499 36.530 -3.296 1.00 16.37 401 HIS B C 1
ATOM 6841 O O . HIS B 1 375 ? 4.709 36.071 -4.120 1.00 17.10 401 HIS B O 1
ATOM 6848 N N . PHE B 1 376 ? 5.918 37.791 -3.307 1.00 15.18 402 PHE B N 1
ATOM 6849 C CA . PHE B 1 376 ? 5.589 38.715 -4.393 1.00 18.38 402 PHE B CA 1
ATOM 6850 C C . PHE B 1 376 ? 6.605 38.612 -5.523 1.00 17.98 402 PHE B C 1
ATOM 6851 O O . PHE B 1 376 ? 6.301 38.924 -6.679 1.00 20.07 402 PHE B O 1
ATOM 6859 N N . TRP B 1 377 ? 7.814 38.182 -5.173 1.00 17.07 403 TRP B N 1
ATOM 6860 C CA . TRP B 1 377 ? 8.876 37.921 -6.137 1.00 19.22 403 TRP B CA 1
ATOM 6861 C C . TRP B 1 377 ? 9.608 36.649 -5.720 1.00 18.46 403 TRP B C 1
ATOM 6862 O O . TRP B 1 377 ? 9.783 36.397 -4.522 1.00 16.26 403 TRP B O 1
ATOM 6873 N N . THR B 1 378 ? 10.035 35.853 -6.698 1.00 16.29 404 THR B N 1
ATOM 6874 C CA . THR B 1 378 ? 10.945 34.737 -6.425 1.00 15.80 404 THR B CA 1
ATOM 6875 C C . THR B 1 378 ? 12.238 34.880 -7.210 1.00 14.53 404 THR B C 1
ATOM 6876 O O . THR B 1 378 ? 12.242 35.434 -8.308 1.00 20.23 404 THR B O 1
ATOM 6880 N N . TRP B 1 379 ? 13.324 34.370 -6.637 1.00 13.87 405 TRP B N 1
ATOM 6881 C CA . TRP B 1 379 ? 14.629 34.319 -7.299 1.00 16.40 405 TRP B CA 1
ATOM 6882 C C . TRP B 1 379 ? 15.597 33.494 -6.463 1.00 16.96 405 TRP B C 1
ATOM 6883 O O . TRP B 1 379 ? 15.618 33.593 -5.235 1.00 17.36 405 TRP B O 1
ATOM 6894 N N . THR B 1 380 ? 16.395 32.673 -7.131 1.00 17.64 406 THR B N 1
ATOM 6895 C CA . THR B 1 380 ? 17.531 32.043 -6.473 1.00 16.81 406 THR B CA 1
ATOM 6896 C C . THR B 1 380 ? 18.760 32.826 -6.916 1.00 18.11 406 THR B C 1
ATOM 6897 O O . THR B 1 380 ? 19.197 33.743 -6.210 1.00 17.10 406 THR B O 1
ATOM 6901 N N . ASN B 1 381 ? 19.286 32.480 -8.091 1.00 18.89 407 ASN B N 1
ATOM 6902 C CA . ASN B 1 381 ? 20.297 33.278 -8.784 1.00 18.57 407 ASN B CA 1
ATOM 6903 C C . ASN B 1 381 ? 20.094 33.179 -10.295 1.00 22.55 407 ASN B C 1
ATOM 6904 O O . ASN B 1 381 ? 19.300 32.361 -10.764 1.00 22.38 407 ASN B O 1
ATOM 6909 N N . SER B 1 382 ? 20.808 34.012 -11.050 1.00 23.29 408 SER B N 1
ATOM 6910 C CA . SER B 1 382 ? 20.689 34.035 -12.507 1.00 26.89 408 SER B CA 1
ATOM 6911 C C . SER B 1 382 ? 21.122 32.715 -13.147 1.00 30.31 408 SER B C 1
ATOM 6912 O O . SER B 1 382 ? 21.855 31.925 -12.542 1.00 25.40 408 SER B O 1
ATOM 6915 N N . TRP B 1 383 ? 20.657 32.490 -14.375 1.00 33.70 409 TRP B N 1
ATOM 6916 C CA . TRP B 1 383 ? 21.032 31.314 -15.150 1.00 37.73 409 TRP B CA 1
ATOM 6917 C C . TRP B 1 383 ? 22.532 31.254 -15.430 1.00 39.67 409 TRP B C 1
ATOM 6918 O O . TRP B 1 383 ? 23.111 30.168 -15.456 1.00 39.25 409 TRP B O 1
ATOM 6929 N N . GLU B 1 384 ? 23.149 32.417 -15.633 1.00 40.49 410 GLU B N 1
ATOM 6930 C CA . GLU B 1 384 ? 24.589 32.501 -15.876 1.00 44.37 410 GLU B CA 1
ATOM 6931 C C . GLU B 1 384 ? 25.402 32.022 -14.679 1.00 43.55 410 GLU B C 1
ATOM 6932 O O . GLU B 1 384 ? 26.331 31.230 -14.835 1.00 45.15 410 GLU B O 1
ATOM 6938 N N . ASN B 1 385 ? 25.043 32.503 -13.491 1.00 42.08 411 ASN B N 1
ATOM 6939 C CA . ASN B 1 385 ? 25.716 32.104 -12.260 1.00 41.15 411 ASN B CA 1
ATOM 6940 C C . ASN B 1 385 ? 25.510 30.632 -11.918 1.00 40.53 411 ASN B C 1
ATOM 6941 O O . ASN B 1 385 ? 26.427 29.977 -11.420 1.00 38.96 411 ASN B O 1
ATOM 6946 N N . PHE B 1 386 ? 24.314 30.116 -12.200 1.00 39.83 412 PHE B N 1
ATOM 6947 C CA . PHE B 1 386 ? 24.024 28.702 -11.977 1.00 40.48 412 PHE B CA 1
ATOM 6948 C C . PHE B 1 386 ? 24.866 27.790 -12.863 1.00 43.56 412 PHE B C 1
ATOM 6949 O O . PHE B 1 386 ? 25.375 26.770 -12.392 1.00 44.82 412 PHE B O 1
ATOM 6957 N N . ARG B 1 387 ? 25.009 28.163 -14.136 1.00 47.67 413 ARG B N 1
ATOM 6958 C CA . ARG B 1 387 ? 25.796 27.385 -15.105 1.00 52.35 413 ARG B CA 1
ATOM 6959 C C . ARG B 1 387 ? 27.298 27.421 -14.804 1.00 52.81 413 ARG B C 1
ATOM 6960 O O . ARG B 1 387 ? 28.075 26.662 -15.392 1.00 54.93 413 ARG B O 1
ATOM 6968 N N . GLN B 1 388 ? 27.694 28.306 -13.891 1.00 50.30 414 GLN B N 1
ATOM 6969 C CA . GLN B 1 388 ? 29.078 28.394 -13.433 1.00 50.75 414 GLN B CA 1
ATOM 6970 C C . GLN B 1 388 ? 29.302 27.708 -12.073 1.00 48.30 414 GLN B C 1
ATOM 6971 O O . GLN B 1 388 ? 30.334 27.916 -11.428 1.00 48.63 414 GLN B O 1
ATOM 6977 N N . GLY B 1 389 ? 28.332 26.896 -11.649 1.00 44.20 415 GLY B N 1
ATOM 6978 C CA . GLY B 1 389 ? 28.473 26.060 -10.453 1.00 39.63 415 GLY B CA 1
ATOM 6979 C C . GLY B 1 389 ? 27.951 26.630 -9.144 1.00 35.90 415 GLY B C 1
ATOM 6980 O O . GLY B 1 389 ? 28.014 25.965 -8.110 1.00 34.72 415 GLY B O 1
ATOM 6981 N N . ILE B 1 390 ? 27.443 27.861 -9.179 1.00 32.93 416 ILE B N 1
ATOM 6982 C CA . ILE B 1 390 ? 26.881 28.491 -7.991 1.00 29.01 416 ILE B CA 1
ATOM 6983 C C . ILE B 1 390 ? 25.424 28.072 -7.827 1.00 27.11 416 ILE B C 1
ATOM 6984 O O . ILE B 1 390 ? 24.564 28.432 -8.639 1.00 25.54 416 ILE B O 1
ATOM 6989 N N . ASP B 1 391 ? 25.173 27.306 -6.769 1.00 22.48 417 ASP B N 1
ATOM 6990 C CA . ASP B 1 391 ? 23.850 26.783 -6.465 1.00 21.40 417 ASP B CA 1
ATOM 6991 C C . ASP B 1 391 ? 23.508 27.108 -5.014 1.00 17.65 417 ASP B C 1
ATOM 6992 O O . ASP B 1 391 ? 24.115 26.559 -4.091 1.00 14.95 417 ASP B O 1
ATOM 6997 N N . PHE B 1 392 ? 22.542 28.008 -4.833 1.00 15.51 418 PHE B N 1
ATOM 6998 C CA . PHE B 1 392 ? 22.057 28.411 -3.506 1.00 15.02 418 PHE B CA 1
ATOM 6999 C C . PHE B 1 392 ? 21.151 27.359 -2.861 1.00 15.60 418 PHE B C 1
ATOM 7000 O O . PHE B 1 392 ? 20.860 27.437 -1.656 1.00 17.73 418 PHE B O 1
ATOM 7008 N N . CYS B 1 393 ? 20.695 26.394 -3.663 1.00 15.00 419 CYS B N 1
ATOM 7009 C CA . CYS B 1 393 ? 19.728 25.387 -3.228 1.00 14.08 419 CYS B CA 1
ATOM 7010 C C . CYS B 1 393 ? 20.126 23.970 -3.671 1.00 13.88 419 CYS B C 1
ATOM 7011 O O . CYS B 1 393 ? 19.342 23.298 -4.349 1.00 12.62 419 CYS B O 1
ATOM 7014 N N . PRO B 1 394 ? 21.332 23.502 -3.282 1.00 13.84 420 PRO B N 1
ATOM 7015 C CA . PRO B 1 394 ? 21.797 22.197 -3.765 1.00 15.68 420 PRO B CA 1
ATOM 7016 C C . PRO B 1 394 ? 20.818 21.072 -3.437 1.00 14.32 420 PRO B C 1
ATOM 7017 O O . PRO B 1 394 ? 20.309 20.998 -2.321 1.00 16.18 420 PRO B O 1
ATOM 7021 N N . GLY B 1 395 ? 20.541 20.230 -4.429 1.00 17.01 421 GLY B N 1
ATOM 7022 C CA . GLY B 1 395 ? 19.630 19.106 -4.272 1.00 17.83 421 GLY B CA 1
ATOM 7023 C C . GLY B 1 395 ? 18.157 19.476 -4.274 1.00 17.99 421 GLY B C 1
ATOM 7024 O O . GLY B 1 395 ? 17.304 18.604 -4.107 1.00 15.96 421 GLY B O 1
ATOM 7025 N N . GLN B 1 396 ? 17.852 20.757 -4.476 1.00 16.73 422 GLN B N 1
ATOM 7026 C CA . GLN B 1 396 ? 16.476 21.238 -4.350 1.00 17.94 422 GLN B CA 1
ATOM 7027 C C . GLN B 1 396 ? 15.960 21.907 -5.617 1.00 19.11 422 GLN B C 1
ATOM 7028 O O . GLN B 1 396 ? 16.6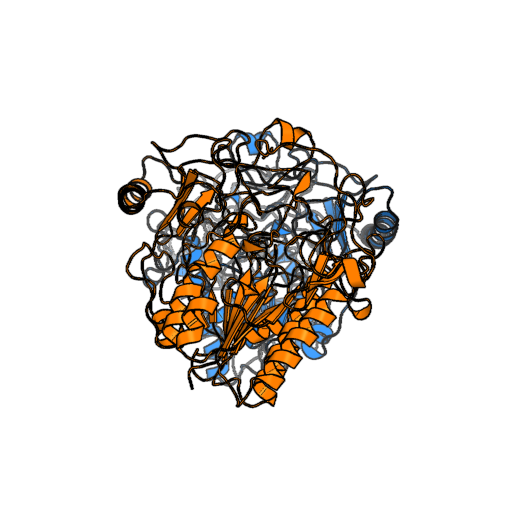82 22.661 -6.271 1.00 19.11 422 GLN B O 1
ATOM 7034 N N . ASN B 1 397 ? 14.706 21.615 -5.956 1.00 18.20 423 ASN B N 1
ATOM 7035 C CA . ASN B 1 397 ? 14.026 22.235 -7.087 1.00 18.64 423 ASN B CA 1
ATOM 7036 C C . ASN B 1 397 ? 12.522 22.151 -6.875 1.00 19.05 423 ASN B C 1
ATOM 7037 O O . ASN B 1 397 ? 11.946 21.061 -6.890 1.00 17.20 423 ASN B O 1
ATOM 7042 N N . VAL B 1 398 ? 11.896 23.301 -6.645 1.00 16.81 424 VAL B N 1
ATOM 7043 C CA . VAL B 1 398 ? 10.442 23.368 -6.534 1.00 18.72 424 VAL B CA 1
ATOM 7044 C C . VAL B 1 398 ? 9.920 24.095 -7.766 1.00 21.07 424 VAL B C 1
ATOM 7045 O O . VAL B 1 398 ? 10.233 25.273 -7.973 1.00 22.26 424 VAL B O 1
ATOM 7049 N N . SER B 1 399 ? 9.144 23.379 -8.582 1.00 24.27 425 SER B N 1
ATOM 7050 C CA . SER B 1 399 ? 8.639 23.887 -9.865 1.00 27.99 425 SER B CA 1
ATOM 7051 C C . SER B 1 399 ? 7.920 25.220 -9.728 1.00 26.28 425 SER B C 1
ATOM 7052 O O . SER B 1 399 ? 7.043 25.375 -8.877 1.00 26.44 425 SER B O 1
ATOM 7055 N N . GLY B 1 400 ? 8.316 26.179 -10.562 1.00 27.41 426 GLY B N 1
ATOM 7056 C CA . GLY B 1 400 ? 7.715 27.512 -10.579 1.00 27.38 426 GLY B CA 1
ATOM 7057 C C . GLY B 1 400 ? 7.970 28.337 -9.330 1.00 24.88 426 GLY B C 1
ATOM 7058 O O . GLY B 1 400 ? 7.419 29.431 -9.189 1.00 26.76 426 GLY B O 1
ATOM 7059 N N . VAL B 1 401 ? 8.799 27.813 -8.427 1.00 21.15 427 VAL B N 1
ATOM 7060 C CA . VAL B 1 401 ? 9.097 28.465 -7.151 1.00 15.28 427 VAL B CA 1
ATOM 7061 C C . VAL B 1 401 ? 10.588 28.825 -7.061 1.00 16.92 427 VAL B C 1
ATOM 7062 O O . VAL B 1 401 ? 10.937 29.992 -6.863 1.00 15.75 427 VAL B O 1
ATOM 7066 N N . THR B 1 402 ? 11.457 27.826 -7.205 1.00 14.46 428 THR B N 1
ATOM 7067 C CA . THR B 1 402 ? 12.904 28.063 -7.232 1.00 17.28 428 THR B CA 1
ATOM 7068 C C . THR B 1 402 ? 13.336 28.355 -8.667 1.00 21.19 428 THR B C 1
ATOM 7069 O O . THR B 1 402 ? 13.760 27.455 -9.393 1.00 27.21 428 THR B O 1
ATOM 7073 N N . THR B 1 403 ? 13.210 29.623 -9.059 1.00 23.60 429 THR B N 1
ATOM 7074 C CA A THR B 1 403 ? 13.473 30.044 -10.443 0.50 24.55 429 THR B CA 1
ATOM 7075 C CA B THR B 1 403 ? 13.438 30.070 -10.434 0.50 26.49 429 THR B CA 1
ATOM 7076 C C . THR B 1 403 ? 14.778 30.804 -10.580 1.00 24.46 429 THR B C 1
ATOM 7077 O O . THR B 1 403 ? 15.193 31.530 -9.674 1.00 23.68 429 THR B O 1
ATOM 7084 N N . HIS B 1 404 ? 15.433 30.624 -11.725 1.00 25.77 430 HIS B N 1
ATOM 7085 C CA . HIS B 1 404 ? 16.675 31.332 -12.019 1.00 24.33 430 HIS B CA 1
ATOM 7086 C C . HIS B 1 404 ? 16.471 32.721 -12.636 1.00 23.87 430 HIS B C 1
ATOM 7087 O O . HIS B 1 404 ? 17.437 33.447 -12.882 1.00 22.95 430 HIS B O 1
ATOM 7094 N N . ASN B 1 405 ? 15.212 33.079 -12.871 1.00 22.87 431 ASN B N 1
ATOM 7095 C CA . ASN B 1 405 ? 14.837 34.442 -13.238 1.00 25.65 431 ASN B CA 1
ATOM 7096 C C . ASN B 1 405 ? 14.099 35.117 -12.080 1.00 24.32 431 ASN B C 1
ATOM 7097 O O . ASN B 1 405 ? 13.404 34.453 -11.301 1.00 22.86 431 ASN B O 1
ATOM 7102 N N . LEU B 1 406 ? 14.271 36.430 -11.960 1.00 23.16 432 LEU B N 1
ATOM 7103 C CA . LEU B 1 406 ? 13.537 37.221 -10.979 1.00 20.54 432 LEU B CA 1
ATOM 7104 C C . LEU B 1 406 ? 12.082 37.310 -11.429 1.00 23.27 432 LEU B C 1
ATOM 7105 O O . LEU B 1 406 ? 11.749 38.048 -12.360 1.00 26.63 432 LEU B O 1
ATOM 7110 N N . GLU B 1 407 ? 11.224 36.536 -10.773 1.00 23.65 433 GLU B N 1
ATOM 7111 C CA . GLU B 1 407 ? 9.863 36.327 -11.248 1.00 26.21 433 GLU B CA 1
ATOM 7112 C C . GLU B 1 407 ? 8.873 37.236 -10.518 1.00 24.49 433 GLU B C 1
ATOM 7113 O O . GLU B 1 407 ? 8.805 37.229 -9.292 1.00 22.33 433 GLU B O 1
ATOM 7119 N N . ASP B 1 408 ? 8.122 38.019 -11.292 1.00 26.27 434 ASP B N 1
ATOM 7120 C CA . ASP B 1 408 ? 7.145 38.974 -10.770 1.00 26.01 434 ASP B CA 1
ATOM 7121 C C . ASP B 1 408 ? 5.807 38.303 -10.459 1.00 25.84 434 ASP B C 1
ATOM 7122 O O . ASP B 1 408 ? 5.048 37.968 -11.369 1.00 28.02 434 ASP B O 1
ATOM 7127 N N . HIS B 1 409 ? 5.518 38.127 -9.171 1.00 23.91 435 HIS B N 1
ATOM 7128 C CA . HIS B 1 409 ? 4.229 37.592 -8.730 1.00 23.58 435 HIS B CA 1
ATOM 7129 C C . HIS B 1 409 ? 3.418 38.640 -7.960 1.00 22.68 435 HIS B C 1
ATOM 7130 O O . HIS B 1 409 ? 2.537 38.285 -7.179 1.00 21.96 435 HIS B O 1
ATOM 7137 N N . THR B 1 410 ? 3.707 39.924 -8.178 1.00 21.78 436 THR B N 1
ATOM 7138 C CA . THR B 1 410 ? 3.082 40.986 -7.379 1.00 24.77 436 THR B CA 1
ATOM 7139 C C . THR B 1 410 ? 1.550 40.958 -7.428 1.00 27.47 436 THR B C 1
ATOM 7140 O O . THR B 1 410 ? 0.892 41.296 -6.441 1.00 28.98 436 THR B O 1
ATOM 7144 N N . LYS B 1 411 ? 0.994 40.535 -8.563 1.00 29.99 437 LYS B N 1
ATOM 7145 C CA . LYS B 1 411 ? -0.460 40.519 -8.762 1.00 36.13 437 LYS B CA 1
ATOM 7146 C C . LYS B 1 411 ? -1.122 39.197 -8.362 1.00 38.16 437 LYS B C 1
ATOM 7147 O O . LYS B 1 411 ? -2.348 39.127 -8.204 1.00 40.95 437 LYS B O 1
ATOM 7153 N N . LEU B 1 412 ? -0.310 38.155 -8.209 1.00 34.64 438 LEU B N 1
ATOM 7154 C CA . LEU B 1 412 ? -0.789 36.858 -7.752 1.00 33.51 438 LEU B CA 1
ATOM 7155 C C . LEU B 1 412 ? 0.329 36.153 -6.982 1.00 29.59 438 LEU B C 1
ATOM 7156 O O . LEU B 1 412 ? 1.008 35.280 -7.529 1.00 29.22 438 LEU B O 1
ATOM 7161 N N . PRO B 1 413 ? 0.533 36.546 -5.709 1.00 26.01 439 PRO B N 1
ATOM 7162 C CA . PRO B 1 413 ? 1.609 36.021 -4.860 1.00 23.90 439 PRO B CA 1
ATOM 7163 C C . PRO B 1 413 ? 1.531 34.513 -4.662 1.00 22.29 439 PRO B C 1
ATOM 7164 O O . PRO B 1 413 ? 0.440 33.956 -4.585 1.00 20.45 439 PRO B O 1
ATOM 7168 N N . LEU B 1 414 ? 2.692 33.868 -4.592 1.00 22.49 440 LEU B N 1
ATOM 7169 C CA . LEU B 1 414 ? 2.771 32.457 -4.229 1.00 23.59 440 LEU B CA 1
ATOM 7170 C C . LEU B 1 414 ? 2.643 32.331 -2.715 1.00 22.28 440 LEU B C 1
ATOM 7171 O O . LEU B 1 414 ? 3.513 32.788 -1.971 1.00 20.56 440 LEU B O 1
ATOM 7176 N N . ILE B 1 415 ? 1.542 31.740 -2.260 1.00 20.72 441 ILE B N 1
ATOM 7177 C CA . ILE B 1 415 ? 1.287 31.651 -0.826 1.00 19.11 441 ILE B CA 1
ATOM 7178 C C . ILE B 1 415 ? 1.482 30.231 -0.302 1.00 19.25 441 ILE B C 1
ATOM 7179 O O . ILE B 1 415 ? 0.993 29.262 -0.891 1.00 20.72 441 ILE B O 1
ATOM 7184 N N . PHE B 1 416 ? 2.230 30.131 0.793 1.00 16.38 442 PHE B N 1
ATOM 7185 C CA . PHE B 1 416 ? 2.516 28.865 1.461 1.00 17.12 442 PHE B CA 1
ATOM 7186 C C . PHE B 1 416 ? 1.969 28.884 2.872 1.00 17.36 442 PHE B C 1
ATOM 7187 O O . PHE B 1 416 ? 1.964 29.928 3.533 1.00 16.53 442 PHE B O 1
ATOM 7195 N N . HIS B 1 417 ? 1.506 27.726 3.329 1.00 18.16 443 HIS B N 1
ATOM 7196 C CA . HIS B 1 417 ? 1.171 27.546 4.732 1.00 18.23 443 HIS B CA 1
ATOM 7197 C C . HIS B 1 417 ? 2.366 26.872 5.398 1.00 19.25 443 HIS B C 1
ATOM 7198 O O . HIS B 1 417 ? 2.638 25.685 5.162 1.00 18.21 443 HIS B O 1
ATOM 7205 N N . LEU B 1 418 ? 3.071 27.638 6.227 1.00 17.61 444 LEU B N 1
ATOM 7206 C CA . LEU B 1 418 ? 4.368 27.220 6.757 1.00 16.26 444 LEU B CA 1
ATOM 7207 C C . LEU B 1 418 ? 4.285 26.081 7.761 1.00 15.29 444 LEU B C 1
ATOM 7208 O O . LEU B 1 418 ? 5.217 25.288 7.868 1.00 14.36 444 LEU B O 1
ATOM 7213 N N . GLY B 1 419 ? 3.179 26.003 8.496 1.00 13.85 445 GLY B N 1
ATOM 7214 C CA . GLY B 1 419 ? 2.983 24.916 9.452 1.00 13.79 445 GLY B CA 1
ATOM 7215 C C . GLY B 1 419 ? 2.837 23.587 8.733 1.00 15.23 445 GLY B C 1
ATOM 7216 O O . GLY B 1 419 ? 3.412 22.569 9.140 1.00 13.97 445 GLY B O 1
ATOM 7217 N N . ARG B 1 420 ? 2.078 23.613 7.644 1.00 14.44 446 ARG B N 1
ATOM 7218 C CA . ARG B 1 420 ? 1.759 22.416 6.873 1.00 16.96 446 ARG B CA 1
ATOM 7219 C C . ARG B 1 420 ? 2.892 22.067 5.909 1.00 15.21 446 ARG B C 1
ATOM 7220 O O . ARG B 1 420 ? 3.090 20.897 5.560 1.00 14.44 446 ARG B O 1
ATOM 7228 N N . ASP B 1 421 ? 3.645 23.086 5.503 1.00 12.03 447 ASP B N 1
ATOM 7229 C CA . ASP B 1 421 ? 4.587 22.969 4.391 1.00 14.42 447 ASP B CA 1
ATOM 7230 C C . ASP B 1 421 ? 5.813 23.848 4.655 1.00 14.73 447 ASP B C 1
ATOM 7231 O O . ASP B 1 421 ? 5.994 24.881 3.990 1.00 15.31 447 ASP B O 1
ATOM 7236 N N . PRO B 1 422 ? 6.667 23.440 5.625 1.00 13.99 448 PRO B N 1
ATOM 7237 C CA . PRO B 1 422 ? 7.833 24.254 5.990 1.00 13.10 448 PRO B CA 1
ATOM 7238 C C . PRO B 1 422 ? 8.811 24.456 4.829 1.00 11.88 448 PRO B C 1
ATOM 7239 O O . PRO B 1 422 ? 9.408 25.528 4.710 1.00 12.66 448 PRO B O 1
ATOM 7243 N N . GLY B 1 423 ? 8.943 23.450 3.966 1.00 13.44 449 GLY B N 1
ATOM 7244 C CA . GLY B 1 423 ? 9.905 23.497 2.861 1.00 10.91 449 GLY B CA 1
ATOM 7245 C C . GLY B 1 423 ? 9.432 24.257 1.634 1.00 12.91 449 GLY B C 1
ATOM 7246 O O . GLY B 1 423 ? 10.050 24.173 0.567 1.00 12.29 449 GLY B O 1
ATOM 7247 N N . GLU B 1 424 ? 8.326 24.988 1.777 1.00 13.50 450 GLU B N 1
ATOM 7248 C CA . GLU B 1 424 ? 7.771 25.793 0.685 1.00 13.01 450 GLU B CA 1
ATOM 7249 C C . GLU B 1 424 ? 7.684 24.994 -0.628 1.00 14.57 450 GLU B C 1
ATOM 7250 O O . GLU B 1 424 ? 8.165 25.430 -1.676 1.00 16.45 450 GLU B O 1
ATOM 7256 N N . ARG B 1 425 ? 7.048 23.826 -0.548 1.00 15.48 451 ARG B N 1
ATOM 7257 C CA . ARG B 1 425 ? 6.961 22.882 -1.665 1.00 16.46 451 ARG B CA 1
ATOM 7258 C C . ARG B 1 425 ? 5.624 22.930 -2.399 1.00 16.94 451 ARG B C 1
ATOM 7259 O O . ARG B 1 425 ? 5.544 22.554 -3.570 1.00 20.37 451 ARG B O 1
ATOM 7267 N N . PHE B 1 426 ? 4.580 23.376 -1.705 1.00 18.26 452 PHE B N 1
ATOM 7268 C CA . PHE B 1 426 ? 3.210 23.266 -2.210 1.00 17.99 452 PHE B CA 1
ATOM 7269 C C . PHE B 1 426 ? 2.436 24.580 -2.146 1.00 19.59 452 PHE B C 1
ATOM 7270 O O . PHE B 1 426 ? 1.706 24.826 -1.189 1.00 18.16 452 PHE B O 1
ATOM 7278 N N . PRO B 1 427 ? 2.583 25.429 -3.180 1.00 22.89 453 PRO B N 1
ATOM 7279 C CA . PRO B 1 427 ? 1.808 26.666 -3.229 1.00 23.30 453 PRO B CA 1
ATOM 7280 C C . PRO B 1 427 ? 0.307 26.385 -3.128 1.00 24.91 453 PRO B C 1
ATOM 7281 O O . PRO B 1 427 ? -0.182 25.399 -3.691 1.00 26.01 453 PRO B O 1
ATOM 7285 N N . LEU B 1 428 ? -0.403 27.239 -2.395 1.00 23.86 454 LEU B N 1
ATOM 7286 C CA . LEU B 1 428 ? -1.849 27.142 -2.261 1.00 25.39 454 LEU B CA 1
ATOM 7287 C C . LEU B 1 428 ? -2.495 27.449 -3.600 1.00 26.43 454 LEU B C 1
ATOM 7288 O O . LEU B 1 428 ? -2.035 28.333 -4.320 1.00 26.01 454 LEU B O 1
ATOM 7293 N N . SER B 1 429 ? -3.552 26.712 -3.935 1.00 30.24 455 SER B N 1
ATOM 7294 C CA . SER B 1 429 ? -4.305 26.979 -5.158 1.00 33.88 455 SER B CA 1
ATOM 7295 C C . SER B 1 429 ? -4.876 28.388 -5.096 1.00 32.65 455 SER B C 1
ATOM 7296 O O . SER B 1 429 ? -5.405 28.802 -4.066 1.00 32.97 455 SER B O 1
ATOM 7299 N N . PHE B 1 430 ? -4.745 29.120 -6.196 1.00 33.70 456 PHE B N 1
ATOM 7300 C CA . PHE B 1 430 ? -5.202 30.510 -6.273 1.00 35.54 456 PHE B CA 1
ATOM 7301 C C . PHE B 1 430 ? -6.718 30.659 -6.119 1.00 37.40 456 PHE B C 1
ATOM 7302 O O . PHE B 1 430 ? -7.212 31.760 -5.869 1.00 36.61 456 PHE B O 1
ATOM 7310 N N . ALA B 1 431 ? -7.446 29.552 -6.263 1.00 38.94 457 ALA B N 1
ATOM 7311 C CA . ALA B 1 431 ? -8.911 29.565 -6.220 1.00 41.70 457 ALA B CA 1
ATOM 7312 C C . ALA B 1 431 ? -9.503 29.297 -4.831 1.00 42.32 457 ALA B C 1
ATOM 7313 O O . ALA B 1 431 ? -10.711 29.448 -4.633 1.00 44.04 457 ALA B O 1
ATOM 7315 N N . SER B 1 432 ? -8.658 28.911 -3.876 1.00 41.54 458 SER B N 1
ATOM 7316 C CA . SER B 1 432 ? -9.127 28.495 -2.551 1.00 40.53 458 SER B CA 1
ATOM 7317 C C . SER B 1 432 ? -9.495 29.670 -1.651 1.00 40.23 458 SER B C 1
ATOM 7318 O O . SER B 1 432 ? -8.987 30.784 -1.821 1.00 40.89 458 SER B O 1
ATOM 7321 N N . ALA B 1 433 ? -10.377 29.406 -0.689 1.00 38.59 459 ALA B N 1
ATOM 7322 C CA . ALA B 1 433 ? -10.776 30.401 0.302 1.00 37.38 459 ALA B CA 1
ATOM 7323 C C . ALA B 1 433 ? -9.624 30.749 1.247 1.00 35.07 459 ALA B C 1
ATOM 7324 O O . ALA B 1 433 ? -9.534 31.880 1.729 1.00 31.53 459 ALA B O 1
ATOM 7326 N N . GLU B 1 434 ? -8.755 29.770 1.503 1.00 32.85 460 GLU B N 1
ATOM 7327 C CA . GLU B 1 434 ? -7.575 29.965 2.350 1.00 30.59 460 GLU B CA 1
ATOM 7328 C C . GLU B 1 434 ? -6.597 30.952 1.712 1.00 27.92 460 GLU B C 1
ATOM 7329 O O . GLU B 1 434 ? -6.071 31.833 2.396 1.00 25.89 460 GLU B O 1
ATOM 7335 N N . TYR B 1 435 ? -6.364 30.792 0.407 1.00 25.65 461 TYR B N 1
ATOM 7336 C CA . TYR B 1 435 ? -5.561 31.731 -0.370 1.00 25.59 461 TYR B CA 1
ATOM 7337 C C . TYR B 1 435 ? -6.108 33.157 -0.271 1.00 26.65 461 TYR B C 1
ATOM 7338 O O . TYR B 1 435 ? -5.364 34.085 0.050 1.00 26.37 461 TYR B O 1
ATOM 7347 N N . GLN B 1 436 ? -7.400 33.313 -0.557 1.00 28.02 462 GLN B N 1
ATOM 7348 C CA . GLN B 1 436 ? -8.065 34.620 -0.571 1.00 30.75 462 GLN B CA 1
ATOM 7349 C C . GLN B 1 436 ? -7.946 35.338 0.772 1.00 29.04 462 GLN B C 1
ATOM 7350 O O . GLN B 1 436 ? -7.612 36.522 0.811 1.00 27.33 462 GLN B O 1
ATOM 7356 N N . GLU B 1 437 ? -8.200 34.614 1.864 1.00 28.77 463 GLU B N 1
ATOM 7357 C CA . GLU B 1 437 ? -8.070 35.176 3.213 1.00 29.49 463 GLU B CA 1
ATOM 7358 C C . GLU B 1 437 ? -6.627 35.590 3.517 1.00 27.62 463 GLU B C 1
ATOM 7359 O O . GLU B 1 437 ? -6.390 36.685 4.033 1.00 28.49 463 GLU B O 1
ATOM 7365 N N . ALA B 1 438 ? -5.675 34.714 3.198 1.00 24.58 464 ALA B N 1
ATOM 7366 C CA . ALA B 1 438 ? -4.262 35.008 3.408 1.00 24.26 464 ALA B CA 1
ATOM 7367 C C . ALA B 1 438 ? -3.799 36.172 2.528 1.00 24.83 464 ALA B C 1
ATOM 7368 O O . ALA B 1 438 ? -3.070 37.049 2.993 1.00 25.01 464 ALA B O 1
ATOM 7370 N N . LEU B 1 439 ? -4.237 36.182 1.269 1.00 24.49 465 LEU B N 1
ATOM 7371 C CA . LEU B 1 439 ? -3.906 37.260 0.341 1.00 26.41 465 LEU B CA 1
ATOM 7372 C C . LEU B 1 439 ? -4.321 38.633 0.872 1.00 26.48 465 LEU B C 1
ATOM 7373 O O . LEU B 1 439 ? -3.507 39.551 0.887 1.00 24.35 465 LEU B O 1
ATOM 7378 N N . SER B 1 440 ? -5.570 38.756 1.324 1.00 26.22 466 SER B N 1
ATOM 7379 C CA A SER B 1 440 ? -6.086 40.033 1.819 0.50 27.30 466 SER B CA 1
ATOM 7380 C CA B SER B 1 440 ? -6.093 40.031 1.825 0.50 27.28 466 SER B CA 1
ATOM 7381 C C . SER B 1 440 ? -5.420 40.459 3.129 1.00 27.23 466 SER B C 1
ATOM 7382 O O . SER B 1 440 ? -5.143 41.640 3.333 1.00 24.44 466 SER B O 1
ATOM 7387 N N . ARG B 1 441 ? -5.155 39.488 4.005 1.00 26.12 467 ARG B N 1
ATOM 7388 C CA . ARG B 1 441 ? -4.525 39.755 5.293 1.00 26.74 467 ARG B CA 1
ATOM 7389 C C . ARG B 1 441 ? -3.090 40.237 5.104 1.00 25.52 467 ARG B C 1
ATOM 7390 O O . ARG B 1 441 ? -2.664 41.211 5.732 1.00 23.31 467 ARG B O 1
ATOM 7398 N N . ILE B 1 442 ? -2.356 39.564 4.223 1.00 22.59 468 ILE B N 1
ATOM 7399 C CA . ILE B 1 442 ? -0.952 39.893 3.996 1.00 20.51 468 ILE B CA 1
ATOM 7400 C C . ILE B 1 442 ? -0.807 41.182 3.175 1.00 21.19 468 ILE B C 1
ATOM 7401 O O . ILE B 1 442 ? 0.016 42.036 3.512 1.00 17.30 468 ILE B O 1
ATOM 7406 N N . THR B 1 443 ? -1.613 41.336 2.123 1.00 23.02 469 THR B N 1
ATOM 7407 C CA . THR B 1 443 ? -1.531 42.539 1.280 1.00 26.08 469 THR B CA 1
ATOM 7408 C C . THR B 1 443 ? -1.843 43.809 2.066 1.00 26.10 469 THR B C 1
ATOM 7409 O O . THR B 1 443 ? -1.213 44.842 1.854 1.00 26.07 469 THR B O 1
ATOM 7413 N N . SER B 1 444 ? -2.808 43.723 2.978 1.00 28.50 470 SER B N 1
ATOM 7414 C CA . SER B 1 444 ? -3.172 44.856 3.820 1.00 30.65 470 SER B CA 1
ATOM 7415 C C . SER B 1 444 ? -1.966 45.383 4.601 1.00 28.09 470 SER B C 1
ATOM 7416 O O . SER B 1 444 ? -1.668 46.577 4.537 1.00 27.52 470 SER B O 1
ATOM 7419 N N . VAL B 1 445 ? -1.262 44.487 5.298 1.00 27.02 471 VAL B N 1
ATOM 7420 C CA A VAL B 1 445 ? -0.131 44.891 6.137 0.50 26.19 471 VAL B CA 1
ATOM 7421 C CA B VAL B 1 445 ? -0.123 44.862 6.142 0.50 26.17 471 VAL B CA 1
ATOM 7422 C C . VAL B 1 445 ? 1.090 45.306 5.314 1.00 24.91 471 VAL B C 1
ATOM 7423 O O . VAL B 1 445 ? 1.859 46.171 5.739 1.00 23.36 471 VAL B O 1
ATOM 7430 N N . VAL B 1 446 ? 1.250 44.714 4.130 1.00 23.86 472 VAL B N 1
ATOM 7431 C CA . VAL B 1 446 ? 2.336 45.090 3.223 1.00 22.40 472 VAL B CA 1
ATOM 7432 C C . VAL B 1 446 ? 2.100 46.508 2.699 1.00 23.09 472 VAL B C 1
ATOM 7433 O O . VAL B 1 446 ? 3.016 47.338 2.701 1.00 19.53 472 VAL B O 1
ATOM 7437 N N . GLN B 1 447 ? 0.865 46.772 2.268 1.00 22.28 473 GLN B N 1
ATOM 7438 C CA . GLN B 1 447 ? 0.459 48.092 1.780 1.00 26.26 473 GLN B CA 1
ATOM 7439 C C . GLN B 1 447 ? 0.689 49.165 2.832 1.00 23.95 473 GLN B C 1
ATOM 7440 O O . GLN B 1 447 ? 1.262 50.211 2.530 1.00 26.66 473 GLN B O 1
ATOM 7446 N N . GLN B 1 448 ? 0.245 48.898 4.062 1.00 24.08 474 GLN B N 1
ATOM 7447 C CA . GLN B 1 448 ? 0.439 49.826 5.182 1.00 26.77 474 GLN B CA 1
ATOM 7448 C C . GLN B 1 448 ? 1.921 50.127 5.403 1.00 22.63 474 GLN B C 1
ATOM 7449 O O . GLN B 1 448 ? 2.306 51.272 5.643 1.00 21.83 474 GLN B O 1
ATOM 7455 N N . HIS B 1 449 ? 2.742 49.086 5.305 1.00 20.38 475 HIS B N 1
ATOM 7456 C CA . HIS B 1 449 ? 4.190 49.201 5.437 1.00 18.39 475 HIS B CA 1
ATOM 7457 C C . HIS B 1 449 ? 4.777 50.060 4.313 1.00 18.39 475 HIS B C 1
ATOM 7458 O O . HIS B 1 449 ? 5.517 51.009 4.580 1.00 18.27 475 HIS B O 1
ATOM 7465 N N . GLN B 1 450 ? 4.420 49.739 3.069 1.00 16.46 476 GLN B N 1
ATOM 7466 C CA . GLN B 1 450 ? 4.954 50.453 1.903 1.00 19.54 476 GLN B CA 1
ATOM 7467 C C . GLN B 1 450 ? 4.511 51.914 1.818 1.00 21.49 476 GLN B C 1
ATOM 7468 O O . GLN B 1 450 ? 5.291 52.771 1.407 1.00 22.81 476 GLN B O 1
ATOM 7474 N N . GLU B 1 451 ? 3.274 52.197 2.221 1.00 21.83 477 GLU B N 1
ATOM 7475 C CA . GLU B 1 451 ? 2.746 53.560 2.166 1.00 24.02 477 GLU B CA 1
ATOM 7476 C C . GLU B 1 451 ? 3.409 54.488 3.177 1.00 22.22 477 GLU B C 1
ATOM 7477 O O . GLU B 1 451 ? 3.509 55.693 2.946 1.00 21.07 477 GLU B O 1
ATOM 7483 N N . ALA B 1 452 ? 3.848 53.918 4.295 1.00 21.35 478 ALA B N 1
ATOM 7484 C CA . ALA B 1 452 ? 4.497 54.685 5.356 1.00 24.50 478 ALA B CA 1
ATOM 7485 C C . ALA B 1 452 ? 6.020 54.740 5.173 1.00 23.48 478 ALA B C 1
ATOM 7486 O O . ALA B 1 452 ? 6.718 55.456 5.900 1.00 27.53 478 ALA B O 1
ATOM 7488 N N . LEU B 1 453 ? 6.523 53.999 4.188 1.00 20.70 479 LEU B N 1
ATOM 7489 C CA . LEU B 1 453 ? 7.961 53.891 3.956 1.00 18.59 479 LEU B CA 1
ATOM 7490 C C . LEU B 1 453 ? 8.504 54.893 2.937 1.00 18.39 479 LEU B C 1
ATOM 7491 O O . LEU B 1 453 ? 8.067 54.932 1.783 1.00 21.80 479 LEU B O 1
ATOM 7496 N N . VAL B 1 454 ? 9.460 55.701 3.380 1.00 16.61 480 VAL B N 1
ATOM 7497 C CA . VAL B 1 454 ? 10.304 56.463 2.474 1.00 17.85 480 VAL B CA 1
ATOM 7498 C C . VAL B 1 454 ? 11.696 55.844 2.576 1.00 17.98 480 VAL B C 1
ATOM 7499 O O . VAL B 1 454 ? 12.342 55.953 3.613 1.00 17.39 480 VAL B O 1
ATOM 7503 N N . PRO B 1 455 ? 12.149 55.162 1.510 1.00 22.04 481 PRO B N 1
ATOM 7504 C CA . PRO B 1 455 ? 13.410 54.437 1.586 1.00 21.29 481 PRO B CA 1
ATOM 7505 C C . PRO B 1 455 ? 14.592 55.379 1.783 1.00 21.41 481 PRO B C 1
ATOM 7506 O O . PRO B 1 455 ? 14.594 56.490 1.248 1.00 19.57 481 PRO B O 1
ATOM 7510 N N . ALA B 1 456 ? 15.580 54.941 2.558 1.00 16.54 482 ALA B N 1
ATOM 7511 C CA . ALA B 1 456 ? 16.799 55.721 2.733 1.00 18.86 482 ALA B CA 1
ATOM 7512 C C . ALA B 1 456 ? 17.616 55.707 1.439 1.00 19.75 482 ALA B C 1
ATOM 7513 O O . ALA B 1 456 ? 17.416 54.847 0.571 1.00 21.36 482 ALA B O 1
ATOM 7515 N N . GLN B 1 457 ? 18.527 56.663 1.298 1.00 20.67 483 GLN B N 1
ATOM 7516 C CA . GLN B 1 457 ? 19.460 56.629 0.181 1.00 20.95 483 GLN B CA 1
ATOM 7517 C C . GLN B 1 457 ? 20.396 55.439 0.362 1.00 18.58 483 GLN B C 1
ATOM 7518 O O . GLN B 1 457 ? 20.864 55.184 1.475 1.00 19.11 483 GLN B O 1
ATOM 7524 N N . PRO B 1 458 ? 20.646 54.685 -0.722 1.00 17.73 484 PRO B N 1
ATOM 7525 C CA . PRO B 1 458 ? 21.429 53.455 -0.603 1.00 16.45 484 PRO B CA 1
ATOM 7526 C C . PRO B 1 458 ? 22.919 53.705 -0.328 1.00 16.36 484 PRO B C 1
ATOM 7527 O O . PRO B 1 458 ? 23.534 54.571 -0.960 1.00 15.86 484 PRO B O 1
ATOM 7531 N N . GLN B 1 459 ? 23.471 52.953 0.624 1.00 14.11 485 GLN B N 1
ATOM 7532 C CA . GLN B 1 459 ? 24.871 53.085 1.034 1.00 15.39 485 GLN B CA 1
ATOM 7533 C C . GLN B 1 459 ? 25.802 52.139 0.276 1.00 15.41 485 GLN B C 1
ATOM 7534 O O . GLN B 1 459 ? 27.025 52.278 0.341 1.00 18.82 485 GLN B O 1
ATOM 7540 N N . LEU B 1 460 ? 25.223 51.187 -0.445 1.00 15.42 486 LEU B N 1
ATOM 7541 C CA . LEU B 1 460 ? 25.997 50.098 -1.034 1.00 16.28 486 LEU B CA 1
ATOM 7542 C C . LEU B 1 460 ? 26.035 50.118 -2.572 1.00 16.91 486 LEU B C 1
ATOM 7543 O O . LEU B 1 460 ? 26.115 49.064 -3.206 1.00 19.10 486 LEU B O 1
ATOM 7548 N N . ASN B 1 461 ? 26.005 51.316 -3.160 1.00 16.58 487 ASN B N 1
ATOM 7549 C CA . ASN B 1 461 ? 26.094 51.473 -4.619 1.00 17.26 487 ASN B CA 1
ATOM 7550 C C . ASN B 1 461 ? 27.511 51.677 -5.146 1.00 17.08 487 ASN B C 1
ATOM 7551 O O . ASN B 1 461 ? 27.821 51.298 -6.27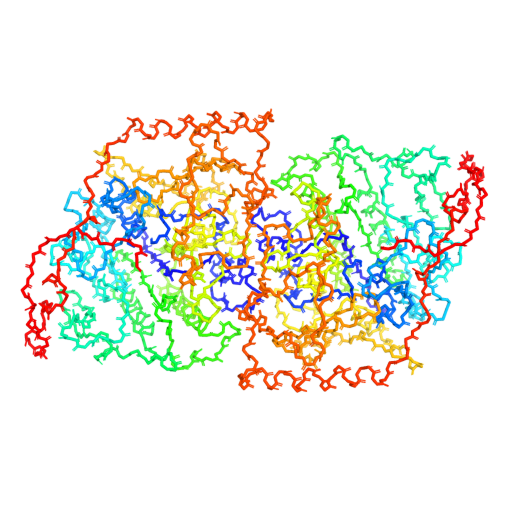9 1.00 18.64 487 ASN B O 1
ATOM 7556 N N . VAL B 1 462 ? 28.353 52.303 -4.329 1.00 17.83 488 VAL B N 1
ATOM 7557 C CA . VAL B 1 462 ? 29.625 52.852 -4.798 1.00 18.20 488 VAL B CA 1
ATOM 7558 C C . VAL B 1 462 ? 30.815 52.116 -4.181 1.00 17.67 488 VAL B C 1
ATOM 7559 O O . VAL B 1 462 ? 30.868 51.888 -2.974 1.00 15.00 488 VAL B O 1
ATOM 7563 N N . CYS B 1 463 ? 31.752 51.734 -5.037 1.00 17.34 489 CYS B N 1
ATOM 7564 C CA . CYS B 1 463 ? 32.978 51.079 -4.622 1.00 17.97 489 CYS B CA 1
ATOM 7565 C C . CYS B 1 463 ? 34.180 51.887 -5.111 1.00 16.78 489 CYS B C 1
ATOM 7566 O O . CYS B 1 463 ? 34.102 52.575 -6.132 1.00 17.11 489 CYS B O 1
ATOM 7569 N N . ASN B 1 464 ? 35.286 51.800 -4.382 1.00 13.57 490 ASN B N 1
ATOM 7570 C CA . ASN B 1 464 ? 36.527 52.464 -4.775 1.00 16.87 490 ASN B CA 1
ATOM 7571 C C . ASN B 1 464 ? 37.736 51.634 -4.344 1.00 19.12 490 ASN B C 1
ATOM 7572 O O . ASN B 1 464 ? 37.940 51.382 -3.154 1.00 16.30 490 ASN B O 1
ATOM 7577 N N . TRP B 1 465 ? 38.519 51.199 -5.328 1.00 19.44 491 TRP B N 1
ATOM 7578 C CA . TRP B 1 465 ? 39.715 50.384 -5.095 1.00 21.99 491 TRP B CA 1
ATOM 7579 C C . TRP B 1 465 ? 40.622 51.018 -4.027 1.00 20.59 491 TRP B C 1
ATOM 7580 O O . TRP B 1 465 ? 41.147 50.327 -3.154 1.00 20.60 491 TRP B O 1
ATOM 7591 N N . ALA B 1 466 ? 40.746 52.343 -4.072 1.00 19.20 492 ALA B N 1
ATOM 7592 C CA . ALA B 1 466 ? 41.638 53.090 -3.180 1.00 17.24 492 ALA B CA 1
ATOM 7593 C C . ALA B 1 466 ? 41.195 53.169 -1.708 1.00 17.70 492 ALA B C 1
ATOM 7594 O O . ALA B 1 466 ? 42.022 53.480 -0.848 1.00 16.24 492 ALA B O 1
ATOM 7596 N N . VAL B 1 467 ? 39.918 52.895 -1.414 1.00 17.49 493 VAL B N 1
ATOM 7597 C CA . VAL B 1 467 ? 39.430 52.931 -0.015 1.00 18.07 493 VAL B CA 1
ATOM 7598 C C . VAL B 1 467 ? 39.583 51.628 0.768 1.00 18.46 493 VAL B C 1
ATOM 7599 O O . VAL B 1 467 ? 39.200 51.570 1.935 1.00 20.06 493 VAL B O 1
ATOM 7603 N N . MET B 1 468 ? 40.134 50.592 0.133 1.00 19.31 494 MET B N 1
ATOM 7604 C CA . MET B 1 468 ? 40.426 49.326 0.817 1.00 20.62 494 MET B CA 1
ATOM 7605 C C . MET B 1 468 ? 41.422 49.560 1.953 1.00 21.50 494 MET B C 1
ATOM 7606 O O . MET B 1 468 ? 42.020 50.636 2.050 1.00 20.77 494 MET B O 1
ATOM 7611 N N . ASN B 1 469 ? 41.603 48.549 2.800 1.00 21.04 495 ASN B N 1
ATOM 7612 C CA . ASN B 1 469 ? 42.403 48.682 4.027 1.00 20.98 495 ASN B CA 1
ATOM 7613 C C . ASN B 1 469 ? 43.922 48.754 3.824 1.00 21.58 495 ASN B C 1
ATOM 7614 O O . ASN B 1 469 ? 44.683 48.031 4.478 1.00 21.46 495 ASN B O 1
ATOM 7619 N N . TRP B 1 470 ? 44.359 49.638 2.930 1.00 22.96 496 TRP B N 1
ATOM 7620 C CA . TRP B 1 470 ? 45.786 49.799 2.623 1.00 22.30 496 TRP B CA 1
ATOM 7621 C C . TRP B 1 470 ? 46.576 50.281 3.833 1.00 23.36 496 TRP B C 1
ATOM 7622 O O . TRP B 1 470 ? 47.661 49.760 4.135 1.00 23.27 496 TRP B O 1
ATOM 7633 N N . ALA B 1 471 ? 46.009 51.263 4.530 1.00 21.97 497 ALA B N 1
ATOM 7634 C CA . ALA B 1 471 ? 46.688 51.931 5.630 1.00 23.10 497 ALA B CA 1
ATOM 7635 C C . ALA B 1 471 ? 45.734 52.255 6.782 1.00 22.54 497 ALA B C 1
ATOM 7636 O O . ALA B 1 471 ? 45.394 53.420 7.003 1.00 25.44 497 ALA B O 1
ATOM 7638 N N . PRO B 1 472 ? 45.287 51.222 7.518 1.00 23.66 498 PRO B N 1
ATOM 7639 C CA . PRO B 1 472 ? 44.416 51.455 8.671 1.00 24.34 498 PRO B CA 1
ATOM 7640 C C . PRO B 1 472 ? 45.170 52.180 9.787 1.00 24.39 498 PRO B C 1
ATOM 7641 O O . PRO B 1 472 ? 46.391 52.069 9.854 1.00 24.90 498 PRO B O 1
ATOM 7645 N N . PRO B 1 473 ? 44.449 52.914 10.660 1.00 25.71 499 PRO B N 1
ATOM 7646 C CA . PRO B 1 473 ? 45.118 53.607 11.763 1.00 25.58 499 PRO B CA 1
ATOM 7647 C C . PRO B 1 473 ? 45.888 52.604 12.613 1.00 26.98 499 PRO B C 1
ATOM 7648 O O . PRO B 1 473 ? 45.351 51.545 12.963 1.00 26.18 499 PRO B O 1
ATOM 7652 N N . GLY B 1 474 ? 47.144 52.927 12.906 1.00 26.80 500 GLY B N 1
ATOM 7653 C CA . GLY B 1 474 ? 48.013 52.031 13.654 1.00 27.96 500 GLY B CA 1
ATOM 7654 C C . GLY B 1 474 ? 49.034 51.304 12.797 1.00 28.90 500 GLY B C 1
ATOM 7655 O O . GLY B 1 474 ? 49.930 50.648 13.330 1.00 29.23 500 GLY B O 1
ATOM 7656 N N . CYS B 1 475 ? 48.903 51.409 11.474 1.00 27.26 501 CYS B N 1
ATOM 7657 C CA . CYS B 1 475 ? 49.844 50.751 10.561 1.00 29.49 501 CYS B CA 1
ATOM 7658 C C . CYS B 1 475 ? 51.250 51.353 10.616 1.00 31.30 501 CYS B C 1
ATOM 7659 O O . CYS B 1 475 ? 52.232 50.629 10.454 1.00 32.59 501 CYS B O 1
ATOM 7662 N N . GLU B 1 476 ? 51.338 52.665 10.848 1.00 32.02 502 GLU B N 1
ATOM 7663 C CA . GLU B 1 476 ? 52.623 53.378 10.832 1.00 36.94 502 GLU B CA 1
ATOM 7664 C C . GLU B 1 476 ? 53.613 52.850 11.868 1.00 37.99 502 GLU B C 1
ATOM 7665 O O . GLU B 1 476 ? 54.733 52.478 11.515 1.00 39.72 502 GLU B O 1
ATOM 7671 N N . LYS B 1 477 ? 53.190 52.803 13.132 1.00 39.16 503 LYS B N 1
ATOM 7672 C CA . LYS B 1 477 ? 54.019 52.276 14.224 1.00 42.63 503 LYS B CA 1
ATOM 7673 C C . LYS B 1 477 ? 54.364 50.793 14.057 1.00 41.52 503 LYS B C 1
ATOM 7674 O O . LYS B 1 477 ? 55.409 50.337 14.527 1.00 42.31 503 LYS B O 1
ATOM 7680 N N . LEU B 1 478 ? 53.484 50.048 13.392 1.00 38.45 504 LEU B N 1
ATOM 7681 C CA . LEU B 1 478 ? 53.716 48.627 13.125 1.00 36.95 504 LEU B CA 1
ATOM 7682 C C . LEU B 1 478 ? 54.493 48.386 11.822 1.00 36.37 504 LEU B C 1
ATOM 7683 O O . LEU B 1 478 ? 54.909 47.258 11.543 1.00 34.73 504 LEU B O 1
ATOM 7688 N N . GLY B 1 479 ? 54.691 49.450 11.040 1.00 35.93 505 GLY B N 1
ATOM 7689 C CA . GLY B 1 479 ? 55.316 49.360 9.716 1.00 34.53 505 GLY B CA 1
ATOM 7690 C C . GLY B 1 479 ? 54.528 48.512 8.727 1.00 33.61 505 GLY B C 1
ATOM 7691 O O . GLY B 1 479 ? 55.115 47.779 7.930 1.00 34.13 505 GLY B O 1
ATOM 7692 N N . LYS B 1 480 ? 53.200 48.618 8.772 1.00 30.42 506 LYS B N 1
ATOM 7693 C CA . LYS B 1 480 ? 52.321 47.767 7.961 1.00 29.49 506 LYS B CA 1
ATOM 7694 C C . LYS B 1 480 ? 51.462 48.528 6.940 1.00 29.38 506 LYS B C 1
ATOM 7695 O O . LYS B 1 480 ? 50.537 47.957 6.346 1.00 27.14 506 LYS B O 1
ATOM 7701 N N . CYS B 1 481 ? 51.760 49.809 6.741 1.00 28.26 507 CYS B N 1
ATOM 7702 C CA . CYS B 1 481 ? 51.023 50.614 5.771 1.00 29.86 507 CYS B CA 1
ATOM 7703 C C . CYS B 1 481 ? 51.388 50.173 4.356 1.00 29.54 507 CYS B C 1
ATOM 7704 O O . CYS B 1 481 ? 52.554 49.910 4.056 1.00 30.72 507 CYS B O 1
ATOM 7707 N N . LEU B 1 482 ? 50.383 50.073 3.496 1.00 29.31 508 LEU B N 1
ATOM 7708 C CA . LEU B 1 482 ? 50.602 49.680 2.108 1.00 30.06 508 LEU B CA 1
ATOM 7709 C C . LEU B 1 482 ? 50.254 50.832 1.183 1.00 30.71 508 LEU B C 1
ATOM 7710 O O . LEU B 1 482 ? 49.285 51.560 1.423 1.00 29.21 508 LEU B O 1
ATOM 7715 N N . THR B 1 483 ? 51.051 50.998 0.132 1.00 33.55 509 THR B N 1
ATOM 7716 C CA . THR B 1 483 ? 50.779 52.020 -0.874 1.00 37.29 509 THR B CA 1
ATOM 7717 C C . THR B 1 483 ? 49.568 51.617 -1.716 1.00 35.37 509 THR B C 1
ATOM 7718 O O . THR B 1 483 ? 49.552 50.536 -2.317 1.00 37.01 509 THR B O 1
ATOM 7722 N N . PRO B 1 484 ? 48.539 52.479 -1.738 1.00 34.11 510 PRO B N 1
ATOM 7723 C CA . PRO B 1 484 ? 47.313 52.196 -2.475 1.00 31.76 510 PRO B CA 1
ATOM 7724 C C . PRO B 1 484 ? 47.491 52.411 -3.982 1.00 31.70 510 PRO B C 1
ATOM 7725 O O . PRO B 1 484 ? 48.401 53.129 -4.397 1.00 32.57 510 PRO B O 1
ATOM 7729 N N . PRO B 1 485 ? 46.634 51.779 -4.802 1.00 29.96 511 PRO B N 1
ATOM 7730 C CA . PRO B 1 485 ? 46.663 52.046 -6.232 1.00 27.51 511 PRO B CA 1
ATOM 7731 C C . PRO B 1 485 ? 45.903 53.332 -6.530 1.00 24.76 511 PRO B C 1
ATOM 7732 O O . PRO B 1 485 ? 45.221 53.871 -5.654 1.00 22.86 511 PRO B O 1
ATOM 7736 N N . GLU B 1 486 ? 46.019 53.813 -7.759 1.00 23.34 512 GLU B N 1
ATOM 7737 C CA . GLU B 1 486 ? 45.225 54.938 -8.209 1.00 23.48 512 GLU B CA 1
ATOM 7738 C C . GLU B 1 486 ? 43.909 54.399 -8.743 1.00 24.02 512 GLU B C 1
ATOM 7739 O O . GLU B 1 486 ? 43.895 53.393 -9.462 1.00 23.48 512 GLU B O 1
ATOM 7745 N N . SER B 1 487 ? 42.809 55.049 -8.368 1.00 21.37 513 SER B N 1
ATOM 7746 C CA . SER B 1 487 ? 41.480 54.663 -8.846 1.00 23.12 513 SER B CA 1
ATOM 7747 C C . SER B 1 487 ? 40.457 55.790 -8.710 1.00 23.85 513 SER B C 1
ATOM 7748 O O . SER B 1 487 ? 40.740 56.838 -8.119 1.00 19.42 513 SER B O 1
ATOM 7751 N N . ILE B 1 488 ? 39.279 55.564 -9.288 1.00 23.89 514 ILE B N 1
ATOM 7752 C CA . ILE B 1 488 ? 38.126 56.433 -9.083 1.00 25.19 514 ILE B CA 1
ATOM 7753 C C . ILE B 1 488 ? 36.961 55.633 -8.506 1.00 23.50 514 ILE B C 1
ATOM 7754 O O . ILE B 1 488 ? 36.850 54.429 -8.756 1.00 23.29 514 ILE B O 1
ATOM 7759 N N . PRO B 1 489 ? 36.101 56.293 -7.713 1.00 21.75 515 PRO B N 1
ATOM 7760 C CA . PRO B 1 489 ? 34.889 55.618 -7.273 1.00 20.91 515 PRO B CA 1
ATOM 7761 C C . PRO B 1 489 ? 34.038 55.214 -8.478 1.00 22.54 515 PRO B C 1
ATOM 7762 O O . PRO B 1 489 ? 33.954 55.957 -9.461 1.00 18.93 515 PRO B O 1
ATOM 7766 N N . LYS B 1 490 ? 33.448 54.024 -8.413 1.00 22.38 516 LYS B N 1
ATOM 7767 C CA . LYS B 1 490 ? 32.546 53.554 -9.463 1.00 24.90 516 LYS B CA 1
ATOM 7768 C C . LYS B 1 490 ? 31.444 52.664 -8.887 1.00 23.40 516 LYS B C 1
ATOM 7769 O O . LYS B 1 490 ? 31.466 52.317 -7.706 1.00 18.34 516 LYS B O 1
ATOM 7775 N N . LYS B 1 491 ? 30.477 52.314 -9.725 1.00 23.42 517 LYS B N 1
ATOM 7776 C CA . LYS B 1 491 ? 29.371 51.462 -9.319 1.00 26.10 517 LYS B CA 1
ATOM 7777 C C . LYS B 1 491 ? 29.899 50.066 -8.995 1.00 25.56 517 LYS B C 1
ATOM 7778 O O . LYS B 1 491 ? 30.653 49.485 -9.782 1.00 26.52 517 LYS B O 1
ATOM 7784 N N . CYS B 1 492 ? 29.526 49.548 -7.825 1.00 24.59 518 CYS B N 1
ATOM 7785 C CA . CYS B 1 492 ? 29.889 48.186 -7.432 1.00 27.65 518 CYS B CA 1
ATOM 7786 C C . CYS B 1 492 ? 29.233 47.167 -8.358 1.00 31.31 518 CYS B C 1
ATOM 7787 O O . CYS B 1 492 ? 28.158 47.417 -8.905 1.00 30.83 518 CYS B O 1
ATOM 7790 N N . LEU B 1 493 ? 29.885 46.021 -8.522 1.00 37.72 519 LEU B N 1
ATOM 7791 C CA . LEU B 1 493 ? 29.340 44.918 -9.309 1.00 44.38 519 LEU B CA 1
ATOM 7792 C C . LEU B 1 493 ? 28.722 43.865 -8.390 1.00 45.18 519 LEU B C 1
ATOM 7793 O O . LEU B 1 493 ? 29.433 43.121 -7.707 1.00 47.72 519 LEU B O 1
ATOM 7798 N N . TRP B 1 494 ? 27.392 43.818 -8.370 1.00 46.19 520 TRP B N 1
ATOM 7799 C CA . TRP B 1 494 ? 26.658 42.904 -7.493 1.00 47.78 520 TRP B CA 1
ATOM 7800 C C . TRP B 1 494 ? 26.078 41.699 -8.233 1.00 50.37 520 TRP B C 1
ATOM 7801 O O . TRP B 1 494 ? 26.139 41.616 -9.460 1.00 53.06 520 TRP B O 1
#

Nearest PDB structures (foldseek):
  4fdi-assembly1_A  TM=1.002E+00  e=0.000E+00  Homo sapiens
  8eg3-assembly1_A  TM=8.582E-01  e=3.133E-41  Homo sapiens
  1p49-assembly1_A  TM=8.619E-01  e=7.662E-40  Homo sapiens
  1fsu-assembly1_A  TM=7.869E-01  e=1.053E-35  Homo sapiens
  6ust-assembly1_D-3  TM=7.103E-01  e=3.068E-31  Hungatella hathewayi

Radius of gyration: 29.85 Å; Cα contacts (8 Å, |Δi|>4): 2548; chains: 2; bounding box: 80×83×57 Å

Organism: Homo sapiens (NCBI:txid9606)

CATH classification: 3.40.720.10 (+1 more: 3.30.1120.10)

Solvent-accessible surface area: 34779 Å² total

GO terms:
  GO:0008484 sulfuric ester hydrolase activity (F, IDA)
  GO:0005764 lysosome (C, IDA)
  GO:0043890 N-acetylgalactosamine-6-sulfatase activity (F, EXP)
  GO:0003943 N-acetylgalactosamine-4-sulfatase activity (F, TAS)
  GO:0043890 N-acetylgalactosamine-6-sulfatase activity (F, IDA)
  GO:0030207 chondroitin sulfate proteoglycan catabolic process (P, IDA)
  GO:0035578 azurophil granule lumen (C, TAS)
  GO:0043202 lysosomal lumen (C, TAS)
  GO:0005576 extracellular region (C, TAS)
  GO:0043890 N-acetylgalactosamine-6-sulfatase activity (F, TAS)
  GO:0070062 extracellular exosome (C, HDA)

Sequence (984 aa):
QPPNILLLLMDDMGWGDLGVYGEPSRETPNLDRMAAEGLLFPNFYSANPLSPSRAALLTGRLPIRNGFYTTNAHARNAYTPQEIVGGIPDSEQLLPELLKKAGYVSKIVGKWHLGHRPQFHPLKHGFDEWFGSPNCHFGPYDNKARPNIPVYRDWEMVGRYYEEFPINLKTGEANLTQIYLQEALDFIKRQARHHPFFLYWAVDATHAPVYASKPFLGTSQRGRYGDAVREIDDSIGKILELLQDLHVADNTFVVFFTSDNGAALISAPEQGGSNGPFLCGKQTTFEGGMREPALAWWPGHVTAGQVSHQLGSIMDLFTTSLALAGLTPPSDRAIDGLNLLPTLLQGRLMDRPIFYYRGDTLMAATLGQHKAHFWTWTNSWENFRQGIDFCPGQNVSGVTTHNLEDHTKLPLIFHLGRDPGERFPLSFASAEYQEALSRITSVVQQHQEALVPAQPQLNVCNWAVMNWAPPGCEKLGKCLTPPESIPKKCLWSHQPPNILLLLMDDMGWGDLGVYGEPSRETPNLDRMAAEGLLFPNFYSANPLSPSRAALLTGRLPIRNGFYTTNAHARNAYTPQEIVGGIPDSEQLLPELLKKAGYVSKIVGKWHLGHRPQFHPLKHGFDEWFGSPNCHFGPYDNKARPNIPVYRDWEMVGRYYEEFPINLKTGEANLTQIYLQEALDFIKRQARHHPFFLYWAVDATHAPVYASKPFLGTSQRGRYGDAVREIDDSIGKILELLQDLHVADNTFVFFTSDNGAALISAPEQGGSNGPFLCGKQTTFEGGMREPALAWWPGHVTAGQVSHQLGSIMDLFTTSLALAGLTPPSDRAIDGLNLLPTLLQGRLMDRPIFYYRGDTLMAATLGQHKAHFWTWTNSWENFRQGIDFCPGQNVSGVTTTHNLEDHTKLPLIFHLGRDPGERFPLSFASAEYQEALSSRITSVVVQQHQEALVPAQPQLNVCNWAVMNWAPPGCEKLGKCLTPPESIPKKCLW

InterPro domains:
  IPR000917 Sulfatase, N-terminal [PF00884] (31-354)
  IPR017850 Alkaline-phosphatase-like, core domain superfamily [G3DSA:3.40.720.10] (27-418)
  IPR017850 Alkaline-phosphatase-like, core domain superfamily [SSF53649] (27-511)
  IPR024607 Sulfatase, conserved site [PS00149] (132-142)
  IPR024607 Sulfatase, conserved site [PS00523] (77-89)
  IPR035626 N-acetylgalactosamine-6-sulfatase [cd16157] (30-494)
  IPR050738 Sulfatase enzyme [PTHR42693] (11-488)

Foldseek 3Di:
DFFAEEEAAEAQAAQQLAVCSPVPQRLQVLVVVLQQQFEWEQQEWFQALHLQSLQCLFQLDHCLAQQAFDVLDPLFAFFDDQFFPFFGDPVGQTLLQQLCVLPAAEEEEEEQRRYQFLCHAVCVRRHVWYWYFPHDQDDDDPLPLAHATFTDTGQFGPGGECTPFDQDLVQQAGCRLVVLLVVLLVVCVVDPPPTRYYYHRYHYCLPPVHHAHPVLAPVDPQARNSSRVSSNSVSVSVSCVSCVVSVSLLRYKYKYKYNWAWQCLLPRHRTYDNPLAFFDRLFLTCRSIRMIMTIHRPPAQHGNHYAHANHYSSLSSQQVQVSSVHHRDPVDDRNHHRCSCCRGVVDHDFHKRFYGRRPDRQWIDTDQKMWGQKAADAAPVCVVVPRDRGPPDDAPPHHDNDTDGCNVPTFMDRCVVCVHSRDTDDSPDPVSVVVVVVGVVNVVVVVVPDDGDHHSRFKTWQQSGPQDTPPCVVVVRHHDTDDTDIDTDDGDD/DFFAEAEAAEAQAACQRAVCSPVPQNQQVLVVVLQQQFEWEQQEWFQALHQQSLQCLFQLDHCLAQQAFAVLDPLAAFFDDQFFDFFGDPPGATLLNLLVVLFEAEEEEEEQRRYQFQCHAVCVRRHPWYWYFPHDQDDDDPLAQAHATFTDTGQFTPDGECTPFDQDLVQQATCRLVVLLVVLLVVCVVPPPPTRYYYHRYHYQLPPVHHDHPVLAPVDPQARSSSNSSSNSVSSSVNCVSCVVSVSLLRYKYKYKYNWAWQCLLPSHRTYDNPLAFFTRLFLTCRRIPMIMTIHRRPAQHGNYYANANHYSSQSSQLVCVSSVHHRDDVDDRNHDNCSCCRRVVDHDQDKRFYGRGPDRQWIDTDQKIWGQWAADAAPVVVVVPRDRGPPDDAPPHHDNDTDGNNVPTFMDRCVVCVHSRDTDDSPDPVNVVCVVVGVVVVVVVVVPDDGDHHSRFKGWQQSGPQDTHPCVVVVRHHDGDDTDIDTDDD